Protein AF-0000000066824990 (afdb_homodimer)

Foldseek 3Di:
DPPPPPPPPPPPPPPPPCPPDDDDDPCVLVVVLQVLQQPQAQPVQWGWDSVCAPVPHNVRTFTDGHFQFDDRSRPRGRPLAFQEQADLQQCAQVVVCVVVVPLLDDDDDDVPPPDLPDPVRHNDDPLLVVLVCLLCVLQQAADQPQWDKAKFLFCLLVLVLLLQLLFDDLVAQAEEEEEAPLAQLSSQVVQVVVVDSRYHYDYHPVVCLPPPPPRHQYEYEAEALGPPARHGDDDRHDDPSYHYEYEDQQRGLQAAARPHYDYHQKYKYGVCNVNSCNVLRMIMMIHNDVSSVVSSQVSQCVVPSGHDPVSSVSSSSSSVVCCVPSNCVSSVSSNVLLVVLVVLQCVLQVLAPQKDWRDDAWDHHPSVRGTDGHRHQKTWMFGDDPVCQACQVVLVVLRYHFAASVSSVGGRRITIGGSSHYPVSSVSRSVSSNVVRVVVCVVPVVVD/DPPDPPPPPPPPPPPPPCPPDDDDDPCVVVVVLQVLQQPQAQPVQWGWDSVCAPVPHNVRTATDGHFQFDDRSRPRGHPLAFQEQADLQQCAQVVVCVVVVPLLDDDDDDVPPPDLPDPVRHNDDPLLVVLVCLLCVLQQAADQPQWDKAKFLFCLLVLVLLLQLLFDDLVAQAAEEEEAPLAQLSSQVVQVVVVDSRYHYDYHPVVCLPPPPPRHQYEYEAEALGPPARHGDDDRHDDDSYHYEYEDQQRGLQADARPHYDYHQKYKYGVCNVNSCNVLRMIMMIHNDVSSVVSSQVSQCVVPSGHDPVSSVSSSSSSVVCCVVSNCVSSVSSNVLLVVLVVLQCVLQVLAPQKDWRDDDWDHHPSVRGTDGHRHQKTWMFGDDPVCQACQVVVVVLRYHFAASVSSPGGRRITIGGSSHYPVSSVSRSVSSNVVRVVVCVVCVPVD

Radius of gyration: 30.93 Å; Cα contacts (8 Å, |Δi|>4): 1892; chains: 2; bounding box: 117×87×79 Å

Structure (mmCIF, N/CA/C/O backbone):
data_AF-0000000066824990-model_v1
#
loop_
_entity.id
_entity.type
_entity.pdbx_description
1 polymer 'Alliinase C-terminal domain-containing protein'
#
loop_
_atom_site.group_PDB
_atom_site.id
_atom_site.type_symbol
_atom_site.label_atom_id
_atom_site.label_alt_id
_atom_site.label_comp_id
_atom_site.label_asym_id
_atom_site.label_entity_id
_atom_site.label_seq_id
_atom_site.pdbx_PDB_ins_code
_atom_site.Cartn_x
_atom_site.Cartn_y
_atom_site.Cartn_z
_atom_site.occupancy
_atom_site.B_iso_or_equiv
_atom_site.auth_seq_id
_atom_site.auth_comp_id
_atom_site.auth_asym_id
_atom_site.auth_atom_id
_atom_site.pdbx_PDB_model_num
ATOM 1 N N . MET A 1 1 ? -73.25 -34.125 39.125 1 24.97 1 MET A N 1
ATOM 2 C CA . MET A 1 1 ? -72.25 -33.094 39.25 1 24.97 1 MET A CA 1
ATOM 3 C C . MET A 1 1 ? -71.5 -32.844 37.938 1 24.97 1 MET A C 1
ATOM 5 O O . MET A 1 1 ? -70.875 -33.719 37.438 1 24.97 1 MET A O 1
ATOM 9 N N . LYS A 1 2 ? -72.25 -32.094 37.062 1 29.06 2 LYS A N 1
ATOM 10 C CA . LYS A 1 2 ? -72 -31.672 35.688 1 29.06 2 LYS A CA 1
ATOM 11 C C . LYS A 1 2 ? -70.75 -30.859 35.562 1 29.06 2 LYS A C 1
ATOM 13 O O . LYS A 1 2 ? -70.625 -29.781 36.156 1 29.06 2 LYS A O 1
ATOM 18 N N . LEU A 1 3 ? -69.562 -31.5 35.469 1 26.94 3 LEU A N 1
ATOM 19 C CA . LEU A 1 3 ? -68.25 -30.938 35.344 1 26.94 3 LEU A CA 1
ATOM 20 C C . LEU A 1 3 ? -68.125 -30 34.125 1 26.94 3 LEU A C 1
ATOM 22 O O . LEU A 1 3 ? -68.375 -30.422 33 1 26.94 3 LEU A O 1
ATOM 26 N N . LYS A 1 4 ? -68.562 -28.719 34.344 1 28.92 4 LYS A N 1
ATOM 27 C CA . LYS A 1 4 ? -68.375 -27.609 33.406 1 28.92 4 LYS A CA 1
ATOM 28 C C . LYS A 1 4 ? -66.938 -27.484 32.938 1 28.92 4 LYS A C 1
ATOM 30 O O . LYS A 1 4 ? -66 -27.406 33.781 1 28.92 4 LYS A O 1
ATOM 35 N N . PHE A 1 5 ? -66.625 -28.094 31.75 1 30.67 5 PHE A N 1
ATOM 36 C CA . PHE A 1 5 ? -65.375 -27.984 31.031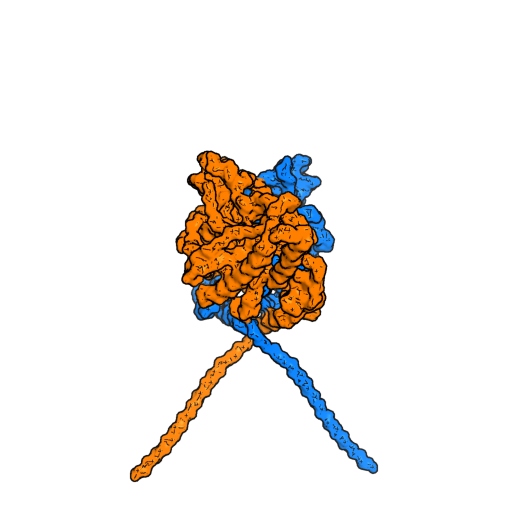 1 30.67 5 PHE A CA 1
ATOM 37 C C . PHE A 1 5 ? -65.062 -26.531 30.719 1 30.67 5 PHE A C 1
ATOM 39 O O . PHE A 1 5 ? -65.812 -25.844 30.031 1 30.67 5 PHE A O 1
ATOM 46 N N . ILE A 1 6 ? -64.562 -25.766 31.719 1 29.52 6 ILE A N 1
ATOM 47 C CA . ILE A 1 6 ? -64.125 -24.422 31.422 1 29.52 6 ILE A CA 1
ATOM 48 C C . ILE A 1 6 ? -62.969 -24.5 30.391 1 29.52 6 ILE A C 1
ATOM 50 O O . ILE A 1 6 ? -61.938 -25.125 30.625 1 29.52 6 ILE A O 1
ATOM 54 N N . ILE A 1 7 ? -63.344 -24.359 29.125 1 30.31 7 ILE A N 1
ATOM 55 C CA . ILE A 1 7 ? -62.406 -24.188 28.031 1 30.31 7 ILE A CA 1
ATOM 56 C C . ILE A 1 7 ? -61.594 -22.906 28.25 1 30.31 7 ILE A C 1
ATOM 58 O O . ILE A 1 7 ? -62.156 -21.812 28.281 1 30.31 7 ILE A O 1
ATOM 62 N N . VAL A 1 8 ? -60.594 -22.938 29.094 1 28.2 8 VAL A N 1
ATOM 63 C CA . VAL A 1 8 ? -59.656 -21.828 29.156 1 28.2 8 VAL A CA 1
ATOM 64 C C . VAL A 1 8 ? -58.938 -21.688 27.812 1 28.2 8 VAL A C 1
ATOM 66 O O . VAL A 1 8 ? -58.219 -22.578 27.391 1 28.2 8 VAL A O 1
ATOM 69 N N . LEU A 1 9 ? -59.562 -20.984 26.922 1 28.45 9 LEU A N 1
ATOM 70 C CA . LEU A 1 9 ? -58.844 -20.547 25.734 1 28.45 9 LEU A CA 1
ATOM 71 C C . LEU A 1 9 ? -57.625 -19.703 26.109 1 28.45 9 LEU A C 1
ATOM 73 O O . LEU A 1 9 ? -57.781 -18.625 26.688 1 28.45 9 LEU A O 1
ATOM 77 N N . CYS A 1 10 ? -56.5 -20.297 26.453 1 28.03 10 CYS A N 1
ATOM 78 C CA . CYS A 1 10 ? -55.219 -19.609 26.531 1 28.03 10 CYS A CA 1
ATOM 79 C C . CYS A 1 10 ? -54.906 -18.875 25.234 1 28.03 10 CYS A C 1
ATOM 81 O O . CYS A 1 10 ? -54.719 -19.5 24.188 1 28.03 10 CYS A O 1
ATOM 83 N N . ALA A 1 11 ? -55.5 -17.703 25.047 1 29.47 11 ALA A N 1
ATOM 84 C CA . ALA A 1 11 ? -55 -16.797 24.016 1 29.47 11 ALA A CA 1
ATOM 85 C C . ALA A 1 11 ? -53.469 -16.594 24.141 1 29.47 11 ALA A C 1
ATOM 87 O O . ALA A 1 11 ? -53 -16.016 25.125 1 29.47 11 ALA A O 1
ATOM 88 N N . SER A 1 12 ? -52.75 -17.594 23.812 1 30.83 12 SER A N 1
ATOM 89 C CA . SER A 1 12 ? -51.312 -17.328 23.594 1 30.83 12 SER A CA 1
ATOM 90 C C . SER A 1 12 ? -51.125 -16.094 22.734 1 30.83 12 SER A C 1
ATOM 92 O O . SER A 1 12 ? -51.5 -16.062 21.562 1 30.83 12 SER A O 1
ATOM 94 N N . ILE A 1 13 ? -51.25 -14.922 23.281 1 31.8 13 ILE A N 1
ATOM 95 C CA . ILE A 1 13 ? -50.688 -13.742 22.625 1 31.8 13 ILE A CA 1
ATOM 96 C C . ILE A 1 13 ? -49.25 -14.016 22.234 1 31.8 13 ILE A C 1
ATOM 98 O O . ILE A 1 13 ? -48.375 -14.125 23.094 1 31.8 13 ILE A O 1
ATOM 102 N N . SER A 1 14 ? -49.031 -14.867 21.266 1 31.33 14 SER A N 1
ATOM 103 C CA . SER A 1 14 ? -47.719 -14.797 20.625 1 31.33 14 SER A CA 1
ATOM 104 C C . SER A 1 14 ? -47.312 -13.359 20.328 1 31.33 14 SER A C 1
ATOM 106 O O . SER A 1 14 ? -47.906 -12.711 19.453 1 31.33 14 SER A O 1
ATOM 108 N N . THR A 1 15 ? -46.969 -12.625 21.328 1 32.25 15 THR A N 1
ATOM 109 C CA . THR A 1 15 ? -46.156 -11.438 21.031 1 32.25 15 THR A CA 1
ATOM 110 C C . THR A 1 15 ? -45.094 -11.75 20 1 32.25 15 THR A C 1
ATOM 112 O O . THR A 1 15 ? -44.094 -12.414 20.297 1 32.25 15 THR A O 1
ATOM 115 N N . PHE A 1 16 ? -45.5 -11.93 18.797 1 31.28 16 PHE A N 1
ATOM 116 C CA . PHE A 1 16 ? -44.5 -11.727 17.766 1 31.28 16 PHE A CA 1
ATOM 117 C C . PHE A 1 16 ? -43.656 -10.492 18.078 1 31.28 16 PHE A C 1
ATOM 119 O O . PHE A 1 16 ? -44.156 -9.367 18.016 1 31.28 16 PHE A O 1
ATOM 126 N N . VAL A 1 17 ? -42.844 -10.57 19.062 1 32.22 17 VAL A N 1
ATOM 127 C CA . VAL A 1 17 ? -41.781 -9.57 19.016 1 32.22 17 VAL A CA 1
ATOM 128 C C . VAL A 1 17 ? -41.344 -9.352 17.562 1 32.22 17 VAL A C 1
ATOM 130 O O . VAL A 1 17 ? -40.875 -10.281 16.922 1 32.22 17 VAL A O 1
ATOM 133 N N . CYS A 1 18 ? -42.125 -8.633 16.875 1 33.19 18 CYS A N 1
ATOM 134 C CA . CYS A 1 18 ? -41.562 -8.094 15.648 1 33.19 18 CYS A CA 1
ATOM 135 C C . CYS A 1 18 ? -40.094 -7.801 15.797 1 33.19 18 CYS A C 1
ATOM 137 O O . CYS A 1 18 ? -39.688 -6.906 16.547 1 33.19 18 CYS A O 1
ATOM 139 N N . MET A 1 19 ? -39.25 -8.703 16.031 1 38.53 19 MET A N 1
ATOM 140 C CA . MET A 1 19 ? -37.844 -8.367 15.742 1 38.53 19 MET A CA 1
ATOM 141 C C . MET A 1 19 ? -37.75 -7.305 14.656 1 38.53 19 MET A C 1
ATOM 143 O O . MET A 1 19 ? -38.188 -7.531 13.523 1 38.53 19 MET A O 1
ATOM 147 N N . GLY A 1 20 ? -38.125 -6.121 14.844 1 45.78 20 GLY A N 1
ATOM 148 C CA . GLY A 1 20 ? -38.094 -4.957 13.969 1 45.78 20 GLY A CA 1
ATOM 149 C C . GLY A 1 20 ? -37.031 -5.02 12.906 1 45.78 20 GLY A C 1
ATOM 150 O O . GLY A 1 20 ? -35.875 -5.34 13.203 1 45.78 20 GLY A O 1
ATOM 151 N N . GLU A 1 21 ? -37.312 -5.32 11.664 1 61.84 21 GLU A N 1
ATOM 152 C CA . GLU A 1 21 ? -36.5 -5.324 10.461 1 61.84 21 GLU A CA 1
ATOM 153 C C . GLU A 1 21 ? -35.5 -4.152 10.469 1 61.84 21 GLU A C 1
ATOM 155 O O . GLU A 1 21 ? -35.875 -3.018 10.758 1 61.84 21 GLU A O 1
ATOM 160 N N . TRP A 1 22 ? -34.25 -4.395 10.656 1 74.94 22 TRP A N 1
ATOM 161 C CA . TRP A 1 22 ? -33.219 -3.369 10.578 1 74.94 22 TRP A CA 1
ATOM 162 C C . TRP A 1 22 ? -33.438 -2.463 9.367 1 74.94 22 TRP A C 1
ATOM 164 O O . TRP A 1 22 ? -33.719 -2.943 8.273 1 74.94 22 TRP A O 1
ATOM 174 N N . GLU A 1 23 ? -33.594 -1.092 9.711 1 83.88 23 GLU A N 1
ATOM 175 C CA . GLU A 1 23 ? -33.688 -0.127 8.625 1 83.88 23 GLU A CA 1
ATOM 176 C C . GLU A 1 23 ? -32.406 0.647 8.438 1 83.88 23 GLU A C 1
ATOM 178 O O . GLU A 1 23 ? -31.891 1.265 9.375 1 83.88 23 GLU A O 1
ATOM 183 N N . PRO A 1 24 ? -31.922 0.507 7.262 1 90.31 24 PRO A N 1
ATOM 184 C CA . PRO A 1 24 ? -30.656 1.208 7.012 1 90.31 24 PRO A CA 1
ATOM 185 C C . PRO A 1 24 ? -30.797 2.727 7.094 1 90.31 24 PRO A C 1
ATOM 187 O O . PRO A 1 24 ? -31.859 3.268 6.762 1 90.31 24 PRO A O 1
ATOM 190 N N . THR A 1 25 ? -29.766 3.381 7.551 1 91.12 25 THR A N 1
ATOM 191 C CA . THR A 1 25 ? -29.781 4.832 7.691 1 91.12 25 THR A CA 1
ATOM 192 C C . THR A 1 25 ? -28.844 5.488 6.68 1 91.12 25 THR A C 1
ATOM 194 O O . THR A 1 25 ? -29.188 6.5 6.07 1 91.12 25 THR A O 1
ATOM 197 N N . TRP A 1 26 ? -27.688 4.984 6.469 1 96.38 26 TRP A N 1
ATOM 198 C CA . TRP A 1 26 ? -26.75 5.688 5.609 1 96.38 26 TRP A CA 1
ATOM 199 C C . TRP A 1 26 ? -26.078 4.723 4.633 1 96.38 26 TRP A C 1
ATOM 201 O O . TRP A 1 26 ? -25.266 5.137 3.801 1 96.38 26 TRP A O 1
ATOM 211 N N . SER A 1 27 ? -26.422 3.418 4.68 1 96.69 27 SER A N 1
ATOM 212 C CA . SER A 1 27 ? -25.672 2.41 3.932 1 96.69 27 SER A CA 1
ATOM 213 C C . SER A 1 27 ? -26.406 2.016 2.654 1 96.69 27 SER A C 1
ATOM 215 O O . SER A 1 27 ? -25.875 1.28 1.825 1 96.69 27 SER A O 1
ATOM 217 N N . THR A 1 28 ? -27.562 2.486 2.441 1 95.75 28 THR A N 1
ATOM 218 C CA . THR A 1 28 ? -28.438 1.997 1.387 1 95.75 28 THR A CA 1
ATOM 219 C C . THR A 1 28 ? -27.844 2.266 0.011 1 95.75 28 THR A C 1
ATOM 221 O O . THR A 1 28 ? -27.797 1.375 -0.841 1 95.75 28 THR A O 1
ATOM 224 N N . ARG A 1 29 ? -27.422 3.445 -0.22 1 94.62 29 ARG A N 1
ATOM 225 C CA . ARG A 1 29 ? -26.906 3.814 -1.534 1 94.62 29 ARG A CA 1
ATOM 226 C C . ARG A 1 29 ? -25.703 2.959 -1.909 1 94.62 29 ARG A C 1
ATOM 228 O O . ARG A 1 29 ? -25.578 2.508 -3.051 1 94.62 29 ARG A O 1
ATOM 235 N N . ALA A 1 30 ? -24.844 2.762 -0.997 1 96.38 30 ALA A N 1
ATOM 236 C CA . ALA A 1 30 ? -23.656 1.949 -1.246 1 96.38 30 ALA A CA 1
ATOM 237 C C . ALA A 1 30 ? -24.031 0.508 -1.574 1 96.38 30 ALA A C 1
ATOM 239 O O . ALA A 1 30 ? -23.453 -0.106 -2.471 1 96.38 30 ALA A O 1
ATOM 240 N N . ALA A 1 31 ? -24.969 0.007 -0.797 1 96.38 31 ALA A N 1
ATOM 241 C CA . ALA A 1 31 ? -25.453 -1.349 -1.044 1 96.38 31 ALA A CA 1
ATOM 242 C C . ALA A 1 31 ? -26.094 -1.459 -2.424 1 96.38 31 ALA A C 1
ATOM 244 O O . ALA A 1 31 ? -25.828 -2.412 -3.162 1 96.38 31 ALA A O 1
ATOM 245 N N . GLU A 1 32 ? -26.859 -0.482 -2.721 1 94.81 32 GLU A N 1
ATOM 246 C CA . GLU A 1 32 ? -27.531 -0.462 -4.02 1 94.81 32 GLU A CA 1
ATOM 247 C C . GLU A 1 32 ? -26.516 -0.408 -5.16 1 94.81 32 GLU A C 1
ATOM 249 O O . GLU A 1 32 ? -26.656 -1.124 -6.156 1 94.81 32 GLU A O 1
ATOM 254 N N . GLU A 1 33 ? -25.594 0.441 -5.043 1 92.94 33 GLU A N 1
ATOM 255 C CA . GLU A 1 33 ? -24.578 0.584 -6.07 1 92.94 33 GLU A CA 1
ATOM 256 C C . GLU A 1 33 ? -23.797 -0.714 -6.258 1 92.94 33 GLU A C 1
ATOM 258 O O . GLU A 1 33 ? -23.547 -1.143 -7.391 1 92.94 33 GLU A O 1
ATOM 263 N N . ALA A 1 34 ? -23.422 -1.345 -5.184 1 95.44 34 ALA A N 1
ATOM 264 C CA . ALA A 1 34 ? -22.641 -2.58 -5.238 1 95.44 34 ALA A CA 1
ATOM 265 C C . ALA A 1 34 ? -23.422 -3.695 -5.922 1 95.44 34 ALA A C 1
ATOM 267 O O . ALA A 1 34 ? -22.891 -4.414 -6.766 1 95.44 34 ALA A O 1
ATOM 268 N N . GLU A 1 35 ? -24.703 -3.773 -5.574 1 94.75 35 GLU A N 1
ATOM 269 C CA . GLU A 1 35 ? -25.516 -4.84 -6.145 1 94.75 35 GLU A CA 1
ATOM 270 C C . GLU A 1 35 ? -25.859 -4.555 -7.605 1 94.75 35 GLU A C 1
ATOM 272 O O . GLU A 1 35 ? -25.922 -5.477 -8.422 1 94.75 35 GLU A O 1
ATOM 277 N N . ALA A 1 36 ? -26.047 -3.262 -7.902 1 92.81 36 ALA A N 1
ATOM 278 C CA . ALA A 1 36 ? -26.328 -2.893 -9.289 1 92.81 36 ALA A CA 1
ATOM 279 C C . ALA A 1 36 ? -25.172 -3.246 -10.203 1 92.81 36 ALA A C 1
ATOM 281 O O . ALA A 1 36 ? -25.359 -3.797 -11.281 1 92.81 36 ALA A O 1
ATOM 282 N N . VAL A 1 37 ? -24.016 -2.969 -9.758 1 92.62 37 VAL A N 1
ATOM 283 C CA . VAL A 1 37 ? -22.828 -3.236 -10.562 1 92.62 37 VAL A CA 1
ATOM 284 C C . VAL A 1 37 ? -22.609 -4.742 -10.68 1 92.62 37 VAL A C 1
ATOM 286 O O . VAL A 1 37 ? -22.312 -5.25 -11.766 1 92.62 37 VAL A O 1
ATOM 289 N N . ALA A 1 38 ? -22.781 -5.441 -9.586 1 93 38 ALA A N 1
ATOM 290 C CA . ALA A 1 38 ? -22.594 -6.891 -9.562 1 93 38 ALA A CA 1
ATOM 291 C C . ALA A 1 38 ? -23.609 -7.594 -10.469 1 93 38 ALA A C 1
ATOM 293 O O . ALA A 1 38 ? -23.344 -8.688 -10.969 1 93 38 ALA A O 1
ATOM 294 N N . ALA A 1 39 ? -24.719 -6.93 -10.711 1 92.31 39 ALA A N 1
ATOM 295 C CA . ALA A 1 39 ? -25.828 -7.559 -11.445 1 92.31 39 ALA A CA 1
ATOM 296 C C . ALA A 1 39 ? -25.672 -7.34 -12.945 1 92.31 39 ALA A C 1
ATOM 298 O O . ALA A 1 39 ? -26.391 -7.945 -13.742 1 92.31 39 ALA A O 1
ATOM 299 N N . ILE A 1 40 ? -24.734 -6.496 -13.359 1 92 40 ILE A N 1
ATOM 300 C CA . ILE A 1 40 ? -24.531 -6.266 -14.781 1 92 40 ILE A CA 1
ATOM 301 C C . ILE A 1 40 ? -24.094 -7.566 -15.461 1 92 40 ILE A C 1
ATOM 303 O O . ILE A 1 40 ? -23.109 -8.18 -15.07 1 92 40 ILE A O 1
ATOM 307 N N . PRO A 1 41 ? -24.828 -7.961 -16.453 1 93.5 41 PRO A N 1
ATOM 308 C CA . PRO A 1 41 ? -24.5 -9.227 -17.109 1 93.5 41 PRO A CA 1
ATOM 309 C C . PRO A 1 41 ? -23.297 -9.117 -18.047 1 93.5 41 PRO A C 1
ATOM 311 O O . PRO A 1 41 ? -23.281 -8.258 -18.938 1 93.5 41 PRO A O 1
ATOM 314 N N . CYS A 1 42 ? -22.359 -9.883 -17.844 1 95.81 42 CYS A N 1
ATOM 315 C CA . CYS A 1 42 ? -21.172 -9.898 -18.688 1 95.81 42 CYS A CA 1
ATOM 316 C C . CYS A 1 42 ? -20.938 -11.289 -19.281 1 95.81 42 CYS A C 1
ATOM 318 O O . CYS A 1 42 ? -19.797 -11.734 -19.406 1 95.81 42 CYS A O 1
ATOM 320 N N . SER A 1 43 ? -21.922 -11.992 -19.531 1 96.31 43 SER A N 1
ATOM 321 C CA . SER A 1 43 ? -22 -13.266 -20.234 1 96.31 43 SER A CA 1
ATOM 322 C C . SER A 1 43 ? -21.188 -14.344 -19.531 1 96.31 43 SER A C 1
ATOM 324 O O . SER A 1 43 ? -20.859 -15.375 -20.125 1 96.31 43 SER A O 1
ATOM 326 N N . GLY A 1 44 ? -20.734 -14.062 -18.359 1 95.44 44 GLY A N 1
ATOM 327 C CA . GLY A 1 44 ? -19.875 -15.008 -17.672 1 95.44 44 GLY A CA 1
ATOM 328 C C . GLY A 1 44 ? -18.422 -14.922 -18.109 1 95.44 44 GLY A C 1
ATOM 329 O O . GLY A 1 44 ? -17.562 -15.602 -17.547 1 95.44 44 GLY A O 1
ATOM 330 N N . HIS A 1 45 ? -18.156 -14.039 -19.062 1 97.12 45 HIS A N 1
ATOM 331 C CA . HIS A 1 45 ? -16.812 -13.891 -19.609 1 97.12 45 HIS A CA 1
ATOM 332 C C . HIS A 1 45 ? -16.25 -12.5 -19.328 1 97.12 45 HIS A C 1
ATOM 334 O O . HIS A 1 45 ? -15.453 -11.977 -20.109 1 97.12 45 HIS A O 1
ATOM 340 N N . GLY A 1 46 ? -16.703 -11.945 -18.281 1 94.69 46 GLY A N 1
ATOM 341 C CA . GLY A 1 46 ? -16.281 -10.633 -17.812 1 94.69 46 GLY A CA 1
ATOM 342 C C . GLY A 1 46 ? -16.969 -10.219 -16.531 1 94.69 46 GLY A C 1
ATOM 343 O O . GLY A 1 46 ? -17.734 -10.992 -15.938 1 94.69 46 GLY A O 1
ATOM 344 N N . ARG A 1 47 ? -16.625 -9.031 -16.062 1 94.19 47 ARG A N 1
ATOM 345 C CA . ARG A 1 47 ? -17.219 -8.492 -14.836 1 94.19 47 ARG A CA 1
ATOM 346 C C . ARG A 1 47 ? -17.281 -6.969 -14.891 1 94.19 47 ARG A C 1
ATOM 348 O O . ARG A 1 47 ? -16.5 -6.332 -15.594 1 94.19 47 ARG A O 1
ATOM 355 N N . ALA A 1 48 ? -18.266 -6.504 -14.219 1 93.56 48 ALA A N 1
AT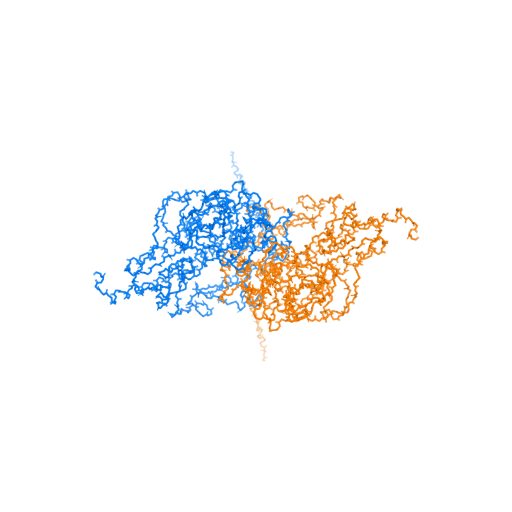OM 356 C CA . ALA A 1 48 ? -18.328 -5.066 -13.961 1 93.56 48 ALA A CA 1
ATOM 357 C C . ALA A 1 48 ? -17.875 -4.746 -12.539 1 93.56 48 ALA A C 1
ATOM 359 O O . ALA A 1 48 ? -18.094 -5.543 -11.617 1 93.56 48 ALA A O 1
ATOM 360 N N . TYR A 1 49 ? -17.234 -3.631 -12.391 1 94.5 49 TYR A N 1
ATOM 361 C CA . TYR A 1 49 ? -16.656 -3.236 -11.102 1 94.5 49 TYR A CA 1
ATOM 362 C C . TYR A 1 49 ? -17.125 -1.839 -10.711 1 94.5 49 TYR A C 1
ATOM 364 O O . TYR A 1 49 ? -17.5 -1.035 -11.57 1 94.5 49 TYR A O 1
ATOM 372 N N . LEU A 1 50 ? -17.062 -1.568 -9.414 1 92.38 50 LEU A N 1
ATOM 373 C CA . LEU A 1 50 ? -17.5 -0.292 -8.867 1 92.38 50 LEU A CA 1
ATOM 374 C C . LEU A 1 50 ? -16.656 0.856 -9.398 1 92.38 50 LEU A C 1
ATOM 376 O O . LEU A 1 50 ? -17.141 1.977 -9.562 1 92.38 50 LEU A O 1
ATOM 380 N N . ASP A 1 51 ? -15.383 0.599 -9.648 1 88.31 51 ASP A N 1
ATOM 381 C CA . ASP A 1 51 ? -14.484 1.676 -10.047 1 88.31 51 ASP A CA 1
ATOM 382 C C . ASP A 1 51 ? -14.484 1.852 -11.562 1 88.31 51 ASP A C 1
ATOM 384 O O . ASP A 1 51 ? -13.656 2.586 -12.109 1 88.31 51 ASP A O 1
ATOM 388 N N . GLY A 1 52 ? -15.055 0.957 -12.266 1 71 52 GLY A N 1
ATOM 389 C CA . GLY A 1 52 ? -15.297 1.173 -13.68 1 71 52 GLY A CA 1
ATOM 390 C C . GLY A 1 52 ? -16.422 2.16 -13.953 1 71 52 GLY A C 1
ATOM 391 O O . GLY A 1 52 ? -16.578 2.645 -15.078 1 71 52 GLY A O 1
ATOM 392 N N . LEU A 1 53 ? -17.484 2.129 -12.945 1 55.41 53 LEU A N 1
ATOM 393 C CA . LEU A 1 53 ? -18.703 2.92 -12.961 1 55.41 53 LEU A CA 1
ATOM 394 C C . LEU A 1 53 ? -18.391 4.406 -12.828 1 55.41 53 LEU A C 1
ATOM 396 O O . LEU A 1 53 ? -17.516 4.797 -12.062 1 55.41 53 LEU A O 1
ATOM 400 N N . ILE A 1 54 ? -18.5 5.184 -13.906 1 49.72 54 ILE A N 1
ATOM 401 C CA . ILE A 1 54 ? -18.625 6.578 -13.492 1 49.72 54 ILE A CA 1
ATOM 402 C C . ILE A 1 54 ? -19.562 6.68 -12.297 1 49.72 54 ILE A C 1
ATOM 404 O O . ILE A 1 54 ? -20.734 6.328 -12.391 1 49.72 54 ILE A O 1
ATOM 408 N N . LEU A 1 55 ? -19.094 6.656 -11.062 1 45.72 55 LEU A N 1
ATOM 409 C CA . LEU A 1 55 ? -19.859 6.672 -9.82 1 45.72 55 LEU A CA 1
ATOM 410 C C . LEU A 1 55 ? -21.219 7.324 -10.023 1 45.72 55 LEU A C 1
ATOM 412 O O . LEU A 1 55 ? -22.203 6.926 -9.398 1 45.72 55 LEU A O 1
ATOM 416 N N . LYS A 1 56 ? -21.359 8.336 -10.742 1 48.94 56 LYS A N 1
ATOM 417 C CA . LYS A 1 56 ? -22.609 9.07 -10.836 1 48.94 56 LYS A CA 1
ATOM 418 C C . LYS A 1 56 ? -23.406 8.664 -12.078 1 48.94 56 LYS A C 1
ATOM 420 O O . LYS A 1 56 ? -24.578 9.016 -12.219 1 48.94 56 LYS A O 1
ATOM 425 N N . ASP A 1 57 ? -22.734 8.016 -12.992 1 48.62 57 ASP A N 1
ATOM 426 C CA . ASP A 1 57 ? -23.562 7.574 -14.109 1 48.62 57 ASP A CA 1
ATOM 427 C C . ASP A 1 57 ? -23.484 6.059 -14.281 1 48.62 57 ASP A C 1
ATOM 429 O O . ASP A 1 57 ? -22.641 5.562 -15.023 1 48.62 57 ASP A O 1
ATOM 433 N N . MET A 1 58 ? -24.234 5.406 -13.445 1 46.81 58 MET A N 1
ATOM 434 C CA . MET A 1 58 ? -24.312 3.951 -13.406 1 46.81 58 MET A CA 1
ATOM 435 C C . MET A 1 58 ? -24.5 3.379 -14.812 1 46.81 58 MET A C 1
ATOM 437 O O . MET A 1 58 ? -24.312 2.18 -15.023 1 46.81 58 MET A O 1
ATOM 441 N N . ASN A 1 59 ? -25.094 4.105 -15.695 1 45.88 59 ASN A N 1
ATOM 442 C CA . ASN A 1 59 ? -25.406 3.615 -17.031 1 45.88 59 ASN A CA 1
ATOM 443 C C . ASN A 1 59 ? -24.141 3.391 -17.859 1 45.88 59 ASN A C 1
ATOM 445 O O . ASN A 1 59 ? -24.219 2.902 -18.984 1 45.88 59 ASN A O 1
ATOM 449 N N . LYS A 1 60 ? -23.047 3.742 -17.109 1 57.06 60 LYS A N 1
ATOM 450 C CA . LYS A 1 60 ? -21.844 3.645 -17.922 1 57.06 60 LYS A CA 1
ATOM 451 C C . LYS A 1 60 ? -20.938 2.51 -17.453 1 57.06 60 LYS A C 1
ATOM 453 O O . LYS A 1 60 ? -19.781 2.404 -17.875 1 57.06 60 LYS A O 1
ATOM 458 N N . SER A 1 61 ? -21.562 1.698 -16.422 1 62.44 61 SER A N 1
ATOM 459 C CA . SER A 1 61 ? -20.672 0.594 -16.078 1 62.44 61 SER A CA 1
ATOM 460 C C . SER A 1 61 ? -20.578 -0.41 -17.219 1 62.44 61 SER A C 1
ATOM 462 O O . SER A 1 61 ? -21.578 -0.799 -17.812 1 62.44 61 SER A O 1
ATOM 464 N N . ARG A 1 62 ? -19.328 -0.547 -17.562 1 81.62 62 ARG A N 1
ATOM 465 C CA . ARG A 1 62 ? -19.047 -1.433 -18.688 1 81.62 62 ARG A CA 1
ATOM 466 C C . ARG A 1 62 ? -18.328 -2.689 -18.219 1 81.62 62 ARG A C 1
ATOM 468 O O . ARG A 1 62 ? -17.609 -2.668 -17.203 1 81.62 62 ARG A O 1
ATOM 475 N N . CYS A 1 63 ? -18.703 -3.74 -18.797 1 91.81 63 CYS A N 1
ATOM 476 C CA . CYS A 1 63 ? -18.031 -5.016 -18.594 1 91.81 63 CYS A CA 1
ATOM 477 C C . CYS A 1 63 ? -16.547 -4.91 -18.953 1 91.81 63 CYS A C 1
ATOM 479 O O . CYS A 1 63 ? -16.203 -4.277 -19.953 1 91.81 63 CYS A O 1
ATOM 481 N N . GLU A 1 64 ? -15.75 -5.332 -18.031 1 93.56 64 GLU A N 1
ATOM 482 C CA . GLU A 1 64 ? -14.383 -5.688 -18.391 1 93.56 64 GLU A CA 1
ATOM 483 C C . GLU A 1 64 ? -14.273 -7.16 -18.781 1 93.56 64 GLU A C 1
ATOM 485 O O . GLU A 1 64 ? -14.492 -8.039 -17.953 1 93.56 64 GLU A O 1
ATOM 490 N N . CYS A 1 65 ? -13.961 -7.348 -20.016 1 94.75 65 CYS A N 1
ATOM 491 C CA . CYS A 1 65 ? -14.023 -8.695 -20.562 1 94.75 65 CYS A CA 1
ATOM 492 C C . CYS A 1 65 ? -12.773 -9.492 -20.203 1 94.75 65 CYS A C 1
ATOM 494 O O . CYS A 1 65 ? -11.688 -8.93 -20.109 1 94.75 65 CYS A O 1
ATOM 496 N N . ASN A 1 66 ? -12.938 -10.836 -20 1 95.31 66 ASN A N 1
ATOM 497 C CA . ASN A 1 66 ? -11.805 -11.742 -19.891 1 95.31 66 ASN A CA 1
ATOM 498 C C . ASN A 1 66 ? -11 -11.789 -21.188 1 95.31 66 ASN A C 1
ATOM 500 O O . ASN A 1 66 ? -11.461 -11.328 -22.219 1 95.31 66 ASN A O 1
ATOM 504 N N . SER A 1 67 ? -9.812 -12.352 -21.031 1 92.62 67 SER A N 1
ATOM 505 C CA . SER A 1 67 ? -8.969 -12.531 -22.219 1 92.62 67 SER A CA 1
ATOM 506 C C . SER A 1 67 ? -9.727 -13.227 -23.328 1 92.62 67 SER A C 1
ATOM 508 O O . SER A 1 67 ? -10.469 -14.188 -23.094 1 92.62 67 SER A O 1
ATOM 510 N N . CYS A 1 68 ? -9.617 -12.719 -24.594 1 96.56 68 CYS A N 1
ATOM 511 C CA . CYS A 1 68 ? -10.117 -13.32 -25.828 1 96.56 68 CYS A CA 1
ATOM 512 C C . CYS A 1 68 ? -11.625 -13.133 -25.953 1 96.56 68 CYS A C 1
ATOM 514 O O . CYS A 1 68 ? -12.273 -13.789 -26.781 1 96.56 68 CYS A O 1
ATOM 516 N N . TYR A 1 69 ? -12.242 -12.281 -25.109 1 96.62 69 TYR A N 1
ATOM 517 C CA . TYR A 1 69 ? -13.656 -11.938 -25.234 1 96.62 69 TYR A CA 1
ATOM 518 C C . TYR A 1 69 ? -13.828 -10.438 -25.422 1 96.62 69 TYR A C 1
ATOM 520 O O . TYR A 1 69 ? -13.016 -9.641 -24.938 1 96.62 69 TYR A O 1
ATOM 528 N N . ALA A 1 70 ? -14.82 -10.141 -26.156 1 95.19 70 ALA A N 1
ATOM 529 C CA . ALA A 1 70 ? -15.102 -8.742 -26.469 1 95.19 70 ALA A CA 1
ATOM 530 C C . ALA A 1 70 ? -16.609 -8.492 -26.531 1 95.19 70 ALA A C 1
ATOM 532 O O . ALA A 1 70 ? -17.406 -9.391 -26.266 1 95.19 70 ALA A O 1
ATOM 533 N N . GLY A 1 71 ? -16.953 -7.23 -26.812 1 93.12 71 GLY A N 1
ATOM 534 C CA . GLY A 1 71 ? -18.344 -6.82 -26.844 1 93.12 71 GLY A CA 1
ATOM 535 C C . GLY A 1 71 ? -18.797 -6.133 -25.562 1 93.12 71 GLY A C 1
ATOM 536 O O . GLY A 1 71 ? -18.109 -6.211 -24.531 1 93.12 71 GLY A O 1
ATOM 537 N N . SER A 1 72 ? -19.953 -5.562 -25.594 1 91.5 72 SER A N 1
ATOM 538 C CA . SER A 1 72 ? -20.453 -4.793 -24.453 1 91.5 72 SER A CA 1
ATOM 539 C C . SER A 1 72 ? -20.766 -5.699 -23.266 1 91.5 72 SER A C 1
ATOM 541 O O . SER A 1 72 ? -20.688 -5.277 -22.109 1 91.5 72 SER A O 1
ATOM 543 N N . ASP A 1 73 ? -21.062 -6.957 -23.594 1 94.69 73 ASP A N 1
ATOM 544 C CA . ASP A 1 73 ? -21.375 -7.895 -22.516 1 94.69 73 ASP A CA 1
ATOM 545 C C . ASP A 1 73 ? -20.359 -9.039 -22.484 1 94.69 73 ASP A C 1
ATOM 547 O O . ASP A 1 73 ? -20.594 -10.047 -21.812 1 94.69 73 ASP A O 1
ATOM 551 N N . CYS A 1 74 ? -19.344 -8.93 -23.234 1 96.38 74 CYS A N 1
ATOM 552 C CA . CYS A 1 74 ? -18.234 -9.875 -23.266 1 96.38 74 CYS A CA 1
ATOM 553 C C . CYS A 1 74 ? -18.656 -11.211 -23.859 1 96.38 74 CYS A C 1
ATOM 555 O O . CYS A 1 74 ? -18.156 -12.266 -23.453 1 96.38 74 CYS A O 1
ATOM 557 N N . SER A 1 75 ? -19.625 -11.188 -24.797 1 96.88 75 SER A N 1
ATOM 558 C CA . SER A 1 75 ? -20.156 -12.438 -25.328 1 96.88 75 SER A CA 1
ATOM 559 C C . SER A 1 75 ? -19.422 -12.836 -26.609 1 96.88 75 SER A C 1
ATOM 561 O O . SER A 1 75 ? -19.578 -13.961 -27.094 1 96.88 75 SER A O 1
ATOM 563 N N . GLN A 1 76 ? -18.625 -11.906 -27.141 1 97.19 76 GLN A N 1
ATOM 564 C CA . GLN A 1 76 ? -17.953 -12.172 -28.422 1 97.19 76 GLN A CA 1
ATOM 565 C C . GLN A 1 76 ? -16.594 -12.812 -28.188 1 97.19 76 GLN A C 1
ATOM 567 O O . GLN A 1 76 ? -15.672 -12.164 -27.688 1 97.19 76 GLN A O 1
ATOM 572 N N . PHE A 1 77 ? -16.5 -14.062 -28.641 1 97.31 77 PHE A N 1
ATOM 573 C CA . PHE A 1 77 ? -15.227 -14.758 -28.547 1 97.31 77 PHE A CA 1
ATOM 574 C C . PHE A 1 77 ? -14.32 -14.398 -29.719 1 97.31 77 PHE A C 1
ATOM 576 O O . PHE A 1 77 ? -14.75 -14.438 -30.875 1 97.31 77 PHE A O 1
ATOM 583 N N . LEU A 1 78 ? -13.133 -14.07 -29.453 1 96.31 78 LEU A N 1
ATOM 584 C CA . LEU A 1 78 ? -12.141 -13.75 -30.469 1 96.31 78 LEU A CA 1
ATOM 585 C C . LEU A 1 78 ? -11.305 -14.984 -30.812 1 96.31 78 LEU A C 1
ATOM 587 O O . LEU A 1 78 ? -10.344 -15.305 -30.109 1 96.31 78 LEU A O 1
ATOM 591 N N . SER A 1 79 ? -11.461 -15.57 -31.906 1 90.31 79 SER A N 1
ATOM 592 C CA . SER A 1 79 ? -10.906 -16.875 -32.281 1 90.31 79 SER A CA 1
ATOM 593 C C . SER A 1 79 ? -9.398 -16.781 -32.5 1 90.31 79 SER A C 1
ATOM 595 O O . SER A 1 79 ? -8.68 -17.766 -32.312 1 90.31 79 SER A O 1
ATOM 597 N N . ASP A 1 80 ? -8.875 -15.664 -32.906 1 91.69 80 ASP A N 1
ATOM 598 C CA . ASP A 1 80 ? -7.457 -15.516 -33.188 1 91.69 80 ASP A CA 1
ATOM 599 C C . ASP A 1 80 ? -6.688 -15.023 -31.969 1 91.69 80 ASP A C 1
ATOM 601 O O . ASP A 1 80 ? -5.504 -14.695 -32.062 1 91.69 80 ASP A O 1
ATOM 605 N N . CYS A 1 81 ? -7.289 -15.133 -30.922 1 95.94 81 CYS A N 1
ATOM 606 C CA . CYS A 1 81 ? -6.699 -14.664 -29.672 1 95.94 81 CYS A CA 1
ATOM 607 C C . CYS A 1 81 ? -5.754 -15.703 -29.094 1 95.94 81 CYS A C 1
ATOM 609 O O . CYS A 1 81 ? -6.105 -16.875 -28.984 1 95.94 81 CYS A O 1
ATOM 611 N N . PRO A 1 82 ? -4.551 -15.273 -28.75 1 97.5 82 PRO A N 1
ATOM 612 C CA . PRO A 1 82 ? -3.627 -16.234 -28.141 1 97.5 82 PRO A CA 1
ATOM 613 C C . PRO A 1 82 ? -4.012 -16.578 -26.703 1 97.5 82 PRO A C 1
ATOM 615 O O . PRO A 1 82 ? -4.645 -15.781 -26.016 1 97.5 82 PRO A O 1
ATOM 618 N N . ALA A 1 83 ? -3.66 -17.812 -26.344 1 97.81 83 ALA A N 1
ATOM 619 C CA . ALA A 1 83 ? -3.766 -18.188 -24.938 1 97.81 83 ALA A CA 1
ATOM 620 C C . ALA A 1 83 ? -2.705 -17.484 -24.094 1 97.81 83 ALA A C 1
ATOM 622 O O . ALA A 1 83 ? -1.506 -17.688 -24.312 1 97.81 83 ALA A O 1
ATOM 623 N N . ASN A 1 84 ? -3.139 -16.672 -23.172 1 96.56 84 ASN A N 1
ATOM 624 C CA . ASN A 1 84 ? -2.205 -16 -22.281 1 96.56 84 ASN A CA 1
ATOM 625 C C . ASN A 1 84 ? -1.986 -16.812 -21 1 96.56 84 ASN A C 1
ATOM 627 O O . ASN A 1 84 ? -2.758 -16.688 -20.047 1 96.56 84 ASN A O 1
ATOM 631 N N . ALA A 1 85 ? -0.948 -17.516 -20.922 1 98.19 85 ALA A N 1
ATOM 632 C CA . ALA A 1 85 ? -0.593 -18.312 -19.75 1 98.19 85 ALA A CA 1
ATOM 633 C C . ALA A 1 85 ? 0.675 -17.797 -19.094 1 98.19 85 ALA A C 1
ATOM 635 O O . ALA A 1 85 ? 1.423 -18.547 -18.469 1 98.19 85 ALA A O 1
ATOM 636 N N . ASP A 1 86 ? 0.919 -16.469 -19.203 1 97.12 86 ASP A N 1
ATOM 637 C CA . ASP A 1 86 ? 2.141 -15.859 -18.688 1 97.12 86 ASP A CA 1
ATOM 638 C C . ASP A 1 86 ? 1.978 -15.477 -17.219 1 97.12 86 ASP A C 1
ATOM 640 O O . ASP A 1 86 ? 2.799 -15.852 -16.375 1 97.12 86 ASP A O 1
ATOM 644 N N . GLY A 1 87 ? 0.967 -14.75 -16.875 1 93.75 87 GLY A N 1
ATOM 645 C CA . GLY A 1 87 ? 0.814 -14.086 -15.594 1 93.75 87 GLY A CA 1
ATOM 646 C C . GLY A 1 87 ? 0.385 -15.016 -14.477 1 93.75 87 GLY A C 1
ATOM 647 O O . GLY A 1 87 ? 0 -16.156 -14.734 1 93.75 87 GLY A O 1
ATOM 648 N N . GLY A 1 88 ? 0.521 -14.516 -13.227 1 95 88 GLY A N 1
ATOM 649 C CA . GLY A 1 88 ? 0.167 -15.273 -12.039 1 95 88 GLY A CA 1
ATOM 650 C C . GLY A 1 88 ? -1.083 -14.758 -11.352 1 95 88 GLY A C 1
ATOM 651 O O . GLY A 1 88 ? -1.2 -14.836 -10.125 1 95 88 GLY A O 1
ATOM 652 N N . ASP A 1 89 ? -2.023 -14.234 -12.172 1 95.69 89 ASP A N 1
ATOM 653 C CA . ASP A 1 89 ? -3.283 -13.766 -11.609 1 95.69 89 ASP A CA 1
ATOM 654 C C . ASP A 1 89 ? -4.188 -14.93 -11.227 1 95.69 89 ASP A C 1
ATOM 656 O O . ASP A 1 89 ? -4.68 -15.656 -12.094 1 95.69 89 ASP A O 1
ATOM 660 N N . PRO A 1 90 ? -4.457 -15.039 -9.969 1 97.25 90 PRO A N 1
ATOM 661 C CA . PRO A 1 90 ? -5.145 -16.25 -9.539 1 97.25 90 PRO A CA 1
ATOM 662 C C . PRO A 1 90 ? -6.664 -16.141 -9.625 1 97.25 90 PRO A C 1
ATOM 664 O O . PRO A 1 90 ? -7.367 -16.422 -8.656 1 97.25 90 PRO A O 1
ATOM 667 N N . TYR A 1 91 ? -7.18 -16.016 -10.82 1 97.25 91 TYR A N 1
ATOM 668 C CA . TYR A 1 91 ? -8.602 -15.82 -11.062 1 97.25 91 TYR A CA 1
ATOM 669 C C . TYR A 1 91 ? -9.375 -17.125 -10.914 1 97.25 91 TYR A C 1
ATOM 671 O O . TYR A 1 91 ? -10.602 -17.125 -10.875 1 97.25 91 TYR A O 1
ATOM 679 N N . PHE A 1 92 ? -8.625 -18.219 -10.766 1 98.31 92 PHE A N 1
ATOM 680 C CA . PHE A 1 92 ? -9.312 -19.5 -10.625 1 98.31 92 PHE A CA 1
ATOM 681 C C . PHE A 1 92 ? -10.141 -19.531 -9.344 1 98.31 92 PHE A C 1
ATOM 683 O O . PHE A 1 92 ? -11.023 -20.359 -9.188 1 98.31 92 PHE A O 1
ATOM 690 N N . MET A 1 93 ? -9.953 -18.578 -8.492 1 98.44 93 MET A N 1
ATOM 691 C CA . MET A 1 93 ? -10.641 -18.547 -7.203 1 98.44 93 MET A CA 1
ATOM 692 C C . MET A 1 93 ? -11.852 -17.625 -7.254 1 98.44 93 MET A C 1
ATOM 694 O O . MET A 1 93 ? -12.656 -17.594 -6.32 1 98.44 93 MET A O 1
ATOM 698 N N . GLU A 1 94 ? -12.055 -16.859 -8.297 1 98.06 94 GLU A N 1
ATOM 699 C CA . GLU A 1 94 ? -13.125 -15.875 -8.414 1 98.06 94 GLU A CA 1
ATOM 700 C C . GLU A 1 94 ? -14.492 -16.531 -8.219 1 98.06 94 GLU A C 1
ATOM 702 O O . GLU A 1 94 ? -15.344 -16 -7.5 1 98.06 94 GLU A O 1
ATOM 707 N N . PRO A 1 95 ? -14.734 -17.75 -8.789 1 98 95 PRO A N 1
ATOM 708 C CA . PRO A 1 95 ? -16.047 -18.375 -8.602 1 98 95 PRO A CA 1
ATOM 709 C C . PRO A 1 95 ? -16.375 -18.641 -7.133 1 98 95 PRO A C 1
ATOM 711 O O . PRO A 1 95 ? -17.516 -18.5 -6.711 1 98 95 PRO A O 1
ATOM 714 N N . PHE A 1 96 ? -15.383 -19.016 -6.352 1 98.56 96 PHE A N 1
ATOM 715 C CA . PHE A 1 96 ? -15.602 -19.234 -4.926 1 98.56 96 PHE A CA 1
ATOM 716 C C . PHE A 1 96 ? -16.125 -17.953 -4.262 1 98.56 96 PHE A C 1
ATOM 718 O O . PHE A 1 96 ? -17.094 -18 -3.504 1 98.56 96 PHE A O 1
ATOM 725 N N . TRP A 1 97 ? -15.531 -16.844 -4.547 1 98.62 97 TRP A N 1
ATOM 726 C CA . TRP A 1 97 ? -15.852 -15.578 -3.893 1 98.62 97 TRP A CA 1
ATOM 727 C C . TRP A 1 97 ? -17.172 -15.023 -4.402 1 98.62 97 TRP A C 1
ATOM 729 O O . TRP A 1 97 ? -17.891 -14.328 -3.672 1 98.62 97 TRP A O 1
ATOM 739 N N . MET A 1 98 ? -17.469 -15.375 -5.664 1 97.12 98 MET A N 1
ATOM 740 C CA . MET A 1 98 ? -18.797 -14.992 -6.176 1 97.12 98 MET A CA 1
ATOM 741 C C . MET A 1 98 ? -19.891 -15.719 -5.414 1 97.12 98 MET A C 1
ATOM 743 O O . MET A 1 98 ? -20.953 -15.133 -5.137 1 97.12 98 MET A O 1
ATOM 747 N N . GLN A 1 99 ? -19.609 -16.906 -5.051 1 97.5 99 GLN A N 1
ATOM 748 C CA . GLN A 1 99 ? -20.578 -17.688 -4.285 1 97.5 99 GLN A CA 1
ATOM 749 C C . GLN A 1 99 ? -20.625 -17.234 -2.83 1 97.5 99 GLN A C 1
ATOM 751 O O . GLN A 1 99 ? -21.562 -17.562 -2.104 1 97.5 99 GLN A O 1
ATOM 756 N N . HIS A 1 100 ? -19.672 -16.5 -2.416 1 98.25 100 HIS A N 1
ATOM 757 C CA . HIS A 1 100 ? -19.578 -16.031 -1.038 1 98.25 100 HIS A CA 1
ATOM 758 C C . HIS A 1 100 ? -19.625 -14.508 -0.971 1 98.25 100 HIS A C 1
ATOM 760 O O . HIS A 1 100 ? -18.938 -13.891 -0.153 1 98.25 100 HIS A O 1
ATOM 766 N N . ALA A 1 101 ? -20.359 -13.922 -1.859 1 98 101 ALA A N 1
ATOM 767 C CA . ALA A 1 101 ? -20.453 -12.461 -1.929 1 98 101 ALA A CA 1
ATOM 768 C C . ALA A 1 101 ? -20.938 -11.883 -0.604 1 98 101 ALA A C 1
ATOM 770 O O . ALA A 1 101 ? -20.344 -10.938 -0.078 1 98 101 ALA A O 1
ATOM 771 N N . ALA A 1 102 ? -21.906 -12.453 -0.004 1 97.81 102 ALA A N 1
ATOM 772 C CA . ALA A 1 102 ? -22.516 -11.906 1.211 1 97.81 102 ALA A CA 1
ATOM 773 C C . ALA A 1 102 ? -21.562 -12.016 2.395 1 97.81 102 ALA A C 1
ATOM 775 O O . ALA A 1 102 ? -21.344 -11.047 3.123 1 97.81 102 ALA A O 1
ATOM 776 N N . SER A 1 103 ? -20.969 -13.164 2.574 1 97.19 103 SER A N 1
ATOM 777 C CA . SER A 1 103 ? -20.141 -13.398 3.75 1 97.19 103 SER A CA 1
ATOM 778 C C . SER A 1 103 ? -18.828 -12.641 3.656 1 97.19 103 SER A C 1
ATOM 780 O O . SER A 1 103 ? -18.172 -12.391 4.672 1 97.19 103 SER A O 1
ATOM 782 N N . SER A 1 104 ? -18.453 -12.258 2.436 1 98.12 104 SER A N 1
ATOM 783 C CA . SER A 1 104 ? -17.172 -11.586 2.26 1 98.12 104 SER A CA 1
ATOM 784 C C . SER A 1 104 ? -17.359 -10.094 2.033 1 98.12 104 SER A C 1
ATOM 786 O O . SER A 1 104 ? -16.391 -9.375 1.737 1 98.12 104 SER A O 1
ATOM 788 N N . ALA A 1 105 ? -18.547 -9.562 2.18 1 98.06 105 ALA A N 1
ATOM 789 C CA . ALA A 1 105 ? -18.844 -8.156 1.89 1 98.06 105 ALA A CA 1
ATOM 790 C C . ALA A 1 105 ? -18.422 -7.262 3.053 1 98.06 105 ALA A C 1
ATOM 792 O O . ALA A 1 105 ? -18.562 -7.641 4.219 1 98.06 105 ALA A O 1
ATOM 793 N N . ILE A 1 106 ? -17.875 -6.094 2.74 1 97.38 106 ILE A N 1
ATOM 794 C CA . ILE A 1 106 ? -17.562 -5.051 3.707 1 97.38 106 ILE A CA 1
ATOM 795 C C . ILE A 1 106 ? -18.156 -3.721 3.244 1 97.38 106 ILE A C 1
ATOM 797 O O . ILE A 1 106 ? -18.203 -3.434 2.047 1 97.38 106 ILE A O 1
ATOM 801 N N . LEU A 1 107 ? -18.703 -3 4.152 1 97.75 107 LEU A N 1
ATOM 802 C CA . LEU A 1 107 ? -19.172 -1.643 3.893 1 97.75 107 LEU A CA 1
ATOM 803 C C . LEU A 1 107 ? -18.516 -0.651 4.852 1 97.75 107 LEU A C 1
ATOM 805 O O . LEU A 1 107 ? -18.562 -0.843 6.07 1 97.75 107 LEU A O 1
ATOM 809 N N . VAL A 1 108 ? -17.828 0.357 4.293 1 97.06 108 VAL A N 1
ATOM 810 C CA . VAL A 1 108 ? -17.219 1.398 5.109 1 97.06 108 VAL A CA 1
ATOM 811 C C . VAL A 1 108 ? -17.547 2.771 4.527 1 97.06 108 VAL A C 1
ATOM 813 O O . VAL A 1 108 ? -17.766 2.906 3.322 1 97.06 108 VAL A O 1
ATOM 816 N N . SER A 1 109 ? -17.594 3.789 5.391 1 97.31 109 SER A N 1
ATOM 817 C CA . SER A 1 109 ? -17.75 5.172 4.961 1 97.31 109 SER A CA 1
ATOM 818 C C . SER A 1 109 ? -16.469 5.969 5.164 1 97.31 109 SER A C 1
ATOM 820 O O . SER A 1 109 ? -15.453 5.422 5.609 1 97.31 109 SER A O 1
ATOM 822 N N . GLY A 1 110 ? -16.531 7.246 4.82 1 97.62 110 GLY A N 1
ATOM 823 C CA . GLY A 1 110 ? -15.352 8.086 4.738 1 97.62 110 GLY A CA 1
ATOM 824 C C . GLY A 1 110 ? -14.672 8.289 6.082 1 97.62 110 GLY A C 1
ATOM 825 O O . GLY A 1 110 ? -13.461 8.531 6.141 1 97.62 110 GLY A O 1
ATOM 826 N N . TRP A 1 111 ? -15.328 8.117 7.168 1 97.31 111 TRP A N 1
ATOM 827 C CA . TRP A 1 111 ? -14.75 8.406 8.477 1 97.31 111 TRP A CA 1
ATOM 828 C C . TRP A 1 111 ? -13.961 7.211 9 1 97.31 111 TRP A C 1
ATOM 830 O O . TRP A 1 111 ? -13.211 7.332 9.969 1 97.31 111 TRP A O 1
ATOM 840 N N . HIS A 1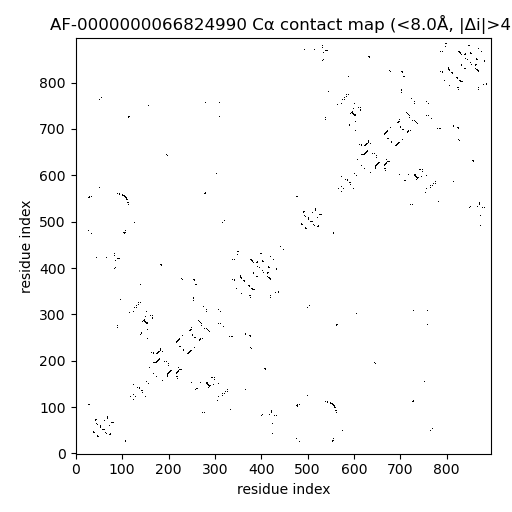 112 ? -14.109 6.09 8.375 1 96.56 112 HIS A N 1
ATOM 841 C CA . HIS A 1 112 ? -13.562 4.848 8.922 1 96.56 112 HIS A CA 1
ATOM 842 C C . HIS A 1 112 ? -12.047 4.805 8.781 1 96.56 112 HIS A C 1
ATOM 844 O O . HIS A 1 112 ? -11.516 4.957 7.68 1 96.56 112 HIS A O 1
ATOM 850 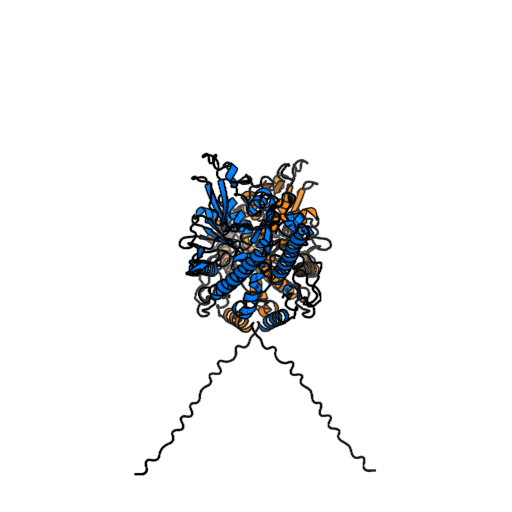N N . ARG A 1 113 ? -11.312 4.613 9.883 1 95.69 113 ARG A N 1
ATOM 851 C CA . ARG A 1 113 ? -9.875 4.355 9.969 1 95.69 113 ARG A CA 1
ATOM 852 C C . ARG A 1 113 ? -9.086 5.398 9.188 1 95.69 113 ARG A C 1
ATOM 854 O O . ARG A 1 113 ? -8.266 5.047 8.328 1 95.69 113 ARG A O 1
ATOM 861 N N . MET A 1 114 ? -9.156 6.637 9.578 1 97.44 114 MET A N 1
ATOM 862 C CA . MET A 1 114 ? -8.492 7.75 8.898 1 97.44 114 MET A CA 1
ATOM 863 C C . MET A 1 114 ? -7.047 7.887 9.359 1 97.44 114 MET A C 1
ATOM 865 O O . MET A 1 114 ? -6.207 8.406 8.617 1 97.44 114 MET A O 1
ATOM 869 N N . SER A 1 115 ? -6.621 7.324 10.461 1 96.38 115 SER A N 1
ATOM 870 C CA . SER A 1 115 ? -5.344 7.555 11.117 1 96.38 115 SER A CA 1
ATOM 871 C C . SER A 1 115 ? -4.23 6.734 10.477 1 96.38 115 SER A C 1
ATOM 873 O O . SER A 1 115 ? -4.492 5.688 9.875 1 96.38 115 SER A O 1
ATOM 875 N N . TYR A 1 116 ? -3 7.211 10.703 1 96 116 TYR A N 1
ATOM 876 C CA . TYR A 1 116 ? -1.81 6.457 10.32 1 96 116 TYR A CA 1
ATOM 877 C C . TYR A 1 116 ? -1.721 5.148 11.102 1 96 116 TYR A C 1
ATOM 879 O O . TYR A 1 116 ? -1.15 4.168 10.625 1 96 116 TYR A O 1
ATOM 887 N N . SER A 1 117 ? -2.217 5.176 12.344 1 94.06 117 SER A N 1
ATOM 888 C CA . SER A 1 117 ? -1.971 4.051 13.242 1 94.06 117 SER A CA 1
ATOM 889 C C . SER A 1 117 ? -3.256 3.596 13.922 1 94.06 117 SER A C 1
ATOM 891 O O . SER A 1 117 ? -4.254 4.32 13.93 1 94.06 117 SER A O 1
ATOM 893 N N . TYR A 1 118 ? -3.215 2.477 14.453 1 93 118 TYR A N 1
ATOM 894 C CA . TYR A 1 118 ? -4.242 1.986 15.367 1 93 118 TYR A CA 1
ATOM 895 C C . TYR A 1 118 ? -4.09 2.615 16.75 1 93 118 TYR A C 1
ATOM 897 O O . TYR A 1 118 ? -3.152 3.381 16.984 1 93 118 TYR A O 1
ATOM 905 N N . SER A 1 119 ? -4.996 2.307 17.641 1 88.31 119 SER A N 1
ATOM 906 C CA . SER A 1 119 ? -5.035 2.93 18.969 1 88.31 119 SER A CA 1
ATOM 907 C C . SER A 1 119 ? -3.814 2.551 19.797 1 88.31 119 SER A C 1
ATOM 909 O O . SER A 1 119 ? -3.42 3.287 20.703 1 88.31 119 SER A O 1
ATOM 911 N N . ASP A 1 120 ? -3.189 1.424 19.469 1 88.44 120 ASP A N 1
ATOM 912 C CA . ASP A 1 120 ? -2.016 0.985 20.219 1 88.44 120 ASP A CA 1
ATOM 913 C C . ASP A 1 120 ? -0.737 1.582 19.641 1 88.44 120 ASP A C 1
ATOM 915 O O . ASP A 1 120 ? 0.367 1.222 20.047 1 88.44 120 ASP A O 1
ATOM 919 N N . GLY A 1 121 ? -0.884 2.416 18.641 1 90.62 121 GLY A N 1
ATOM 920 C CA . GLY A 1 121 ? 0.256 3.105 18.062 1 90.62 121 GLY A CA 1
ATOM 921 C C . GLY A 1 121 ? 0.907 2.328 16.938 1 90.62 121 GLY A C 1
ATOM 922 O O . GLY A 1 121 ? 1.78 2.85 16.234 1 90.62 121 GLY A O 1
ATOM 923 N N . SER A 1 122 ? 0.393 1.124 16.734 1 93 122 SER A N 1
ATOM 924 C CA . SER A 1 122 ? 0.979 0.296 15.68 1 93 122 SER A CA 1
ATOM 925 C C . SER A 1 122 ? 0.276 0.516 14.344 1 93 122 SER A C 1
ATOM 927 O O . SER A 1 122 ? -0.785 1.141 14.289 1 93 122 SER A O 1
ATOM 929 N N . VAL A 1 123 ? 0.922 0.068 13.328 1 96 123 VAL A N 1
ATOM 930 C CA . VAL A 1 123 ? 0.333 0.116 11.992 1 96 123 VAL A CA 1
ATOM 931 C C . VAL A 1 123 ? -0.169 -1.271 11.602 1 96 123 VAL A C 1
ATOM 933 O O . VAL A 1 123 ? -0.508 -1.51 10.438 1 96 123 VAL A O 1
ATOM 936 N N . ILE A 1 124 ? -0.187 -2.193 12.539 1 96 124 ILE A N 1
ATOM 937 C CA . ILE A 1 124 ? -0.536 -3.594 12.328 1 96 124 ILE A CA 1
ATOM 938 C C . ILE A 1 124 ? -1.808 -3.932 13.102 1 96 124 ILE A C 1
ATOM 940 O O . ILE A 1 124 ? -1.87 -3.74 14.32 1 96 124 ILE A O 1
ATOM 944 N N . SER A 1 125 ? -2.838 -4.398 12.414 1 95.62 125 SER A N 1
ATOM 945 C CA . SER A 1 125 ? -4.051 -4.883 13.062 1 95.62 125 SER A CA 1
ATOM 946 C C . SER A 1 125 ? -3.779 -6.148 13.875 1 95.62 125 SER A C 1
ATOM 948 O O . SER A 1 125 ? -3.428 -7.188 13.312 1 95.62 125 SER A O 1
ATOM 950 N N . GLN A 1 126 ? -3.986 -6.078 15.117 1 93.12 126 GLN A N 1
ATOM 951 C CA . GLN A 1 126 ? -3.744 -7.234 15.969 1 93.12 126 GLN A CA 1
ATOM 952 C C . GLN A 1 126 ? -4.758 -8.344 15.695 1 93.12 126 GLN A C 1
ATOM 954 O O . GLN A 1 126 ? -4.426 -9.531 15.773 1 93.12 126 GLN A O 1
ATOM 959 N N . LEU A 1 127 ? -5.984 -7.922 15.383 1 94.44 127 LEU A N 1
ATOM 960 C CA . LEU A 1 127 ? -6.992 -8.922 15.031 1 94.44 127 LEU A CA 1
ATOM 961 C C . LEU A 1 127 ? -6.602 -9.656 13.75 1 94.44 127 LEU A C 1
ATOM 963 O O . LEU A 1 127 ? -6.816 -10.867 13.641 1 94.44 127 LEU A O 1
ATOM 967 N N . LEU A 1 128 ? -6.094 -8.938 12.828 1 97.19 128 LEU A N 1
ATOM 968 C CA . LEU A 1 128 ? -5.652 -9.586 11.594 1 97.19 128 LEU A CA 1
ATOM 969 C C . LEU A 1 128 ? -4.508 -10.555 11.867 1 97.19 128 LEU A C 1
ATOM 971 O O . LEU A 1 128 ? -4.438 -11.625 11.266 1 97.19 128 LEU A O 1
ATOM 975 N N . VAL A 1 129 ? -3.58 -10.188 12.758 1 97.25 129 VAL A N 1
ATOM 976 C CA . VAL A 1 129 ? -2.512 -11.102 13.164 1 97.25 129 VAL A CA 1
ATOM 977 C C . VAL A 1 129 ? -3.113 -12.391 13.711 1 97.25 129 VAL A C 1
ATOM 979 O O . VAL A 1 129 ? -2.65 -13.484 13.383 1 97.25 129 VAL A O 1
ATOM 982 N N . GLU A 1 130 ? -4.145 -12.281 14.5 1 96.38 130 GLU A N 1
ATOM 983 C CA . GLU A 1 130 ? -4.805 -13.453 15.062 1 96.38 130 GLU A CA 1
ATOM 984 C C . GLU A 1 130 ? -5.391 -14.344 13.969 1 96.38 130 GLU A C 1
ATOM 986 O O . GLU A 1 130 ? -5.293 -15.57 14.039 1 96.38 130 GLU A O 1
ATOM 991 N N . TYR A 1 131 ? -5.973 -13.719 12.992 1 97.5 131 TYR A N 1
ATOM 992 C CA . TYR A 1 131 ? -6.566 -14.492 11.906 1 97.5 131 TYR A CA 1
ATOM 993 C C . TYR A 1 131 ? -5.492 -15.141 11.039 1 97.5 131 TYR A C 1
ATOM 995 O O . TYR A 1 131 ? -5.684 -16.234 10.516 1 97.5 131 TYR A O 1
ATOM 1003 N N . ILE A 1 132 ? -4.352 -14.469 10.906 1 98.62 132 ILE A N 1
ATOM 1004 C CA . ILE A 1 132 ? -3.227 -15.055 10.188 1 98.62 132 ILE A CA 1
ATOM 1005 C C . ILE A 1 132 ? -2.717 -16.281 10.938 1 98.62 132 ILE A C 1
ATOM 1007 O O . ILE A 1 132 ? -2.498 -17.344 10.336 1 98.62 132 ILE A O 1
ATOM 1011 N N . LYS A 1 133 ? -2.576 -16.141 12.219 1 98.5 133 LYS A N 1
ATOM 1012 C CA . LYS A 1 133 ? -2.172 -17.297 13.023 1 98.5 133 LYS A CA 1
ATOM 1013 C C . LYS A 1 133 ? -3.197 -18.422 12.93 1 98.5 133 LYS A C 1
ATOM 1015 O O . LYS A 1 133 ? -2.834 -19.594 12.844 1 98.5 133 LYS A O 1
ATOM 1020 N N . LYS A 1 134 ? -4.438 -18.062 12.945 1 98.38 134 LYS A N 1
ATOM 1021 C CA . LYS A 1 134 ? -5.527 -19.031 12.883 1 98.38 134 LYS A CA 1
ATOM 1022 C C . LYS A 1 134 ? -5.48 -19.828 11.586 1 98.38 134 LYS A C 1
ATOM 1024 O O . LYS A 1 134 ? -5.598 -21.062 11.609 1 98.38 134 LYS A O 1
ATOM 1029 N N . VAL A 1 135 ? -5.324 -19.141 10.477 1 98.81 135 VAL A N 1
ATOM 1030 C CA . VAL A 1 135 ? -5.34 -19.844 9.195 1 98.81 135 VAL A CA 1
ATOM 1031 C C . VAL A 1 135 ? -4.141 -20.781 9.109 1 98.81 135 VAL A C 1
ATOM 1033 O O . VAL A 1 135 ? -4.254 -21.906 8.602 1 98.81 135 VAL A O 1
ATOM 1036 N N . HIS A 1 136 ? -2.996 -20.375 9.609 1 98.88 136 HIS A N 1
ATOM 1037 C CA . HIS A 1 136 ? -1.835 -21.25 9.617 1 98.88 136 HIS A CA 1
ATOM 1038 C C . HIS A 1 136 ? -2.055 -22.438 10.555 1 98.88 136 HIS A C 1
ATOM 1040 O O . HIS A 1 136 ? -1.605 -23.547 10.266 1 98.88 136 HIS A O 1
ATOM 1046 N N . GLY A 1 137 ? -2.709 -22.188 11.664 1 98.62 137 GLY A N 1
ATOM 1047 C CA . GLY A 1 137 ? -3.053 -23.266 12.57 1 98.62 137 GLY A CA 1
ATOM 1048 C C . GLY A 1 137 ? -3.979 -24.297 11.953 1 98.62 137 GLY A C 1
ATOM 1049 O O . GLY A 1 137 ? -3.766 -25.5 12.102 1 98.62 137 GLY A O 1
ATOM 1050 N N . ILE A 1 138 ? -4.961 -23.828 11.273 1 98.56 138 ILE A N 1
ATOM 1051 C CA . ILE A 1 138 ? -5.938 -24.688 10.609 1 98.56 138 ILE A CA 1
ATOM 1052 C C . ILE A 1 138 ? -5.25 -25.531 9.531 1 98.56 138 ILE A C 1
ATOM 1054 O O . ILE A 1 138 ? -5.445 -26.734 9.461 1 98.56 138 ILE A O 1
ATOM 1058 N N . VAL A 1 139 ? -4.438 -24.906 8.75 1 98.75 139 VAL A N 1
ATOM 1059 C CA . VAL A 1 139 ? -3.801 -25.547 7.605 1 98.75 139 VAL A CA 1
ATOM 1060 C C . VAL A 1 139 ? -2.666 -26.453 8.086 1 98.75 139 VAL A C 1
ATOM 1062 O O . VAL A 1 139 ? -2.416 -27.5 7.504 1 98.75 139 VAL A O 1
ATOM 1065 N N . GLY A 1 140 ? -1.958 -26 9.094 1 98.44 140 GLY A N 1
ATOM 1066 C CA . GLY A 1 140 ? -0.808 -26.719 9.609 1 98.44 140 GLY A CA 1
ATOM 1067 C C . GLY A 1 140 ? 0.442 -26.531 8.766 1 98.44 140 GLY A C 1
ATOM 1068 O O . GLY A 1 140 ? 1.273 -27.438 8.664 1 98.44 140 GLY A O 1
ATOM 1069 N N . ASN A 1 141 ? 0.576 -25.375 8.172 1 98.62 141 ASN A N 1
ATOM 1070 C CA . ASN A 1 141 ? 1.684 -25.234 7.23 1 98.62 141 ASN A CA 1
ATOM 1071 C C . ASN A 1 141 ? 2.82 -24.406 7.828 1 98.62 141 ASN A C 1
ATOM 1073 O O . ASN A 1 141 ? 3.93 -24.391 7.289 1 98.62 141 ASN A O 1
ATOM 1077 N N . ALA A 1 142 ? 2.609 -23.703 8.953 1 98.81 142 ALA A N 1
ATOM 1078 C CA . ALA A 1 142 ? 3.672 -22.891 9.539 1 98.81 142 ALA A CA 1
ATOM 1079 C C . ALA A 1 142 ? 3.506 -22.781 11.047 1 98.81 142 ALA A C 1
ATOM 1081 O O . ALA A 1 142 ? 2.385 -22.641 11.547 1 98.81 142 ALA A O 1
ATOM 1082 N N . ILE A 1 143 ? 4.578 -22.812 11.766 1 98.75 143 ILE A N 1
ATOM 1083 C CA . ILE A 1 143 ? 4.586 -22.531 13.195 1 98.75 143 ILE A CA 1
ATOM 1084 C C . ILE A 1 143 ? 4.613 -21.016 13.414 1 98.75 143 ILE A C 1
ATOM 1086 O O . ILE A 1 143 ? 5.543 -20.328 12.977 1 98.75 143 ILE A O 1
ATOM 1090 N N . THR A 1 144 ? 3.59 -20.531 14.102 1 98.62 144 THR A N 1
ATOM 1091 C CA . THR A 1 144 ? 3.51 -19.094 14.32 1 98.62 144 THR A CA 1
ATOM 1092 C C . THR A 1 144 ? 3.725 -18.766 15.797 1 98.62 144 THR A C 1
ATOM 1094 O O . THR A 1 144 ? 3.947 -17.594 16.156 1 98.62 144 THR A O 1
ATOM 1097 N N . GLU A 1 145 ? 3.668 -19.719 16.688 1 97.94 145 GLU A N 1
ATOM 1098 C CA . GLU A 1 145 ? 3.816 -19.5 18.125 1 97.94 145 GLU A CA 1
ATOM 1099 C C . GLU A 1 145 ? 5.191 -18.922 18.453 1 97.94 145 GLU A C 1
ATOM 1101 O O . GLU A 1 145 ? 6.211 -19.438 18 1 97.94 145 GLU A O 1
ATOM 1106 N N . GLY A 1 146 ? 5.16 -17.875 19.156 1 97.62 146 GLY A N 1
ATOM 1107 C CA . GLY A 1 146 ? 6.406 -17.266 19.594 1 97.62 146 GLY A CA 1
ATOM 1108 C C . GLY A 1 146 ? 7.105 -16.484 18.5 1 97.62 146 GLY A C 1
ATOM 1109 O O . GLY A 1 146 ? 8.273 -16.125 18.641 1 97.62 146 GLY A O 1
ATOM 1110 N N . LYS A 1 147 ? 6.449 -16.234 17.438 1 98.56 147 LYS A N 1
ATOM 1111 C CA . LYS A 1 147 ? 7.082 -15.555 16.312 1 98.56 147 LYS A CA 1
ATOM 1112 C C . LYS A 1 147 ? 6.484 -14.164 16.109 1 98.56 147 LYS A C 1
ATOM 1114 O O . LYS A 1 147 ? 5.398 -13.867 16.609 1 98.56 147 LYS A O 1
ATOM 1119 N N . TYR A 1 148 ? 7.215 -13.344 15.398 1 98.5 148 TYR A N 1
ATOM 1120 C CA . TYR A 1 148 ? 6.762 -12.008 15.031 1 98.5 148 TYR A CA 1
ATOM 1121 C C . TYR A 1 148 ? 6.164 -11.992 13.633 1 98.5 148 TYR A C 1
ATOM 1123 O O . TYR A 1 148 ? 6.594 -12.75 12.766 1 98.5 148 TYR A O 1
ATOM 1131 N N . ILE A 1 149 ? 5.133 -11.203 13.469 1 98.69 149 ILE A N 1
ATOM 1132 C CA . ILE A 1 149 ? 4.484 -11.094 12.172 1 98.69 149 ILE A CA 1
ATOM 1133 C C . ILE A 1 149 ? 4.543 -9.641 11.695 1 98.69 149 ILE A C 1
ATOM 1135 O O . ILE A 1 149 ? 4.234 -8.719 12.453 1 98.69 149 ILE A O 1
ATOM 1139 N N . VAL A 1 150 ? 4.957 -9.445 10.438 1 98.31 150 VAL A N 1
ATOM 1140 C CA . VAL A 1 150 ? 4.973 -8.133 9.805 1 98.31 150 VAL A CA 1
ATOM 1141 C C . VAL A 1 150 ? 4.172 -8.18 8.5 1 98.31 150 VAL A C 1
ATOM 1143 O O . VAL A 1 150 ? 4.09 -9.219 7.852 1 98.31 150 VAL A O 1
ATOM 1146 N N . PHE A 1 151 ? 3.514 -7.043 8.227 1 98.81 151 PHE A N 1
ATOM 1147 C CA . PHE A 1 151 ? 2.736 -6.926 6.996 1 98.81 151 PHE A CA 1
ATOM 1148 C C . PHE A 1 151 ? 3.523 -6.18 5.926 1 98.81 151 PHE A C 1
ATOM 1150 O O . PHE A 1 151 ? 4.352 -5.32 6.242 1 98.81 151 PHE A O 1
ATOM 1157 N N . GLY A 1 152 ? 3.273 -6.516 4.676 1 98.75 152 GLY A N 1
ATOM 1158 C CA . GLY A 1 152 ? 3.824 -5.793 3.539 1 98.75 152 GLY A CA 1
ATOM 1159 C C . GLY A 1 152 ? 2.832 -5.621 2.404 1 98.75 152 GLY A C 1
ATOM 1160 O O . GLY A 1 152 ? 1.827 -6.332 2.336 1 98.75 152 GLY A O 1
ATOM 1161 N N . SER A 1 153 ? 3.104 -4.609 1.559 1 98.38 153 SER A N 1
ATOM 1162 C CA . SER A 1 153 ? 2.363 -4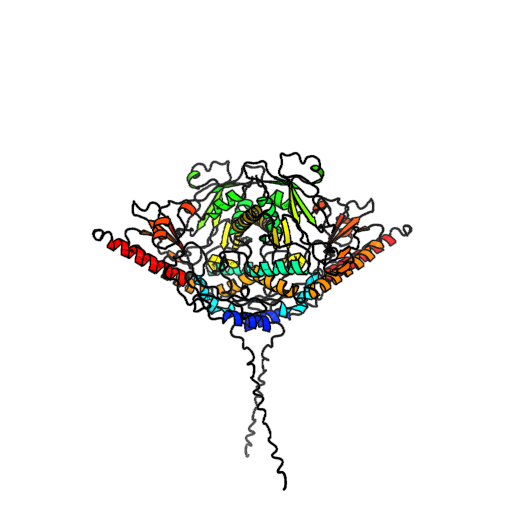.5 0.306 1 98.38 153 SER A CA 1
ATOM 1163 C C . SER A 1 153 ? 2.703 -5.648 -0.639 1 98.38 153 SER A C 1
ATOM 1165 O O . SER A 1 153 ? 3.498 -5.48 -1.566 1 98.38 153 SER A O 1
ATOM 1167 N N . GLY A 1 154 ? 2.006 -6.668 -0.393 1 97.88 154 GLY A N 1
ATOM 1168 C CA . GLY A 1 154 ? 2.402 -7.914 -1.029 1 97.88 154 GLY A CA 1
ATOM 1169 C C . GLY A 1 154 ? 3.686 -8.492 -0.463 1 97.88 154 GLY A C 1
ATOM 1170 O O . GLY A 1 154 ? 4.336 -7.867 0.379 1 97.88 154 GLY A O 1
ATOM 1171 N N . SER A 1 155 ? 3.965 -9.734 -0.905 1 98 155 SER A N 1
ATOM 1172 C CA . SER A 1 155 ? 5.254 -10.305 -0.511 1 98 155 SER A CA 1
ATOM 1173 C C . SER A 1 155 ? 6.402 -9.609 -1.235 1 98 155 SER A C 1
ATOM 1175 O O . SER A 1 155 ? 7.559 -9.703 -0.81 1 98 155 SER A O 1
ATOM 1177 N N . THR A 1 156 ? 6.059 -8.875 -2.305 1 98.12 156 THR A N 1
ATOM 1178 C CA . THR A 1 156 ? 7.066 -8.148 -3.066 1 98.12 156 THR A CA 1
ATOM 1179 C C . THR A 1 156 ? 7.828 -7.176 -2.164 1 98.12 156 THR A C 1
ATOM 1181 O O . THR A 1 156 ? 9.062 -7.156 -2.17 1 98.12 156 THR A O 1
ATOM 1184 N N . GLN A 1 157 ? 7.113 -6.414 -1.408 1 98.62 157 GLN A N 1
ATOM 1185 C CA . GLN A 1 157 ? 7.766 -5.469 -0.507 1 98.62 157 GLN A CA 1
ATOM 1186 C C . GLN A 1 157 ? 8.562 -6.195 0.574 1 98.62 157 GLN A C 1
ATOM 1188 O O . GLN A 1 157 ? 9.617 -5.727 0.992 1 98.62 157 GLN A O 1
ATOM 1193 N N . LEU A 1 158 ? 8.062 -7.285 1.023 1 98.88 158 LEU A N 1
ATOM 1194 C CA . LEU A 1 158 ? 8.68 -8.031 2.117 1 98.88 158 LEU A CA 1
ATOM 1195 C C . LEU A 1 158 ? 9.984 -8.688 1.67 1 98.88 158 LEU A C 1
ATOM 1197 O O . LEU A 1 158 ? 10.906 -8.844 2.469 1 98.88 158 LEU A O 1
ATOM 1201 N N . LEU A 1 159 ? 10.07 -9.062 0.397 1 98.81 159 LEU A N 1
ATOM 1202 C CA . LEU A 1 159 ? 11.32 -9.609 -0.13 1 98.81 159 LEU A CA 1
ATOM 1203 C C . LEU A 1 159 ? 12.469 -8.625 0.063 1 98.81 159 LEU A C 1
ATOM 1205 O O . LEU A 1 159 ? 13.523 -8.992 0.575 1 98.81 159 LEU A O 1
ATOM 1209 N N . ASN A 1 160 ? 12.211 -7.422 -0.278 1 97.75 160 ASN A N 1
ATOM 1210 C CA . ASN A 1 160 ? 13.25 -6.406 -0.141 1 97.75 160 ASN A CA 1
ATOM 1211 C C . ASN A 1 160 ? 13.492 -6.051 1.321 1 97.75 160 ASN A C 1
ATOM 1213 O O . ASN A 1 160 ? 14.633 -5.816 1.724 1 97.75 160 ASN A O 1
ATOM 1217 N N . ALA A 1 161 ? 12.414 -5.957 2.086 1 98.69 161 ALA A N 1
ATOM 1218 C CA . ALA A 1 161 ? 12.562 -5.695 3.516 1 98.69 161 ALA A CA 1
ATOM 1219 C C . ALA A 1 161 ? 13.461 -6.742 4.176 1 98.69 161 ALA A C 1
ATOM 1221 O O . ALA A 1 161 ? 14.289 -6.41 5.023 1 98.69 161 ALA A O 1
ATOM 1222 N N . ALA A 1 162 ? 13.242 -7.973 3.799 1 98.88 162 ALA A N 1
ATOM 1223 C CA . ALA A 1 162 ? 14.023 -9.07 4.359 1 98.88 162 ALA A CA 1
ATOM 1224 C C . ALA A 1 162 ? 15.5 -8.938 4 1 98.88 162 ALA A C 1
ATOM 1226 O O . ALA A 1 162 ? 16.375 -9.125 4.852 1 98.88 162 ALA A O 1
ATOM 1227 N N . VAL A 1 163 ? 15.797 -8.609 2.756 1 98.62 163 VAL A N 1
ATOM 1228 C CA . VAL A 1 163 ? 17.172 -8.453 2.324 1 98.62 163 VAL A CA 1
ATOM 1229 C C . VAL A 1 163 ? 17.844 -7.328 3.119 1 98.62 163 VAL A C 1
ATOM 1231 O O . VAL A 1 163 ? 18.953 -7.492 3.623 1 98.62 163 VAL A O 1
ATOM 1234 N N . TYR A 1 164 ? 17.203 -6.203 3.264 1 97.75 164 TYR A N 1
ATOM 1235 C CA . TYR A 1 164 ? 17.734 -5.102 4.051 1 97.75 164 TYR A CA 1
ATOM 1236 C C . TYR A 1 164 ? 17.969 -5.52 5.496 1 97.75 164 TYR A C 1
ATOM 1238 O O . TYR A 1 164 ? 19 -5.207 6.086 1 97.75 164 TYR A O 1
ATOM 1246 N N . ALA A 1 165 ? 16.984 -6.223 6.039 1 98.25 165 ALA A N 1
ATOM 1247 C CA . ALA A 1 165 ? 17.047 -6.594 7.449 1 98.25 165 ALA A CA 1
ATOM 1248 C C . ALA A 1 165 ? 18.172 -7.586 7.715 1 98.25 165 ALA A C 1
ATOM 1250 O O . ALA A 1 165 ? 18.781 -7.578 8.789 1 98.25 165 ALA A O 1
ATOM 1251 N N . LEU A 1 166 ? 18.453 -8.438 6.77 1 98 166 LEU A N 1
ATOM 1252 C CA . LEU A 1 166 ? 19.438 -9.5 6.957 1 98 166 LEU A CA 1
ATOM 1253 C C . LEU A 1 166 ? 20.828 -9.039 6.531 1 98 166 LEU A C 1
ATOM 1255 O O . LEU A 1 166 ? 21.812 -9.742 6.75 1 98 166 LEU A O 1
ATOM 1259 N N . SER A 1 167 ? 20.906 -7.914 5.844 1 96.5 167 SER A N 1
ATOM 1260 C CA . SER A 1 167 ? 22.188 -7.375 5.422 1 96.5 167 SER A CA 1
ATOM 1261 C C . SER A 1 167 ? 23 -6.859 6.609 1 96.5 167 SER A C 1
ATOM 1263 O O . SER A 1 167 ? 22.422 -6.449 7.621 1 96.5 167 SER A O 1
ATOM 1265 N N . PRO A 1 168 ? 24.297 -6.859 6.473 1 91.31 168 PRO A N 1
ATOM 1266 C CA . PRO A 1 168 ? 25.141 -6.379 7.566 1 91.31 168 PRO A CA 1
ATOM 1267 C C . PRO A 1 168 ? 25.109 -4.859 7.711 1 91.31 168 PRO A C 1
ATOM 1269 O O . PRO A 1 168 ? 24.547 -4.168 6.863 1 91.31 168 PRO A O 1
ATOM 1272 N N . ASP A 1 169 ? 25.734 -4.496 8.82 1 84.94 169 ASP A N 1
ATOM 1273 C CA . ASP A 1 169 ? 25.906 -3.062 9.031 1 84.94 169 ASP A CA 1
ATOM 1274 C C . ASP A 1 169 ? 26.688 -2.428 7.895 1 84.94 169 ASP A C 1
ATOM 1276 O O . ASP A 1 169 ? 27.594 -3.051 7.336 1 84.94 169 ASP A O 1
ATOM 1280 N N . PRO A 1 170 ? 26.406 -1.281 7.586 1 80.75 170 PRO A N 1
ATOM 1281 C CA . PRO A 1 170 ? 27.031 -0.598 6.445 1 80.75 170 PRO A CA 1
ATOM 1282 C C . PRO A 1 170 ? 28.547 -0.582 6.516 1 80.75 170 PRO A C 1
ATOM 1284 O O . PRO A 1 170 ? 29.219 -0.443 5.492 1 80.75 170 PRO A O 1
ATOM 1287 N N . SER A 1 171 ? 29.125 -0.77 7.578 1 77.25 171 SER A N 1
ATOM 1288 C CA . SER A 1 171 ? 30.578 -0.75 7.715 1 77.25 171 SER A CA 1
ATOM 1289 C C . SER A 1 171 ? 31.188 -2.086 7.305 1 77.25 171 SER A C 1
ATOM 1291 O O . SER A 1 171 ? 32.406 -2.191 7.133 1 77.25 171 SER A O 1
ATOM 1293 N N . MET A 1 172 ? 30.406 -2.959 6.945 1 83.44 172 MET A N 1
ATOM 1294 C CA . MET A 1 172 ? 30.875 -4.297 6.598 1 83.44 172 MET A CA 1
ATOM 1295 C C . MET A 1 172 ? 30.703 -4.566 5.105 1 83.44 172 MET A C 1
ATOM 1297 O O . MET A 1 172 ? 30.031 -3.812 4.41 1 83.44 172 MET A O 1
ATOM 1301 N N . SER A 1 173 ? 31.328 -5.68 4.684 1 90.19 173 SER A N 1
ATOM 1302 C CA . SER A 1 173 ? 31.172 -6.098 3.295 1 90.19 173 SER A CA 1
ATOM 1303 C C . SER A 1 173 ? 29.703 -6.398 2.98 1 90.19 173 SER A C 1
ATOM 1305 O O . SER A 1 173 ? 28.984 -6.973 3.803 1 90.19 173 SER A O 1
ATOM 1307 N N . PRO A 1 174 ? 29.281 -6 1.79 1 94.56 174 PRO A N 1
ATOM 1308 C CA . PRO A 1 174 ? 27.875 -6.211 1.432 1 94.56 174 PRO A CA 1
ATOM 1309 C C . PRO A 1 174 ? 27.484 -7.688 1.43 1 94.56 174 PRO A C 1
ATOM 1311 O O . PRO A 1 174 ? 28.297 -8.547 1.098 1 94.56 174 PRO A O 1
ATOM 1314 N N . ALA A 1 175 ? 26.297 -7.926 1.79 1 96.31 175 ALA A N 1
ATOM 1315 C CA . ALA A 1 175 ? 25.766 -9.289 1.707 1 96.31 175 ALA A CA 1
ATOM 1316 C C . ALA A 1 175 ? 25.656 -9.742 0.256 1 96.31 175 ALA A C 1
ATOM 1318 O O . ALA A 1 175 ? 25.375 -8.945 -0.634 1 96.31 175 ALA A O 1
ATOM 1319 N N . LYS A 1 176 ? 25.906 -10.984 0.077 1 96.19 176 LYS A N 1
ATOM 1320 C CA . LYS A 1 176 ? 25.719 -11.609 -1.228 1 96.19 176 LYS A CA 1
ATOM 1321 C C . LYS A 1 176 ? 24.359 -12.297 -1.309 1 96.19 176 LYS A C 1
ATOM 1323 O O . LYS A 1 176 ? 24.109 -13.289 -0.618 1 96.19 176 LYS A O 1
ATOM 1328 N N . VAL A 1 177 ? 23.5 -11.805 -2.15 1 97.88 177 VAL A N 1
ATOM 1329 C CA . VAL A 1 177 ? 22.156 -12.367 -2.344 1 97.88 177 VAL A CA 1
ATOM 1330 C C . VAL A 1 177 ? 22.188 -13.398 -3.469 1 97.88 177 VAL A C 1
ATOM 1332 O O . VAL A 1 177 ? 22.656 -13.109 -4.574 1 97.88 177 VAL A O 1
ATOM 1335 N N . VAL A 1 178 ? 21.688 -14.594 -3.189 1 97.56 178 VAL A N 1
ATOM 1336 C CA . VAL A 1 178 ? 21.781 -15.688 -4.148 1 97.56 178 VAL A CA 1
ATOM 1337 C C . VAL A 1 178 ? 20.469 -16.469 -4.168 1 97.56 178 VAL A C 1
ATOM 1339 O O . VAL A 1 178 ? 19.688 -16.406 -3.217 1 97.56 178 VAL A O 1
ATOM 1342 N N . ALA A 1 179 ? 20.234 -17.188 -5.246 1 97.88 179 ALA A N 1
ATOM 1343 C CA . ALA A 1 179 ? 19.109 -18.094 -5.406 1 97.88 179 ALA A CA 1
ATOM 1344 C C . ALA A 1 179 ? 19.438 -19.219 -6.383 1 97.88 179 ALA A C 1
ATOM 1346 O O . ALA A 1 179 ? 20.219 -19.031 -7.328 1 97.88 179 ALA A O 1
ATOM 1347 N N . THR A 1 180 ? 18.875 -20.359 -6.203 1 97.06 180 THR A N 1
ATOM 1348 C CA . THR A 1 180 ? 19.125 -21.5 -7.066 1 97.06 180 THR A CA 1
ATOM 1349 C C . THR A 1 180 ? 18.141 -21.516 -8.234 1 97.06 180 THR A C 1
ATOM 1351 O O . THR A 1 180 ? 16.922 -21.562 -8.031 1 97.06 180 THR A O 1
ATOM 1354 N N . ALA A 1 181 ? 18.578 -21.594 -9.422 1 96.69 181 ALA A N 1
ATOM 1355 C CA . ALA A 1 181 ? 17.734 -21.641 -10.609 1 96.69 181 ALA A CA 1
ATOM 1356 C C . ALA A 1 181 ? 17.031 -22.984 -10.734 1 96.69 181 ALA A C 1
ATOM 1358 O O . ALA A 1 181 ? 17.594 -24.031 -10.391 1 96.69 181 ALA A O 1
ATOM 1359 N N . PRO A 1 182 ? 15.789 -23.094 -11.328 1 97.69 182 PRO A N 1
ATOM 1360 C CA . PRO A 1 182 ? 14.992 -21.922 -11.703 1 97.69 182 PRO A CA 1
ATOM 1361 C C . PRO A 1 182 ? 14.367 -21.234 -10.492 1 97.69 182 PRO A C 1
ATOM 1363 O O . PRO A 1 182 ? 13.938 -21.891 -9.547 1 97.69 182 PRO A O 1
ATOM 1366 N N . TYR A 1 183 ? 14.375 -19.875 -10.453 1 97.5 183 TYR A N 1
ATOM 1367 C CA . TYR A 1 183 ? 13.844 -19.125 -9.328 1 97.5 183 TYR A CA 1
ATOM 1368 C C . TYR A 1 183 ? 13 -17.953 -9.805 1 97.5 183 TYR A C 1
ATOM 1370 O O . TYR A 1 183 ? 13.062 -17.578 -10.977 1 97.5 183 TYR A O 1
ATOM 1378 N N . TYR A 1 184 ? 12.219 -17.453 -8.961 1 97.56 184 TYR A N 1
ATOM 1379 C CA . TYR A 1 184 ? 11.406 -16.266 -9.203 1 97.56 184 TYR A CA 1
ATOM 1380 C C . TYR A 1 184 ? 12.273 -15.07 -9.539 1 97.56 184 TYR A C 1
ATOM 1382 O O . TYR A 1 184 ? 13.164 -14.703 -8.766 1 97.56 184 TYR A O 1
ATOM 1390 N N . PRO A 1 185 ? 12.023 -14.359 -10.625 1 97.38 185 PRO A N 1
ATOM 1391 C CA . PRO A 1 185 ? 12.961 -13.367 -11.156 1 97.38 185 PRO A CA 1
ATOM 1392 C C . PRO A 1 185 ? 13.062 -12.117 -10.281 1 97.38 185 PRO A C 1
ATOM 1394 O O . PRO A 1 185 ? 14.07 -11.406 -10.328 1 97.38 185 PRO A O 1
ATOM 1397 N N . LEU A 1 186 ? 12.125 -11.867 -9.477 1 97.69 186 LEU A N 1
ATOM 1398 C CA . LEU A 1 186 ? 12.062 -10.633 -8.711 1 97.69 186 LEU A CA 1
ATOM 1399 C C . LEU A 1 186 ? 13.219 -10.539 -7.723 1 97.69 186 LEU A C 1
ATOM 1401 O O . LEU A 1 186 ? 13.648 -9.438 -7.367 1 97.69 186 LEU A O 1
ATOM 1405 N N . TYR A 1 187 ? 13.773 -11.656 -7.258 1 98.19 187 TYR A N 1
ATOM 1406 C CA . TYR A 1 187 ? 14.906 -11.648 -6.344 1 98.19 187 TYR A CA 1
ATOM 1407 C C . TYR A 1 187 ? 16.078 -10.891 -6.949 1 98.19 187 TYR A C 1
ATOM 1409 O O . TYR A 1 187 ? 16.672 -10.016 -6.301 1 98.19 187 TYR A O 1
ATOM 1417 N N . ARG A 1 188 ? 16.344 -11.25 -8.164 1 97.75 188 ARG A N 1
ATOM 1418 C CA . ARG A 1 188 ? 17.422 -10.625 -8.906 1 97.75 188 ARG A CA 1
ATOM 1419 C C . ARG A 1 188 ? 17.078 -9.188 -9.281 1 97.75 188 ARG A C 1
ATOM 1421 O O . ARG A 1 188 ? 17.859 -8.266 -9.062 1 97.75 188 ARG A O 1
ATOM 1428 N N . GLU A 1 189 ? 15.898 -9.008 -9.805 1 97.81 189 GLU A N 1
ATOM 1429 C CA . GLU A 1 189 ? 15.492 -7.707 -10.336 1 97.81 189 GLU A CA 1
ATOM 1430 C C . GLU A 1 189 ? 15.492 -6.641 -9.242 1 97.81 189 GLU A C 1
ATOM 1432 O O . GLU A 1 189 ? 16 -5.535 -9.445 1 97.81 189 GLU A O 1
ATOM 1437 N N . GLN A 1 190 ? 14.953 -6.961 -8.086 1 97.56 190 GLN A N 1
ATOM 1438 C CA . GLN A 1 190 ? 14.906 -6.02 -6.973 1 97.56 190 GLN A CA 1
ATOM 1439 C C . GLN A 1 190 ? 16.312 -5.691 -6.477 1 97.56 190 GLN A C 1
ATOM 1441 O O . GLN A 1 190 ? 16.656 -4.52 -6.273 1 97.56 190 GLN A O 1
ATOM 1446 N N . THR A 1 191 ? 17.078 -6.754 -6.238 1 97.44 191 THR A N 1
ATOM 1447 C CA . THR A 1 191 ? 18.406 -6.578 -5.668 1 97.44 191 THR A CA 1
ATOM 1448 C C . THR A 1 191 ? 19.281 -5.699 -6.57 1 97.44 191 THR A C 1
ATOM 1450 O O . THR A 1 191 ? 20 -4.828 -6.086 1 97.44 191 THR A O 1
ATOM 1453 N N . GLN A 1 192 ? 19.156 -5.926 -7.867 1 96.31 192 GLN A N 1
ATOM 1454 C CA . GLN A 1 192 ? 19.953 -5.152 -8.828 1 96.31 192 GLN A CA 1
ATOM 1455 C C . GLN A 1 192 ? 19.422 -3.725 -8.938 1 96.31 192 GLN A C 1
ATOM 1457 O O . GLN A 1 192 ? 20.203 -2.775 -9 1 96.31 192 GLN A O 1
ATOM 1462 N N . PHE A 1 193 ? 18.203 -3.566 -8.922 1 96.38 193 PHE A N 1
ATOM 1463 C CA . PHE A 1 193 ? 17.578 -2.26 -9.109 1 96.38 193 PHE A CA 1
ATOM 1464 C C . PHE A 1 193 ? 17.922 -1.329 -7.953 1 96.38 193 PHE A C 1
ATOM 1466 O O . PHE A 1 193 ? 18.266 -0.165 -8.164 1 96.38 193 PHE A O 1
ATOM 1473 N N . PHE A 1 194 ? 17.781 -1.767 -6.723 1 93.94 194 PHE A N 1
ATOM 1474 C CA . PHE A 1 194 ? 17.984 -0.904 -5.566 1 93.94 194 PHE A CA 1
ATOM 1475 C C . PHE A 1 194 ? 19.453 -0.568 -5.383 1 93.94 194 PHE A C 1
ATOM 1477 O O . PHE A 1 194 ? 19.797 0.43 -4.75 1 93.94 194 PHE A O 1
ATOM 1484 N N . ASN A 1 195 ? 20.359 -1.458 -5.945 1 94.19 195 ASN A N 1
ATOM 1485 C CA . ASN A 1 195 ? 21.766 -1.141 -6.047 1 94.19 195 ASN A CA 1
ATOM 1486 C C . ASN A 1 195 ? 22.312 -0.534 -4.754 1 94.19 195 ASN A C 1
ATOM 1488 O O . ASN A 1 195 ? 22.906 0.544 -4.77 1 94.19 195 ASN A O 1
ATOM 1492 N N . SER A 1 196 ? 22.047 -1.179 -3.625 1 94.88 196 SER A N 1
ATOM 1493 C CA . SER A 1 196 ? 22.438 -0.748 -2.289 1 94.88 196 SER A CA 1
ATOM 1494 C C . SER A 1 196 ? 23.922 -1.009 -2.037 1 94.88 196 SER A C 1
ATOM 1496 O O . SER A 1 196 ? 24.516 -1.892 -2.66 1 94.88 196 SER A O 1
ATOM 1498 N N . ARG A 1 197 ? 24.5 -0.265 -1.136 1 95.25 197 ARG A N 1
ATOM 1499 C CA . ARG A 1 197 ? 25.875 -0.515 -0.688 1 95.25 197 ARG A CA 1
ATOM 1500 C C . ARG A 1 197 ? 25.922 -1.71 0.259 1 95.25 197 ARG A C 1
ATOM 1502 O O . ARG A 1 197 ? 27 -2.266 0.503 1 95.25 197 ARG A O 1
ATOM 1509 N N . ASP A 1 198 ? 24.75 -2.166 0.719 1 95.62 198 ASP A N 1
ATOM 1510 C CA . ASP A 1 198 ? 24.688 -3.156 1.79 1 95.62 198 ASP A CA 1
ATOM 1511 C C . ASP A 1 198 ? 24.562 -4.57 1.228 1 95.62 198 ASP A C 1
ATOM 1513 O O . ASP A 1 198 ? 24.766 -5.551 1.944 1 95.62 198 ASP A O 1
ATOM 1517 N N . PHE A 1 199 ? 24.219 -4.734 -0.016 1 97.12 199 PHE A N 1
ATOM 1518 C CA . PHE A 1 199 ? 24.047 -6.051 -0.619 1 97.12 199 PHE A CA 1
ATOM 1519 C C . PHE A 1 199 ? 24.234 -5.984 -2.129 1 97.12 199 PHE A C 1
ATOM 1521 O O . PHE A 1 199 ? 24.156 -4.906 -2.723 1 97.12 199 PHE A O 1
ATOM 1528 N N . SER A 1 200 ? 24.453 -7.117 -2.764 1 96.19 200 SER A N 1
ATOM 1529 C CA . SER A 1 200 ? 24.547 -7.285 -4.211 1 96.19 200 SER A CA 1
ATOM 1530 C C . SER A 1 200 ? 24.062 -8.656 -4.645 1 96.19 200 SER A C 1
ATOM 1532 O O . SER A 1 200 ? 24.188 -9.633 -3.898 1 96.19 200 SER A O 1
ATOM 1534 N N . TYR A 1 201 ? 23.516 -8.695 -5.781 1 97.25 201 TYR A N 1
ATOM 1535 C CA . TYR A 1 201 ? 23.109 -9.984 -6.328 1 97.25 201 TYR A CA 1
ATOM 1536 C C . TYR A 1 201 ? 24.312 -10.734 -6.891 1 97.25 201 TYR A C 1
ATOM 1538 O O . TYR A 1 201 ? 25.062 -10.203 -7.719 1 97.25 201 TYR A O 1
ATOM 1546 N N . GLU A 1 202 ? 24.453 -11.969 -6.461 1 95.44 202 GLU A N 1
ATOM 1547 C CA . GLU A 1 202 ? 25.672 -12.695 -6.844 1 95.44 202 GLU A CA 1
ATOM 1548 C C . GLU A 1 202 ? 25.328 -13.984 -7.59 1 95.44 202 GLU A C 1
ATOM 1550 O O . GLU A 1 202 ? 26.156 -14.891 -7.688 1 95.44 202 GLU A O 1
ATOM 1555 N N . GLY A 1 203 ? 24.125 -14.109 -8.047 1 93.5 203 GLY A N 1
ATOM 1556 C CA . GLY A 1 203 ? 23.781 -15.148 -9.008 1 93.5 203 GLY A CA 1
ATOM 1557 C C . GLY A 1 203 ? 23.344 -16.438 -8.352 1 93.5 203 GLY A C 1
ATOM 1558 O O . GLY A 1 203 ? 22.656 -16.422 -7.328 1 93.5 203 GLY A O 1
ATOM 1559 N N . ASP A 1 204 ? 23.719 -17.531 -8.969 1 93.62 204 ASP A N 1
ATOM 1560 C CA . ASP A 1 204 ? 23.266 -18.859 -8.57 1 93.62 204 ASP A CA 1
ATOM 1561 C C . ASP A 1 204 ? 24 -19.328 -7.316 1 93.62 204 ASP A C 1
ATOM 1563 O O . ASP A 1 204 ? 25.219 -19.172 -7.203 1 93.62 204 ASP A O 1
ATOM 1567 N N . THR A 1 205 ? 23.203 -19.891 -6.461 1 94.06 205 THR A N 1
ATOM 1568 C CA . THR A 1 205 ? 23.719 -20.359 -5.18 1 94.06 205 THR A CA 1
ATOM 1569 C C . THR A 1 205 ? 24.828 -21.391 -5.391 1 94.06 205 THR A C 1
ATOM 1571 O O . THR A 1 205 ? 25.766 -21.469 -4.598 1 94.06 205 THR A O 1
ATOM 1574 N N . SER A 1 206 ? 24.703 -22.188 -6.418 1 87.62 206 SER A N 1
ATOM 1575 C CA . SER A 1 206 ? 25.625 -23.297 -6.668 1 87.62 206 SER A CA 1
ATOM 1576 C C . SER A 1 206 ? 27.047 -22.781 -6.867 1 87.62 206 SER A C 1
ATOM 1578 O O . SER A 1 206 ? 28.016 -23.5 -6.629 1 87.62 206 SER A O 1
ATOM 1580 N N . LEU A 1 207 ? 27.172 -21.562 -7.266 1 86.81 207 LEU A N 1
ATOM 1581 C CA . LEU A 1 207 ? 28.484 -20.953 -7.488 1 86.81 207 LEU A CA 1
ATOM 1582 C C . LEU A 1 207 ? 29.203 -20.719 -6.168 1 86.81 207 LEU A C 1
ATOM 1584 O O . LEU A 1 207 ? 30.422 -20.5 -6.148 1 86.81 207 LEU A O 1
ATOM 1588 N N . TRP A 1 208 ? 28.438 -20.891 -5.082 1 87.12 208 TRP A N 1
ATOM 1589 C CA . TRP A 1 208 ? 29 -20.5 -3.793 1 87.12 208 TRP A CA 1
ATOM 1590 C C . TRP A 1 208 ? 28.984 -21.672 -2.814 1 87.12 208 TRP A C 1
ATOM 1592 O O . TRP A 1 208 ? 29.328 -21.516 -1.641 1 87.12 208 TRP A O 1
ATOM 1602 N N . LYS A 1 209 ? 28.562 -22.766 -3.207 1 79.44 209 LYS A N 1
ATOM 1603 C CA . LYS A 1 209 ? 28.391 -23.922 -2.33 1 79.44 209 LYS A CA 1
ATOM 1604 C C . LYS A 1 209 ? 29.688 -24.266 -1.607 1 79.44 209 LYS A C 1
ATOM 1606 O O . LYS A 1 209 ? 29.672 -24.625 -0.428 1 79.44 209 LYS A O 1
ATOM 1611 N N . ASN A 1 210 ? 30.781 -24.172 -2.295 1 71.38 210 ASN A N 1
ATOM 1612 C CA . ASN A 1 210 ? 32.062 -24.562 -1.711 1 71.38 210 ASN A CA 1
ATOM 1613 C C . ASN A 1 210 ? 32.812 -23.359 -1.168 1 71.38 210 ASN A C 1
ATOM 1615 O O . ASN A 1 210 ? 33.969 -23.5 -0.712 1 71.38 210 ASN A O 1
ATOM 1619 N N . ASN A 1 211 ? 32.312 -22.188 -1.299 1 64.31 211 ASN A N 1
ATOM 1620 C CA . ASN A 1 211 ? 33 -20.969 -0.923 1 64.31 211 ASN A CA 1
ATOM 1621 C C . ASN A 1 211 ? 32.344 -20.266 0.259 1 64.31 211 ASN A C 1
ATOM 1623 O O . ASN A 1 211 ? 32.344 -19.031 0.339 1 64.31 211 ASN A O 1
ATOM 1627 N N . THR A 1 212 ? 31.562 -21.031 0.922 1 61.41 212 THR A N 1
ATOM 1628 C CA . THR A 1 212 ? 30.938 -20.344 2.043 1 61.41 212 THR A CA 1
ATOM 1629 C C . THR A 1 212 ? 31.969 -20 3.109 1 61.41 212 THR A C 1
ATOM 1631 O O . THR A 1 212 ? 31.906 -20.5 4.234 1 61.41 212 THR A O 1
ATOM 1634 N N . ASN A 1 213 ? 33.188 -19.703 2.51 1 59.09 213 ASN A N 1
ATOM 1635 C CA . ASN A 1 213 ? 34.188 -19.234 3.447 1 59.09 213 ASN A CA 1
ATOM 1636 C C . ASN A 1 213 ? 33.688 -18.031 4.25 1 59.09 213 ASN A C 1
ATOM 1638 O O . ASN A 1 213 ? 32.844 -17.281 3.781 1 59.09 213 ASN A O 1
ATOM 1642 N N . SER A 1 214 ? 34.156 -17.875 5.578 1 62.38 214 SER A N 1
ATOM 1643 C CA . SER A 1 214 ? 33.75 -17.188 6.797 1 62.38 214 SER A CA 1
ATOM 1644 C C . SER A 1 214 ? 33.75 -15.672 6.602 1 62.38 214 SER A C 1
ATOM 1646 O O . SER A 1 214 ? 33.344 -14.922 7.492 1 62.38 214 SER A O 1
ATOM 1648 N N . SER A 1 215 ? 33.875 -15.203 5.289 1 73 215 SER A N 1
ATOM 1649 C CA . SER A 1 215 ? 34.062 -13.766 5.395 1 73 215 SER A CA 1
ATOM 1650 C C . SER A 1 215 ? 32.875 -13.016 4.766 1 73 215 SER A C 1
ATOM 1652 O O . SER A 1 215 ? 32.75 -11.805 4.938 1 73 215 SER A O 1
ATOM 1654 N N . PHE A 1 216 ? 31.938 -13.812 4.152 1 84 216 PHE A N 1
ATOM 1655 C CA . PHE A 1 216 ? 30.859 -13.078 3.502 1 84 216 PHE A CA 1
ATOM 1656 C C . PHE A 1 216 ? 29.516 -13.445 4.109 1 84 216 PHE A C 1
ATOM 1658 O O . PHE A 1 216 ? 29.281 -14.602 4.453 1 84 216 PHE A O 1
ATOM 1665 N N . ARG A 1 217 ? 28.75 -12.469 4.301 1 92 217 ARG A N 1
ATOM 1666 C CA . ARG A 1 217 ? 27.344 -12.711 4.629 1 92 217 ARG A CA 1
ATOM 1667 C C . ARG A 1 217 ? 26.547 -13.102 3.389 1 92 217 ARG A C 1
ATOM 1669 O O . ARG A 1 217 ? 26.578 -12.383 2.381 1 92 217 ARG A O 1
ATOM 1676 N N . PHE A 1 218 ? 25.906 -14.297 3.428 1 95 218 PHE A N 1
ATOM 1677 C CA . PHE A 1 218 ? 25.047 -14.719 2.334 1 95 218 PHE A CA 1
ATOM 1678 C C . PHE A 1 218 ? 23.578 -14.594 2.73 1 95 218 PHE A C 1
ATOM 1680 O O . PHE A 1 218 ? 23.203 -14.906 3.865 1 95 218 PHE A O 1
ATOM 1687 N N . ILE A 1 219 ? 22.781 -14.141 1.853 1 97.5 219 ILE A N 1
ATOM 1688 C CA . ILE A 1 219 ? 21.328 -14.195 1.937 1 97.5 219 ILE A CA 1
ATOM 1689 C C . ILE A 1 219 ? 20.781 -15.062 0.809 1 97.5 219 ILE A C 1
ATOM 1691 O O . ILE A 1 219 ? 20.844 -14.688 -0.363 1 97.5 219 ILE A O 1
ATOM 1695 N N . GLU A 1 220 ? 20.281 -16.203 1.106 1 97.69 220 GLU A N 1
ATOM 1696 C CA . GLU A 1 220 ? 19.781 -17.172 0.131 1 97.69 220 GLU A CA 1
ATOM 1697 C C . GLU A 1 220 ? 18.25 -17.141 0.059 1 97.69 220 GLU A C 1
ATOM 1699 O O . GLU A 1 220 ? 17.578 -17.391 1.059 1 97.69 220 GLU A O 1
ATOM 1704 N N . PHE A 1 221 ? 17.703 -16.859 -1.146 1 98.62 221 PHE A N 1
ATOM 1705 C CA . PHE A 1 221 ? 16.266 -17.031 -1.376 1 98.62 221 PHE A CA 1
ATOM 1706 C C . PHE A 1 221 ? 15.93 -18.484 -1.682 1 98.62 221 PHE A C 1
ATOM 1708 O O . PHE A 1 221 ? 16.578 -19.109 -2.521 1 98.62 221 PHE A O 1
ATOM 1715 N N . VAL A 1 222 ? 14.93 -18.969 -1.033 1 98.31 222 VAL A N 1
ATOM 1716 C CA . VAL A 1 222 ? 14.414 -20.312 -1.282 1 98.31 222 VAL A CA 1
ATOM 1717 C C . VAL A 1 222 ? 12.891 -20.266 -1.423 1 98.31 222 VAL A C 1
ATOM 1719 O O . VAL A 1 222 ? 12.18 -19.984 -0.454 1 98.31 222 VAL A O 1
ATOM 1722 N N . THR A 1 223 ? 12.43 -20.453 -2.582 1 97.81 223 THR A N 1
ATOM 1723 C CA . THR A 1 223 ? 10.984 -20.578 -2.785 1 97.81 223 THR A CA 1
ATOM 1724 C C . THR A 1 223 ? 10.547 -22.031 -2.676 1 97.81 223 THR A C 1
ATOM 1726 O O . THR A 1 223 ? 11.078 -22.906 -3.373 1 97.81 223 THR A O 1
ATOM 1729 N N . SER A 1 224 ? 9.594 -22.266 -1.812 1 97.62 224 SER A N 1
ATOM 1730 C CA . SER A 1 224 ? 9.156 -23.625 -1.515 1 97.62 224 SER A CA 1
ATOM 1731 C C . SER A 1 224 ? 7.684 -23.656 -1.119 1 97.62 224 SER A C 1
ATOM 1733 O O . SER A 1 224 ? 7.324 -23.281 0 1 97.62 224 SER A O 1
ATOM 1735 N N . PRO A 1 225 ? 6.812 -24.25 -2.023 1 97.56 225 PRO A N 1
ATOM 1736 C CA . PRO A 1 225 ? 7.031 -24.812 -3.359 1 97.56 225 PRO A CA 1
ATOM 1737 C C . PRO A 1 225 ? 7.562 -23.781 -4.352 1 97.56 225 PRO A C 1
ATOM 1739 O O . PRO A 1 225 ? 7.145 -22.625 -4.324 1 97.56 225 PRO A O 1
ATOM 1742 N N . ASN A 1 226 ? 8.391 -24.203 -5.207 1 98.06 226 ASN A N 1
ATOM 1743 C CA . ASN A 1 226 ? 9.141 -23.312 -6.074 1 98.06 226 ASN A CA 1
ATOM 1744 C C . ASN A 1 226 ? 8.281 -22.797 -7.23 1 98.06 226 ASN A C 1
ATOM 1746 O O . ASN A 1 226 ? 7.398 -23.516 -7.711 1 98.06 226 ASN A O 1
ATOM 1750 N N . ASN A 1 227 ? 8.359 -21.609 -7.574 1 98 227 ASN A N 1
ATOM 1751 C CA . ASN A 1 227 ? 7.988 -21.016 -8.852 1 98 227 ASN A CA 1
ATOM 1752 C C . ASN A 1 227 ? 9.172 -20.953 -9.812 1 98 227 ASN A C 1
ATOM 1754 O O . ASN A 1 227 ? 10.094 -20.156 -9.617 1 98 227 ASN A O 1
ATOM 1758 N N . PRO A 1 228 ? 9.25 -21.859 -10.727 1 98 228 PRO A N 1
ATOM 1759 C CA . PRO A 1 228 ? 8.07 -22.281 -11.484 1 98 228 PRO A CA 1
ATOM 1760 C C . PRO A 1 228 ? 7.777 -23.781 -11.32 1 98 228 PRO A C 1
ATOM 1762 O O . PRO A 1 228 ? 6.699 -24.25 -11.695 1 98 228 PRO A O 1
ATOM 1765 N N . ASP A 1 229 ? 8.633 -24.547 -10.75 1 98.12 229 ASP A N 1
ATOM 1766 C CA . ASP A 1 229 ? 8.586 -25.984 -11.008 1 98.12 229 ASP A CA 1
ATOM 1767 C C . ASP A 1 229 ? 7.863 -26.719 -9.883 1 98.12 229 ASP A C 1
ATOM 1769 O O . ASP A 1 229 ? 7.711 -27.953 -9.938 1 98.12 229 ASP A O 1
ATOM 1773 N N . GLY A 1 230 ? 7.438 -26.031 -8.852 1 97.62 230 GLY A N 1
ATOM 1774 C CA . GLY A 1 230 ? 6.562 -26.594 -7.832 1 97.62 230 GLY A CA 1
ATOM 1775 C C . GLY A 1 230 ? 7.293 -27.469 -6.828 1 97.62 230 GLY A C 1
ATOM 1776 O O . GLY A 1 230 ? 6.672 -28.047 -5.934 1 97.62 230 GLY A O 1
ATOM 1777 N N . LYS A 1 231 ? 8.602 -27.484 -6.855 1 96.44 231 LYS A N 1
ATOM 1778 C CA . LYS A 1 231 ? 9.375 -28.359 -5.988 1 96.44 231 LYS A CA 1
ATOM 1779 C C . LYS A 1 231 ? 9.523 -27.766 -4.59 1 96.44 231 LYS A C 1
ATOM 1781 O O . LYS A 1 231 ? 9.539 -26.547 -4.43 1 96.44 231 LYS A O 1
ATOM 1786 N N . LEU A 1 232 ? 9.594 -28.641 -3.586 1 96.06 232 LEU A N 1
ATOM 1787 C CA . LEU A 1 232 ? 9.812 -28.234 -2.205 1 96.06 232 LEU A CA 1
ATOM 1788 C C . LEU A 1 232 ? 11.305 -28.062 -1.922 1 96.06 232 LEU A C 1
ATOM 1790 O O . LEU A 1 232 ? 11.898 -28.859 -1.197 1 96.06 232 LEU A O 1
ATOM 1794 N N . ASN A 1 233 ? 11.836 -26.953 -2.379 1 96.06 233 ASN A N 1
ATOM 1795 C CA . ASN A 1 233 ? 13.266 -26.688 -2.283 1 96.06 233 ASN A CA 1
ATOM 1796 C C . ASN A 1 233 ? 13.688 -26.406 -0.844 1 96.06 233 ASN A C 1
ATOM 1798 O O . ASN A 1 233 ? 12.867 -26 -0.018 1 96.06 233 ASN A O 1
ATOM 1802 N N . LYS A 1 234 ? 14.938 -26.703 -0.551 1 95.38 234 LYS A N 1
ATOM 1803 C CA . LYS A 1 234 ? 15.602 -26.344 0.703 1 95.38 234 LYS A CA 1
ATOM 1804 C C . LYS A 1 234 ? 16.844 -25.5 0.451 1 95.38 234 LYS A C 1
ATOM 1806 O O . LYS A 1 234 ? 17.406 -25.516 -0.646 1 95.38 234 LYS A O 1
ATOM 1811 N N . GLY A 1 235 ? 17.203 -24.75 1.472 1 95.06 235 GLY A N 1
ATOM 1812 C CA . GLY A 1 235 ? 18.469 -24.031 1.365 1 95.06 235 GLY A CA 1
ATOM 1813 C C . GLY A 1 235 ? 19.656 -24.953 1.144 1 95.06 235 GLY A C 1
ATOM 1814 O O . GLY A 1 235 ? 19.703 -26.062 1.677 1 95.06 235 GLY A O 1
ATOM 1815 N N . ILE A 1 236 ? 20.609 -24.391 0.396 1 93.06 236 ILE A N 1
ATOM 1816 C CA . ILE A 1 236 ? 21.75 -25.266 0.064 1 93.06 236 ILE A CA 1
ATOM 1817 C C . ILE A 1 236 ? 23 -24.781 0.787 1 93.06 236 ILE A C 1
ATOM 1819 O O . ILE A 1 236 ? 23.906 -25.562 1.059 1 93.06 236 ILE A O 1
ATOM 1823 N N . LEU A 1 237 ? 23.016 -23.484 1.023 1 93.12 237 LEU A N 1
ATOM 1824 C CA . LEU A 1 237 ? 24.188 -22.938 1.711 1 93.12 237 LEU A CA 1
ATOM 1825 C C . LEU A 1 237 ? 24.109 -23.203 3.211 1 93.12 237 LEU A C 1
ATOM 1827 O O . LEU A 1 237 ? 23.016 -23.281 3.773 1 93.12 237 LEU A O 1
ATOM 1831 N N . LYS A 1 238 ? 25.281 -23.391 3.764 1 88.81 238 LYS A N 1
ATOM 1832 C CA . LYS A 1 238 ? 25.375 -23.656 5.195 1 88.81 238 LYS A CA 1
ATOM 1833 C C . LYS A 1 238 ? 26.391 -22.734 5.871 1 88.81 238 LYS A C 1
ATOM 1835 O O . LYS A 1 238 ? 27.234 -22.141 5.203 1 88.81 238 LYS A O 1
ATOM 1840 N N . GLY A 1 239 ? 26.156 -22.562 7.219 1 88.06 239 GLY A N 1
ATOM 1841 C CA . GLY A 1 239 ? 27.094 -21.766 7.988 1 88.06 239 GLY A CA 1
ATOM 1842 C C . GLY A 1 239 ? 26.422 -20.656 8.773 1 88.06 239 GLY A C 1
ATOM 1843 O O . GLY A 1 239 ? 25.25 -20.312 8.523 1 88.06 239 GLY A O 1
ATOM 1844 N N . SER A 1 240 ? 27.172 -20.094 9.68 1 85.19 240 SER A N 1
ATOM 1845 C CA . SER A 1 240 ? 26.641 -19.094 10.586 1 85.19 240 SER A CA 1
ATOM 1846 C C . SER A 1 240 ? 26.375 -17.766 9.867 1 85.19 240 SER A C 1
ATOM 1848 O O . SER A 1 240 ? 25.547 -16.969 10.305 1 85.19 240 SER A O 1
ATOM 1850 N N . ASP A 1 241 ? 27 -17.531 8.758 1 89.38 241 ASP A N 1
ATOM 1851 C CA . ASP A 1 241 ? 26.859 -16.266 8.047 1 89.38 241 ASP A CA 1
ATOM 1852 C C . ASP A 1 241 ? 25.891 -16.391 6.887 1 89.38 241 ASP A C 1
ATOM 1854 O O . ASP A 1 241 ? 25.828 -15.523 6.016 1 89.38 241 ASP A O 1
ATOM 1858 N N . VAL A 1 242 ? 25.188 -17.5 6.914 1 94.12 242 VAL A N 1
ATOM 1859 C CA . VAL A 1 242 ? 24.156 -17.703 5.902 1 94.12 242 VAL A CA 1
ATOM 1860 C C . VAL A 1 242 ? 22.781 -17.453 6.504 1 94.12 242 VAL A C 1
ATOM 1862 O O . VAL A 1 242 ? 22.438 -18.016 7.543 1 94.12 242 VAL A O 1
ATOM 1865 N N . LYS A 1 243 ? 22.109 -16.5 5.914 1 96.31 243 LYS A N 1
ATOM 1866 C CA . LYS A 1 243 ? 20.703 -16.25 6.227 1 96.31 243 LYS A CA 1
ATOM 1867 C C . LYS A 1 243 ? 19.797 -16.672 5.082 1 96.31 243 LYS A C 1
ATOM 1869 O O . LYS A 1 243 ? 20.141 -16.5 3.908 1 96.31 243 LYS A O 1
ATOM 1874 N N . THR A 1 244 ? 18.703 -17.312 5.426 1 97.88 244 THR A N 1
ATOM 1875 C CA . THR A 1 244 ? 17.812 -17.812 4.391 1 97.88 244 THR A CA 1
ATOM 1876 C C . THR A 1 244 ? 16.438 -17.141 4.477 1 97.88 244 THR A C 1
ATOM 1878 O O . THR A 1 244 ? 15.875 -17.016 5.562 1 97.88 244 THR A O 1
ATOM 1881 N N . ILE A 1 245 ? 15.945 -16.672 3.381 1 98.75 245 ILE A N 1
ATOM 1882 C CA . ILE A 1 245 ? 14.57 -16.203 3.223 1 98.75 245 ILE A CA 1
ATOM 1883 C C . ILE A 1 245 ? 13.742 -17.281 2.525 1 98.75 245 ILE A C 1
ATOM 1885 O O . ILE A 1 245 ? 13.977 -17.594 1.354 1 98.75 245 ILE A O 1
ATOM 1889 N N . TYR A 1 246 ? 12.82 -17.812 3.176 1 98.88 246 TYR A N 1
ATOM 1890 C CA . TYR A 1 246 ? 11.914 -18.766 2.551 1 98.88 246 TYR A CA 1
ATOM 1891 C C . TYR A 1 246 ? 10.672 -18.062 2.004 1 98.88 246 TYR A C 1
ATOM 1893 O O . TYR A 1 246 ? 9.883 -17.516 2.766 1 98.88 246 TYR A O 1
ATOM 1901 N N . ASP A 1 247 ? 10.547 -18.078 0.716 1 98.75 247 ASP A N 1
ATOM 1902 C CA . ASP A 1 247 ? 9.336 -17.625 0.033 1 98.75 247 ASP A CA 1
ATOM 1903 C C . ASP A 1 247 ? 8.312 -18.766 -0.066 1 98.75 247 ASP A C 1
ATOM 1905 O O . ASP A 1 247 ? 8.469 -19.688 -0.868 1 98.75 247 ASP A O 1
ATOM 1909 N N . ARG A 1 248 ? 7.25 -18.594 0.672 1 98.69 248 ARG A N 1
ATOM 1910 C CA . ARG A 1 248 ? 6.273 -19.672 0.793 1 98.69 248 ARG A CA 1
ATOM 1911 C C . ARG A 1 248 ? 4.91 -19.234 0.267 1 98.69 248 ARG A C 1
ATOM 1913 O O . ARG A 1 248 ? 3.873 -19.625 0.814 1 98.69 248 ARG A O 1
ATOM 1920 N N . ALA A 1 249 ? 4.945 -18.469 -0.791 1 98.56 249 ALA A N 1
ATOM 1921 C CA . ALA A 1 249 ? 3.727 -17.953 -1.419 1 98.56 249 ALA A CA 1
ATOM 1922 C C . ALA A 1 249 ? 2.793 -19.109 -1.802 1 98.56 249 ALA A C 1
ATOM 1924 O O . ALA A 1 249 ? 1.57 -18.969 -1.759 1 98.56 249 ALA A O 1
ATOM 1925 N N . TYR A 1 250 ? 3.354 -20.297 -2.074 1 98.62 250 TYR A N 1
ATOM 1926 C CA . TYR A 1 250 ? 2.549 -21.375 -2.637 1 98.62 250 TYR A CA 1
ATOM 1927 C C . TYR A 1 250 ? 2.381 -22.516 -1.634 1 98.62 250 TYR A C 1
ATOM 1929 O O . TYR A 1 250 ? 1.87 -23.578 -1.977 1 98.62 250 TYR A O 1
ATOM 1937 N N . TYR A 1 251 ? 2.791 -22.328 -0.427 1 98.75 251 TYR A N 1
ATOM 1938 C CA . TYR A 1 251 ? 2.736 -23.391 0.56 1 98.75 251 TYR A CA 1
ATOM 1939 C C . TYR A 1 251 ? 1.36 -23.469 1.208 1 98.75 251 TYR A C 1
ATOM 1941 O O . TYR A 1 251 ? 1.229 -23.312 2.424 1 98.75 251 TYR A O 1
ATOM 1949 N N . TRP A 1 252 ? 0.399 -23.828 0.38 1 98.81 252 TRP A N 1
ATOM 1950 C CA . TRP A 1 252 ? -1.01 -24 0.721 1 98.81 252 TRP A CA 1
ATOM 1951 C C . TRP A 1 252 ? -1.555 -25.312 0.161 1 98.81 252 TRP A C 1
ATOM 1953 O O . TRP A 1 252 ? -1.078 -25.797 -0.865 1 98.81 252 TRP A O 1
ATOM 1963 N N . PRO A 1 253 ? -2.615 -25.859 0.726 1 98.06 253 PRO A N 1
ATOM 1964 C CA . PRO A 1 253 ? -3.104 -27.188 0.348 1 98.06 253 PRO A CA 1
ATOM 1965 C C . PRO A 1 253 ? -3.518 -27.266 -1.119 1 98.06 253 PRO A C 1
ATOM 1967 O O . PRO A 1 253 ? -3.488 -28.344 -1.715 1 98.06 253 PRO A O 1
ATOM 1970 N N . HIS A 1 254 ? -3.867 -26.188 -1.721 1 97.5 254 HIS A N 1
ATOM 1971 C CA . HIS A 1 254 ? -4.363 -26.266 -3.09 1 97.5 254 HIS A CA 1
ATOM 1972 C C . HIS A 1 254 ? -3.215 -26.266 -4.094 1 97.5 254 HIS A C 1
ATOM 1974 O O . HIS A 1 254 ? -3.416 -26.562 -5.273 1 97.5 254 HIS A O 1
ATOM 1980 N N . PHE A 1 255 ? -1.98 -26 -3.66 1 98.5 255 PHE A N 1
ATOM 1981 C CA . PHE A 1 255 ? -0.859 -26 -4.59 1 98.5 255 PHE A CA 1
ATOM 1982 C C . PHE A 1 255 ? 0.075 -27.172 -4.324 1 98.5 255 PHE A C 1
ATOM 1984 O O . PHE A 1 255 ? 0.75 -27.656 -5.234 1 98.5 255 PHE A O 1
ATOM 1991 N N . THR A 1 256 ? 0.148 -27.562 -3.066 1 98.31 256 THR A N 1
ATOM 1992 C CA . THR A 1 256 ? 1.066 -28.625 -2.668 1 98.31 256 THR A CA 1
ATOM 1993 C C . THR A 1 256 ? 0.567 -29.328 -1.408 1 98.31 256 THR A C 1
ATOM 1995 O O . THR A 1 256 ? -0.274 -28.797 -0.684 1 98.31 256 THR A O 1
ATOM 1998 N N . ALA A 1 257 ? 1.018 -30.594 -1.236 1 97.69 257 ALA A N 1
ATOM 1999 C CA . ALA A 1 257 ? 0.789 -31.266 0.043 1 97.69 257 ALA A CA 1
ATOM 2000 C C . ALA A 1 257 ? 1.535 -30.562 1.171 1 97.69 257 ALA A C 1
ATOM 2002 O O . ALA A 1 257 ? 2.65 -30.062 0.975 1 97.69 257 ALA A O 1
ATOM 2003 N N . ILE A 1 258 ? 0.852 -30.484 2.322 1 97.88 258 ILE A N 1
ATOM 2004 C CA . ILE A 1 258 ? 1.482 -29.953 3.523 1 97.88 258 ILE A CA 1
ATOM 2005 C C . ILE A 1 258 ? 1.975 -31.094 4.406 1 97.88 258 ILE A C 1
ATOM 2007 O O . ILE A 1 258 ? 1.241 -31.578 5.27 1 97.88 258 ILE A O 1
ATOM 2011 N N . PRO A 1 259 ? 3.236 -31.422 4.246 1 94.56 259 PRO A N 1
ATOM 2012 C CA . PRO A 1 259 ? 3.705 -32.562 5.031 1 94.56 259 PRO A CA 1
ATOM 2013 C C . PRO A 1 259 ? 3.883 -32.25 6.512 1 94.56 259 PRO A C 1
ATOM 2015 O O . PRO A 1 259 ? 3.658 -33.094 7.371 1 94.56 259 PRO A O 1
ATOM 2018 N N . SER A 1 260 ? 4.355 -31.062 6.809 1 95.19 260 SER A N 1
ATOM 2019 C CA . SER A 1 260 ? 4.598 -30.578 8.164 1 95.19 260 SER A CA 1
ATOM 2020 C C . SER A 1 260 ? 4.621 -29.062 8.219 1 95.19 260 SER A C 1
ATOM 2022 O O . SER A 1 260 ? 4.809 -28.406 7.191 1 95.19 260 SER A O 1
ATOM 2024 N N . PRO A 1 261 ? 4.387 -28.531 9.391 1 97.69 261 PRO A N 1
ATOM 2025 C CA . PRO A 1 261 ? 4.496 -27.078 9.516 1 97.69 261 PRO A CA 1
ATOM 2026 C C . PRO A 1 261 ? 5.934 -26.578 9.375 1 97.69 261 PRO A C 1
ATOM 2028 O O . PRO A 1 261 ? 6.848 -27.125 9.992 1 97.69 261 PRO A O 1
ATOM 2031 N N . ALA A 1 262 ? 6.105 -25.609 8.523 1 98.12 262 ALA A N 1
ATOM 2032 C CA . ALA A 1 262 ? 7.414 -24.984 8.367 1 98.12 262 ALA A CA 1
ATOM 2033 C C . ALA A 1 262 ? 7.801 -24.203 9.625 1 98.12 262 ALA A C 1
ATOM 2035 O O . ALA A 1 262 ? 6.949 -23.578 10.266 1 98.12 262 ALA A O 1
ATOM 2036 N N . ASP A 1 263 ? 9.086 -24.188 9.969 1 98.19 263 ASP A N 1
ATOM 2037 C CA . ASP A 1 263 ? 9.602 -23.484 11.141 1 98.19 263 ASP A CA 1
ATOM 2038 C C . ASP A 1 263 ? 10.875 -22.703 10.797 1 98.19 263 ASP A C 1
ATOM 2040 O O . ASP A 1 263 ? 11.812 -22.672 11.586 1 98.19 263 ASP A O 1
ATOM 2044 N N . ASP A 1 264 ? 10.93 -22.125 9.641 1 97.56 264 ASP A N 1
ATOM 2045 C CA . ASP A 1 264 ? 12.109 -21.406 9.18 1 97.56 264 ASP A CA 1
ATOM 2046 C C . ASP A 1 264 ? 12.281 -20.094 9.945 1 97.56 264 ASP A C 1
ATOM 2048 O O . ASP A 1 264 ? 11.336 -19.609 10.578 1 97.56 264 ASP A O 1
ATOM 2052 N N . ASP A 1 265 ? 13.484 -19.531 9.906 1 97.88 265 ASP A N 1
ATOM 2053 C CA . ASP A 1 265 ? 13.797 -18.312 10.641 1 97.88 265 ASP A CA 1
ATOM 2054 C C . ASP A 1 265 ? 13.016 -17.125 10.086 1 97.88 265 ASP A C 1
ATOM 2056 O O . ASP A 1 265 ? 12.648 -16.203 10.836 1 97.88 265 ASP A O 1
ATOM 2060 N N . LEU A 1 266 ? 12.828 -17.125 8.805 1 98.75 266 LEU A N 1
ATOM 2061 C CA . LEU A 1 266 ? 12.109 -16.062 8.102 1 98.75 266 LEU A CA 1
ATOM 2062 C C . LEU A 1 266 ? 11.336 -16.625 6.91 1 98.75 266 LEU A C 1
ATOM 2064 O O . LEU A 1 266 ? 11.938 -17.172 5.98 1 98.75 266 LEU A O 1
ATOM 2068 N N . MET A 1 267 ? 10 -16.453 6.941 1 98.75 267 MET A N 1
ATOM 2069 C CA . MET A 1 267 ? 9.141 -16.953 5.875 1 98.75 267 MET A CA 1
ATOM 2070 C C . MET A 1 267 ? 8.18 -15.875 5.398 1 98.75 267 MET A C 1
ATOM 2072 O O . MET A 1 267 ? 7.668 -15.102 6.203 1 98.75 267 MET A O 1
ATOM 2076 N N . LEU A 1 268 ? 7.953 -15.867 4.152 1 98.88 268 LEU A N 1
ATOM 2077 C CA . LEU A 1 268 ? 7.059 -14.891 3.547 1 98.88 268 LEU A CA 1
ATOM 2078 C C . LEU A 1 268 ? 5.844 -15.562 2.924 1 98.88 268 LEU A C 1
ATOM 2080 O O . LEU A 1 268 ? 5.965 -16.641 2.326 1 98.88 268 LEU A O 1
ATOM 2084 N N . PHE A 1 269 ? 4.695 -14.953 3.088 1 98.88 269 PHE A N 1
ATOM 2085 C CA . PHE A 1 269 ? 3.441 -15.414 2.506 1 98.88 269 PHE A CA 1
ATOM 2086 C C . PHE A 1 269 ? 2.723 -14.266 1.797 1 98.88 269 PHE A C 1
ATOM 2088 O O . PHE A 1 269 ? 3.068 -13.102 1.983 1 98.88 269 PHE A O 1
ATOM 2095 N N . SER A 1 270 ? 1.769 -14.578 0.967 1 98.44 270 SER A N 1
ATOM 2096 C CA . SER A 1 270 ? 1 -13.602 0.204 1 98.44 270 SER A CA 1
ATOM 2097 C C . SER A 1 270 ? -0.475 -13.984 0.143 1 98.44 270 SER A C 1
ATOM 2099 O O . SER A 1 270 ? -0.811 -15.156 -0.026 1 98.44 270 SER A O 1
ATOM 2101 N N . ILE A 1 271 ? -1.374 -13.023 0.243 1 98.69 271 ILE A N 1
ATOM 2102 C CA . ILE A 1 271 ? -2.811 -13.258 0.159 1 98.69 271 ILE A CA 1
ATOM 2103 C C . ILE A 1 271 ? -3.193 -13.617 -1.275 1 98.69 271 ILE A C 1
ATOM 2105 O O . ILE A 1 271 ? -4.203 -14.281 -1.507 1 98.69 271 ILE A O 1
ATOM 2109 N N . SER A 1 272 ? -2.334 -13.234 -2.246 1 98.44 272 SER A N 1
ATOM 2110 C CA . SER A 1 272 ? -2.6 -13.461 -3.662 1 98.44 272 SER A CA 1
ATOM 2111 C C . SER A 1 272 ? -2.773 -14.945 -3.959 1 98.44 272 SER A C 1
ATOM 2113 O O . SER A 1 272 ? -3.586 -15.328 -4.805 1 98.44 272 SER A O 1
ATOM 2115 N N . LYS A 1 273 ? -1.933 -15.719 -3.26 1 98.62 273 LYS A N 1
ATOM 2116 C CA . LYS A 1 273 ? -1.935 -17.141 -3.598 1 98.62 273 LYS A CA 1
ATOM 2117 C C . LYS A 1 273 ? -2.75 -17.938 -2.59 1 98.62 273 LYS A C 1
ATOM 2119 O O . LYS A 1 273 ? -3.09 -19.094 -2.84 1 98.62 273 LYS A O 1
ATOM 2124 N N . LEU A 1 274 ? -3.107 -17.312 -1.498 1 98.81 274 LEU A N 1
ATOM 2125 C CA . LEU A 1 274 ? -3.975 -17.969 -0.523 1 98.81 274 LEU A CA 1
ATOM 2126 C C . LEU A 1 274 ? -5.441 -17.828 -0.919 1 98.81 274 LEU A C 1
ATOM 2128 O O . LEU A 1 274 ? -6.172 -18.812 -0.987 1 98.81 274 LEU A O 1
ATOM 2132 N N . THR A 1 275 ? -5.863 -16.547 -1.225 1 98.81 275 THR A N 1
ATOM 2133 C CA . THR A 1 275 ? -7.285 -16.297 -1.441 1 98.81 275 THR A CA 1
ATOM 2134 C C . THR A 1 275 ? -7.531 -15.734 -2.838 1 98.81 275 THR A C 1
ATOM 2136 O O . THR A 1 275 ? -8.672 -15.445 -3.201 1 98.81 275 THR A O 1
ATOM 2139 N N . GLY A 1 276 ? -6.516 -15.492 -3.574 1 98.69 276 GLY A N 1
ATOM 2140 C CA . GLY A 1 276 ? -6.672 -15.031 -4.945 1 98.69 276 GLY A CA 1
ATOM 2141 C C . GLY A 1 276 ? -6.652 -13.523 -5.078 1 98.69 276 GLY A C 1
ATOM 2142 O O . GLY A 1 276 ? -6.797 -12.992 -6.18 1 98.69 276 GLY A O 1
ATOM 2143 N N . HIS A 1 277 ? -6.41 -12.828 -4.02 1 98.69 277 HIS A N 1
ATOM 2144 C CA . HIS A 1 277 ? -6.551 -11.375 -4.031 1 98.69 277 HIS A CA 1
ATOM 2145 C C . HIS A 1 277 ? -5.207 -10.695 -4.262 1 98.69 277 HIS A C 1
ATOM 2147 O O . HIS A 1 277 ? -4.711 -9.984 -3.387 1 98.69 277 HIS A O 1
ATOM 2153 N N . ALA A 1 278 ? -4.73 -10.805 -5.504 1 98.38 278 ALA A N 1
ATOM 2154 C CA . ALA A 1 278 ? -3.477 -10.188 -5.93 1 98.38 278 ALA A CA 1
ATOM 2155 C C . ALA A 1 278 ? -3.584 -8.664 -5.922 1 98.38 278 ALA A C 1
ATOM 2157 O O . ALA A 1 278 ? -2.625 -7.973 -5.57 1 98.38 278 ALA A O 1
ATOM 2158 N N . GLY A 1 279 ? -4.746 -8.125 -6.168 1 97.75 279 GLY A N 1
ATOM 2159 C CA . GLY A 1 279 ? -4.949 -6.691 -6.293 1 97.75 279 GLY A CA 1
ATOM 2160 C C . GLY A 1 279 ? -4.926 -5.965 -4.961 1 97.75 279 GLY A C 1
ATOM 2161 O O . GLY A 1 279 ? -4.754 -4.746 -4.918 1 97.75 279 GLY A O 1
ATOM 2162 N N . SER A 1 280 ? -5.105 -6.684 -3.887 1 98.44 280 SER A N 1
ATOM 2163 C CA . SER A 1 280 ? -5.125 -6.051 -2.572 1 98.44 280 SER A CA 1
ATOM 2164 C C . SER A 1 280 ? -3.719 -5.699 -2.105 1 98.44 280 SER A C 1
ATOM 2166 O O . SER A 1 280 ? -3.543 -4.82 -1.257 1 98.44 280 SER A O 1
ATOM 2168 N N . ARG A 1 281 ? -2.693 -6.363 -2.709 1 98.38 281 ARG A N 1
ATOM 2169 C CA . ARG A 1 281 ? -1.294 -6.109 -2.389 1 98.38 281 ARG A CA 1
ATOM 2170 C C . ARG A 1 281 ? -1.032 -6.281 -0.896 1 98.38 281 ARG A C 1
ATOM 2172 O O . ARG A 1 281 ? -0.655 -5.328 -0.212 1 98.38 281 ARG A O 1
ATOM 2179 N N . PHE A 1 282 ? -1.182 -7.547 -0.423 1 98.88 282 PHE A N 1
ATOM 2180 C CA . PHE A 1 282 ? -0.953 -7.832 0.989 1 98.88 282 PHE A CA 1
ATOM 2181 C C . PHE A 1 282 ? -0.18 -9.133 1.162 1 98.88 282 PHE A C 1
ATOM 2183 O O . PHE A 1 282 ? -0.495 -10.141 0.523 1 98.88 282 PHE A O 1
ATOM 2190 N N . GLY A 1 283 ? 0.823 -9.086 1.978 1 98.88 283 GLY A N 1
ATOM 2191 C CA . GLY A 1 283 ? 1.599 -10.227 2.428 1 98.88 283 GLY A CA 1
ATOM 2192 C C . GLY A 1 283 ? 2.061 -10.109 3.867 1 98.88 283 GLY A C 1
ATOM 2193 O O . GLY A 1 283 ? 1.864 -9.07 4.504 1 98.88 283 GLY A O 1
ATOM 2194 N N . TRP A 1 284 ? 2.578 -11.18 4.391 1 98.94 284 TRP A N 1
ATOM 2195 C CA . TRP A 1 284 ? 3.098 -11.133 5.754 1 98.94 284 TRP A CA 1
ATOM 2196 C C . TRP A 1 284 ? 4.332 -12.016 5.898 1 98.94 284 TRP A C 1
ATOM 2198 O O . TRP A 1 284 ? 4.551 -12.922 5.09 1 98.94 284 TRP A O 1
ATOM 2208 N N . ALA A 1 285 ? 5.156 -11.695 6.824 1 98.94 285 ALA A N 1
ATOM 2209 C CA . ALA A 1 285 ? 6.324 -12.484 7.199 1 98.94 285 ALA A CA 1
ATOM 2210 C C . ALA A 1 285 ? 6.176 -13.062 8.602 1 98.94 285 ALA A C 1
ATOM 2212 O O . ALA A 1 285 ? 5.562 -12.438 9.477 1 98.94 285 ALA A O 1
ATOM 2213 N N . ILE A 1 286 ? 6.605 -14.188 8.789 1 98.94 286 ILE A N 1
ATOM 2214 C CA . ILE A 1 286 ? 6.766 -14.82 10.094 1 98.94 286 ILE A CA 1
ATOM 2215 C C . ILE A 1 286 ? 8.25 -14.906 10.445 1 98.94 286 ILE A C 1
ATOM 2217 O O . ILE A 1 286 ? 9.039 -15.492 9.703 1 98.94 286 ILE A O 1
ATOM 2221 N N . ILE A 1 287 ? 8.602 -14.336 11.57 1 98.94 287 ILE A N 1
ATOM 2222 C CA . ILE A 1 287 ? 10.008 -14.086 11.875 1 98.94 287 ILE A CA 1
ATOM 2223 C C . ILE A 1 287 ? 10.328 -14.594 13.281 1 98.94 287 ILE A C 1
ATOM 2225 O O . ILE A 1 287 ? 9.609 -14.297 14.234 1 98.94 287 ILE A O 1
ATOM 2229 N N . LYS A 1 288 ? 11.438 -15.289 13.453 1 98.56 288 LYS A N 1
ATOM 2230 C CA . LYS A 1 288 ? 11.859 -15.797 14.758 1 98.56 288 LYS A CA 1
ATOM 2231 C C . LYS A 1 288 ? 12.648 -14.742 15.531 1 98.56 288 LYS A C 1
ATOM 2233 O O . LYS A 1 288 ? 12.406 -14.523 16.719 1 98.56 288 LYS A O 1
ATOM 2238 N N . ASP A 1 289 ? 13.57 -14.133 14.836 1 98.31 289 ASP A N 1
ATOM 2239 C CA . ASP A 1 289 ? 14.531 -13.234 15.469 1 98.31 289 ASP A CA 1
ATOM 2240 C C . ASP A 1 289 ? 13.953 -11.836 15.641 1 98.31 289 ASP A C 1
ATOM 2242 O O . ASP A 1 289 ? 13.555 -11.195 14.656 1 98.31 289 ASP A O 1
ATOM 2246 N N . GLU A 1 290 ? 13.969 -11.336 16.812 1 98.38 290 GLU A N 1
ATOM 2247 C CA . GLU A 1 290 ? 13.375 -10.039 17.125 1 98.38 290 GLU A CA 1
ATOM 2248 C C . GLU A 1 290 ? 14.125 -8.914 16.406 1 98.38 290 GLU A C 1
ATOM 2250 O O . GLU A 1 290 ? 13.516 -7.941 15.961 1 98.38 290 GLU A O 1
ATOM 2255 N N . ALA A 1 291 ? 15.43 -9.023 16.375 1 97.94 291 ALA A N 1
ATOM 2256 C CA . ALA A 1 291 ? 16.219 -7.977 15.727 1 97.94 291 ALA A CA 1
ATOM 2257 C C . ALA A 1 291 ? 15.859 -7.867 14.242 1 97.94 291 ALA A C 1
ATOM 2259 O O . ALA A 1 291 ? 15.797 -6.762 13.695 1 97.94 291 ALA A O 1
ATOM 2260 N N . VAL A 1 292 ? 15.68 -9.016 13.594 1 98.5 292 VAL A N 1
ATOM 2261 C CA . VAL A 1 292 ? 15.273 -9.031 12.195 1 98.5 292 VAL A CA 1
ATOM 2262 C C . VAL A 1 292 ? 13.891 -8.406 12.047 1 98.5 292 VAL A C 1
ATOM 2264 O O . VAL A 1 292 ? 13.664 -7.594 11.141 1 98.5 292 VAL A O 1
ATOM 2267 N N . TYR A 1 293 ? 13.023 -8.758 13.016 1 98.62 293 TYR A N 1
ATOM 2268 C CA . TYR A 1 293 ? 11.68 -8.188 13.047 1 98.62 293 TYR A CA 1
ATOM 2269 C C . TYR A 1 293 ? 11.742 -6.668 13.133 1 98.62 293 TYR A C 1
ATOM 2271 O O . TYR A 1 293 ? 11.086 -5.969 12.359 1 98.62 293 TYR A O 1
ATOM 2279 N N . GLN A 1 294 ? 12.5 -6.16 13.969 1 98.25 294 GLN A N 1
ATOM 2280 C CA . GLN A 1 294 ? 12.594 -4.719 14.188 1 98.25 294 GLN A CA 1
ATOM 2281 C C . GLN A 1 294 ? 13.164 -4.016 12.953 1 98.25 294 GLN A C 1
ATOM 2283 O O . GLN A 1 294 ? 12.688 -2.945 12.57 1 98.25 294 GLN A O 1
ATOM 2288 N N . LYS A 1 295 ? 14.148 -4.586 12.344 1 98.06 295 LYS A N 1
ATOM 2289 C CA . LYS A 1 295 ? 14.742 -3.994 11.148 1 98.06 295 LYS A CA 1
ATOM 2290 C C . LYS A 1 295 ? 13.75 -3.98 9.984 1 98.06 295 LYS A C 1
ATOM 2292 O O . LYS A 1 295 ? 13.711 -3.023 9.211 1 98.06 295 LYS A O 1
ATOM 2297 N N . MET A 1 296 ? 13.016 -5.07 9.852 1 98.56 296 MET A N 1
ATOM 2298 C CA . MET A 1 296 ? 11.992 -5.086 8.812 1 98.56 296 MET A CA 1
ATOM 2299 C C . MET A 1 296 ? 10.93 -4.016 9.078 1 98.56 296 MET A C 1
ATOM 2301 O O . MET A 1 296 ? 10.461 -3.363 8.148 1 98.56 296 MET A O 1
ATOM 2305 N N . MET A 1 297 ? 10.594 -3.832 10.336 1 98.25 297 MET A N 1
ATOM 2306 C CA . MET A 1 297 ? 9.625 -2.803 10.703 1 98.25 297 MET A CA 1
ATOM 2307 C C . MET A 1 297 ? 10.141 -1.416 10.328 1 98.25 297 MET A C 1
ATOM 2309 O O . MET A 1 297 ? 9.367 -0.565 9.875 1 98.25 297 MET A O 1
ATOM 2313 N N . ILE A 1 298 ? 11.406 -1.172 10.508 1 97.75 298 ILE A N 1
ATOM 2314 C CA . ILE A 1 298 ? 12.008 0.106 10.141 1 97.75 298 ILE A CA 1
ATOM 2315 C C . ILE A 1 298 ? 11.914 0.302 8.633 1 97.75 298 ILE A C 1
ATOM 2317 O O . ILE A 1 298 ? 11.531 1.376 8.156 1 97.75 298 ILE A O 1
ATOM 2321 N N . TYR A 1 299 ? 12.234 -0.731 7.832 1 97.88 299 TYR A N 1
ATOM 2322 C CA . TYR A 1 299 ? 12.117 -0.668 6.379 1 97.88 299 TYR A CA 1
ATOM 2323 C C . TYR A 1 299 ? 10.695 -0.307 5.965 1 97.88 299 TYR A C 1
ATOM 2325 O O . TYR A 1 299 ? 10.492 0.565 5.117 1 97.88 299 TYR A O 1
ATOM 2333 N N . LEU A 1 300 ? 9.758 -1.004 6.57 1 97.94 300 LEU A N 1
ATOM 2334 C CA . LEU A 1 300 ? 8.367 -0.829 6.184 1 97.94 300 LEU A CA 1
ATOM 2335 C C . LEU A 1 300 ? 7.867 0.564 6.555 1 97.94 300 LEU A C 1
ATOM 2337 O O . LEU A 1 300 ? 7.086 1.167 5.816 1 97.94 300 LEU A O 1
ATOM 2341 N N . ARG A 1 301 ? 8.266 1.03 7.613 1 97 301 ARG A N 1
ATOM 2342 C CA . ARG A 1 301 ? 7.914 2.385 8.031 1 97 301 ARG A CA 1
ATOM 2343 C C . ARG A 1 301 ? 8.5 3.42 7.074 1 97 301 ARG A C 1
ATOM 2345 O O . ARG A 1 301 ? 7.785 4.301 6.594 1 97 301 ARG A O 1
ATOM 2352 N N . LEU A 1 302 ? 9.742 3.305 6.738 1 97.5 302 LEU A N 1
ATOM 2353 C CA . LEU A 1 302 ? 10.445 4.324 5.961 1 97.5 302 LEU A CA 1
ATOM 2354 C C . LEU A 1 302 ? 10.086 4.223 4.484 1 97.5 302 LEU A C 1
ATOM 2356 O O . LEU A 1 302 ? 10.141 5.219 3.758 1 97.5 302 LEU A O 1
ATOM 2360 N N . SER A 1 303 ? 9.664 3.016 4.078 1 97.38 303 SER A N 1
ATOM 2361 C CA . SER A 1 303 ? 9.375 2.842 2.658 1 97.38 303 SER A CA 1
ATOM 2362 C C . SER A 1 303 ? 7.949 3.279 2.33 1 97.38 303 SER A C 1
ATOM 2364 O O . SER A 1 303 ? 7.68 3.768 1.229 1 97.38 303 SER A O 1
ATOM 2366 N N . ALA A 1 304 ? 7.043 3.082 3.328 1 96.38 304 ALA A N 1
ATOM 2367 C CA . ALA A 1 304 ? 5.66 3.357 2.951 1 96.38 304 ALA A CA 1
ATOM 2368 C C . ALA A 1 304 ? 4.805 3.66 4.18 1 96.38 304 ALA A C 1
ATOM 2370 O O . ALA A 1 304 ? 3.611 3.941 4.059 1 96.38 304 ALA A O 1
ATOM 2371 N N . MET A 1 305 ? 5.359 3.637 5.328 1 96 305 MET A N 1
ATOM 2372 C CA . MET A 1 305 ? 4.656 3.869 6.586 1 96 305 MET A CA 1
ATOM 2373 C C . MET A 1 305 ? 3.609 2.789 6.832 1 96 305 MET A C 1
ATOM 2375 O O . MET A 1 305 ? 2.488 3.09 7.246 1 96 305 MET A O 1
ATOM 2379 N N . GLY A 1 306 ? 3.914 1.602 6.402 1 96 306 GLY A N 1
ATOM 2380 C CA . GLY A 1 306 ? 3.043 0.463 6.648 1 96 306 GLY A CA 1
ATOM 2381 C C . GLY A 1 306 ? 2.02 0.245 5.555 1 96 306 GLY A C 1
ATOM 2382 O O . GLY A 1 306 ? 1.951 1.021 4.598 1 96 306 GLY A O 1
ATOM 2383 N N . VAL A 1 307 ? 1.211 -0.858 5.773 1 98 307 VAL A N 1
ATOM 2384 C CA . VAL A 1 307 ? 0.171 -1.22 4.816 1 98 307 VAL A CA 1
ATOM 2385 C C . VAL A 1 307 ? -1.117 -0.466 5.145 1 98 307 VAL A C 1
ATOM 2387 O O . VAL A 1 307 ? -1.422 -0.224 6.312 1 98 307 VAL A O 1
ATOM 2390 N N . SER A 1 308 ? -1.863 -0.133 4.137 1 98.12 308 SER A N 1
ATOM 2391 C CA . SER A 1 308 ? -3.131 0.576 4.266 1 98.12 308 SER A CA 1
ATOM 2392 C C . SER A 1 308 ? -4.062 -0.13 5.25 1 98.12 308 SER A C 1
ATOM 2394 O O . SER A 1 308 ? -4.152 -1.359 5.246 1 98.12 308 SER A O 1
ATOM 2396 N N . ARG A 1 309 ? -4.789 0.65 6.062 1 97.06 309 ARG A N 1
ATOM 2397 C CA . ARG A 1 309 ? -5.781 0.099 6.98 1 97.06 309 ARG A CA 1
ATOM 2398 C C . ARG A 1 309 ? -6.98 -0.459 6.223 1 97.06 309 ARG A C 1
ATOM 2400 O O . ARG A 1 309 ? -7.59 -1.44 6.652 1 97.06 309 ARG A O 1
ATOM 2407 N N . ASP A 1 310 ? -7.254 0.119 5.039 1 97.31 310 ASP A N 1
ATOM 2408 C CA . ASP A 1 310 ? -8.32 -0.385 4.18 1 97.31 310 ASP A CA 1
ATOM 2409 C C . ASP A 1 310 ? -8.039 -1.82 3.738 1 97.31 310 ASP A C 1
ATOM 2411 O O . ASP A 1 310 ? -8.93 -2.674 3.787 1 97.31 310 ASP A O 1
ATOM 2415 N N . VAL A 1 311 ? -6.855 -2.016 3.361 1 98.44 311 VAL A N 1
ATOM 2416 C CA . VAL A 1 311 ? -6.445 -3.33 2.873 1 98.44 311 VAL A CA 1
ATOM 2417 C C . VAL A 1 311 ? -6.473 -4.34 4.02 1 98.44 311 VAL A C 1
ATOM 2419 O O . VAL A 1 311 ? -6.906 -5.48 3.84 1 98.44 311 VAL A O 1
ATOM 2422 N N . GLN A 1 312 ? -5.996 -3.918 5.156 1 98.31 312 GLN A N 1
ATOM 2423 C CA . GLN A 1 312 ? -5.969 -4.824 6.301 1 98.31 312 GLN A CA 1
ATOM 2424 C C . GLN A 1 312 ? -7.375 -5.262 6.691 1 98.31 312 GLN A C 1
ATOM 2426 O O . GLN A 1 312 ? -7.594 -6.414 7.07 1 98.31 312 GLN A O 1
ATOM 2431 N N . LEU A 1 313 ? -8.359 -4.363 6.59 1 97.56 313 LEU A N 1
ATOM 2432 C CA . LEU A 1 313 ? -9.75 -4.73 6.848 1 97.56 313 LEU A CA 1
ATOM 2433 C C . LEU A 1 313 ? -10.25 -5.727 5.809 1 97.56 313 LEU A C 1
ATOM 2435 O O . LEU A 1 313 ? -10.93 -6.703 6.152 1 97.56 313 LEU A O 1
ATOM 2439 N N . ARG A 1 314 ? -9.922 -5.453 4.562 1 97.75 314 ARG A N 1
ATOM 2440 C CA . ARG A 1 314 ? -10.312 -6.367 3.494 1 97.75 314 ARG A CA 1
ATOM 2441 C C . ARG A 1 314 ? -9.758 -7.766 3.738 1 97.75 314 ARG A C 1
ATOM 2443 O O . ARG A 1 314 ? -10.484 -8.758 3.635 1 97.75 314 ARG A O 1
ATOM 2450 N N . VAL A 1 315 ? -8.539 -7.84 4.07 1 98.56 315 VAL A N 1
ATOM 2451 C CA . VAL A 1 315 ? -7.867 -9.125 4.266 1 98.56 315 VAL A CA 1
ATOM 2452 C C . VAL A 1 315 ? -8.445 -9.828 5.492 1 98.56 315 VAL A C 1
ATOM 2454 O O . VAL A 1 315 ? -8.625 -11.047 5.488 1 98.56 315 VAL A O 1
ATOM 2457 N N . LEU A 1 316 ? -8.742 -9.023 6.516 1 97.75 316 LEU A N 1
ATOM 2458 C CA . LEU A 1 316 ? -9.391 -9.594 7.691 1 97.75 316 LEU A CA 1
ATOM 2459 C C . LEU A 1 316 ? -10.68 -10.312 7.312 1 97.75 316 LEU A C 1
ATOM 2461 O O . LEU A 1 316 ? -10.922 -11.445 7.746 1 97.75 316 LEU A O 1
ATOM 2465 N N . LYS A 1 317 ? -11.477 -9.688 6.508 1 97.44 317 LYS A N 1
ATOM 2466 C CA . LYS A 1 317 ? -12.742 -10.266 6.086 1 97.44 317 LYS A CA 1
ATOM 2467 C C . LYS A 1 317 ? -12.523 -11.508 5.227 1 97.44 317 LYS A C 1
ATOM 2469 O O . LYS A 1 317 ? -13.242 -12.5 5.371 1 97.44 317 LYS A O 1
ATOM 2474 N N . LEU A 1 318 ? -11.578 -11.453 4.363 1 98.5 318 LEU A N 1
ATOM 2475 C CA . LEU A 1 318 ? -11.273 -12.594 3.504 1 98.5 318 LEU A CA 1
ATOM 2476 C C . LEU A 1 318 ? -10.828 -13.789 4.336 1 98.5 318 LEU A C 1
ATOM 2478 O O . LEU A 1 318 ? -11.25 -14.922 4.078 1 98.5 318 LEU A O 1
ATOM 2482 N N . LEU A 1 319 ? -10 -13.531 5.328 1 98.5 319 LEU A N 1
ATOM 2483 C CA . LEU A 1 319 ? -9.516 -14.625 6.172 1 98.5 319 LEU A CA 1
ATOM 2484 C C . LEU A 1 319 ? -10.633 -15.164 7.055 1 98.5 319 LEU A C 1
ATOM 2486 O O . LEU A 1 319 ? -10.664 -16.359 7.363 1 98.5 319 LEU A O 1
ATOM 2490 N N . ASP A 1 320 ? -11.508 -14.266 7.41 1 96.81 320 ASP A N 1
ATOM 2491 C CA . ASP A 1 320 ? -12.672 -14.727 8.148 1 96.81 320 ASP A CA 1
ATOM 2492 C C . ASP A 1 320 ? -13.445 -15.781 7.359 1 96.81 320 ASP A C 1
ATOM 2494 O O . ASP A 1 320 ? -13.82 -16.828 7.906 1 96.81 320 ASP A O 1
ATOM 2498 N N . VAL A 1 321 ? -13.648 -15.508 6.125 1 98.06 321 VAL A N 1
ATOM 2499 C CA . VAL A 1 321 ? -14.344 -16.453 5.258 1 98.06 321 VAL A CA 1
ATOM 2500 C C . VAL A 1 321 ? -13.484 -17.703 5.062 1 98.06 321 VAL A C 1
ATOM 2502 O O . VAL A 1 321 ? -13.984 -18.828 5.133 1 98.06 321 VAL A O 1
ATOM 2505 N N . ALA A 1 322 ? -12.219 -17.5 4.855 1 98.44 322 ALA A N 1
ATOM 2506 C CA . ALA A 1 322 ? -11.305 -18.594 4.555 1 98.44 322 ALA A CA 1
ATOM 2507 C C . ALA A 1 322 ? -11.188 -19.562 5.734 1 98.44 322 ALA A C 1
ATOM 2509 O O . ALA A 1 322 ? -10.914 -20.75 5.555 1 98.44 322 ALA A O 1
ATOM 2510 N N . THR A 1 323 ? -11.422 -19.078 6.945 1 98 323 THR A N 1
ATOM 2511 C CA . THR A 1 323 ? -11.219 -19.906 8.133 1 98 323 THR A CA 1
ATOM 2512 C C . THR A 1 323 ? -12.547 -20.5 8.609 1 98 323 THR A C 1
ATOM 2514 O O . THR A 1 323 ? -12.578 -21.281 9.555 1 98 323 THR A O 1
ATOM 2517 N N . GLU A 1 324 ? -13.578 -20.109 7.953 1 96.94 324 GLU A N 1
ATOM 2518 C CA . GLU A 1 324 ? -14.875 -20.703 8.297 1 96.94 324 GLU A CA 1
ATOM 2519 C C . GLU A 1 324 ? -14.867 -22.203 8.086 1 96.94 324 GLU A C 1
ATOM 2521 O O . GLU A 1 324 ? -14.336 -22.703 7.086 1 96.94 324 GLU A O 1
ATOM 2526 N N . GLY A 1 325 ? -15.43 -22.938 9.039 1 97.69 325 GLY A N 1
ATOM 2527 C CA . GLY A 1 325 ? -15.469 -24.391 8.93 1 97.69 325 GLY A CA 1
ATOM 2528 C C . GLY A 1 325 ? -14.094 -25.031 8.836 1 97.69 325 GLY A C 1
ATOM 2529 O O . GLY A 1 325 ? -13.906 -26 8.109 1 97.69 325 GLY A O 1
ATOM 2530 N N . ASP A 1 326 ? -13.141 -24.391 9.438 1 98 326 ASP A N 1
ATOM 2531 C CA . ASP A 1 326 ? -11.758 -24.859 9.445 1 98 326 ASP A CA 1
ATOM 2532 C C . ASP A 1 326 ? -11.18 -24.891 8.039 1 98 326 ASP A C 1
ATOM 2534 O O . ASP A 1 326 ? -10.398 -25.781 7.699 1 98 326 ASP A O 1
ATOM 2538 N N . GLY A 1 327 ? -11.664 -23.969 7.262 1 98.12 327 GLY A N 1
ATOM 2539 C CA . GLY A 1 327 ? -11.094 -23.766 5.941 1 98.12 327 GLY A CA 1
ATOM 2540 C C . GLY A 1 327 ? -11.445 -24.875 4.957 1 98.12 327 GLY A C 1
ATOM 2541 O O . GLY A 1 327 ? -10.945 -24.891 3.834 1 98.12 327 GLY A O 1
ATOM 2542 N N . LYS A 1 328 ? -12.32 -25.766 5.266 1 98.06 328 LYS A N 1
ATOM 2543 C CA . LYS A 1 328 ? -12.617 -26.938 4.449 1 98.06 328 LYS A CA 1
ATOM 2544 C C . LYS A 1 328 ? -13.195 -26.531 3.094 1 98.06 328 LYS A C 1
ATOM 2546 O O . LYS A 1 328 ? -12.789 -27.062 2.057 1 98.06 328 LYS A O 1
ATOM 2551 N N . GLU A 1 329 ? -14.055 -25.609 3.107 1 98.12 329 GLU A N 1
ATOM 2552 C CA . GLU A 1 329 ? -14.758 -25.25 1.878 1 98.12 329 GLU A CA 1
ATOM 2553 C C . GLU A 1 329 ? -13.805 -24.641 0.855 1 98.12 329 GLU A C 1
ATOM 2555 O O . GLU A 1 329 ? -13.781 -25.047 -0.304 1 98.12 329 GLU A O 1
ATOM 2560 N N . ILE A 1 330 ? -13.016 -23.672 1.306 1 98.69 330 ILE A N 1
ATOM 2561 C CA . ILE A 1 330 ? -12.172 -22.969 0.338 1 98.69 330 ILE A CA 1
ATOM 2562 C C . ILE A 1 330 ? -11.062 -23.906 -0.15 1 98.69 330 ILE A C 1
ATOM 2564 O O . ILE A 1 330 ? -10.766 -23.953 -1.346 1 98.69 330 ILE A O 1
ATOM 2568 N N . PHE A 1 331 ? -10.453 -24.703 0.684 1 98.75 331 PHE A N 1
ATOM 2569 C CA . PHE A 1 331 ? -9.32 -25.531 0.272 1 98.75 331 PHE A CA 1
ATOM 2570 C C . PHE A 1 331 ? -9.781 -26.734 -0.537 1 98.75 331 PHE A C 1
ATOM 2572 O O . PHE A 1 331 ? -9.062 -27.203 -1.419 1 98.75 331 PHE A O 1
ATOM 2579 N N . GLN A 1 332 ? -11 -27.188 -0.267 1 98.25 332 GLN A N 1
ATOM 2580 C CA . GLN A 1 332 ? -11.555 -28.219 -1.125 1 98.25 332 GLN A CA 1
ATOM 2581 C C . GLN A 1 332 ? -11.836 -27.688 -2.525 1 98.25 332 GLN A C 1
ATOM 2583 O O . GLN A 1 332 ? -11.516 -28.344 -3.521 1 98.25 332 GLN A O 1
ATOM 2588 N N . PHE A 1 333 ? -12.453 -26.578 -2.598 1 98.62 333 PHE A N 1
ATOM 2589 C CA . PHE A 1 333 ? -12.758 -25.953 -3.883 1 98.62 333 PHE A CA 1
ATOM 2590 C C . PHE A 1 333 ? -11.477 -25.734 -4.684 1 98.62 333 PHE A C 1
ATOM 2592 O O . PHE A 1 333 ? -11.398 -26.109 -5.855 1 98.62 333 PHE A O 1
ATOM 2599 N N . THR A 1 334 ? -10.492 -25.094 -4.031 1 98.69 334 THR A N 1
ATOM 2600 C CA . THR A 1 334 ? -9.273 -24.688 -4.723 1 98.69 334 THR A CA 1
ATOM 2601 C C . THR A 1 334 ? -8.438 -25.906 -5.109 1 98.69 334 THR A C 1
ATOM 2603 O O . THR A 1 334 ? -7.914 -25.984 -6.223 1 98.69 334 THR A O 1
ATOM 2606 N N . TYR A 1 335 ? -8.352 -26.875 -4.234 1 98.69 335 TYR A N 1
ATOM 2607 C CA . TYR A 1 335 ? -7.609 -28.078 -4.555 1 98.69 335 TYR A CA 1
ATOM 2608 C C . TYR A 1 335 ? -8.266 -28.844 -5.703 1 98.69 335 TYR A C 1
ATOM 2610 O O . TYR A 1 335 ? -7.582 -29.281 -6.629 1 98.69 335 TYR A O 1
ATOM 2618 N N . SER A 1 336 ? -9.531 -28.984 -5.621 1 98.62 336 SER A N 1
ATOM 2619 C CA . SER A 1 336 ? -10.242 -29.703 -6.672 1 98.62 336 SER A CA 1
ATOM 2620 C C . SER A 1 336 ? -10.039 -29.047 -8.031 1 98.62 336 SER A C 1
ATOM 2622 O O . SER A 1 336 ? -9.828 -29.719 -9.039 1 98.62 336 SER A O 1
ATOM 2624 N N . THR A 1 337 ? -10.102 -27.75 -8.023 1 98.81 337 THR A N 1
ATOM 2625 C CA . THR A 1 337 ? -9.922 -27 -9.258 1 98.81 337 THR A CA 1
ATOM 2626 C C . THR A 1 337 ? -8.516 -27.188 -9.812 1 98.81 337 THR A C 1
ATOM 2628 O O . THR A 1 337 ? -8.344 -27.516 -10.992 1 98.81 337 THR A O 1
ATOM 2631 N N . MET A 1 338 ? -7.543 -27.078 -8.992 1 98.75 338 MET A N 1
ATOM 2632 C CA . MET A 1 338 ? -6.152 -27.156 -9.43 1 98.75 338 MET A CA 1
ATOM 2633 C C . MET A 1 338 ? -5.781 -28.578 -9.828 1 98.75 338 MET A C 1
ATOM 2635 O O . MET A 1 338 ? -5.027 -28.781 -10.781 1 98.75 338 MET A O 1
ATOM 2639 N N . ARG A 1 339 ? -6.289 -29.484 -9.094 1 98.56 339 ARG A N 1
ATOM 2640 C CA . ARG A 1 339 ? -6.051 -30.891 -9.422 1 98.56 339 ARG A CA 1
ATOM 2641 C C . ARG A 1 339 ? -6.621 -31.234 -10.797 1 98.56 339 ARG A C 1
ATOM 2643 O O . ARG A 1 339 ? -5.953 -31.859 -11.617 1 98.56 339 ARG A O 1
ATOM 2650 N N . ASP A 1 340 ? -7.816 -30.828 -10.992 1 98.69 340 ASP A N 1
ATOM 2651 C CA . ASP A 1 340 ? -8.461 -31.078 -12.281 1 98.69 340 ASP A CA 1
ATOM 2652 C C . ASP A 1 340 ? -7.66 -30.453 -13.422 1 98.69 340 ASP A C 1
ATOM 2654 O O . ASP A 1 340 ? -7.434 -31.094 -14.453 1 98.69 340 ASP A O 1
ATOM 2658 N N . ARG A 1 341 ? -7.246 -29.266 -13.258 1 98.81 341 ARG A N 1
ATOM 2659 C CA . ARG A 1 341 ? -6.473 -28.578 -14.289 1 98.81 341 ARG A CA 1
ATOM 2660 C C . ARG A 1 341 ? -5.16 -29.297 -14.562 1 98.81 341 ARG A C 1
ATOM 2662 O O . ARG A 1 341 ? -4.762 -29.453 -15.719 1 98.81 341 ARG A O 1
ATOM 2669 N N . TRP A 1 342 ? -4.512 -29.75 -13.531 1 98.81 342 TRP A N 1
ATOM 2670 C CA . TRP A 1 342 ? -3.242 -30.453 -13.688 1 98.81 342 TRP A CA 1
ATOM 2671 C C . TRP A 1 342 ? -3.439 -31.766 -14.422 1 98.81 342 TRP A C 1
ATOM 2673 O O . TRP A 1 342 ? -2.68 -32.094 -15.344 1 98.81 342 TRP A O 1
ATOM 2683 N N . ILE A 1 343 ? -4.457 -32.5 -14.07 1 98.31 343 ILE A N 1
ATOM 2684 C CA . ILE A 1 343 ? -4.754 -33.781 -14.695 1 98.31 343 ILE A CA 1
ATOM 2685 C C . ILE A 1 343 ? -5.035 -33.562 -16.172 1 98.31 343 ILE A C 1
ATOM 2687 O O . ILE A 1 343 ? -4.488 -34.281 -17.016 1 98.31 343 ILE A O 1
ATOM 2691 N N . ARG A 1 344 ? -5.824 -32.594 -16.484 1 98.62 344 ARG A N 1
ATOM 2692 C CA . ARG A 1 344 ? -6.184 -32.312 -17.875 1 98.62 344 ARG A CA 1
ATOM 2693 C C . ARG A 1 344 ? -4.961 -31.906 -18.688 1 98.62 344 ARG A C 1
ATOM 2695 O O . ARG A 1 344 ? -4.785 -32.375 -19.812 1 98.62 344 ARG A O 1
ATOM 2702 N N . LEU A 1 345 ? -4.156 -31.094 -18.125 1 98.69 345 LEU A N 1
ATOM 2703 C CA . LEU A 1 345 ? -2.947 -30.656 -18.812 1 98.69 345 LEU A CA 1
ATOM 2704 C C . LEU A 1 345 ? -2.018 -31.844 -19.078 1 98.69 345 LEU A C 1
ATOM 2706 O O . LEU A 1 345 ? -1.469 -31.984 -20.172 1 98.69 345 LEU A O 1
ATOM 2710 N N . LYS A 1 346 ? -1.832 -32.656 -18.125 1 98 346 LYS A N 1
ATOM 2711 C CA . LYS A 1 346 ? -0.97 -33.844 -18.234 1 98 346 LYS A CA 1
ATOM 2712 C C . LYS A 1 346 ? -1.455 -34.781 -19.344 1 98 346 LYS A C 1
ATOM 2714 O O . LYS A 1 346 ? -0.65 -35.312 -20.109 1 98 346 LYS A O 1
ATOM 2719 N N . GLN A 1 347 ? -2.701 -34.938 -19.359 1 98 347 GLN A N 1
ATOM 2720 C CA . GLN A 1 347 ? -3.283 -35.812 -20.375 1 98 347 GLN A CA 1
ATOM 2721 C C . GLN A 1 347 ? -2.965 -35.312 -21.781 1 98 347 GLN A C 1
ATOM 2723 O O . GLN A 1 347 ? -2.709 -36.125 -22.688 1 98 347 GLN A O 1
ATOM 2728 N N . ILE A 1 348 ? -2.998 -34.031 -21.906 1 98.06 348 ILE A N 1
ATOM 2729 C CA . ILE A 1 348 ? -2.701 -33.438 -23.219 1 98.06 348 ILE A CA 1
ATOM 2730 C C . ILE A 1 348 ? -1.216 -33.625 -23.531 1 98.06 348 ILE A C 1
ATOM 2732 O O . ILE A 1 348 ? -0.855 -34.094 -24.609 1 98.06 348 ILE A O 1
ATOM 2736 N N . ILE A 1 349 ? -0.354 -33.312 -22.641 1 97.62 349 ILE A N 1
ATOM 2737 C CA . ILE A 1 349 ? 1.086 -33.25 -22.875 1 97.62 349 ILE A CA 1
ATOM 2738 C C . ILE A 1 349 ? 1.637 -34.656 -23.016 1 97.62 349 ILE A C 1
ATOM 2740 O O . ILE A 1 349 ? 2.568 -34.906 -23.797 1 97.62 349 ILE A O 1
ATOM 2744 N N . TYR A 1 350 ? 1.056 -35.594 -22.359 1 94.75 350 TYR A N 1
ATOM 2745 C CA . TYR A 1 350 ? 1.543 -36.969 -22.391 1 94.75 350 TYR A CA 1
ATOM 2746 C C . TYR A 1 350 ? 1.312 -37.594 -23.75 1 94.75 350 TYR A C 1
ATOM 2748 O O . TYR A 1 350 ? 1.904 -38.625 -24.078 1 94.75 350 TYR A O 1
ATOM 2756 N N . LYS A 1 351 ? 0.508 -37.031 -24.516 1 94.69 351 LYS A N 1
ATOM 2757 C CA . LYS A 1 351 ? 0.278 -37.531 -25.875 1 94.69 351 LYS A CA 1
ATOM 2758 C C . LYS A 1 351 ? 1.361 -37.031 -26.828 1 94.69 351 LYS A C 1
ATOM 2760 O O . LYS A 1 351 ? 1.408 -37.438 -27.984 1 94.69 351 LYS A O 1
ATOM 2765 N N . SER A 1 352 ? 2.203 -36.219 -26.25 1 94 352 SER A N 1
ATOM 2766 C CA . SER A 1 352 ? 3.248 -35.625 -27.078 1 94 352 SER A CA 1
ATOM 2767 C C . SER A 1 352 ? 4.621 -36.188 -26.719 1 94 352 SER A C 1
ATOM 2769 O O . SER A 1 352 ? 4.898 -36.469 -25.547 1 94 352 SER A O 1
ATOM 2771 N N . LYS A 1 353 ? 5.484 -36.375 -27.719 1 92.31 353 LYS A N 1
ATOM 2772 C CA . LYS A 1 353 ? 6.895 -36.688 -27.469 1 92.31 353 LYS A CA 1
ATOM 2773 C C . LYS A 1 353 ? 7.746 -35.438 -27.531 1 92.31 353 LYS A C 1
ATOM 2775 O O . LYS A 1 353 ? 8.938 -35.469 -27.219 1 92.31 353 LYS A O 1
ATOM 2780 N N . ARG A 1 354 ? 7.117 -34.375 -27.859 1 95.19 354 ARG A N 1
ATOM 2781 C CA . ARG A 1 354 ? 7.797 -33.125 -28.078 1 95.19 354 ARG A CA 1
ATOM 2782 C C . ARG A 1 354 ? 7.879 -32.312 -26.797 1 95.19 354 ARG A C 1
ATOM 2784 O O . ARG A 1 354 ? 8.781 -31.484 -26.625 1 95.19 354 ARG A O 1
ATOM 2791 N N . PHE A 1 355 ? 6.973 -32.562 -25.922 1 97.38 355 PHE A N 1
ATOM 2792 C CA . PHE A 1 355 ? 6.859 -31.766 -24.703 1 97.38 355 PHE A CA 1
ATOM 2793 C C . PHE A 1 355 ? 6.852 -32.656 -23.484 1 97.38 355 PHE A C 1
ATOM 2795 O O . PHE A 1 355 ? 6.355 -33.781 -23.531 1 97.38 355 PHE A O 1
ATOM 2802 N N . SER A 1 356 ? 7.422 -32.188 -22.422 1 97.81 356 SER A N 1
ATOM 2803 C CA . SER A 1 356 ? 7.375 -32.844 -21.141 1 97.81 356 SER A CA 1
ATOM 2804 C C . SER A 1 356 ? 7.098 -31.859 -20 1 97.81 356 SER A C 1
ATOM 2806 O O . SER A 1 356 ? 7.188 -30.641 -20.203 1 97.81 356 SER A O 1
ATOM 2808 N N . LEU A 1 357 ? 6.672 -32.406 -18.922 1 98.31 357 LEU A N 1
ATOM 2809 C CA . LEU A 1 357 ? 6.371 -31.609 -17.734 1 98.31 357 LEU A CA 1
ATOM 2810 C C . LEU A 1 357 ? 7.266 -32 -16.562 1 98.31 357 LEU A C 1
ATOM 2812 O O . LEU A 1 357 ? 7.867 -33.094 -16.578 1 98.31 357 LEU A O 1
ATOM 2816 N N . GLN A 1 358 ? 7.352 -31.094 -15.555 1 97.75 358 GLN A N 1
ATOM 2817 C CA . GLN A 1 358 ? 8.047 -31.422 -14.32 1 97.75 358 GLN A CA 1
ATOM 2818 C C . GLN A 1 358 ? 7.434 -32.656 -13.656 1 97.75 358 GLN A C 1
ATOM 2820 O O . GLN A 1 358 ? 6.223 -32.875 -13.734 1 97.75 358 GLN A O 1
ATOM 2825 N N . LYS A 1 359 ? 8.289 -33.375 -13.008 1 95.5 359 LYS A N 1
ATOM 2826 C CA . LYS A 1 359 ? 7.832 -34.562 -12.281 1 95.5 359 LYS A CA 1
ATOM 2827 C C . LYS A 1 359 ? 7.473 -34.219 -10.844 1 95.5 359 LYS A C 1
ATOM 2829 O O . LYS A 1 359 ? 8.312 -33.75 -10.086 1 95.5 359 LYS A O 1
ATOM 2834 N N . LEU A 1 360 ? 6.227 -34.438 -10.477 1 96.44 360 LEU A N 1
ATOM 2835 C CA . LEU A 1 360 ? 5.715 -34.281 -9.125 1 96.44 360 LEU A CA 1
ATOM 2836 C C . LEU A 1 360 ? 5.004 -35.531 -8.641 1 96.44 360 LEU A C 1
ATOM 2838 O O . LEU A 1 360 ? 4.289 -36.188 -9.414 1 96.44 360 LEU A O 1
ATOM 2842 N N . SER A 1 361 ? 5.242 -35.875 -7.438 1 95.06 361 SER A N 1
ATOM 2843 C CA . SER A 1 361 ? 4.656 -37.094 -6.895 1 95.06 361 SER A CA 1
ATOM 2844 C C . SER A 1 361 ? 3.611 -36.781 -5.832 1 95.06 361 SER A C 1
ATOM 2846 O O . SER A 1 361 ? 3.701 -35.781 -5.145 1 95.06 361 SER A O 1
ATOM 2848 N N . PRO A 1 362 ? 2.588 -37.688 -5.762 1 96.44 362 PRO A N 1
ATOM 2849 C CA . PRO A 1 362 ? 1.647 -37.531 -4.648 1 96.44 362 PRO A CA 1
ATOM 2850 C C . PRO A 1 362 ? 2.332 -37.594 -3.285 1 96.44 362 PRO A C 1
ATOM 2852 O O . PRO A 1 362 ? 3.34 -38.281 -3.121 1 96.44 362 PRO A O 1
ATOM 2855 N N . GLN A 1 363 ? 1.831 -36.844 -2.383 1 96.5 363 GLN A N 1
ATOM 2856 C CA . GLN A 1 363 ? 2.379 -36.781 -1.032 1 96.5 363 GLN A CA 1
ATOM 2857 C C . GLN A 1 363 ? 1.271 -36.625 0.004 1 96.5 363 GLN A C 1
ATOM 2859 O O . GLN A 1 363 ? 0.198 -36.094 -0.302 1 96.5 363 GLN A O 1
ATOM 2864 N N . TYR A 1 364 ? 1.562 -37.094 1.167 1 97.25 364 TYR A N 1
ATOM 2865 C CA . TYR A 1 364 ? 0.61 -36.938 2.262 1 97.25 364 TYR A CA 1
ATOM 2866 C C . TYR A 1 364 ? 0.452 -35.469 2.652 1 97.25 364 TYR A C 1
ATOM 2868 O O . TYR A 1 364 ? 1.437 -34.75 2.719 1 97.25 364 TYR A O 1
ATOM 2876 N N . CYS A 1 365 ? -0.793 -35.125 2.797 1 97.81 365 CYS A N 1
ATOM 2877 C CA . CYS A 1 365 ? -1.138 -33.75 3.223 1 97.81 365 CYS A CA 1
ATOM 2878 C C . CYS A 1 365 ? -1.822 -33.781 4.586 1 97.81 365 CYS A C 1
ATOM 2880 O O . CYS A 1 365 ? -2.914 -34.344 4.73 1 97.81 365 CYS A O 1
ATOM 2882 N N . THR A 1 366 ? -1.245 -33.125 5.516 1 97.25 366 THR A N 1
ATOM 2883 C CA . THR A 1 366 ? -1.758 -33.125 6.879 1 97.25 366 THR A CA 1
ATOM 2884 C C . THR A 1 366 ? -3.111 -32.438 6.953 1 97.25 366 THR A C 1
ATOM 2886 O O . THR A 1 366 ? -3.965 -32.812 7.762 1 97.25 366 THR A O 1
ATOM 2889 N N . PHE A 1 367 ? -3.355 -31.484 6.129 1 98.12 367 PHE A N 1
ATOM 2890 C CA . PHE A 1 367 ? -4.633 -30.781 6.141 1 98.12 367 PHE A CA 1
ATOM 2891 C C . PHE A 1 367 ? -5.762 -31.703 5.691 1 98.12 367 PHE A C 1
ATOM 2893 O O . PHE A 1 367 ? -6.805 -31.781 6.344 1 98.12 367 PHE A O 1
ATOM 2900 N N . PHE A 1 368 ? -5.453 -32.375 4.613 1 97.75 368 PHE A N 1
ATOM 2901 C CA . PHE A 1 368 ? -6.484 -33.219 4.043 1 97.75 368 PHE A CA 1
ATOM 2902 C C . PHE A 1 368 ? -6.48 -34.594 4.711 1 97.75 368 PHE A C 1
ATOM 2904 O O . PHE A 1 368 ? -7.406 -35.406 4.52 1 97.75 368 PHE A O 1
ATOM 2911 N N . LYS A 1 369 ? -5.449 -34.969 5.434 1 97.38 369 LYS A N 1
ATOM 2912 C CA . LYS A 1 369 ? -5.289 -36.25 6.145 1 97.38 369 LYS A CA 1
ATOM 2913 C C . LYS A 1 369 ? -5.34 -37.438 5.184 1 97.38 369 LYS A C 1
ATOM 2915 O O . LYS A 1 369 ? -6.012 -38.438 5.457 1 97.38 369 LYS A O 1
ATOM 2920 N N . ARG A 1 370 ? -4.695 -37.219 4.035 1 97.38 370 ARG A N 1
ATOM 2921 C CA . ARG A 1 370 ? -4.562 -38.25 3.006 1 97.38 370 ARG A CA 1
ATOM 2922 C C . ARG A 1 370 ? -3.463 -37.906 2.014 1 97.38 370 ARG A C 1
ATOM 2924 O O . ARG A 1 370 ? -2.99 -36.75 1.984 1 97.38 370 ARG A O 1
ATOM 2931 N N . VAL A 1 371 ? -3.098 -38.875 1.291 1 97.31 371 VAL A N 1
ATOM 2932 C CA . VAL A 1 371 ? -2.225 -38.625 0.15 1 97.31 371 VAL A CA 1
ATOM 2933 C C . VAL A 1 371 ? -2.998 -37.906 -0.941 1 97.31 371 VAL A C 1
ATOM 2935 O O . VAL A 1 371 ? -4.121 -38.281 -1.278 1 97.31 371 VAL A O 1
ATOM 2938 N N . ARG A 1 372 ? -2.504 -36.906 -1.378 1 95.5 372 ARG A N 1
ATOM 2939 C CA . ARG A 1 372 ? -3.184 -36.156 -2.428 1 95.5 372 ARG A CA 1
ATOM 2940 C C . ARG A 1 372 ? -2.312 -36.031 -3.676 1 95.5 372 ARG A C 1
ATOM 2942 O O . ARG A 1 372 ? -1.086 -36.125 -3.59 1 95.5 372 ARG A O 1
ATOM 2949 N N . ASP A 1 373 ? -2.902 -35.75 -4.801 1 96.38 373 ASP A N 1
ATOM 2950 C CA . ASP A 1 373 ? -2.246 -35.625 -6.098 1 96.38 373 ASP A CA 1
ATOM 2951 C C . ASP A 1 373 ? -1.593 -34.25 -6.223 1 96.38 373 ASP A C 1
ATOM 2953 O O . ASP A 1 373 ? -1.981 -33.281 -5.531 1 96.38 373 ASP A O 1
ATOM 2957 N N . PRO A 1 374 ? -0.583 -34.188 -7.121 1 97.12 374 PRO A N 1
ATOM 2958 C CA . PRO A 1 374 ? 0.007 -32.875 -7.398 1 97.12 374 PRO A CA 1
ATOM 2959 C C . PRO A 1 374 ? -0.99 -31.891 -8.023 1 97.12 374 PRO A C 1
ATOM 2961 O O . PRO A 1 374 ? -1.834 -32.281 -8.828 1 97.12 374 PRO A O 1
ATOM 2964 N N . SER A 1 375 ? -0.942 -30.656 -7.656 1 98.56 375 SER A N 1
ATOM 2965 C CA . SER A 1 375 ? -1.77 -29.578 -8.172 1 98.56 375 SER A CA 1
ATOM 2966 C C . SER A 1 375 ? -0.997 -28.266 -8.211 1 98.56 375 SER A C 1
ATOM 2968 O O . SER A 1 375 ? -1.429 -27.266 -7.629 1 98.56 375 SER A O 1
ATOM 2970 N N . PRO A 1 376 ? 0.145 -28.25 -8.961 1 98.5 376 PRO A N 1
ATOM 2971 C CA . PRO A 1 376 ? 1.005 -27.078 -8.953 1 98.5 376 PRO A CA 1
ATOM 2972 C C . PRO A 1 376 ? 0.332 -25.844 -9.578 1 98.5 376 PRO A C 1
ATOM 2974 O O . PRO A 1 376 ? -0.547 -26 -10.43 1 98.5 376 PRO A O 1
ATOM 2977 N N . ALA A 1 377 ? 0.737 -24.703 -9.172 1 98.75 377 ALA A N 1
ATOM 2978 C CA . ALA A 1 377 ? 0.216 -23.438 -9.711 1 98.75 377 ALA A CA 1
ATOM 2979 C C . ALA A 1 377 ? 0.64 -23.25 -11.164 1 98.75 377 ALA A C 1
ATOM 2981 O O . ALA A 1 377 ? -0.055 -22.594 -11.938 1 98.75 377 ALA A O 1
ATOM 2982 N N . TYR A 1 378 ? 1.819 -23.906 -11.516 1 98.88 378 TYR A N 1
ATOM 2983 C CA . TYR A 1 378 ? 2.396 -23.688 -12.836 1 98.88 378 TYR A CA 1
ATOM 2984 C C . TYR A 1 378 ? 2.893 -25 -13.438 1 98.88 378 TYR A C 1
ATOM 2986 O O . TYR A 1 378 ? 3.33 -25.891 -12.711 1 98.88 378 TYR A O 1
ATOM 2994 N N . ALA A 1 379 ? 2.783 -25.078 -14.742 1 98.81 379 ALA A N 1
ATOM 2995 C CA . ALA A 1 379 ? 3.477 -26.125 -15.5 1 98.81 379 ALA A CA 1
ATOM 2996 C C . ALA A 1 379 ? 4.852 -25.641 -15.961 1 98.81 379 ALA A C 1
ATOM 2998 O O . ALA A 1 379 ? 4.984 -24.547 -16.5 1 98.81 379 ALA A O 1
ATOM 2999 N N . TRP A 1 380 ? 5.801 -26.438 -15.648 1 98.81 380 TRP A N 1
ATOM 3000 C CA . TRP A 1 380 ? 7.16 -26.203 -16.141 1 98.81 380 TRP A CA 1
ATOM 3001 C C . TRP A 1 380 ? 7.453 -27.078 -17.359 1 98.81 380 TRP A C 1
ATOM 3003 O O . TRP A 1 380 ? 8.039 -28.156 -17.234 1 98.81 380 TRP A O 1
ATOM 3013 N N . LEU A 1 381 ? 7.094 -26.516 -18.516 1 98.75 381 LEU A N 1
ATOM 3014 C CA . LEU A 1 381 ? 7.086 -27.266 -19.766 1 98.75 381 LEU A CA 1
ATOM 3015 C C . LEU A 1 381 ? 8.453 -27.203 -20.438 1 98.75 381 LEU A C 1
ATOM 3017 O O . LEU A 1 381 ? 9.062 -26.141 -20.531 1 98.75 381 LEU A O 1
ATOM 3021 N N . LYS A 1 382 ? 8.938 -28.328 -20.891 1 98.38 382 LYS A N 1
ATOM 3022 C CA . LYS A 1 382 ? 10.195 -28.422 -21.625 1 98.38 382 LYS A CA 1
ATOM 3023 C C . LYS A 1 382 ? 9.969 -28.891 -23.062 1 98.38 382 LYS A C 1
ATOM 3025 O O . LYS A 1 382 ? 9.18 -29.812 -23.297 1 98.38 382 LYS A O 1
ATOM 3030 N N . CYS A 1 383 ? 10.562 -28.219 -23.969 1 97.56 383 CYS A N 1
ATOM 3031 C CA . CYS A 1 383 ? 10.625 -28.703 -25.344 1 97.56 383 CYS A CA 1
ATOM 3032 C C . CYS A 1 383 ? 11.758 -29.719 -25.516 1 97.56 383 CYS A C 1
ATOM 3034 O O . CYS A 1 383 ? 12.93 -29.359 -25.359 1 97.56 383 CYS A O 1
ATOM 3036 N N . GLU A 1 384 ? 11.422 -30.891 -25.969 1 95.69 384 GLU A N 1
ATOM 3037 C CA . GLU A 1 384 ? 12.375 -31.984 -25.984 1 95.69 384 GLU A CA 1
ATOM 3038 C C . GLU A 1 384 ? 13.008 -32.125 -27.375 1 95.69 384 GLU A C 1
ATOM 3040 O O . GLU A 1 384 ? 14.086 -32.719 -27.516 1 95.69 384 GLU A O 1
ATOM 3045 N N . ARG A 1 385 ? 12.336 -31.609 -28.344 1 92.94 385 ARG A N 1
ATOM 3046 C CA . ARG A 1 385 ? 12.875 -31.719 -29.703 1 92.94 385 ARG A CA 1
ATOM 3047 C C . ARG A 1 385 ? 14.141 -30.875 -29.844 1 92.94 385 ARG A C 1
ATOM 3049 O O . ARG A 1 385 ? 14.172 -29.719 -29.438 1 92.94 385 ARG A O 1
ATOM 3056 N N . GLN A 1 386 ? 15.141 -31.422 -30.484 1 90.38 386 GLN A N 1
ATOM 3057 C CA . GLN A 1 386 ? 16.453 -30.781 -30.625 1 90.38 386 GLN A CA 1
ATOM 3058 C C . GLN A 1 386 ? 16.344 -29.453 -31.359 1 90.38 386 GLN A C 1
ATOM 3060 O O . GLN A 1 386 ? 17.078 -28.516 -31.078 1 90.38 386 GLN A O 1
ATOM 3065 N N . GLN A 1 387 ? 15.383 -29.391 -32.219 1 88.38 387 GLN A N 1
ATOM 3066 C CA . GLN A 1 387 ? 15.211 -28.188 -33.031 1 88.38 387 GLN A CA 1
ATOM 3067 C C . GLN A 1 387 ? 14.531 -27.078 -32.25 1 88.38 387 GLN A C 1
ATOM 3069 O O . GLN A 1 387 ? 14.594 -25.906 -32.625 1 88.38 387 GLN A O 1
ATOM 3074 N N . ASP A 1 388 ? 13.883 -27.453 -31.156 1 91.94 388 ASP A N 1
ATOM 3075 C CA . ASP A 1 388 ? 13.148 -26.484 -30.359 1 91.94 388 ASP A CA 1
ATOM 3076 C C . ASP A 1 388 ? 14.039 -25.891 -29.266 1 91.94 388 ASP A C 1
ATOM 3078 O O . ASP A 1 388 ? 13.789 -26.078 -28.078 1 91.94 388 ASP A O 1
ATOM 3082 N N . MET A 1 389 ? 14.945 -25.047 -29.672 1 92.31 389 MET A N 1
ATOM 3083 C CA . MET A 1 389 ? 15.922 -24.469 -28.75 1 92.31 389 MET A CA 1
ATOM 3084 C C . MET A 1 389 ? 15.305 -23.344 -27.938 1 92.31 389 MET A C 1
ATOM 3086 O O . MET A 1 389 ? 15.766 -23.047 -26.828 1 92.31 389 MET A O 1
ATOM 3090 N N . ASN A 1 390 ? 14.289 -22.766 -28.5 1 97.25 390 ASN A N 1
ATOM 3091 C CA . ASN A 1 390 ? 13.516 -21.734 -27.844 1 97.25 390 ASN A CA 1
ATOM 3092 C C . ASN A 1 390 ? 12.047 -22.109 -27.719 1 97.25 390 ASN A C 1
ATOM 3094 O O . ASN A 1 390 ? 11.25 -21.828 -28.609 1 97.25 390 ASN A O 1
ATOM 3098 N N . CYS A 1 391 ? 11.742 -22.688 -26.578 1 98 391 CYS A N 1
ATOM 3099 C CA . CYS A 1 391 ? 10.414 -23.25 -26.375 1 98 391 CYS A CA 1
ATOM 3100 C C . CYS A 1 391 ? 9.352 -22.156 -26.375 1 98 391 CYS A C 1
ATOM 3102 O O . CYS A 1 391 ? 8.227 -22.375 -26.828 1 98 391 CYS A O 1
ATOM 3104 N N . TYR A 1 392 ? 9.68 -20.953 -25.859 1 98.25 392 TYR A N 1
ATOM 3105 C CA . TYR A 1 392 ? 8.758 -19.828 -25.859 1 98.25 392 TYR A CA 1
ATOM 3106 C C . TYR A 1 392 ? 8.305 -19.484 -27.281 1 98.25 392 TYR A C 1
ATOM 3108 O O . TYR A 1 392 ? 7.109 -19.312 -27.531 1 98.25 392 TYR A O 1
ATOM 3116 N N . GLU A 1 393 ? 9.227 -19.438 -28.219 1 97.69 393 GLU A N 1
ATOM 3117 C CA . GLU A 1 393 ? 8.906 -19.109 -29.594 1 97.69 393 GLU A CA 1
ATOM 3118 C C . GLU A 1 393 ? 8.07 -20.203 -30.25 1 97.69 393 GLU A C 1
ATOM 3120 O O . GLU A 1 393 ? 7.195 -19.938 -31.062 1 97.69 393 GLU A O 1
ATOM 3125 N N . THR A 1 394 ? 8.422 -21.391 -29.859 1 96.25 394 THR A N 1
ATOM 3126 C CA . THR A 1 394 ? 7.668 -22.531 -30.359 1 96.25 394 THR A CA 1
ATOM 3127 C C . THR A 1 394 ? 6.199 -22.422 -29.969 1 96.25 394 THR A C 1
ATOM 3129 O O . THR A 1 394 ? 5.309 -22.594 -30.797 1 96.25 394 THR A O 1
ATOM 3132 N N . LEU A 1 395 ? 5.953 -22.172 -28.734 1 98.06 395 LEU A N 1
ATOM 3133 C CA . LEU A 1 395 ? 4.586 -22.062 -28.234 1 98.06 395 LEU A CA 1
ATOM 3134 C C . LEU A 1 395 ? 3.904 -20.812 -28.797 1 98.06 395 LEU A C 1
ATOM 3136 O O . LEU A 1 395 ? 2.721 -20.859 -29.141 1 98.06 395 LEU A O 1
ATOM 3140 N N . LYS A 1 396 ? 4.66 -19.75 -28.844 1 97.94 396 LYS A N 1
ATOM 3141 C CA . LYS A 1 396 ? 4.113 -18.516 -29.391 1 97.94 396 LYS A CA 1
ATOM 3142 C C . LYS A 1 396 ? 3.613 -18.703 -30.812 1 97.94 396 LYS A C 1
ATOM 3144 O O . LYS A 1 396 ? 2.566 -18.188 -31.188 1 97.94 396 LYS A O 1
ATOM 3149 N N . ALA A 1 397 ? 4.348 -19.406 -31.594 1 96.31 397 ALA A N 1
ATOM 3150 C CA . ALA A 1 397 ? 3.957 -19.703 -32.969 1 96.31 397 ALA A CA 1
ATOM 3151 C C . ALA A 1 397 ? 2.639 -20.469 -33 1 96.31 397 ALA A C 1
ATOM 3153 O O . ALA A 1 397 ? 1.895 -20.391 -34 1 96.31 397 ALA A O 1
ATOM 3154 N N . ALA A 1 398 ? 2.377 -21.188 -31.984 1 96.31 398 ALA A N 1
ATOM 3155 C CA . ALA A 1 398 ? 1.138 -21.953 -31.891 1 96.31 398 ALA A CA 1
ATOM 3156 C C . ALA A 1 398 ? 0.045 -21.141 -31.188 1 96.31 398 ALA A C 1
ATOM 3158 O O . ALA A 1 398 ? -1.024 -21.672 -30.875 1 96.31 398 ALA A O 1
ATOM 3159 N N . GLY A 1 399 ? 0.323 -19.875 -30.828 1 97.81 399 GLY A N 1
ATOM 3160 C CA . GLY A 1 399 ? -0.667 -19.016 -30.219 1 97.81 399 GLY A CA 1
ATOM 3161 C C . GLY A 1 399 ? -0.72 -19.156 -28.703 1 97.81 399 GLY A C 1
ATOM 3162 O O . GLY A 1 399 ? -1.763 -18.922 -28.094 1 97.81 399 GLY A O 1
ATOM 3163 N N . ILE A 1 400 ? 0.29 -19.578 -28.109 1 98.5 400 ILE A N 1
ATOM 3164 C CA . ILE A 1 400 ? 0.355 -19.734 -26.656 1 98.5 400 ILE A CA 1
ATOM 3165 C C . ILE A 1 400 ? 1.455 -18.844 -26.094 1 98.5 400 ILE A C 1
ATOM 3167 O O . ILE A 1 400 ? 2.617 -18.938 -26.5 1 98.5 400 ILE A O 1
ATOM 3171 N N . ILE A 1 401 ? 1.071 -17.969 -25.172 1 98.44 401 ILE A N 1
ATOM 3172 C CA . ILE A 1 401 ? 2.027 -17.078 -24.531 1 98.44 401 ILE A CA 1
ATOM 3173 C C . ILE A 1 401 ? 2.32 -17.562 -23.125 1 98.44 401 ILE A C 1
ATOM 3175 O O . ILE A 1 401 ? 1.442 -17.531 -22.25 1 98.44 401 ILE A O 1
ATOM 3179 N N . GLY A 1 402 ? 3.436 -18.125 -22.891 1 98.56 402 GLY A N 1
ATOM 3180 C CA . GLY A 1 402 ? 3.93 -18.469 -21.578 1 98.56 402 GLY A CA 1
ATOM 3181 C C . GLY A 1 402 ? 5.039 -17.547 -21.094 1 98.56 402 GLY A C 1
ATOM 3182 O O . GLY A 1 402 ? 5.16 -16.422 -21.562 1 98.56 402 GLY A O 1
ATOM 3183 N N . ARG A 1 403 ? 5.734 -17.969 -20.047 1 98.44 403 ARG A N 1
ATOM 3184 C CA . ARG A 1 403 ? 6.887 -17.219 -19.562 1 98.44 403 ARG A CA 1
ATOM 3185 C C . ARG A 1 403 ? 8.188 -17.969 -19.828 1 98.44 403 ARG A C 1
ATOM 3187 O O . ARG A 1 403 ? 8.352 -19.094 -19.375 1 98.44 403 ARG A O 1
ATOM 3194 N N . LYS A 1 404 ? 9.102 -17.297 -20.469 1 98.25 404 LYS A N 1
ATOM 3195 C CA . LYS A 1 404 ? 10.328 -17.938 -20.938 1 98.25 404 LYS A CA 1
ATOM 3196 C C . LYS A 1 404 ? 11.164 -18.438 -19.766 1 98.25 404 LYS A C 1
ATOM 3198 O O . LYS A 1 404 ? 11.258 -17.781 -18.719 1 98.25 404 LYS A O 1
ATOM 3203 N N . GLY A 1 405 ? 11.828 -19.531 -20.016 1 98.19 405 GLY A N 1
ATOM 3204 C CA . GLY A 1 405 ? 12.688 -20.125 -19 1 98.19 405 GLY A CA 1
ATOM 3205 C C . GLY A 1 405 ? 13.797 -19.203 -18.547 1 98.19 405 GLY A C 1
ATOM 3206 O O . GLY A 1 405 ? 14.172 -19.188 -17.375 1 98.19 405 GLY A O 1
ATOM 3207 N N . SER A 1 406 ? 14.289 -18.344 -19.422 1 97.5 406 SER A N 1
ATOM 3208 C CA . SER A 1 406 ? 15.398 -17.453 -19.125 1 97.5 406 SER A CA 1
ATOM 3209 C C . SER A 1 406 ? 15.016 -16.422 -18.062 1 97.5 406 SER A C 1
ATOM 3211 O O . SER A 1 406 ? 15.867 -15.953 -17.312 1 97.5 406 SER A O 1
ATOM 3213 N N . ASN A 1 407 ? 13.711 -16.125 -17.953 1 97.56 407 ASN A N 1
ATOM 3214 C CA . ASN A 1 407 ? 13.258 -15.227 -16.891 1 97.56 407 ASN A CA 1
ATOM 3215 C C . ASN A 1 407 ? 13.539 -15.812 -15.508 1 97.56 407 ASN A C 1
ATOM 3217 O O . ASN A 1 407 ? 13.734 -15.07 -14.539 1 97.56 407 ASN A O 1
ATOM 3221 N N . PHE A 1 408 ? 13.602 -17.094 -15.422 1 98.12 408 PHE A N 1
ATOM 3222 C CA . PHE A 1 408 ? 13.82 -17.812 -14.172 1 98.12 408 PHE A CA 1
ATOM 3223 C C . PHE A 1 408 ? 15.258 -18.297 -14.055 1 98.12 408 PHE A C 1
ATOM 3225 O O . PHE A 1 408 ? 15.555 -19.188 -13.273 1 98.12 408 PHE A O 1
ATOM 3232 N N . SER A 1 409 ? 16.094 -17.781 -14.969 1 96.94 409 SER A N 1
ATOM 3233 C CA . SER A 1 409 ? 17.5 -18.156 -15.031 1 96.94 409 SER A CA 1
ATOM 3234 C C . SER A 1 409 ? 17.656 -19.641 -15.398 1 96.94 409 SER A C 1
ATOM 3236 O O . SER A 1 409 ? 18.562 -20.297 -14.898 1 96.94 409 SER A O 1
ATOM 3238 N N . ALA A 1 410 ? 16.766 -20.172 -16.172 1 97.12 410 ALA A N 1
ATOM 3239 C CA . ALA A 1 410 ? 16.812 -21.547 -16.656 1 97.12 410 ALA A CA 1
ATOM 3240 C C . ALA A 1 410 ? 17.016 -21.594 -18.172 1 97.12 410 ALA A C 1
ATOM 3242 O O . ALA A 1 410 ? 17.125 -20.547 -18.812 1 97.12 410 ALA A O 1
ATOM 3243 N N . ASP A 1 411 ? 17.172 -22.766 -18.625 1 96.75 411 ASP A N 1
ATOM 3244 C CA . ASP A 1 411 ? 17.391 -23 -20.047 1 96.75 411 ASP A CA 1
ATOM 3245 C C . ASP A 1 411 ? 16.203 -22.531 -20.875 1 96.75 411 ASP A C 1
ATOM 3247 O O . ASP A 1 411 ? 15.047 -22.625 -20.438 1 96.75 411 ASP A O 1
ATOM 3251 N N . GLU A 1 412 ? 16.438 -22.078 -22.078 1 97.62 412 GLU A N 1
ATOM 3252 C CA . GLU A 1 412 ? 15.422 -21.531 -22.969 1 97.62 412 GLU A CA 1
ATOM 3253 C C . GLU A 1 412 ? 14.469 -22.625 -23.453 1 97.62 412 GLU A C 1
ATOM 3255 O O . GLU A 1 412 ? 13.398 -22.328 -23.984 1 97.62 412 GLU A O 1
ATOM 3260 N N . ARG A 1 413 ? 14.828 -23.797 -23.203 1 98 413 ARG A N 1
ATOM 3261 C CA . ARG A 1 413 ? 13.969 -24.906 -23.609 1 98 413 ARG A CA 1
ATOM 3262 C C . ARG A 1 413 ? 12.781 -25.031 -22.672 1 98 413 ARG A C 1
ATOM 3264 O O . ARG A 1 413 ? 11.859 -25.812 -22.922 1 98 413 ARG A O 1
ATOM 3271 N N . TYR A 1 414 ? 12.781 -24.25 -21.641 1 98.5 414 TYR A N 1
ATOM 3272 C CA . TYR A 1 414 ? 11.695 -24.297 -20.672 1 98.5 414 TYR A CA 1
ATOM 3273 C C . TYR A 1 414 ? 10.766 -23.109 -20.828 1 98.5 414 TYR A C 1
ATOM 3275 O O . TYR A 1 414 ? 11.195 -22.016 -21.219 1 98.5 414 TYR A O 1
ATOM 3283 N N . VAL A 1 415 ? 9.477 -23.328 -20.531 1 98.75 415 VAL A N 1
ATOM 3284 C CA . VAL A 1 415 ? 8.461 -22.281 -20.469 1 98.75 415 VAL A CA 1
ATOM 3285 C C . VAL A 1 415 ? 7.512 -22.547 -19.297 1 98.75 415 VAL A C 1
ATOM 3287 O O . VAL A 1 415 ? 7.125 -23.703 -19.062 1 98.75 415 VAL A O 1
ATOM 3290 N N . ARG A 1 416 ? 7.246 -21.562 -18.516 1 98.88 416 ARG A N 1
ATOM 3291 C CA . ARG A 1 416 ? 6.223 -21.688 -17.484 1 98.88 416 ARG A CA 1
ATOM 3292 C C . ARG A 1 416 ? 4.836 -21.391 -18.062 1 98.88 416 ARG A C 1
ATOM 3294 O O . ARG A 1 416 ? 4.637 -20.375 -18.719 1 98.88 416 ARG A O 1
ATOM 3301 N N . LEU A 1 417 ? 3.883 -22.219 -17.828 1 98.88 417 LEU A N 1
ATOM 3302 C CA . LEU A 1 417 ? 2.479 -21.984 -18.156 1 98.88 417 LEU A CA 1
ATOM 3303 C C . LEU A 1 417 ? 1.639 -21.875 -16.891 1 98.88 417 LEU A C 1
ATOM 3305 O O . LEU A 1 417 ? 1.653 -22.766 -16.031 1 98.88 417 LEU A O 1
ATOM 3309 N N . SER A 1 418 ? 0.921 -20.828 -16.797 1 98.75 418 SER A N 1
ATOM 3310 C CA . SER A 1 418 ? 0.11 -20.562 -15.609 1 98.75 418 SER A CA 1
ATOM 3311 C C . SER A 1 418 ? -1.158 -21.406 -15.602 1 98.75 418 SER A C 1
ATOM 3313 O O . SER A 1 418 ? -1.86 -21.484 -16.609 1 98.75 418 SER A O 1
ATOM 3315 N N . LEU A 1 419 ? -1.436 -22 -14.469 1 98.75 419 LEU A N 1
ATOM 3316 C CA . LEU A 1 419 ? -2.654 -22.797 -14.328 1 98.75 419 LEU A CA 1
ATOM 3317 C C . LEU A 1 419 ? -3.648 -22.094 -13.398 1 98.75 419 LEU A C 1
ATOM 3319 O O . LEU A 1 419 ? -4.75 -22.609 -13.172 1 98.75 419 LEU A O 1
ATOM 3323 N N . ILE A 1 420 ? -3.293 -20.891 -12.93 1 98.62 420 ILE A N 1
ATOM 3324 C CA . ILE A 1 420 ? -4.09 -20.312 -11.852 1 98.62 420 ILE A CA 1
ATOM 3325 C C . ILE A 1 420 ? -4.906 -19.141 -12.383 1 98.62 420 ILE A C 1
ATOM 3327 O O . ILE A 1 420 ? -5.523 -18.406 -11.617 1 98.62 420 ILE A O 1
ATOM 3331 N N . LYS A 1 421 ? -4.922 -18.938 -13.695 1 98.06 421 LYS A N 1
ATOM 3332 C CA . LYS A 1 421 ? -5.738 -17.859 -14.281 1 98.06 421 LYS A CA 1
ATOM 3333 C C . LYS A 1 421 ? -7.203 -18.281 -14.352 1 98.06 421 LYS A C 1
ATOM 3335 O O . LYS A 1 421 ? -7.621 -19.234 -13.703 1 98.06 421 LYS A O 1
ATOM 3340 N N . SER A 1 422 ? -8.07 -17.562 -15.094 1 97.12 422 SER A N 1
ATOM 3341 C CA . SER A 1 422 ? -9.5 -17.812 -15.156 1 97.12 422 SER A CA 1
ATOM 3342 C C . SER A 1 422 ? -9.805 -19.125 -15.875 1 97.12 422 SER A C 1
ATOM 3344 O O . SER A 1 422 ? -8.93 -19.688 -16.547 1 97.12 422 SER A O 1
ATOM 3346 N N . GLN A 1 423 ? -11.016 -19.578 -15.648 1 97.31 423 GLN A N 1
ATOM 3347 C CA . GLN A 1 423 ? -11.445 -20.766 -16.375 1 97.31 423 GLN A CA 1
ATOM 3348 C C . GLN A 1 423 ? -11.367 -20.547 -17.891 1 97.31 423 GLN A C 1
ATOM 3350 O O . GLN A 1 423 ? -10.984 -21.453 -18.641 1 97.31 423 GLN A O 1
ATOM 3355 N N . ASP A 1 424 ? -11.719 -19.344 -18.328 1 97.5 424 ASP A N 1
ATOM 3356 C CA . ASP A 1 424 ? -11.609 -18.984 -19.734 1 97.5 424 ASP A CA 1
ATOM 3357 C C . ASP A 1 424 ? -10.172 -19.156 -20.234 1 97.5 424 ASP A C 1
ATOM 3359 O O . ASP A 1 424 ? -9.938 -19.766 -21.281 1 97.5 424 ASP A O 1
ATOM 3363 N N . ASP A 1 425 ? -9.273 -18.625 -19.484 1 97.69 425 ASP A N 1
ATOM 3364 C CA . ASP A 1 425 ? -7.871 -18.719 -19.875 1 97.69 425 ASP A CA 1
ATOM 3365 C C . ASP A 1 425 ? -7.41 -20.172 -19.953 1 97.69 425 ASP A C 1
ATOM 3367 O O . ASP A 1 425 ? -6.688 -20.547 -20.875 1 97.69 425 ASP A O 1
ATOM 3371 N N . PHE A 1 426 ? -7.855 -20.969 -19.031 1 98.38 426 PHE A N 1
ATOM 3372 C CA . PHE A 1 426 ? -7.422 -22.359 -19 1 98.38 426 PHE A CA 1
ATOM 3373 C C . PHE A 1 426 ? -7.984 -23.141 -20.188 1 98.38 426 PHE A C 1
ATOM 3375 O O . PHE A 1 426 ? -7.281 -23.953 -20.797 1 98.38 426 PHE A O 1
ATOM 3382 N N . GLU A 1 427 ? -9.211 -22.875 -20.484 1 97.88 427 GLU A N 1
ATOM 3383 C CA . GLU A 1 427 ? -9.82 -23.562 -21.609 1 97.88 427 GLU A CA 1
ATOM 3384 C C . GLU A 1 427 ? -9.133 -23.188 -22.922 1 97.88 427 GLU A C 1
ATOM 3386 O O . GLU A 1 427 ? -8.883 -24.062 -23.766 1 97.88 427 GLU A O 1
ATOM 3391 N N . ILE A 1 428 ? -8.844 -21.969 -23.078 1 97.94 428 ILE A N 1
ATOM 3392 C CA . ILE A 1 428 ? -8.18 -21.516 -24.297 1 97.94 428 ILE A CA 1
ATOM 3393 C C . ILE A 1 428 ? -6.789 -22.141 -24.391 1 97.94 428 ILE A C 1
ATOM 3395 O O . ILE A 1 428 ? -6.371 -22.594 -25.453 1 97.94 428 ILE A O 1
ATOM 3399 N N . LEU A 1 429 ? -6.113 -22.203 -23.281 1 98.56 429 LEU A N 1
ATOM 3400 C CA . LEU A 1 429 ? -4.789 -22.812 -23.219 1 98.56 429 LEU A CA 1
ATOM 3401 C C . LEU A 1 429 ? -4.84 -24.281 -23.625 1 98.56 429 LEU A C 1
ATOM 3403 O O . LEU A 1 429 ? -4.066 -24.719 -24.484 1 98.56 429 LEU A O 1
ATOM 3407 N N . THR A 1 430 ? -5.762 -25.047 -23.094 1 98.25 430 THR A N 1
ATOM 3408 C CA . THR A 1 430 ? -5.824 -26.484 -23.344 1 98.25 430 THR A CA 1
ATOM 3409 C C . THR A 1 430 ? -6.25 -26.766 -24.781 1 98.25 430 THR A C 1
ATOM 3411 O O . THR A 1 430 ? -5.781 -27.734 -25.391 1 98.25 430 THR A O 1
ATOM 3414 N N . ASN A 1 431 ? -7.105 -25.922 -25.281 1 97.25 431 ASN A N 1
ATOM 3415 C CA . ASN A 1 431 ? -7.496 -26.078 -26.688 1 97.25 431 ASN A CA 1
ATOM 3416 C C . ASN A 1 431 ? -6.312 -25.875 -27.625 1 97.25 431 ASN A C 1
ATOM 3418 O O . ASN A 1 431 ? -6.121 -26.656 -28.562 1 97.25 431 ASN A O 1
ATOM 3422 N N . LYS A 1 432 ? -5.562 -24.875 -27.391 1 97.69 432 LYS A N 1
ATOM 3423 C CA . LYS A 1 432 ? -4.398 -24.594 -28.219 1 97.69 432 LYS A CA 1
ATOM 3424 C C . LYS A 1 432 ? -3.35 -25.703 -28.078 1 97.69 432 LYS A C 1
ATOM 3426 O O . LYS A 1 432 ? -2.711 -26.078 -29.062 1 97.69 432 LYS A O 1
ATOM 3431 N N . LEU A 1 433 ? -3.17 -26.203 -26.922 1 97.94 433 LEU A N 1
ATOM 3432 C CA . LEU A 1 433 ? -2.205 -27.266 -26.688 1 97.94 433 LEU A CA 1
ATOM 3433 C C . LEU A 1 433 ? -2.635 -28.547 -27.391 1 97.94 433 LEU A C 1
ATOM 3435 O O . LEU A 1 433 ? -1.803 -29.266 -27.953 1 97.94 433 LEU A O 1
ATOM 3439 N N . ARG A 1 434 ? -3.895 -28.859 -27.328 1 97.31 434 ARG A N 1
ATOM 3440 C CA . ARG A 1 434 ? -4.406 -30.031 -28.016 1 97.31 434 ARG A CA 1
ATOM 3441 C C . ARG A 1 434 ? -4.129 -29.953 -29.516 1 97.31 434 ARG A C 1
ATOM 3443 O O . ARG A 1 434 ? -3.711 -30.938 -30.141 1 97.31 434 ARG A O 1
ATOM 3450 N N . SER A 1 435 ? -4.398 -28.781 -30.016 1 95.88 435 SER A N 1
ATOM 3451 C CA . SER A 1 435 ? -4.148 -28.562 -31.438 1 95.88 435 SER A CA 1
ATOM 3452 C C . SER A 1 435 ? -2.668 -28.719 -31.766 1 95.88 435 SER A C 1
ATOM 3454 O O . SER A 1 435 ? -2.311 -29.297 -32.781 1 95.88 435 SER A O 1
ATOM 3456 N N . LEU A 1 436 ? -1.864 -28.188 -30.938 1 95.62 436 LEU A N 1
ATOM 3457 C CA . LEU A 1 436 ? -0.42 -28.25 -31.141 1 95.62 436 LEU A CA 1
ATOM 3458 C C . LEU A 1 436 ? 0.075 -29.688 -31.094 1 95.62 436 LEU A C 1
ATOM 3460 O O . LEU A 1 436 ? 0.887 -30.094 -31.922 1 95.62 436 LEU A O 1
ATOM 3464 N N . VAL A 1 437 ? -0.391 -30.438 -30.188 1 95.06 437 VAL A N 1
ATOM 3465 C CA . VAL A 1 437 ? 0.016 -31.828 -30.016 1 95.06 437 VAL A CA 1
ATOM 3466 C C . VAL A 1 437 ? -0.519 -32.656 -31.172 1 95.06 437 VAL A C 1
ATOM 3468 O O . VAL A 1 437 ? 0.164 -33.562 -31.641 1 95.06 437 VAL A O 1
ATOM 3471 N N . ALA A 1 438 ? -1.666 -32.344 -31.609 1 92.62 438 ALA A N 1
ATOM 3472 C CA . ALA A 1 438 ? -2.258 -33.062 -32.719 1 92.62 438 ALA A CA 1
ATOM 3473 C C . ALA A 1 438 ? -1.445 -32.875 -34 1 92.62 438 ALA A C 1
ATOM 3475 O O . ALA A 1 438 ? -1.319 -33.781 -34.812 1 92.62 438 ALA A O 1
ATOM 3476 N N . LYS A 1 439 ? -0.972 -31.734 -34.188 1 89 439 LYS A N 1
ATOM 3477 C CA . LYS A 1 439 ? -0.189 -31.422 -35.406 1 89 439 LYS A CA 1
ATOM 3478 C C . LYS A 1 439 ? 1.142 -32.156 -35.406 1 89 439 LYS A C 1
ATOM 3480 O O . LYS A 1 439 ? 1.729 -32.406 -36.438 1 89 439 LYS A O 1
ATOM 3485 N N . GLU A 1 440 ? 1.672 -32.406 -34.312 1 82.5 440 GLU A N 1
ATOM 3486 C CA . GLU A 1 440 ? 2.887 -33.188 -34.219 1 82.5 440 GLU A CA 1
ATOM 3487 C C . GLU A 1 440 ? 2.705 -34.562 -34.844 1 82.5 440 GLU A C 1
ATOM 3489 O O . GLU A 1 440 ? 3.625 -35.094 -35.5 1 82.5 440 GLU A O 1
ATOM 3494 N N . TRP A 1 441 ? 1.615 -35.094 -34.719 1 72.88 441 TRP A N 1
ATOM 3495 C CA . TRP A 1 441 ? 1.325 -36.438 -35.25 1 72.88 441 TRP A CA 1
ATOM 3496 C C . TRP A 1 441 ? 1.079 -36.406 -36.75 1 72.88 441 TRP A C 1
ATOM 3498 O O . TRP A 1 441 ? 1.402 -37.344 -37.438 1 72.88 441 TRP A O 1
ATOM 3508 N N . GLU A 1 442 ? 0.628 -35.312 -37.156 1 69.31 442 GLU A N 1
ATOM 3509 C CA . GLU A 1 442 ? 0.4 -35.188 -38.594 1 69.31 442 GLU A CA 1
ATOM 3510 C C . GLU A 1 442 ? 1.714 -35 -39.344 1 69.31 442 GLU A C 1
ATOM 3512 O O . GLU A 1 442 ? 1.863 -35.5 -40.469 1 69.31 442 GLU A O 1
ATOM 3517 N N . SER A 1 443 ? 2.604 -34.344 -38.812 1 63.56 443 SER A N 1
ATOM 3518 C CA . SER A 1 443 ? 3.861 -34.031 -39.5 1 63.56 443 SER A CA 1
ATOM 3519 C C . SER A 1 443 ? 4.832 -35.219 -39.375 1 63.56 443 SER A C 1
ATOM 3521 O O . SER A 1 443 ? 5.734 -35.344 -40.219 1 63.56 443 SER A O 1
ATOM 3523 N N . ASN A 1 444 ? 4.887 -36 -38.344 1 56.47 444 ASN A N 1
ATOM 3524 C CA . ASN A 1 444 ? 5.738 -37.188 -38.25 1 56.47 444 ASN A CA 1
ATOM 3525 C C . ASN A 1 444 ? 4.941 -38.438 -37.844 1 56.47 444 ASN A C 1
ATOM 3527 O O . ASN A 1 444 ? 4.973 -38.844 -36.688 1 56.47 444 ASN A O 1
ATOM 3531 N N . PRO A 1 445 ? 4.207 -39.031 -38.812 1 48.62 445 PRO A N 1
ATOM 3532 C CA . PRO A 1 445 ? 3.365 -40.188 -38.5 1 48.62 445 PRO A CA 1
ATOM 3533 C C . PRO A 1 445 ? 4.164 -41.344 -37.938 1 48.62 445 PRO A C 1
ATOM 3535 O O . PRO A 1 445 ? 3.6 -42.219 -37.25 1 48.62 445 PRO A O 1
ATOM 3538 N N . ALA A 1 446 ? 5.387 -41.469 -38.219 1 52.03 446 ALA A N 1
ATOM 3539 C CA . ALA A 1 446 ? 6.152 -42.656 -37.875 1 52.03 446 ALA A CA 1
ATOM 3540 C C . ALA A 1 446 ? 6.441 -42.688 -36.375 1 52.03 446 ALA A C 1
ATOM 3542 O O . ALA A 1 446 ? 6.938 -43.688 -35.844 1 52.03 446 ALA A O 1
ATOM 3543 N N . SER A 1 447 ? 6.348 -41.656 -35.75 1 41.06 447 SER A N 1
ATOM 3544 C CA . SER A 1 447 ? 6.781 -41.594 -34.344 1 41.06 447 SER A CA 1
ATOM 3545 C C . SER A 1 447 ? 5.734 -42.219 -33.438 1 41.06 447 SER A C 1
ATOM 3547 O O . SER A 1 447 ? 5.859 -42.156 -32.188 1 41.06 447 SER A O 1
ATOM 3549 N N . ILE A 1 448 ? 4.645 -42.844 -33.906 1 38.28 448 ILE A N 1
ATOM 3550 C CA . ILE A 1 448 ? 3.867 -43.75 -33.062 1 38.28 448 ILE A CA 1
ATOM 3551 C C . ILE A 1 448 ? 4.281 -45.188 -33.375 1 38.28 448 ILE A C 1
ATOM 3553 O O . ILE A 1 448 ? 4.418 -45.562 -34.562 1 38.28 448 ILE A O 1
ATOM 3557 N N . MET B 1 1 ? -83.75 19.672 -26.438 1 24.08 1 MET B N 1
ATOM 3558 C CA . MET B 1 1 ? -82.438 19.094 -26.797 1 24.08 1 MET B CA 1
ATOM 3559 C C . MET B 1 1 ? -81.562 19.016 -25.578 1 24.08 1 MET B C 1
ATOM 3561 O O . MET B 1 1 ? -81.062 20.031 -25.109 1 24.08 1 MET B O 1
ATOM 3565 N N . LYS B 1 2 ? -82 18.203 -24.594 1 29.17 2 LYS B N 1
ATOM 3566 C CA . LYS B 1 2 ? -81.5 17.891 -23.266 1 29.17 2 LYS B CA 1
ATOM 3567 C C . LYS B 1 2 ? -80.062 17.344 -23.344 1 29.17 2 LYS B C 1
ATOM 3569 O O . LYS B 1 2 ? -79.812 16.281 -23.938 1 29.17 2 LYS B O 1
ATOM 3574 N N . LEU B 1 3 ? -79.062 18.203 -23.438 1 26.7 3 LEU B N 1
ATOM 3575 C CA . LEU B 1 3 ? -77.625 17.891 -23.484 1 26.7 3 LEU B CA 1
ATOM 3576 C C . LEU B 1 3 ? -77.188 17.047 -22.281 1 26.7 3 LEU B C 1
ATOM 3578 O O . LEU B 1 3 ? -77.375 17.469 -21.141 1 26.7 3 LEU B O 1
ATOM 3582 N N . LYS B 1 4 ? -77.312 15.719 -22.453 1 29.48 4 LYS B N 1
ATOM 3583 C CA . LYS B 1 4 ? -76.75 14.711 -21.531 1 29.48 4 LYS B CA 1
ATOM 3584 C C . LYS B 1 4 ? -75.25 14.922 -21.281 1 29.48 4 LYS B C 1
ATOM 3586 O O . LYS B 1 4 ? -74.5 15 -22.219 1 29.48 4 LYS B O 1
ATOM 3591 N N . PHE B 1 5 ? -74.938 15.656 -20.125 1 30.78 5 PHE B N 1
ATOM 3592 C CA . PHE B 1 5 ? -73.562 15.82 -19.609 1 30.78 5 PHE B CA 1
ATOM 3593 C C . PHE B 1 5 ? -72.938 14.461 -19.312 1 30.78 5 PHE B C 1
ATOM 3595 O O . PHE B 1 5 ? -73.438 13.688 -18.531 1 30.78 5 PHE B O 1
ATOM 3602 N N . ILE B 1 6 ? -72.438 13.789 -20.359 1 29.86 6 ILE B N 1
ATOM 3603 C CA . ILE B 1 6 ? -71.625 12.602 -20.094 1 29.86 6 ILE B CA 1
ATOM 3604 C C . ILE B 1 6 ? -70.438 12.969 -19.25 1 29.86 6 ILE B C 1
ATOM 3606 O O . ILE B 1 6 ? -69.562 13.781 -19.656 1 29.86 6 ILE B O 1
ATOM 3610 N N . ILE B 1 7 ? -70.562 12.867 -17.938 1 30.81 7 ILE B N 1
ATOM 3611 C CA . ILE B 1 7 ? -69.438 12.961 -17.031 1 30.81 7 ILE B CA 1
ATOM 3612 C C . ILE B 1 7 ? -68.438 11.82 -17.312 1 30.81 7 ILE B C 1
ATOM 3614 O O . ILE B 1 7 ? -68.812 10.641 -17.188 1 30.81 7 ILE B O 1
ATOM 3618 N N . VAL B 1 8 ? -67.562 12 -18.281 1 28.61 8 VAL B N 1
ATOM 3619 C CA . VAL B 1 8 ? -66.438 11.102 -18.438 1 28.61 8 VAL B CA 1
ATOM 3620 C C . VAL B 1 8 ? -65.5 11.164 -17.203 1 28.61 8 VAL B C 1
ATOM 3622 O O . VAL B 1 8 ? -64.938 12.211 -16.906 1 28.61 8 VAL B O 1
ATOM 3625 N N . LEU B 1 9 ? -65.875 10.414 -16.219 1 28.95 9 LEU B N 1
ATOM 3626 C CA . LEU B 1 9 ? -64.875 10.195 -15.156 1 28.95 9 LEU B CA 1
ATOM 3627 C C . LEU B 1 9 ? -63.625 9.555 -15.695 1 28.95 9 LEU B C 1
ATOM 3629 O O . LEU B 1 9 ? -63.656 8.438 -16.219 1 28.95 9 LEU B O 1
ATOM 3633 N N . CYS B 1 10 ? -62.688 10.312 -16.172 1 28.52 10 CYS B N 1
ATOM 3634 C CA . CYS B 1 10 ? -61.312 9.852 -16.422 1 28.52 10 CYS B CA 1
ATOM 3635 C C . CYS B 1 10 ? -60.719 9.258 -15.164 1 28.52 10 CYS B C 1
ATOM 3637 O O . CYS B 1 10 ? -60.469 9.977 -14.188 1 28.52 10 CYS B O 1
ATOM 3639 N N . ALA B 1 11 ? -61 8.047 -14.852 1 29.31 11 ALA B N 1
ATOM 3640 C CA . ALA B 1 11 ? -60.188 7.293 -13.898 1 29.31 11 ALA B CA 1
ATOM 3641 C C . ALA B 1 11 ? -58.719 7.344 -14.258 1 29.31 11 ALA B C 1
ATOM 3643 O O . ALA B 1 11 ? -58.312 6.809 -15.289 1 29.31 11 ALA B O 1
ATOM 3644 N N . SER B 1 12 ? -58.125 8.453 -14.023 1 30.8 12 SER B N 1
ATOM 3645 C CA . SER B 1 12 ? -56.656 8.414 -14.031 1 30.8 12 SER B CA 1
ATOM 3646 C C . SER B 1 12 ? -56.125 7.242 -13.211 1 30.8 12 SER B C 1
ATOM 3648 O O . SER B 1 12 ? -56.344 7.184 -12 1 30.8 12 SER B O 1
ATOM 3650 N N . ILE B 1 13 ? -56.156 6.078 -13.727 1 31.62 13 ILE B N 1
ATOM 3651 C CA . ILE B 1 13 ? -55.281 5.023 -13.188 1 31.62 13 ILE B CA 1
ATOM 3652 C C . ILE B 1 13 ? -53.875 5.543 -13.016 1 31.62 13 ILE B C 1
ATOM 3654 O O . ILE B 1 13 ? -53.156 5.766 -14.008 1 31.62 13 ILE B O 1
ATOM 3658 N N . SER B 1 14 ? -53.656 6.457 -12.117 1 31.33 14 SER B N 1
ATOM 3659 C CA . SER B 1 14 ? -52.281 6.605 -11.695 1 31.33 14 SER B CA 1
ATOM 3660 C C . SER B 1 14 ? -51.625 5.25 -11.438 1 31.33 14 SER B C 1
ATOM 3662 O O . SER B 1 14 ? -51.969 4.559 -10.484 1 31.33 14 SER B O 1
ATOM 3664 N N . THR B 1 15 ? -51.312 4.551 -12.469 1 31.75 15 THR B N 1
ATOM 3665 C CA . THR B 1 15 ? -50.312 3.508 -12.289 1 31.75 15 THR B CA 1
ATOM 3666 C C . THR B 1 15 ? -49.156 4.008 -11.422 1 31.75 15 THR B C 1
ATOM 3668 O O . THR B 1 15 ? -48.344 4.824 -11.859 1 31.75 15 THR B O 1
ATOM 3671 N N . PHE B 1 16 ? -49.406 4.168 -10.172 1 31.23 16 PHE B N 1
ATOM 3672 C CA . PHE B 1 16 ? -48.25 4.137 -9.32 1 31.23 16 PHE B CA 1
ATOM 3673 C C . PHE B 1 16 ? -47.281 3.031 -9.758 1 31.23 16 PHE B C 1
ATOM 3675 O O . PHE B 1 16 ? -47.594 1.846 -9.617 1 31.23 16 PHE B O 1
ATOM 3682 N N . VAL B 1 17 ? -46.688 3.207 -10.859 1 32.28 17 VAL B N 1
ATOM 3683 C CA . VAL B 1 17 ? -45.469 2.383 -10.977 1 32.28 17 VAL B CA 1
ATOM 3684 C C . VAL B 1 17 ? -44.781 2.279 -9.617 1 32.28 17 VAL B C 1
ATOM 3686 O O . VAL B 1 17 ? -44.344 3.287 -9.062 1 32.28 17 VAL B O 1
ATOM 3689 N N . CYS B 1 18 ? -45.312 1.493 -8.805 1 33.59 18 CYS B N 1
ATOM 3690 C CA . CYS B 1 18 ? -44.5 1.081 -7.668 1 33.59 18 CYS B CA 1
ATOM 3691 C C . CYS B 1 18 ? -43.031 0.99 -8.055 1 33.59 18 CYS B C 1
ATOM 3693 O O . CYS B 1 18 ? -42.656 0.13 -8.852 1 33.59 18 CYS B O 1
ATOM 3695 N N . MET B 1 19 ? -42.406 1.984 -8.438 1 38.94 19 MET B N 1
ATOM 3696 C CA . MET B 1 19 ? -40.938 1.872 -8.398 1 38.94 19 MET B CA 1
ATOM 3697 C C . MET B 1 19 ? -40.5 0.875 -7.328 1 38.94 19 MET B C 1
ATOM 3699 O O . MET B 1 19 ? -40.719 1.093 -6.137 1 38.94 19 MET B O 1
ATOM 3703 N N . GLY B 1 20 ? -40.719 -0.349 -7.418 1 45.81 20 GLY B N 1
ATOM 3704 C CA . GLY B 1 20 ? -40.375 -1.462 -6.547 1 45.81 20 GLY B CA 1
ATOM 3705 C C . GLY B 1 20 ? -39.125 -1.215 -5.719 1 45.81 20 GLY B C 1
ATOM 3706 O O . GLY B 1 20 ? -38.125 -0.748 -6.242 1 45.81 20 GLY B O 1
ATOM 3707 N N . GLU B 1 21 ? -39.219 -0.928 -4.434 1 62.16 21 GLU B N 1
ATOM 3708 C CA . GLU B 1 21 ? -38.188 -0.772 -3.42 1 62.16 21 GLU B CA 1
ATOM 3709 C C . GLU B 1 21 ? -37.062 -1.786 -3.621 1 62.16 21 GLU B C 1
ATOM 3711 O O . GLU B 1 21 ? -37.312 -2.971 -3.84 1 62.16 21 GLU B O 1
ATOM 3716 N N . TRP B 1 22 ? -35.906 -1.363 -4.039 1 75.25 22 TRP B N 1
ATOM 3717 C CA . TRP B 1 22 ? -34.75 -2.229 -4.164 1 75.25 22 TRP B CA 1
ATOM 3718 C C . TRP B 1 22 ? -34.594 -3.129 -2.943 1 75.25 22 TRP B C 1
ATOM 3720 O O . TRP B 1 22 ? -34.75 -2.674 -1.806 1 75.25 22 TRP B O 1
ATOM 3730 N N . GLU B 1 23 ? -34.594 -4.516 -3.262 1 84.06 23 GLU B N 1
ATOM 3731 C CA . GLU B 1 23 ? -34.375 -5.465 -2.176 1 84.06 23 GLU B CA 1
ATOM 3732 C C . GLU B 1 23 ? -32.938 -6.043 -2.256 1 84.06 23 GLU B C 1
ATOM 3734 O O . GLU B 1 23 ? -32.562 -6.605 -3.283 1 84.06 23 GLU B O 1
ATOM 3739 N N . PRO B 1 24 ? -32.281 -5.816 -1.194 1 90.75 24 PRO B N 1
ATOM 3740 C CA . PRO B 1 24 ? -30.906 -6.328 -1.205 1 90.75 24 PRO B CA 1
ATOM 3741 C C . PRO B 1 24 ? -30.859 -7.855 -1.263 1 90.75 24 PRO B C 1
ATOM 3743 O O . PRO B 1 24 ? -31.734 -8.531 -0.723 1 90.75 24 PRO B O 1
ATOM 3746 N N . THR B 1 25 ? -29.844 -8.359 -1.933 1 91.38 25 THR B N 1
ATOM 3747 C CA . THR B 1 25 ? -29.703 -9.805 -2.076 1 91.38 25 THR B CA 1
ATOM 3748 C C . THR B 1 25 ? -28.484 -10.305 -1.285 1 91.38 25 THR B C 1
ATOM 3750 O O . THR B 1 25 ? -28.547 -11.359 -0.646 1 91.38 25 THR B O 1
ATOM 3753 N N . TRP B 1 26 ? -27.406 -9.633 -1.282 1 96.5 26 TRP B N 1
ATOM 3754 C CA . TRP B 1 26 ? -26.219 -10.172 -0.637 1 96.5 26 TRP B CA 1
ATOM 3755 C C . TRP B 1 26 ? -25.516 -9.109 0.2 1 96.5 26 TRP B C 1
ATOM 3757 O O . TRP B 1 26 ? -24.5 -9.383 0.85 1 96.5 26 TRP B O 1
ATOM 3767 N N . SER B 1 27 ? -26.047 -7.863 0.231 1 96.75 27 SER B N 1
ATOM 3768 C CA . SER B 1 27 ? -25.328 -6.75 0.834 1 96.75 27 SER B CA 1
ATOM 3769 C C . SER B 1 27 ? -25.844 -6.449 2.236 1 96.75 27 SER B C 1
ATOM 3771 O O . SER B 1 27 ? -25.266 -5.637 2.959 1 96.75 27 SER B O 1
ATOM 3773 N N . THR B 1 28 ? -26.859 -7.066 2.664 1 95.81 28 THR B N 1
ATOM 3774 C CA . THR B 1 28 ? -27.578 -6.695 3.877 1 95.81 28 THR B CA 1
ATOM 3775 C C . THR B 1 28 ? -26.688 -6.859 5.105 1 95.81 28 THR B C 1
ATOM 3777 O O . THR B 1 28 ? -26.609 -5.961 5.949 1 95.81 28 THR B O 1
ATOM 3780 N N . ARG B 1 29 ? -26.062 -7.961 5.223 1 94.62 29 ARG B N 1
ATOM 3781 C CA . ARG B 1 29 ? -25.266 -8.242 6.406 1 94.62 29 ARG B CA 1
ATOM 3782 C C . ARG B 1 29 ? -24.141 -7.219 6.555 1 94.62 29 ARG B C 1
ATOM 3784 O O . ARG B 1 29 ? -23.875 -6.742 7.66 1 94.62 29 ARG B O 1
ATOM 3791 N N . ALA B 1 30 ? -23.5 -6.918 5.496 1 96.31 30 ALA B N 1
ATOM 3792 C CA . ALA B 1 30 ? -22.422 -5.941 5.523 1 96.31 30 ALA B CA 1
ATOM 3793 C C . ALA B 1 30 ? -22.922 -4.566 5.949 1 96.31 30 ALA B C 1
ATOM 3795 O O . ALA B 1 30 ? -22.266 -3.869 6.727 1 96.31 30 ALA B O 1
ATOM 3796 N N . ALA B 1 31 ? -24.062 -4.203 5.383 1 96.38 31 ALA B N 1
ATOM 3797 C CA . ALA B 1 31 ? -24.672 -2.928 5.742 1 96.38 31 ALA B CA 1
ATOM 3798 C C . ALA B 1 31 ? -25.031 -2.895 7.223 1 96.38 31 ALA B C 1
ATOM 3800 O O . ALA B 1 31 ? -24.781 -1.905 7.914 1 96.38 31 ALA B O 1
ATOM 3801 N N . GLU B 1 32 ? -25.578 -3.971 7.641 1 94.69 32 GLU B N 1
ATOM 3802 C CA . GLU B 1 32 ? -25.984 -4.074 9.047 1 94.69 32 GLU B CA 1
ATOM 3803 C C . GLU B 1 32 ? -24.766 -3.971 9.969 1 94.69 32 GLU B C 1
ATOM 3805 O O . GLU B 1 32 ? -24.812 -3.273 10.984 1 94.69 32 GLU B O 1
ATOM 3810 N N . GLU B 1 33 ? -23.781 -4.688 9.656 1 93 33 GLU B N 1
ATOM 3811 C CA . GLU B 1 33 ? -22.562 -4.672 10.461 1 93 33 GLU B CA 1
ATOM 3812 C C . GLU B 1 33 ? -21.953 -3.271 10.516 1 93 33 GLU B C 1
ATOM 3814 O O . GLU B 1 33 ? -21.562 -2.801 11.586 1 93 33 GLU B O 1
ATOM 3819 N N . ALA B 1 34 ? -21.891 -2.604 9.398 1 95.5 34 ALA B N 1
ATOM 3820 C CA . ALA B 1 34 ? -21.312 -1.27 9.312 1 95.5 34 ALA B CA 1
ATOM 3821 C C . ALA B 1 34 ? -22.094 -0.271 10.164 1 95.5 34 ALA B C 1
ATOM 3823 O O . ALA B 1 34 ? -21.5 0.524 10.898 1 95.5 34 ALA B O 1
ATOM 3824 N N . GLU B 1 35 ? -23.406 -0.371 10.07 1 94.81 35 GLU B N 1
ATOM 3825 C CA . GLU B 1 35 ? -24.234 0.577 10.805 1 94.81 35 GLU B CA 1
ATOM 3826 C C . GLU B 1 35 ? -24.25 0.265 12.297 1 94.81 35 GLU B C 1
ATOM 3828 O O . GLU B 1 35 ? -24.297 1.176 13.125 1 94.81 35 GLU B O 1
ATOM 3833 N N . ALA B 1 36 ? -24.188 -1.04 12.602 1 92.88 36 ALA B N 1
ATOM 3834 C CA . ALA B 1 36 ? -24.141 -1.429 14.008 1 92.88 36 ALA B CA 1
ATOM 3835 C C . ALA B 1 36 ? -22.875 -0.897 14.68 1 92.88 36 ALA B C 1
ATOM 3837 O O . ALA B 1 36 ? -22.938 -0.37 15.797 1 92.88 36 ALA B O 1
ATOM 3838 N N . VAL B 1 37 ? -21.812 -1.017 14.031 1 92.88 37 VAL B N 1
ATOM 3839 C CA . VAL B 1 37 ? -20.547 -0.566 14.594 1 92.88 37 VAL B CA 1
ATOM 3840 C C . VAL B 1 37 ? -20.531 0.958 14.688 1 92.88 37 VAL B C 1
ATOM 3842 O O . VAL B 1 37 ? -20.109 1.519 15.703 1 92.88 37 VAL B O 1
ATOM 3845 N N . ALA B 1 38 ? -21.016 1.609 13.656 1 93 38 ALA B N 1
ATOM 3846 C CA . ALA B 1 38 ? -21.047 3.068 13.625 1 93 38 ALA B CA 1
ATOM 3847 C C . ALA B 1 38 ? -21.953 3.629 14.711 1 93 38 ALA B C 1
ATOM 3849 O O . ALA B 1 38 ? -21.75 4.754 15.18 1 93 38 ALA B O 1
ATOM 3850 N N . ALA B 1 39 ? -22.891 2.811 15.164 1 92.38 39 ALA B N 1
ATOM 3851 C CA . ALA B 1 39 ? -23.906 3.281 16.109 1 92.38 39 ALA B CA 1
ATOM 3852 C C . ALA B 1 39 ? -23.438 3.105 17.547 1 92.38 39 ALA B C 1
ATOM 3854 O O . ALA B 1 39 ? -24.062 3.611 18.484 1 92.38 39 ALA B O 1
ATOM 3855 N N . ILE B 1 40 ? -22.328 2.412 17.75 1 92.31 40 ILE B N 1
ATOM 3856 C CA . ILE B 1 40 ? -21.797 2.232 19.109 1 92.31 40 ILE B CA 1
ATOM 3857 C C . ILE B 1 40 ? -21.438 3.59 19.703 1 92.31 40 ILE B C 1
ATOM 3859 O O . ILE B 1 40 ? -20.641 4.332 19.141 1 92.31 40 ILE B O 1
ATOM 3863 N N . PRO B 1 41 ? -22 3.898 20.828 1 93.62 41 PRO B N 1
ATOM 3864 C CA . PRO B 1 41 ? -21.734 5.207 21.422 1 93.62 41 PRO B CA 1
ATOM 3865 C C . PRO B 1 41 ? -20.375 5.281 22.109 1 93.62 41 PRO B C 1
ATOM 3867 O O . PRO B 1 41 ? -20.062 4.449 22.953 1 93.62 41 PRO B O 1
ATOM 3870 N N . CYS B 1 42 ? -19.609 6.18 21.75 1 95.94 42 CYS B N 1
ATOM 3871 C CA . CYS B 1 42 ? -18.297 6.379 22.344 1 95.94 42 CYS B CA 1
ATOM 3872 C C . CYS B 1 42 ? -18.156 7.793 22.891 1 95.94 42 CYS B C 1
ATOM 3874 O O . CYS B 1 42 ? -17.078 8.398 22.797 1 95.94 42 CYS B O 1
ATOM 3876 N N . SER B 1 43 ? -19.156 8.359 23.328 1 96.38 43 SER B N 1
ATOM 3877 C CA . SER B 1 43 ? -19.281 9.609 24.078 1 96.38 43 SER B CA 1
ATOM 3878 C C . SER B 1 43 ? -18.781 10.789 23.25 1 96.38 43 SER B C 1
ATOM 3880 O O . SER B 1 43 ? -18.5 11.859 23.781 1 96.38 43 SER B O 1
ATOM 3882 N N . GLY B 1 44 ? -18.531 10.555 22 1 95.38 44 GLY B N 1
ATOM 3883 C CA . GLY B 1 44 ? -17.969 11.609 21.172 1 95.38 44 GLY B CA 1
ATOM 3884 C C . GLY B 1 44 ? -16.469 11.734 21.312 1 95.38 44 GLY B C 1
ATOM 3885 O O . GLY B 1 44 ? -15.828 12.531 20.609 1 95.38 44 GLY B O 1
ATOM 3886 N N . HIS B 1 45 ? -15.883 10.914 22.188 1 97.12 45 HIS B N 1
ATOM 3887 C CA . HIS B 1 45 ? -14.453 10.969 22.453 1 97.12 45 HIS B CA 1
ATOM 3888 C C . HIS B 1 45 ? -13.766 9.664 22.047 1 97.12 45 HIS B C 1
ATOM 3890 O O . HIS B 1 45 ? -12.773 9.273 22.656 1 97.12 45 HIS B O 1
ATOM 3896 N N . GLY B 1 46 ? -14.336 9.031 21.109 1 94.81 46 GLY B N 1
ATOM 3897 C CA . GLY B 1 46 ? -13.836 7.793 20.547 1 94.81 46 GLY B CA 1
ATOM 3898 C C . GLY B 1 46 ? -14.695 7.27 19.406 1 94.81 46 GLY B C 1
ATOM 3899 O O . GLY B 1 46 ? -15.648 7.926 18.984 1 94.81 46 GLY B O 1
ATOM 3900 N N . ARG B 1 47 ? -14.281 6.137 18.875 1 94.31 47 ARG B N 1
ATOM 3901 C CA . ARG B 1 47 ? -15.016 5.508 17.781 1 94.31 47 ARG B CA 1
ATOM 3902 C C . ARG B 1 47 ? -14.859 3.99 17.812 1 94.31 47 ARG B C 1
ATOM 3904 O O . ARG B 1 47 ? -13.867 3.477 18.344 1 94.31 47 ARG B O 1
ATOM 3911 N N . ALA B 1 48 ? -15.883 3.379 17.344 1 93.69 48 ALA B N 1
ATOM 3912 C CA . ALA B 1 48 ? -15.773 1.946 17.062 1 93.69 48 ALA B CA 1
ATOM 3913 C C . ALA B 1 48 ? -15.57 1.681 15.578 1 93.69 48 ALA B C 1
ATOM 3915 O O . ALA B 1 48 ? -16.078 2.424 14.734 1 93.69 48 ALA B O 1
ATOM 3916 N N . TYR B 1 49 ? -14.812 0.672 15.281 1 94.62 49 TYR B N 1
ATOM 3917 C CA . TYR B 1 49 ? -14.461 0.351 13.906 1 94.62 49 TYR B CA 1
ATOM 3918 C C . TYR B 1 49 ? -14.789 -1.102 13.586 1 94.62 49 TYR B C 1
ATOM 3920 O O . TYR B 1 49 ? -14.859 -1.943 14.484 1 94.62 49 TYR B O 1
ATOM 3928 N N . LEU B 1 50 ? -14.945 -1.367 12.297 1 92.5 50 LEU B N 1
ATOM 3929 C CA . LEU B 1 50 ? -15.305 -2.699 11.828 1 92.5 50 LEU B CA 1
ATOM 3930 C C . LEU B 1 50 ? -14.211 -3.709 12.156 1 92.5 50 LEU B C 1
ATOM 3932 O O . LEU B 1 50 ? -14.5 -4.883 12.391 1 92.5 50 LEU B O 1
ATOM 3936 N N . ASP B 1 51 ? -12.969 -3.301 12.156 1 88.44 51 ASP B N 1
ATOM 3937 C CA . ASP B 1 51 ? -11.859 -4.234 12.344 1 88.44 51 ASP B CA 1
ATOM 3938 C C . ASP B 1 51 ? -11.539 -4.41 13.828 1 88.44 51 ASP B C 1
ATOM 3940 O O . ASP B 1 51 ? -10.539 -5.039 14.188 1 88.44 51 ASP B O 1
ATOM 3944 N N . GLY B 1 52 ? -12.109 -3.646 14.656 1 72.25 52 GLY B N 1
ATOM 3945 C CA . GLY B 1 52 ? -12.039 -3.875 16.094 1 72.25 52 GLY B CA 1
ATOM 3946 C C . GLY B 1 52 ? -13.008 -4.934 16.578 1 72.25 52 GLY B C 1
ATOM 3947 O O . GLY B 1 52 ? -12.93 -5.379 17.719 1 72.25 52 GLY B O 1
ATOM 3948 N N . LEU B 1 53 ? -14.062 -5.105 15.766 1 58.47 53 LEU B N 1
ATOM 3949 C CA . LEU B 1 53 ? -15.117 -6.078 16.016 1 58.47 53 LEU B CA 1
ATOM 3950 C C . LEU B 1 53 ? -14.617 -7.5 15.773 1 58.47 53 LEU B C 1
ATOM 3952 O O . LEU B 1 53 ? -13.797 -7.727 14.883 1 58.47 53 LEU B O 1
ATOM 3956 N N . ILE B 1 54 ? -14.539 -8.25 16.875 1 50.09 54 ILE B N 1
ATOM 3957 C CA . ILE B 1 54 ? -14.461 -9.648 16.453 1 50.09 54 ILE B CA 1
ATOM 3958 C C . ILE B 1 54 ? -15.586 -9.961 15.477 1 50.09 54 ILE B C 1
ATOM 3960 O O . ILE B 1 54 ? -16.766 -9.867 15.828 1 50.09 54 ILE B O 1
ATOM 3964 N N . LEU B 1 55 ? -15.422 -9.906 14.18 1 46.97 55 LEU B N 1
ATOM 3965 C CA . LEU B 1 55 ? -16.359 -10.023 13.07 1 46.97 55 LEU B CA 1
ATOM 3966 C C . LEU B 1 55 ? -17.578 -10.859 13.477 1 46.97 55 LEU B C 1
ATOM 3968 O O . LEU B 1 55 ? -18.688 -10.602 13.023 1 46.97 55 LEU B O 1
ATOM 3972 N N . LYS B 1 56 ? -17.438 -11.898 14.227 1 48.97 56 LYS B N 1
ATOM 3973 C CA . LYS B 1 56 ? -18.562 -12.781 14.523 1 48.97 56 LYS B CA 1
ATOM 3974 C C . LYS B 1 56 ? -19.125 -12.508 15.914 1 48.97 56 LYS B C 1
ATOM 3976 O O . LYS B 1 56 ? -20.156 -13.07 16.297 1 48.97 56 LYS B O 1
ATOM 3981 N N . ASP B 1 57 ? -18.453 -11.68 16.641 1 50.12 57 ASP B N 1
ATOM 3982 C CA . ASP B 1 57 ? -19.047 -11.352 17.938 1 50.12 57 ASP B CA 1
ATOM 3983 C C . ASP B 1 57 ? -19.125 -9.844 18.125 1 50.12 57 ASP B C 1
ATOM 3985 O O . ASP B 1 57 ? -18.188 -9.227 18.625 1 50.12 57 ASP B O 1
ATOM 3989 N N . MET B 1 58 ? -20.172 -9.297 17.609 1 48 58 MET B N 1
ATOM 3990 C CA . MET B 1 58 ? -20.453 -7.859 17.656 1 48 58 MET B CA 1
ATOM 3991 C C . MET B 1 58 ? -20.391 -7.344 19.094 1 48 58 MET B C 1
ATOM 3993 O O . MET B 1 58 ? -20.297 -6.137 19.312 1 48 58 MET B O 1
ATOM 3997 N N . ASN B 1 59 ? -20.672 -8.156 20.062 1 47.16 59 ASN B N 1
ATOM 3998 C CA . ASN B 1 59 ? -20.734 -7.734 21.469 1 47.16 59 ASN B CA 1
ATOM 3999 C C . ASN B 1 59 ? -19.359 -7.324 22 1 47.16 59 ASN B C 1
ATOM 4001 O O . ASN B 1 59 ? -19.25 -6.828 23.109 1 47.16 59 ASN B O 1
ATOM 4005 N N . LYS B 1 60 ? -18.422 -7.504 21.031 1 58.66 60 LYS B N 1
ATOM 4006 C CA . LYS B 1 60 ? -17.094 -7.234 21.562 1 58.66 60 LYS B CA 1
ATOM 4007 C C . LYS B 1 60 ? -16.484 -5.98 20.922 1 58.66 60 LYS B C 1
ATOM 4009 O O . LYS B 1 60 ? -15.305 -5.703 21.078 1 58.66 60 LYS B O 1
ATOM 4014 N N . SER B 1 61 ? -17.469 -5.273 20.156 1 63.06 61 SER B N 1
ATOM 4015 C CA . SER B 1 61 ? -16.891 -4.043 19.641 1 63.06 61 SER B CA 1
ATOM 4016 C C . SER B 1 61 ? -16.656 -3.02 20.734 1 63.06 61 SER B C 1
ATOM 4018 O O . SER B 1 61 ? -17.516 -2.818 21.594 1 63.06 61 SER B O 1
ATOM 4020 N N . ARG B 1 62 ? -15.414 -2.646 20.734 1 81.88 62 ARG B N 1
ATOM 4021 C CA . ARG B 1 62 ? -14.992 -1.72 21.781 1 81.88 62 ARG B CA 1
ATOM 4022 C C . ARG B 1 62 ? -14.586 -0.374 21.188 1 81.88 62 ARG B C 1
ATOM 4024 O O . ARG B 1 62 ? -14.141 -0.304 20.031 1 81.88 62 ARG B O 1
ATOM 4031 N N . CYS B 1 63 ? -15.008 0.613 21.859 1 91.88 63 CYS B N 1
ATOM 4032 C CA . CYS B 1 63 ? -14.57 1.969 21.547 1 91.88 63 CYS B CA 1
ATOM 4033 C C . CYS B 1 63 ? -13.055 2.086 21.594 1 91.88 63 CYS B C 1
ATOM 4035 O O . CYS B 1 63 ? -12.422 1.528 22.5 1 91.88 63 CYS B O 1
ATOM 4037 N N . GLU B 1 64 ? -12.508 2.619 20.578 1 93.69 64 GLU B N 1
ATOM 4038 C CA . GLU B 1 64 ? -11.156 3.17 20.656 1 93.69 64 GLU B CA 1
ATOM 4039 C C . GLU B 1 64 ? -11.188 4.648 21.047 1 93.69 64 GLU B C 1
ATOM 4041 O O . GLU B 1 64 ? -11.688 5.48 20.281 1 93.69 64 GLU B O 1
ATOM 4046 N N . CYS B 1 65 ? -10.68 4.902 22.188 1 94.88 65 CYS B N 1
ATOM 4047 C CA . CYS B 1 65 ? -10.828 6.234 22.75 1 94.88 65 CYS B CA 1
ATOM 4048 C C . CYS B 1 65 ? -9.797 7.195 22.172 1 94.88 65 CYS B C 1
ATOM 4050 O O . CYS B 1 65 ? -8.68 6.789 21.844 1 94.88 65 CYS B O 1
ATOM 4052 N N . ASN B 1 66 ? -10.18 8.484 22.031 1 95.31 66 ASN B N 1
ATOM 4053 C CA . ASN B 1 66 ? -9.227 9.547 21.719 1 95.31 66 ASN B CA 1
ATOM 4054 C C . ASN B 1 66 ? -8.195 9.719 22.812 1 95.31 66 ASN B C 1
ATOM 4056 O O . ASN B 1 66 ? -8.367 9.211 23.922 1 95.31 66 ASN B O 1
ATOM 4060 N N . SER B 1 67 ? -7.152 10.453 22.453 1 92.69 67 SER B N 1
ATOM 4061 C CA . SER B 1 67 ? -6.129 10.766 23.453 1 92.69 67 SER B CA 1
ATOM 4062 C C . SER B 1 67 ? -6.746 11.359 24.703 1 92.69 67 SER B C 1
ATOM 4064 O O . SER B 1 67 ? -7.645 12.203 24.625 1 92.69 67 SER B O 1
ATOM 4066 N N . CYS B 1 68 ? -6.32 10.891 25.922 1 96.56 68 CYS B N 1
ATOM 4067 C CA . CYS B 1 68 ? -6.648 11.422 27.234 1 96.56 68 CYS B CA 1
ATOM 4068 C C . CYS B 1 68 ? -8.062 11.031 27.641 1 96.56 68 CYS B C 1
ATOM 4070 O O . CYS B 1 68 ? -8.617 11.594 28.594 1 96.56 68 CYS B O 1
ATOM 4072 N N . TYR B 1 69 ? -8.703 10.102 26.938 1 96.62 69 TYR B N 1
ATOM 4073 C CA . TYR B 1 69 ? -10 9.555 27.328 1 96.62 69 TYR B CA 1
ATOM 4074 C C . TYR B 1 69 ? -9.922 8.047 27.516 1 96.62 69 TYR B C 1
ATOM 4076 O O . TYR B 1 69 ? -9.125 7.371 26.875 1 96.62 69 TYR B O 1
ATOM 4084 N N . ALA B 1 70 ? -10.703 7.621 28.422 1 95.25 70 ALA B N 1
ATOM 4085 C CA . ALA B 1 70 ? -10.719 6.199 28.766 1 95.25 70 ALA B CA 1
ATOM 4086 C C . ALA B 1 70 ? -12.133 5.734 29.125 1 95.25 70 ALA B C 1
ATOM 4088 O O . ALA B 1 70 ? -13.086 6.508 29.031 1 95.25 70 ALA B O 1
ATOM 4089 N N . GLY B 1 71 ? -12.219 4.449 29.453 1 93.25 71 GLY B N 1
ATOM 4090 C CA . GLY B 1 71 ? -13.508 3.844 29.734 1 93.25 71 GLY B CA 1
ATOM 4091 C C . GLY B 1 71 ? -14.094 3.086 28.562 1 93.25 71 GLY B C 1
ATOM 4092 O O . GLY B 1 71 ? -13.641 3.244 27.422 1 93.25 71 GLY B O 1
ATOM 4093 N N . SER B 1 72 ? -15.141 2.352 28.797 1 91.75 72 SER B N 1
ATOM 4094 C CA . SER B 1 72 ? -15.742 1.505 27.766 1 91.75 72 SER B CA 1
ATOM 4095 C C . SER B 1 72 ? -16.422 2.342 26.688 1 91.75 72 SER B C 1
ATOM 4097 O O . SER B 1 72 ? -16.516 1.92 25.531 1 91.75 72 SER B O 1
ATOM 4099 N N . ASP B 1 73 ? -16.812 3.559 27.094 1 94.81 73 ASP B N 1
ATOM 4100 C CA . ASP B 1 73 ? -17.453 4.43 26.109 1 94.81 73 ASP B CA 1
ATOM 4101 C C . ASP B 1 73 ? -16.641 5.703 25.891 1 94.81 73 ASP B C 1
ATOM 4103 O O . ASP B 1 73 ? -17.141 6.668 25.297 1 94.81 73 ASP B O 1
ATOM 4107 N N . CYS B 1 74 ? -15.484 5.738 26.438 1 96.44 74 CYS B N 1
ATOM 4108 C CA . CYS B 1 74 ? -14.539 6.832 26.25 1 96.44 74 CYS B CA 1
ATOM 4109 C C . CYS B 1 74 ? -15.031 8.094 26.938 1 96.44 74 CYS B C 1
ATOM 4111 O O . CYS B 1 74 ? -14.766 9.203 26.484 1 96.44 74 CYS B O 1
ATOM 4113 N N . SER B 1 75 ? -15.766 7.957 28.047 1 96.94 75 SER B N 1
ATOM 4114 C CA . SER B 1 75 ? -16.344 9.125 28.703 1 96.94 75 SER B CA 1
ATOM 4115 C C . SER B 1 75 ? -15.453 9.641 29.828 1 96.94 75 SER B C 1
ATOM 4117 O O . SER B 1 75 ? -15.672 10.734 30.344 1 96.94 75 SER B O 1
ATOM 4119 N N . GLN B 1 76 ? -14.445 8.836 30.172 1 97.19 76 GLN B N 1
ATOM 4120 C CA . GLN B 1 76 ? -13.578 9.211 31.281 1 97.19 76 GLN B CA 1
ATOM 4121 C C . GLN B 1 76 ? -12.391 10.039 30.812 1 97.19 76 GLN B C 1
ATOM 4123 O O . GLN B 1 76 ? -11.508 9.523 30.125 1 97.19 76 GLN B O 1
ATOM 4128 N N . PHE B 1 77 ? -12.383 11.289 31.266 1 97.25 77 PHE B N 1
ATOM 4129 C CA . PHE B 1 77 ? -11.266 12.164 30.922 1 97.25 77 PHE B CA 1
ATOM 4130 C C . PHE B 1 77 ? -10.109 11.945 31.891 1 97.25 77 PHE B C 1
ATOM 4132 O O . PHE B 1 77 ? -10.305 11.93 33.125 1 97.25 77 PHE B O 1
ATOM 4139 N N . LEU B 1 78 ? -8.969 11.797 31.391 1 96.38 78 LEU B N 1
ATOM 4140 C CA . LEU B 1 78 ? -7.758 11.633 32.188 1 96.38 78 LEU B CA 1
ATOM 4141 C C . LEU B 1 78 ? -7.055 12.969 32.375 1 96.38 78 LEU B C 1
ATOM 4143 O O . LEU B 1 78 ? -6.305 13.422 31.516 1 96.38 78 LEU B O 1
ATOM 4147 N N . SER B 1 79 ? -7.078 13.539 33.5 1 90.44 79 SER B N 1
ATOM 4148 C CA . SER B 1 79 ? -6.652 14.906 33.781 1 90.44 79 SER B CA 1
ATOM 4149 C C . SER B 1 79 ? -5.137 15.039 33.719 1 90.44 79 SER B C 1
ATOM 4151 O O . SER B 1 79 ? -4.613 16.109 33.406 1 90.44 79 SER B O 1
ATOM 4153 N N . ASP B 1 80 ? -4.395 14 33.969 1 91.94 80 ASP B N 1
ATOM 4154 C CA . ASP B 1 80 ? -2.938 14.062 33.969 1 91.94 80 ASP B CA 1
ATOM 4155 C C . ASP B 1 80 ? -2.365 13.68 32.625 1 91.94 80 ASP B C 1
ATOM 4157 O O . ASP B 1 80 ? -1.152 13.523 32.469 1 91.94 80 ASP B O 1
ATOM 4161 N N . CYS B 1 81 ? -3.168 13.68 31.703 1 95.94 81 CYS B N 1
ATOM 4162 C CA . CYS B 1 81 ? -2.779 13.289 30.344 1 95.94 81 CYS B CA 1
ATOM 4163 C C . CYS B 1 81 ? -2.123 14.453 29.609 1 95.94 81 CYS B C 1
ATOM 4165 O O . CYS B 1 81 ? -2.654 15.562 29.609 1 95.94 81 CYS B O 1
ATOM 4167 N N . PRO B 1 82 ? -0.965 14.195 29.047 1 97.56 82 PRO B N 1
ATOM 4168 C CA . PRO B 1 82 ? -0.323 15.266 28.281 1 97.56 82 PRO B CA 1
ATOM 4169 C C . PRO B 1 82 ? -1.022 15.547 26.953 1 97.56 82 PRO B C 1
ATOM 4171 O O . PRO B 1 82 ? -1.66 14.656 26.391 1 97.56 82 PRO B O 1
ATOM 4174 N N . ALA B 1 83 ? -0.917 16.812 26.547 1 97.81 83 ALA B N 1
ATOM 4175 C CA . ALA B 1 83 ? -1.348 17.156 25.203 1 97.81 83 ALA B CA 1
ATOM 4176 C C . ALA B 1 83 ? -0.382 16.594 24.156 1 97.81 83 ALA B C 1
ATOM 4178 O O . ALA B 1 83 ? 0.793 16.969 24.125 1 97.81 83 ALA B O 1
ATOM 4179 N N . ASN B 1 84 ? -0.871 15.711 23.328 1 96.5 84 ASN B N 1
ATOM 4180 C CA . ASN B 1 84 ? -0.049 15.172 22.25 1 96.5 84 ASN B CA 1
ATOM 4181 C C . ASN B 1 84 ? -0.201 15.984 20.969 1 96.5 84 ASN B C 1
ATOM 4183 O O . ASN B 1 84 ? -1.119 15.742 20.188 1 96.5 84 ASN B O 1
ATOM 4187 N N . ALA B 1 85 ? 0.695 16.828 20.703 1 98.12 85 ALA B N 1
ATOM 4188 C CA . ALA B 1 85 ? 0.697 17.656 19.5 1 98.12 85 ALA B CA 1
ATOM 4189 C C . ALA B 1 85 ? 1.87 17.297 18.594 1 98.12 85 ALA B C 1
ATOM 4191 O O . ALA B 1 85 ? 2.361 18.156 17.844 1 98.12 85 ALA B O 1
ATOM 4192 N N . ASP B 1 86 ? 2.332 16.047 18.656 1 97 86 ASP B N 1
ATOM 4193 C CA . ASP B 1 86 ? 3.498 15.609 17.891 1 97 86 ASP B CA 1
ATOM 4194 C C . ASP B 1 86 ? 3.104 15.172 16.469 1 97 86 ASP B C 1
ATOM 4196 O O . ASP B 1 86 ? 3.691 15.633 15.492 1 97 86 ASP B O 1
ATOM 4200 N N . GLY B 1 87 ? 2.158 14.32 16.312 1 93.56 87 GLY B N 1
ATOM 4201 C CA . GLY B 1 87 ? 1.846 13.609 15.078 1 93.56 87 GLY B CA 1
ATOM 4202 C C . GLY B 1 87 ? 1.082 14.461 14.086 1 93.56 87 GLY B C 1
ATOM 4203 O O . GLY B 1 87 ? 0.607 15.547 14.422 1 93.56 87 GLY B O 1
ATOM 4204 N N . GLY B 1 88 ? 1.059 13.969 12.82 1 95 88 GLY B N 1
ATOM 4205 C CA . GLY B 1 88 ? 0.377 14.648 11.734 1 95 88 GLY B CA 1
ATOM 4206 C C . GLY B 1 88 ? -0.899 13.953 11.297 1 95 88 GLY B C 1
ATOM 4207 O O . GLY B 1 88 ? -1.264 13.992 10.125 1 95 88 GLY B O 1
ATOM 4208 N N . ASP B 1 89 ? -1.577 13.312 12.289 1 95.56 89 ASP B N 1
ATOM 4209 C CA . ASP B 1 89 ? -2.842 12.656 11.977 1 95.56 89 ASP B CA 1
ATOM 4210 C C . ASP B 1 89 ? -3.961 13.672 11.781 1 95.56 89 ASP B C 1
ATOM 4212 O O . ASP B 1 89 ? -4.379 14.336 12.734 1 95.56 89 ASP B O 1
ATOM 4216 N N . PRO B 1 90 ? -4.488 13.719 10.602 1 97.19 90 PRO B N 1
ATOM 4217 C CA . PRO B 1 90 ? -5.414 14.82 10.328 1 97.19 90 PRO B CA 1
ATOM 4218 C C . PRO B 1 90 ? -6.855 14.484 10.711 1 97.19 90 PRO B C 1
ATOM 4220 O O . PRO B 1 90 ? -7.766 14.648 9.891 1 97.19 90 PRO B O 1
ATOM 4223 N N . TYR B 1 91 ? -7.109 14.32 11.969 1 97.19 91 TYR B N 1
ATOM 4224 C CA . TYR B 1 91 ? -8.414 13.93 12.484 1 97.19 91 TYR B CA 1
ATOM 4225 C C . TYR B 1 91 ? -9.375 15.117 12.508 1 97.19 91 TYR B C 1
ATOM 4227 O O . TYR B 1 91 ? -10.578 14.945 12.703 1 97.19 91 TYR B O 1
ATOM 4235 N N . PHE B 1 92 ? -8.828 16.297 12.234 1 98.38 92 PHE B N 1
ATOM 4236 C CA . PHE B 1 92 ? -9.703 17.469 12.242 1 98.38 92 PHE B CA 1
ATOM 4237 C C . PHE B 1 92 ? -10.758 17.359 11.148 1 98.38 92 PHE B C 1
ATOM 4239 O O . PHE B 1 92 ? -11.766 18.062 11.18 1 98.38 92 PHE B O 1
ATOM 4246 N N . MET B 1 93 ? -10.617 16.422 10.258 1 98.44 93 MET B N 1
ATOM 4247 C CA . MET B 1 93 ? -11.531 16.281 9.133 1 98.44 93 MET B CA 1
ATOM 4248 C C . MET B 1 93 ? -12.57 15.203 9.406 1 98.44 93 MET B C 1
ATOM 4250 O O . MET B 1 93 ? -13.523 15.039 8.641 1 98.44 93 MET B O 1
ATOM 4254 N N . GLU B 1 94 ? -12.453 14.438 10.469 1 98 94 GLU B N 1
ATOM 4255 C CA . GLU B 1 94 ? -13.336 13.32 10.773 1 98 94 GLU B CA 1
ATOM 4256 C C . GLU B 1 94 ? -14.789 13.766 10.859 1 98 94 GLU B C 1
ATOM 4258 O O . GLU B 1 94 ? -15.68 13.109 10.32 1 98 94 GLU B O 1
ATOM 4263 N N . PRO B 1 95 ? -15.086 14.953 11.484 1 97.94 95 PRO B N 1
ATOM 4264 C CA . PRO B 1 95 ? -16.484 15.383 11.555 1 97.94 95 PRO B CA 1
ATOM 4265 C C . PRO B 1 95 ? -17.109 15.578 10.18 1 97.94 95 PRO B C 1
ATOM 4267 O O . PRO B 1 95 ? -18.297 15.266 9.992 1 97.94 95 PRO B O 1
ATOM 4270 N N . PHE B 1 96 ? -16.359 16.078 9.227 1 98.5 96 PHE B N 1
ATOM 4271 C CA . PHE B 1 96 ? -16.891 16.234 7.875 1 98.5 96 PHE B CA 1
ATOM 4272 C C . PHE B 1 96 ? -17.328 14.898 7.309 1 98.5 96 PHE B C 1
ATOM 4274 O O . PHE B 1 96 ? -18.422 14.781 6.754 1 98.5 96 PHE B O 1
ATOM 4281 N N . TRP B 1 97 ? -16.547 13.883 7.457 1 98.62 97 TRP B N 1
ATOM 4282 C CA . TRP B 1 97 ? -16.812 12.578 6.859 1 98.62 97 TRP B CA 1
ATOM 4283 C C . TRP B 1 97 ? -17.922 11.844 7.609 1 98.62 97 TRP B C 1
ATOM 4285 O O . TRP B 1 97 ? -18.641 11.039 7.023 1 98.62 97 TRP B O 1
ATOM 4295 N N . MET B 1 98 ? -18.016 12.156 8.914 1 97.06 98 MET B N 1
ATOM 4296 C CA . MET B 1 98 ? -19.141 11.602 9.664 1 97.06 98 MET B CA 1
ATOM 4297 C C . MET B 1 98 ? -20.453 12.148 9.141 1 97.06 98 MET B C 1
ATOM 4299 O O . MET B 1 98 ? -21.453 11.414 9.062 1 97.06 98 MET B O 1
ATOM 4303 N N . GLN B 1 99 ? -20.422 13.375 8.742 1 97.44 99 GLN B N 1
ATOM 4304 C CA . GLN B 1 99 ? -21.609 13.992 8.195 1 97.44 99 GLN B CA 1
ATOM 4305 C C . GLN B 1 99 ? -21.875 13.516 6.77 1 97.44 99 GLN B C 1
ATOM 4307 O O . GLN B 1 99 ? -22.984 13.688 6.246 1 97.44 99 GLN B O 1
ATOM 4312 N N . HIS B 1 100 ? -20.938 12.914 6.168 1 98.25 100 HIS B N 1
ATOM 4313 C CA . HIS B 1 100 ? -21.047 12.445 4.793 1 98.25 100 HIS B CA 1
ATOM 4314 C C . HIS B 1 100 ? -20.891 10.93 4.719 1 98.25 100 HIS B C 1
ATOM 4316 O O . HIS B 1 100 ? -20.297 10.406 3.777 1 98.25 100 HIS B O 1
ATOM 4322 N N . ALA B 1 101 ? -21.344 10.258 5.723 1 98 101 ALA B N 1
ATOM 4323 C CA . ALA B 1 101 ? -21.219 8.805 5.789 1 98 101 ALA B CA 1
ATOM 4324 C C . ALA B 1 101 ? -21.875 8.141 4.574 1 98 101 ALA B C 1
ATOM 4326 O O . ALA B 1 101 ? -21.266 7.285 3.93 1 98 101 ALA B O 1
ATOM 4327 N N . ALA B 1 102 ? -23 8.555 4.188 1 97.81 102 ALA B N 1
ATOM 4328 C CA . ALA B 1 102 ? -23.75 7.922 3.104 1 97.81 102 ALA B CA 1
ATOM 4329 C C . ALA B 1 102 ? -23.062 8.148 1.759 1 97.81 102 ALA B C 1
ATOM 4331 O O . ALA B 1 102 ? -22.875 7.207 0.987 1 97.81 102 ALA B O 1
ATOM 4332 N N . SER B 1 103 ? -22.703 9.359 1.482 1 97.25 103 SER B N 1
ATOM 4333 C CA . SER B 1 103 ? -22.156 9.695 0.171 1 97.25 103 SER B CA 1
ATOM 4334 C C . SER B 1 103 ? -20.75 9.125 -0.004 1 97.25 103 SER B C 1
ATOM 4336 O O . SER B 1 103 ? -20.281 8.961 -1.131 1 97.25 103 SER B O 1
ATOM 4338 N N . SER B 1 104 ? -20.094 8.812 1.115 1 98.19 104 SER B N 1
ATOM 4339 C CA . SER B 1 104 ? -18.719 8.336 1.025 1 98.19 104 SER B CA 1
ATOM 4340 C C . SER B 1 104 ? -18.641 6.832 1.266 1 98.19 104 SER B C 1
ATOM 4342 O O . SER B 1 104 ? -17.562 6.266 1.356 1 98.19 104 SER B O 1
ATOM 4344 N N . ALA B 1 105 ? -19.75 6.137 1.347 1 98.06 105 ALA B N 1
ATOM 4345 C CA . ALA B 1 105 ? -19.781 4.711 1.669 1 98.06 105 ALA B CA 1
ATOM 4346 C C . ALA B 1 105 ? -19.469 3.865 0.437 1 98.06 105 ALA B C 1
ATOM 4348 O O . ALA B 1 105 ? -19.891 4.207 -0.676 1 98.06 105 ALA B O 1
ATOM 4349 N N . ILE B 1 106 ? -18.734 2.787 0.619 1 97.44 106 ILE B N 1
ATOM 4350 C CA . ILE B 1 106 ? -18.453 1.784 -0.405 1 97.44 106 ILE B CA 1
ATOM 4351 C C . ILE B 1 106 ? -18.75 0.391 0.143 1 97.44 106 ILE B C 1
ATOM 4353 O O . ILE B 1 106 ? -18.516 0.113 1.318 1 97.44 106 ILE B O 1
ATOM 4357 N N . LEU B 1 107 ? -19.375 -0.406 -0.648 1 97.75 107 LEU B N 1
ATOM 4358 C CA . LEU B 1 107 ? -19.578 -1.812 -0.323 1 97.75 107 LEU B CA 1
ATOM 4359 C C . LEU B 1 107 ? -18.984 -2.713 -1.405 1 97.75 107 LEU B C 1
ATOM 4361 O O . LEU B 1 107 ? -19.281 -2.543 -2.59 1 97.75 107 LEU B O 1
ATOM 4365 N N . VAL B 1 108 ? -18.078 -3.611 -1.012 1 97.12 108 VAL B N 1
ATOM 4366 C CA . VAL B 1 108 ? -17.484 -4.566 -1.945 1 97.12 108 VAL B CA 1
ATOM 4367 C C . VAL B 1 108 ? -17.5 -5.965 -1.335 1 97.12 108 VAL B C 1
ATOM 4369 O O . VAL B 1 108 ? -17.453 -6.117 -0.112 1 97.12 108 VAL B O 1
ATOM 4372 N N . SER B 1 109 ? -17.578 -6.98 -2.182 1 97.38 109 SER B N 1
ATOM 4373 C CA . SER B 1 109 ? -17.453 -8.367 -1.749 1 97.38 109 SER B CA 1
ATOM 4374 C C . SER B 1 109 ? -16.141 -8.977 -2.211 1 97.38 109 SER B C 1
ATOM 4376 O O . SER B 1 109 ? -15.32 -8.297 -2.834 1 97.38 109 SER B O 1
ATOM 4378 N N . GLY B 1 110 ? -15.945 -10.25 -1.877 1 97.69 110 GLY B N 1
ATOM 4379 C CA . GLY B 1 110 ? -14.664 -10.914 -2.041 1 97.69 110 GLY B CA 1
ATOM 4380 C C . GLY B 1 110 ? -14.234 -11.031 -3.492 1 97.69 110 GLY B C 1
ATOM 4381 O O . GLY B 1 110 ? -13.047 -11.102 -3.791 1 97.69 110 GLY B O 1
ATOM 4382 N N . TRP B 1 111 ? -15.102 -10.961 -4.434 1 97.38 111 TRP B N 1
ATOM 4383 C CA . TRP B 1 111 ? -14.766 -11.18 -5.836 1 97.38 111 TRP B CA 1
ATOM 4384 C C . TRP B 1 111 ? -14.266 -9.891 -6.48 1 97.38 111 TRP B C 1
ATOM 4386 O O . TRP B 1 111 ? -13.703 -9.914 -7.578 1 97.38 111 TRP B O 1
ATOM 4396 N N . HIS B 1 112 ? -14.438 -8.789 -5.82 1 96.44 112 HIS B N 1
ATOM 4397 C CA . HIS B 1 112 ? -14.195 -7.492 -6.441 1 96.44 112 HIS B CA 1
ATOM 4398 C C . HIS B 1 112 ? -12.703 -7.23 -6.602 1 96.44 112 HIS B C 1
ATOM 4400 O O . HIS B 1 112 ? -11.953 -7.289 -5.625 1 96.44 112 HIS B O 1
ATOM 4406 N N . ARG B 1 113 ? -12.234 -6.957 -7.816 1 95.62 113 ARG B N 1
ATOM 4407 C CA . ARG B 1 113 ? -10.891 -6.504 -8.18 1 95.62 113 ARG B CA 1
ATOM 4408 C C . ARG B 1 113 ? -9.828 -7.414 -7.574 1 95.62 113 ARG B C 1
ATOM 4410 O O . ARG B 1 113 ? -8.914 -6.941 -6.891 1 95.62 113 ARG B O 1
ATOM 4417 N N . MET B 1 114 ? -9.781 -8.648 -7.969 1 97.5 114 MET B N 1
ATOM 4418 C CA . MET B 1 114 ? -8.859 -9.656 -7.445 1 97.5 114 MET B CA 1
ATOM 4419 C C . MET B 1 114 ? -7.516 -9.594 -8.172 1 97.5 114 MET B C 1
ATOM 4421 O O . MET B 1 114 ? -6.488 -9.984 -7.621 1 97.5 114 MET B O 1
ATOM 4425 N N . SER B 1 115 ? -7.402 -8.992 -9.328 1 96.44 115 SER B N 1
ATOM 4426 C CA . SER B 1 115 ? -6.254 -9.055 -10.234 1 96.44 115 SER B CA 1
ATOM 4427 C C . SER B 1 115 ? -5.164 -8.07 -9.805 1 96.44 115 SER B C 1
ATOM 4429 O O . SER B 1 115 ? -5.449 -7.062 -9.156 1 96.44 115 SER B O 1
ATOM 4431 N N . TYR B 1 116 ? -3.947 -8.375 -10.273 1 96.06 116 TYR B N 1
ATOM 4432 C CA . TYR B 1 116 ? -2.824 -7.461 -10.125 1 96.06 116 TYR B CA 1
ATOM 4433 C C . TYR B 1 116 ? -3.072 -6.164 -10.891 1 96.06 116 TYR B C 1
ATOM 4435 O O . TYR B 1 116 ? -2.562 -5.105 -10.516 1 96.06 116 TYR B O 1
ATOM 4443 N N . SER B 1 117 ? -3.795 -6.277 -12.008 1 94.06 117 SER B N 1
ATOM 4444 C CA . SER B 1 117 ? -3.889 -5.145 -12.922 1 94.06 117 SER B CA 1
ATOM 4445 C C . SER B 1 117 ? -5.336 -4.879 -13.328 1 94.06 117 SER B C 1
ATOM 4447 O O . SER B 1 117 ? -6.203 -5.738 -13.156 1 94.06 117 SER B O 1
ATOM 4449 N N . TYR B 1 118 ? -5.559 -3.77 -13.844 1 92.88 118 TYR B N 1
ATOM 4450 C CA . TYR B 1 118 ? -6.805 -3.439 -14.531 1 92.88 118 TYR B CA 1
ATOM 4451 C C . TYR B 1 118 ? -6.84 -4.055 -15.922 1 92.88 118 TYR B C 1
ATOM 4453 O O . TYR B 1 118 ? -5.867 -4.68 -16.359 1 92.88 118 TYR B O 1
ATOM 4461 N N . SER B 1 119 ? -7.934 -3.887 -16.609 1 88.44 119 SER B N 1
ATOM 4462 C CA . SER B 1 119 ? -8.148 -4.523 -17.906 1 88.44 119 SER B CA 1
ATOM 4463 C C . SER B 1 119 ? -7.18 -3.984 -18.953 1 88.44 119 SER B C 1
ATOM 4465 O O . SER B 1 119 ? -6.879 -4.664 -19.938 1 88.44 119 SER B O 1
ATOM 4467 N N . ASP B 1 120 ? -6.668 -2.768 -18.734 1 88.38 120 ASP B N 1
ATOM 4468 C CA . ASP B 1 120 ? -5.738 -2.178 -19.703 1 88.38 120 ASP B CA 1
ATOM 4469 C C . ASP B 1 120 ? -4.301 -2.586 -19.391 1 88.38 120 ASP B C 1
ATOM 4471 O O . ASP B 1 120 ? -3.361 -2.074 -20 1 88.38 120 ASP B O 1
ATOM 4475 N N . GLY B 1 121 ? -4.133 -3.426 -18.406 1 90.5 121 GLY B N 1
ATOM 4476 C CA . GLY B 1 121 ? -2.816 -3.945 -18.078 1 90.5 121 GLY B CA 1
ATOM 4477 C C . GLY B 1 121 ? -2.066 -3.076 -17.078 1 90.5 121 GLY B C 1
ATOM 4478 O O . GLY B 1 121 ? -1.011 -3.467 -16.578 1 90.5 121 GLY B O 1
ATOM 4479 N N . SER B 1 122 ? -2.686 -1.95 -16.766 1 92.94 122 SER B N 1
ATOM 4480 C CA . SER B 1 122 ? -2.02 -1.041 -15.836 1 92.94 122 SER B CA 1
ATOM 4481 C C . SER B 1 122 ? -2.412 -1.337 -14.391 1 92.94 122 SER B C 1
ATOM 4483 O O . SER B 1 122 ? -3.344 -2.104 -14.141 1 92.94 122 SER B O 1
ATOM 4485 N N . VAL B 1 123 ? -1.646 -0.784 -13.508 1 95.94 123 VAL B N 1
ATOM 4486 C CA . VAL B 1 123 ? -1.952 -0.895 -12.086 1 95.94 123 VAL B CA 1
ATOM 4487 C C . VAL B 1 123 ? -2.559 0.413 -11.586 1 95.94 123 VAL B C 1
ATOM 4489 O O . VAL B 1 123 ? -2.688 0.62 -10.375 1 95.94 123 VAL B O 1
ATOM 4492 N N . ILE B 1 124 ? -2.891 1.304 -12.492 1 95.88 124 ILE B N 1
ATOM 4493 C CA . ILE B 1 124 ? -3.387 2.643 -12.195 1 95.88 124 ILE B CA 1
ATOM 4494 C C . ILE B 1 124 ? -4.82 2.785 -12.703 1 95.88 124 ILE B C 1
ATOM 4496 O O . ILE B 1 124 ? -5.094 2.561 -13.883 1 95.88 124 ILE B O 1
ATOM 4500 N N . SER B 1 125 ? -5.754 3.123 -11.82 1 95.5 125 SER B N 1
ATOM 4501 C CA . SER B 1 125 ? -7.129 3.422 -12.219 1 95.5 125 SER B CA 1
ATOM 4502 C C . SER B 1 125 ? -7.199 4.699 -13.047 1 95.5 125 SER B C 1
ATOM 4504 O O . SER B 1 125 ? -6.906 5.785 -12.547 1 95.5 125 SER B O 1
ATOM 4506 N N . GLN B 1 126 ? -7.617 4.582 -14.227 1 92.94 126 GLN B N 1
ATOM 4507 C CA . GLN B 1 126 ? -7.711 5.75 -15.102 1 92.94 126 GLN B CA 1
ATOM 4508 C C . GLN B 1 126 ? -8.797 6.707 -14.617 1 92.94 126 GLN B C 1
ATOM 4510 O O . GLN B 1 126 ? -8.656 7.926 -14.742 1 92.94 126 GLN B O 1
ATOM 4515 N N . LEU B 1 127 ? -9.867 6.125 -14.07 1 94.25 127 LEU B N 1
ATOM 4516 C CA . LEU B 1 127 ? -10.922 6.973 -13.516 1 94.25 127 LEU B CA 1
ATOM 4517 C C . LEU B 1 127 ? -10.398 7.777 -12.328 1 94.25 127 LEU B C 1
ATOM 4519 O O . LEU B 1 127 ? -10.758 8.945 -12.164 1 94.25 127 LEU B O 1
ATOM 4523 N N . LEU B 1 128 ? -9.625 7.141 -11.523 1 97.06 128 LEU B N 1
ATOM 4524 C CA . LEU B 1 128 ? -9.047 7.859 -10.398 1 97.06 128 LEU B CA 1
ATOM 4525 C C . LEU B 1 128 ? -8.133 8.977 -10.875 1 97.06 128 LEU B C 1
ATOM 4527 O O . LEU B 1 128 ? -8.094 10.055 -10.281 1 97.06 128 LEU B O 1
ATOM 4531 N N . VAL B 1 129 ? -7.355 8.742 -11.938 1 97.06 129 VAL B N 1
ATOM 4532 C CA . VAL B 1 129 ? -6.523 9.789 -12.523 1 97.06 129 VAL B CA 1
ATOM 4533 C C . VAL B 1 129 ? -7.395 10.977 -12.93 1 97.06 129 VAL B C 1
ATOM 4535 O O . VAL B 1 129 ? -7.035 12.125 -12.68 1 97.06 129 VAL B O 1
ATOM 4538 N N . GLU B 1 130 ? -8.531 10.711 -13.5 1 96.12 130 GLU B N 1
ATOM 4539 C CA . GLU B 1 130 ? -9.445 11.766 -13.914 1 96.12 130 GLU B CA 1
ATOM 4540 C C . GLU B 1 130 ? -9.93 12.578 -12.711 1 96.12 130 GLU B C 1
ATOM 4542 O O . GLU B 1 130 ? -10.016 13.805 -12.781 1 96.12 130 GLU B O 1
ATOM 4547 N N . TYR B 1 131 ? -10.219 11.898 -11.648 1 97.38 131 TYR B N 1
ATOM 4548 C CA . TYR B 1 131 ? -10.695 12.594 -10.453 1 97.38 131 TYR B CA 1
ATOM 4549 C C . TYR B 1 131 ? -9.57 13.398 -9.812 1 97.38 131 TYR B C 1
ATOM 4551 O O . TYR B 1 131 ? -9.812 14.469 -9.25 1 97.38 131 TYR B O 1
ATOM 4559 N N . ILE B 1 132 ? -8.352 12.898 -9.906 1 98.62 132 ILE B N 1
ATOM 4560 C CA . ILE B 1 132 ? -7.199 13.648 -9.414 1 98.62 132 ILE B CA 1
ATOM 4561 C C . ILE B 1 132 ? -7.02 14.922 -10.234 1 98.62 132 ILE B C 1
ATOM 4563 O O . ILE B 1 132 ? -6.836 16.016 -9.672 1 98.62 132 ILE B O 1
ATOM 4567 N N . LYS B 1 133 ? -7.117 14.789 -11.523 1 98.44 133 LYS B N 1
ATOM 4568 C CA . LYS B 1 133 ? -7.043 15.977 -12.375 1 98.44 133 LYS B CA 1
ATOM 4569 C C . LYS B 1 133 ? -8.18 16.938 -12.062 1 98.44 133 LYS B C 1
ATOM 4571 O O . LYS B 1 133 ? -7.973 18.156 -12.031 1 98.44 133 LYS B O 1
ATOM 4576 N N . LYS B 1 134 ? -9.336 16.406 -11.844 1 98.38 134 LYS B N 1
ATOM 4577 C CA . LYS B 1 134 ? -10.516 17.219 -11.562 1 98.38 134 LYS B CA 1
ATOM 4578 C C . LYS B 1 134 ? -10.336 18.031 -10.289 1 98.38 134 LYS B C 1
ATOM 4580 O O . LYS B 1 134 ? -10.625 19.234 -10.266 1 98.38 134 LYS B O 1
ATOM 4585 N N . VAL B 1 135 ? -9.867 17.375 -9.242 1 98.81 135 VAL B N 1
ATOM 4586 C CA . VAL B 1 135 ? -9.734 18.094 -7.973 1 98.81 135 VAL B CA 1
ATOM 4587 C C . VAL B 1 135 ? -8.688 19.203 -8.102 1 98.81 135 VAL B C 1
ATOM 4589 O O . VAL B 1 135 ? -8.859 20.297 -7.559 1 98.81 135 VAL B O 1
ATOM 4592 N N . HIS B 1 136 ? -7.617 18.938 -8.805 1 98.88 136 HIS B N 1
ATOM 4593 C CA . HIS B 1 136 ? -6.617 19.984 -9.031 1 98.88 136 HIS B CA 1
ATOM 4594 C C . HIS B 1 136 ? -7.176 21.109 -9.891 1 98.88 136 HIS B C 1
ATOM 4596 O O . HIS B 1 136 ? -6.844 22.281 -9.68 1 98.88 136 HIS B O 1
ATOM 4602 N N . GLY B 1 137 ? -7.988 20.75 -10.859 1 98.62 137 GLY B N 1
ATOM 4603 C CA . GLY B 1 137 ? -8.648 21.766 -11.664 1 98.62 137 GLY B CA 1
ATOM 4604 C C . GLY B 1 137 ? -9.578 22.656 -10.859 1 98.62 137 GLY B C 1
ATOM 4605 O O . GLY B 1 137 ? -9.57 23.875 -11.031 1 98.62 137 GLY B O 1
ATOM 4606 N N . ILE B 1 138 ? -10.336 22.062 -10.016 1 98.56 138 ILE B N 1
ATOM 4607 C CA . ILE B 1 138 ? -11.281 22.797 -9.164 1 98.56 138 ILE B CA 1
ATOM 4608 C C . ILE B 1 138 ? -10.516 23.734 -8.234 1 98.56 138 ILE B C 1
ATOM 4610 O O . ILE B 1 138 ? -10.867 24.906 -8.109 1 98.56 138 ILE B O 1
ATOM 4614 N N . VAL B 1 139 ? -9.5 23.234 -7.625 1 98.75 139 VAL B N 1
ATOM 4615 C CA . VAL B 1 139 ? -8.75 23.984 -6.617 1 98.75 139 VAL B CA 1
ATOM 4616 C C . VAL B 1 139 ? -7.867 25.031 -7.297 1 98.75 139 VAL B C 1
ATOM 4618 O O . VAL B 1 139 ? -7.66 26.125 -6.758 1 98.75 139 VAL B O 1
ATOM 4621 N N . GLY B 1 140 ? -7.312 24.672 -8.422 1 98.44 140 GLY B N 1
ATOM 4622 C CA . GLY B 1 140 ? -6.395 25.547 -9.141 1 98.44 140 GLY B CA 1
ATOM 4623 C C . GLY B 1 140 ? -4.992 25.547 -8.562 1 98.44 140 GLY B C 1
ATOM 4624 O O . GLY B 1 140 ? -4.293 26.562 -8.609 1 98.44 140 GLY B O 1
ATOM 4625 N N . ASN B 1 141 ? -4.578 24.422 -8.023 1 98.62 141 ASN B N 1
ATOM 4626 C CA . ASN B 1 141 ? -3.303 24.453 -7.32 1 98.62 141 ASN B CA 1
ATOM 4627 C C . ASN B 1 141 ? -2.199 23.781 -8.133 1 98.62 141 ASN B C 1
ATOM 4629 O O . ASN B 1 141 ? -1.016 23.938 -7.824 1 98.62 141 ASN B O 1
ATOM 4633 N N . ALA B 1 142 ? -2.529 23.031 -9.203 1 98.81 142 ALA B N 1
ATOM 4634 C CA . ALA B 1 142 ? -1.496 22.375 -9.992 1 98.81 142 ALA B CA 1
ATOM 4635 C C . ALA B 1 142 ? -1.934 22.219 -11.445 1 98.81 142 ALA B C 1
ATOM 4637 O O . ALA B 1 142 ? -3.096 21.922 -11.727 1 98.81 142 ALA B O 1
ATOM 4638 N N . ILE B 1 143 ? -1.027 22.406 -12.352 1 98.75 143 ILE B N 1
ATOM 4639 C CA . ILE B 1 143 ? -1.255 22.109 -13.766 1 98.75 143 ILE B CA 1
ATOM 4640 C C . ILE B 1 143 ? -1.056 20.609 -14.008 1 98.75 143 ILE B C 1
ATOM 4642 O O . ILE B 1 143 ? 0.029 20.078 -13.766 1 98.75 143 ILE B O 1
ATOM 4646 N N . THR B 1 144 ? -2.109 19.969 -14.492 1 98.62 144 THR B N 1
ATOM 4647 C CA . THR B 1 144 ? -2.023 18.531 -14.711 1 98.62 144 THR B CA 1
ATOM 4648 C C . THR B 1 144 ? -2.055 18.219 -16.203 1 98.62 144 THR B C 1
ATOM 4650 O O . THR B 1 144 ? -1.742 17.094 -16.609 1 98.62 144 THR B O 1
ATOM 4653 N N . GLU B 1 145 ? -2.418 19.141 -17.047 1 97.94 145 GLU B N 1
ATOM 4654 C CA . GLU B 1 145 ? -2.523 18.938 -18.484 1 97.94 145 GLU B CA 1
ATOM 4655 C C . GLU B 1 145 ? -1.174 18.547 -19.094 1 97.94 145 GLU B C 1
ATOM 4657 O O . GLU B 1 145 ? -0.167 19.219 -18.844 1 97.94 145 GLU B O 1
ATOM 4662 N N . GLY B 1 146 ? -1.193 17.5 -19.797 1 97.62 146 GLY B N 1
ATOM 4663 C CA . GLY B 1 146 ? 0.017 17.062 -20.484 1 97.62 146 GLY B CA 1
ATOM 4664 C C . GLY B 1 146 ? 1.021 16.406 -19.547 1 97.62 146 GLY B C 1
ATOM 4665 O O . GLY B 1 146 ? 2.182 16.219 -19.906 1 97.62 146 GLY B O 1
ATOM 4666 N N . LYS B 1 147 ? 0.617 16.078 -18.391 1 98.56 147 LYS B N 1
ATOM 4667 C CA . LYS B 1 147 ? 1.546 15.508 -17.422 1 98.56 147 LYS B CA 1
ATOM 4668 C C . LYS B 1 147 ? 1.199 14.055 -17.109 1 98.56 147 LYS B C 1
ATOM 4670 O O . LYS B 1 147 ? 0.093 13.594 -17.406 1 98.56 147 LYS B O 1
ATOM 4675 N N . TYR B 1 148 ? 2.168 13.352 -16.562 1 98.5 148 TYR B N 1
ATOM 4676 C CA . TYR B 1 148 ? 1.988 11.969 -16.141 1 98.5 148 TYR B CA 1
ATOM 4677 C C . TYR B 1 148 ? 1.68 11.891 -14.656 1 98.5 148 TYR B C 1
ATOM 4679 O O . TYR B 1 148 ? 2.158 12.711 -13.867 1 98.5 148 TYR B O 1
ATOM 4687 N N . ILE B 1 149 ? 0.813 10.961 -14.312 1 98.69 149 ILE B N 1
ATOM 4688 C CA . ILE B 1 149 ? 0.447 10.773 -12.914 1 98.69 149 ILE B CA 1
ATOM 4689 C C . ILE B 1 149 ? 0.811 9.352 -12.469 1 98.69 149 ILE B C 1
ATOM 4691 O O . ILE B 1 149 ? 0.501 8.383 -13.164 1 98.69 149 ILE B O 1
ATOM 4695 N N . VAL B 1 150 ? 1.486 9.25 -11.32 1 98.31 150 VAL B N 1
ATOM 4696 C CA . VAL B 1 150 ? 1.83 7.965 -10.719 1 98.31 150 VAL B CA 1
ATOM 4697 C C . VAL B 1 150 ? 1.297 7.906 -9.289 1 98.31 150 VAL B C 1
ATOM 4699 O O . VAL B 1 150 ? 1.206 8.93 -8.609 1 98.31 150 VAL B O 1
ATOM 4702 N N . PHE B 1 151 ? 0.858 6.691 -8.906 1 98.81 151 PHE B N 1
ATOM 4703 C CA . PHE B 1 151 ? 0.355 6.484 -7.555 1 98.81 151 PHE B CA 1
ATOM 4704 C C . PHE B 1 151 ? 1.43 5.871 -6.668 1 98.81 151 PHE B C 1
ATOM 4706 O O . PHE B 1 151 ? 2.295 5.137 -7.148 1 98.81 151 PHE B O 1
ATOM 4713 N N . GLY B 1 152 ? 1.382 6.184 -5.391 1 98.75 152 GLY B N 1
ATOM 4714 C CA . GLY B 1 152 ? 2.236 5.562 -4.391 1 98.75 152 GLY B CA 1
ATOM 4715 C C . GLY B 1 152 ? 1.515 5.266 -3.09 1 98.75 152 GLY B C 1
ATOM 4716 O O . GLY B 1 152 ? 0.453 5.832 -2.82 1 98.75 152 GLY B O 1
ATOM 4717 N N . SER B 1 153 ? 2.084 4.316 -2.33 1 98.38 153 SER B N 1
ATOM 4718 C CA . SER B 1 153 ? 1.624 4.121 -0.958 1 98.38 153 SER B CA 1
ATOM 4719 C C . SER B 1 153 ? 1.979 5.316 -0.08 1 98.38 153 SER B C 1
ATOM 4721 O O . SER B 1 153 ? 2.961 5.273 0.665 1 98.38 153 SER B O 1
ATOM 4723 N N . GLY B 1 154 ? 1.104 6.23 -0.162 1 97.94 154 GLY B N 1
ATOM 4724 C CA . GLY B 1 154 ? 1.442 7.527 0.406 1 97.94 154 GLY B CA 1
ATOM 4725 C C . GLY B 1 154 ? 2.494 8.273 -0.393 1 97.94 154 GLY B C 1
ATOM 4726 O O . GLY B 1 154 ? 3.047 7.734 -1.356 1 97.94 154 GLY B O 1
ATOM 4727 N N . SER B 1 155 ? 2.668 9.555 -0.008 1 98 155 SER B N 1
ATOM 4728 C CA . SER B 1 155 ? 3.762 10.289 -0.637 1 98 155 SER B CA 1
ATOM 4729 C C . SER B 1 155 ? 5.117 9.781 -0.159 1 98 155 SER B C 1
ATOM 4731 O O . SER B 1 155 ? 6.141 10.023 -0.803 1 98 155 SER B O 1
ATOM 4733 N N . THR B 1 156 ? 5.094 9.023 0.959 1 98.12 156 THR B N 1
ATOM 4734 C CA . THR B 1 156 ? 6.32 8.453 1.502 1 98.12 156 THR B CA 1
ATOM 4735 C C . THR B 1 156 ? 7.02 7.586 0.458 1 98.12 156 THR B C 1
ATOM 4737 O O . THR B 1 156 ? 8.219 7.734 0.225 1 98.12 156 THR B O 1
ATOM 4740 N N . GLN B 1 157 ? 6.289 6.719 -0.158 1 98.62 157 GLN B N 1
ATOM 4741 C CA . GLN B 1 157 ? 6.883 5.863 -1.18 1 98.62 157 GLN B CA 1
ATOM 4742 C C . GLN B 1 157 ? 7.344 6.676 -2.385 1 98.62 157 GLN B C 1
ATOM 4744 O O . GLN B 1 157 ? 8.359 6.355 -3.004 1 98.62 157 GLN B O 1
ATOM 4749 N N . LEU B 1 158 ? 6.625 7.676 -2.717 1 98.88 158 LEU B N 1
ATOM 4750 C CA . LEU B 1 158 ? 6.898 8.484 -3.898 1 98.88 158 LEU B CA 1
ATOM 4751 C C . LEU B 1 158 ? 8.156 9.32 -3.705 1 98.88 158 LEU B C 1
ATOM 4753 O O . LEU B 1 158 ? 8.875 9.602 -4.668 1 98.88 158 LEU B O 1
ATOM 4757 N N . LEU B 1 159 ? 8.438 9.727 -2.469 1 98.81 159 LEU B N 1
ATOM 4758 C CA . LEU B 1 159 ? 9.672 10.445 -2.188 1 98.81 159 LEU B CA 1
ATOM 4759 C C . LEU B 1 159 ? 10.891 9.633 -2.615 1 98.81 159 LEU B C 1
ATOM 4761 O O . LEU B 1 159 ? 11.766 10.141 -3.318 1 98.81 159 LEU B O 1
ATOM 4765 N N . ASN B 1 160 ? 10.875 8.414 -2.242 1 97.75 160 ASN B N 1
ATOM 4766 C CA . ASN B 1 160 ? 12 7.555 -2.592 1 97.75 160 ASN B CA 1
ATOM 4767 C C . ASN B 1 160 ? 12.008 7.215 -4.078 1 97.75 160 ASN B C 1
ATOM 4769 O O . ASN B 1 160 ? 13.07 7.141 -4.699 1 97.75 160 ASN B O 1
ATOM 4773 N N . ALA B 1 161 ? 10.828 6.965 -4.621 1 98.62 161 ALA B N 1
ATOM 4774 C CA . ALA B 1 161 ? 10.727 6.711 -6.055 1 98.62 161 ALA B CA 1
ATOM 4775 C C . ALA B 1 161 ? 11.32 7.863 -6.859 1 98.62 161 ALA B C 1
ATOM 4777 O O . ALA B 1 161 ? 12.008 7.641 -7.859 1 98.62 161 ALA B O 1
ATOM 4778 N N . ALA B 1 162 ? 11.008 9.055 -6.43 1 98.88 162 ALA B N 1
ATOM 4779 C CA . ALA B 1 162 ? 11.5 10.242 -7.113 1 98.88 162 ALA B CA 1
ATOM 4780 C C . ALA B 1 162 ? 13.023 10.32 -7.055 1 98.88 162 ALA B C 1
ATOM 4782 O O . ALA B 1 162 ? 13.68 10.625 -8.055 1 98.88 162 ALA B O 1
ATOM 4783 N N . VAL B 1 163 ? 13.594 10.055 -5.898 1 98.62 163 VAL B N 1
ATOM 4784 C CA . VAL B 1 163 ? 15.047 10.094 -5.746 1 98.62 163 VAL B CA 1
ATOM 4785 C C . VAL B 1 163 ? 15.695 9.07 -6.668 1 98.62 163 VAL B C 1
ATOM 4787 O O . VAL B 1 163 ? 16.656 9.375 -7.379 1 98.62 163 VAL B O 1
ATOM 4790 N N . TYR B 1 164 ? 15.195 7.863 -6.711 1 97.69 164 TYR B N 1
ATOM 4791 C CA . TYR B 1 164 ? 15.719 6.832 -7.602 1 97.69 164 TYR B CA 1
ATOM 4792 C C . TYR B 1 164 ? 15.602 7.262 -9.062 1 97.69 164 TYR B C 1
ATOM 4794 O O . TYR B 1 164 ? 16.547 7.086 -9.844 1 97.69 164 TYR B O 1
ATOM 4802 N N . ALA B 1 165 ? 14.461 7.816 -9.383 1 98.25 165 ALA B N 1
ATOM 4803 C CA . ALA B 1 165 ? 14.188 8.172 -10.773 1 98.25 165 ALA B CA 1
ATOM 4804 C C . ALA B 1 165 ? 15.094 9.305 -11.242 1 98.25 165 ALA B C 1
ATOM 4806 O O . ALA B 1 165 ? 15.469 9.367 -12.414 1 98.25 165 ALA B O 1
ATOM 4807 N N . LEU B 1 166 ? 15.43 10.195 -10.359 1 98 166 LEU B N 1
ATOM 4808 C CA . LEU B 1 166 ? 16.203 11.383 -10.719 1 98 166 LEU B CA 1
ATOM 4809 C C . LEU B 1 166 ? 17.688 11.125 -10.578 1 98 166 LEU B C 1
ATOM 4811 O O . LEU B 1 166 ? 18.516 11.953 -10.992 1 98 166 LEU B O 1
ATOM 4815 N N . SER B 1 167 ? 18.062 10.031 -9.945 1 96.44 167 SER B N 1
ATOM 4816 C CA . SER B 1 167 ? 19.469 9.688 -9.781 1 96.44 167 SER B CA 1
ATOM 4817 C C . SER B 1 167 ? 20.078 9.266 -11.109 1 96.44 167 SER B C 1
ATOM 4819 O O . SER B 1 167 ? 19.391 8.75 -11.992 1 96.44 167 SER B O 1
ATOM 4821 N N . PRO B 1 168 ? 21.375 9.461 -11.234 1 91.19 168 PRO B N 1
ATOM 4822 C CA . PRO B 1 168 ? 22.047 9.086 -12.477 1 91.19 168 PRO B CA 1
ATOM 4823 C C . PRO B 1 168 ? 22.219 7.578 -12.625 1 91.19 168 PRO B C 1
ATOM 4825 O O . PRO B 1 168 ? 21.938 6.828 -11.688 1 91.19 168 PRO B O 1
ATOM 4828 N N . ASP B 1 169 ? 22.656 7.277 -13.844 1 84.56 169 ASP B N 1
ATOM 4829 C CA . ASP B 1 169 ? 22.984 5.879 -14.102 1 84.56 169 ASP B CA 1
ATOM 4830 C C . ASP B 1 169 ? 24.062 5.387 -13.148 1 84.56 169 ASP B C 1
ATOM 4832 O O . ASP B 1 169 ? 24.953 6.148 -12.766 1 84.56 169 ASP B O 1
ATOM 4836 N N . PRO B 1 170 ? 24.031 4.207 -12.812 1 80.19 170 PRO B N 1
ATOM 4837 C CA . PRO B 1 170 ? 24.953 3.639 -11.82 1 80.19 170 PRO B CA 1
ATOM 4838 C C . PRO B 1 170 ? 26.422 3.846 -12.188 1 80.19 170 PRO B C 1
ATOM 4840 O O . PRO B 1 170 ? 27.297 3.822 -11.312 1 80.19 170 PRO B O 1
ATOM 4843 N N . SER B 1 171 ? 26.734 4.105 -13.32 1 76.44 171 SER B N 1
ATOM 4844 C CA . SER B 1 171 ? 28.125 4.297 -13.734 1 76.44 171 SER B CA 1
ATOM 4845 C C . SER B 1 171 ? 28.594 5.715 -13.43 1 76.44 171 SER B C 1
ATOM 4847 O O . SER B 1 171 ? 29.797 5.996 -13.492 1 76.44 171 SER B O 1
ATOM 4849 N N . MET B 1 172 ? 27.797 6.465 -12.914 1 83.19 172 MET B N 1
ATOM 4850 C CA . MET B 1 172 ? 28.125 7.863 -12.648 1 83.19 172 MET B CA 1
ATOM 4851 C C . MET B 1 172 ? 28.203 8.125 -11.148 1 83.19 172 MET B C 1
ATOM 4853 O O . MET B 1 172 ? 27.797 7.289 -10.344 1 83.19 172 MET B O 1
ATOM 4857 N N . SER B 1 173 ? 28.734 9.328 -10.836 1 90 173 SER B N 1
ATOM 4858 C CA . SER B 1 173 ? 28.781 9.742 -9.438 1 90 173 SER B CA 1
ATOM 4859 C C . SER B 1 173 ? 27.375 9.828 -8.836 1 90 173 SER B C 1
ATOM 4861 O O . SER B 1 173 ? 26.438 10.289 -9.5 1 90 173 SER B O 1
ATOM 4863 N N . PRO B 1 174 ? 27.25 9.383 -7.594 1 94.5 174 PRO B N 1
ATOM 4864 C CA . PRO B 1 174 ? 25.922 9.398 -6.969 1 94.5 174 PRO B CA 1
ATOM 4865 C C . PRO B 1 174 ? 25.328 10.805 -6.867 1 94.5 174 PRO B C 1
ATOM 4867 O O . PRO B 1 174 ? 26.078 11.773 -6.688 1 94.5 174 PRO B O 1
ATOM 4870 N N . ALA B 1 175 ? 24.078 10.875 -6.992 1 96.25 175 ALA B N 1
ATOM 4871 C CA . ALA B 1 175 ? 23.391 12.148 -6.793 1 96.25 175 ALA B CA 1
ATOM 4872 C C . ALA B 1 175 ? 23.5 12.602 -5.34 1 96.25 175 ALA B C 1
ATOM 4874 O O . ALA B 1 175 ? 23.5 11.781 -4.422 1 96.25 175 ALA B O 1
ATOM 4875 N N . LYS B 1 176 ? 23.609 13.859 -5.191 1 96.19 176 LYS B N 1
ATOM 4876 C CA . LYS B 1 176 ? 23.578 14.469 -3.863 1 96.19 176 LYS B CA 1
ATOM 4877 C C . LYS B 1 176 ? 22.172 14.961 -3.51 1 96.19 176 LYS B C 1
ATOM 4879 O O . LYS B 1 176 ? 21.672 15.898 -4.125 1 96.19 176 LYS B O 1
ATOM 4884 N N . VAL B 1 177 ? 21.578 14.367 -2.531 1 97.88 177 VAL B N 1
ATOM 4885 C CA . VAL B 1 177 ? 20.25 14.734 -2.076 1 97.88 177 VAL B CA 1
ATOM 4886 C C . VAL B 1 177 ? 20.344 15.773 -0.963 1 97.88 177 VAL B C 1
ATOM 4888 O O . VAL B 1 177 ? 21.047 15.562 0.031 1 97.88 177 VAL B O 1
ATOM 4891 N N . VAL B 1 178 ? 19.641 16.891 -1.119 1 97.56 178 VAL B N 1
ATOM 4892 C CA . VAL B 1 178 ? 19.766 18 -0.18 1 97.56 178 VAL B CA 1
ATOM 4893 C C . VAL B 1 178 ? 18.375 18.594 0.105 1 97.56 178 VAL B C 1
ATOM 4895 O O . VAL B 1 178 ? 17.453 18.406 -0.68 1 97.56 178 VAL B O 1
ATOM 4898 N N . ALA B 1 179 ? 18.266 19.281 1.216 1 97.88 179 ALA B N 1
ATOM 4899 C CA . ALA B 1 179 ? 17.062 20.016 1.602 1 97.88 179 ALA B CA 1
ATOM 4900 C C . ALA B 1 179 ? 17.422 21.203 2.508 1 97.88 179 ALA B C 1
ATOM 4902 O O . ALA B 1 179 ? 18.375 21.125 3.287 1 97.88 179 ALA B O 1
ATOM 4903 N N . THR B 1 180 ? 16.672 22.234 2.453 1 97.06 180 THR B N 1
ATOM 4904 C CA . THR B 1 180 ? 16.922 23.422 3.27 1 97.06 180 THR B CA 1
ATOM 4905 C C . THR B 1 180 ? 16.188 23.312 4.605 1 97.06 180 THR B C 1
ATOM 4907 O O . THR B 1 180 ? 14.969 23.188 4.641 1 97.06 180 THR B O 1
ATOM 4910 N N . ALA B 1 181 ? 16.844 23.469 5.691 1 96.69 181 ALA B N 1
ATOM 4911 C CA . ALA B 1 181 ? 16.234 23.406 7.02 1 96.69 181 ALA B CA 1
ATOM 4912 C C . ALA B 1 181 ? 15.383 24.641 7.293 1 96.69 181 ALA B C 1
ATOM 4914 O O . ALA B 1 181 ? 15.719 25.75 6.859 1 96.69 181 ALA B O 1
ATOM 4915 N N . PRO B 1 182 ? 14.289 24.578 8.117 1 97.75 182 PRO B N 1
ATOM 4916 C CA . PRO B 1 182 ? 13.75 23.312 8.617 1 97.75 182 PRO B CA 1
ATOM 4917 C C . PRO B 1 182 ? 13.008 22.516 7.539 1 97.75 182 PRO B C 1
ATOM 4919 O O . PRO B 1 182 ? 12.32 23.109 6.699 1 97.75 182 PRO B O 1
ATOM 4922 N N . TYR B 1 183 ? 13.195 21.188 7.496 1 97.5 183 TYR B N 1
ATOM 4923 C CA . TYR B 1 183 ? 12.562 20.359 6.48 1 97.5 183 TYR B CA 1
ATOM 4924 C C . TYR B 1 183 ? 12.008 19.078 7.094 1 97.5 183 TYR B C 1
ATOM 4926 O O . TYR B 1 183 ? 12.352 18.719 8.227 1 97.5 183 TYR B O 1
ATOM 4934 N N . TYR B 1 184 ? 11.148 18.469 6.406 1 97.62 184 TYR B N 1
ATOM 4935 C CA . TYR B 1 184 ? 10.578 17.188 6.789 1 97.62 184 TYR B CA 1
ATOM 4936 C C . TYR B 1 184 ? 11.664 16.125 6.93 1 97.62 184 TYR B C 1
ATOM 4938 O O . TYR B 1 184 ? 12.43 15.883 5.996 1 97.62 184 TYR B O 1
ATOM 4946 N N . PRO B 1 185 ? 11.719 15.398 8.039 1 97.38 185 PRO B N 1
ATOM 4947 C CA . PRO B 1 185 ? 12.867 14.555 8.367 1 97.38 185 PRO B CA 1
ATOM 4948 C C . PRO B 1 185 ? 12.977 13.32 7.469 1 97.38 185 PRO B C 1
ATOM 4950 O O . PRO B 1 185 ? 14.062 12.758 7.312 1 97.38 185 PRO B O 1
ATOM 4953 N N . LEU B 1 186 ? 11.953 12.93 6.855 1 97.69 186 LEU B N 1
ATOM 4954 C CA . LEU B 1 186 ? 11.922 11.688 6.098 1 97.69 186 LEU B CA 1
ATOM 4955 C C . LEU B 1 186 ? 12.867 11.742 4.906 1 97.69 186 LEU B C 1
ATOM 4957 O O . LEU B 1 186 ? 13.367 10.711 4.457 1 97.69 186 LEU B O 1
ATOM 4961 N N . TYR B 1 187 ? 13.148 12.922 4.363 1 98.25 187 TYR B N 1
ATOM 4962 C CA . TYR B 1 187 ? 14.07 13.055 3.242 1 98.25 187 TYR B CA 1
ATOM 4963 C C . TYR B 1 187 ? 15.438 12.484 3.596 1 98.25 187 TYR B C 1
ATOM 4965 O O . TYR B 1 187 ? 16 11.688 2.838 1 98.25 187 TYR B O 1
ATOM 4973 N N . ARG B 1 188 ? 15.875 12.898 4.746 1 97.75 188 ARG B N 1
ATOM 4974 C CA . ARG B 1 188 ? 17.172 12.438 5.246 1 97.75 188 ARG B CA 1
ATOM 4975 C C . ARG B 1 188 ? 17.094 10.977 5.668 1 97.75 188 ARG B C 1
ATOM 4977 O O . ARG B 1 188 ? 17.953 10.172 5.289 1 97.75 188 ARG B O 1
ATOM 4984 N N . GLU B 1 189 ? 16.078 10.633 6.402 1 97.81 189 GLU B N 1
ATOM 4985 C CA . GLU B 1 189 ? 15.969 9.297 6.98 1 97.81 189 GLU B CA 1
ATOM 4986 C C . GLU B 1 189 ? 15.906 8.227 5.895 1 97.81 189 GLU B C 1
ATOM 4988 O O . GLU B 1 189 ? 16.594 7.211 5.98 1 97.81 189 GLU B O 1
ATOM 4993 N N . GLN B 1 190 ? 15.117 8.453 4.867 1 97.56 190 GLN B N 1
ATOM 4994 C CA . GLN B 1 190 ? 15 7.496 3.77 1 97.56 190 GLN B CA 1
ATOM 4995 C C . GLN B 1 190 ? 16.312 7.367 3.008 1 97.56 190 GLN B C 1
ATOM 4997 O O . GLN B 1 190 ? 16.766 6.254 2.734 1 97.56 190 GLN B O 1
ATOM 5002 N N . THR B 1 191 ? 16.875 8.531 2.65 1 97.5 191 THR B N 1
ATOM 5003 C CA . THR B 1 191 ? 18.078 8.531 1.827 1 97.5 191 THR B CA 1
ATOM 5004 C C . THR B 1 191 ? 19.219 7.801 2.533 1 97.5 191 THR B C 1
ATOM 5006 O O . THR B 1 191 ? 19.953 7.039 1.907 1 97.5 191 THR B O 1
ATOM 5009 N N . GLN B 1 192 ? 19.312 8.031 3.832 1 96.31 192 GLN B N 1
ATOM 5010 C CA . GLN B 1 192 ? 20.375 7.387 4.609 1 96.31 192 GLN B CA 1
ATOM 5011 C C . GLN B 1 192 ? 20.094 5.898 4.805 1 96.31 192 GLN B C 1
ATOM 5013 O O . GLN B 1 192 ? 21 5.07 4.699 1 96.31 192 GLN B O 1
ATOM 5018 N N . PHE B 1 193 ? 18.906 5.562 5.02 1 96.44 193 PHE B N 1
ATOM 5019 C CA . PHE B 1 193 ? 18.531 4.184 5.301 1 96.44 193 PHE B CA 1
ATOM 5020 C C . PHE B 1 193 ? 18.781 3.293 4.09 1 96.44 193 PHE B C 1
ATOM 5022 O O . PHE B 1 193 ? 19.328 2.193 4.223 1 96.44 193 PHE B O 1
ATOM 5029 N N . PHE B 1 194 ? 18.344 3.689 2.916 1 93.94 194 PHE B N 1
ATOM 5030 C CA . PHE B 1 194 ? 18.438 2.844 1.732 1 93.94 194 PHE B CA 1
ATOM 5031 C C . PHE B 1 194 ? 19.891 2.717 1.269 1 93.94 194 PHE B C 1
ATOM 5033 O O . PHE B 1 194 ? 20.234 1.771 0.559 1 93.94 194 PHE B O 1
ATOM 5040 N N . ASN B 1 195 ? 20.75 3.717 1.669 1 94.06 195 ASN B N 1
ATOM 5041 C CA . ASN B 1 195 ? 22.188 3.607 1.486 1 94.06 195 ASN B CA 1
ATOM 5042 C C . ASN B 1 195 ? 22.547 3.072 0.101 1 94.06 195 ASN B C 1
ATOM 5044 O O . ASN B 1 195 ? 23.266 2.088 -0.023 1 94.06 195 ASN B O 1
ATOM 5048 N N . SER B 1 196 ? 21.984 3.68 -0.939 1 94.88 196 SER B N 1
ATOM 5049 C CA . SER B 1 196 ? 22.156 3.299 -2.336 1 94.88 196 SER B CA 1
ATOM 5050 C C . SER B 1 196 ? 23.516 3.748 -2.867 1 94.88 196 SER B C 1
ATOM 5052 O O . SER B 1 196 ? 24.109 4.703 -2.354 1 94.88 196 SER B O 1
ATOM 5054 N N . ARG B 1 197 ? 24 3.074 -3.879 1 95.19 197 ARG B N 1
ATOM 5055 C CA . ARG B 1 197 ? 25.203 3.504 -4.586 1 95.19 197 ARG B CA 1
ATOM 5056 C C . ARG B 1 197 ? 24.906 4.68 -5.508 1 95.19 197 ARG B C 1
ATOM 5058 O O . ARG B 1 197 ? 25.812 5.371 -5.957 1 95.19 197 ARG B O 1
ATOM 5065 N N . ASP B 1 198 ? 23.594 4.957 -5.719 1 95.56 198 ASP B N 1
ATOM 5066 C CA . ASP B 1 198 ? 23.188 5.914 -6.746 1 95.56 198 ASP B CA 1
ATOM 5067 C C . ASP B 1 198 ? 22.969 7.301 -6.148 1 95.56 198 ASP B C 1
ATOM 5069 O O . ASP B 1 198 ? 22.891 8.289 -6.879 1 95.56 198 ASP B O 1
ATOM 5073 N N . PHE B 1 199 ? 22.859 7.434 -4.859 1 97.06 199 PHE B N 1
ATOM 5074 C CA . PHE B 1 199 ? 22.625 8.727 -4.219 1 97.06 199 PHE B CA 1
ATOM 5075 C C . PHE B 1 199 ? 23.109 8.703 -2.771 1 97.06 199 PHE B C 1
ATOM 5077 O O . PHE B 1 199 ? 23.297 7.633 -2.188 1 97.06 199 PHE B O 1
ATOM 5084 N N . SER B 1 200 ? 23.297 9.867 -2.178 1 96.19 200 SER B N 1
ATOM 5085 C CA . SER B 1 200 ? 23.641 10.062 -0.775 1 96.19 200 SER B CA 1
ATOM 5086 C C . SER B 1 200 ? 23.062 11.367 -0.234 1 96.19 200 SER B C 1
ATOM 5088 O O . SER B 1 200 ? 22.891 12.336 -0.977 1 96.19 200 SER B O 1
ATOM 5090 N N . TYR B 1 201 ? 22.75 11.336 0.979 1 97.25 201 TYR B N 1
ATOM 5091 C CA . TYR B 1 201 ? 22.281 12.562 1.613 1 97.25 201 TYR B CA 1
ATOM 5092 C C . TYR B 1 201 ? 23.453 13.484 1.942 1 97.25 201 TYR B C 1
ATOM 5094 O O . TYR B 1 201 ? 24.406 13.078 2.6 1 97.25 201 TYR B O 1
ATOM 5102 N N . GLU B 1 202 ? 23.328 14.727 1.518 1 95.44 202 GLU B N 1
ATOM 5103 C CA . GLU B 1 202 ? 24.469 15.617 1.664 1 95.44 202 GLU B CA 1
ATOM 5104 C C . GLU B 1 202 ? 24.094 16.859 2.48 1 95.44 202 GLU B C 1
ATOM 5106 O O . GLU B 1 202 ? 24.797 17.875 2.43 1 95.44 202 GLU B O 1
ATOM 5111 N N . GLY B 1 203 ? 23.016 16.812 3.17 1 93.56 203 GLY B N 1
ATOM 5112 C CA . GLY B 1 203 ? 22.719 17.797 4.191 1 93.56 203 GLY B CA 1
ATOM 5113 C C . GLY B 1 203 ? 21.984 19.016 3.652 1 93.56 203 GLY B C 1
ATOM 5114 O O . GLY B 1 203 ? 21.109 18.891 2.785 1 93.56 203 GLY B O 1
ATOM 5115 N N . ASP B 1 204 ? 22.328 20.156 4.191 1 93.69 204 ASP B N 1
ATOM 5116 C CA . ASP B 1 204 ? 21.609 21.406 3.91 1 93.69 204 ASP B CA 1
ATOM 5117 C C . ASP B 1 204 ? 22 21.953 2.545 1 93.69 204 ASP B C 1
ATOM 5119 O O . ASP B 1 204 ? 23.188 21.984 2.191 1 93.69 204 ASP B O 1
ATOM 5123 N N . THR B 1 205 ? 20.984 22.391 1.872 1 94.12 205 THR B N 1
ATOM 5124 C CA . THR B 1 205 ? 21.172 22.906 0.523 1 94.12 205 THR B CA 1
ATOM 5125 C C . THR B 1 205 ? 22.141 24.078 0.526 1 94.12 205 THR B C 1
ATOM 5127 O O . THR B 1 205 ? 22.891 24.281 -0.437 1 94.12 205 THR B O 1
ATOM 5130 N N . SER B 1 206 ? 22.125 24.875 1.573 1 87.44 206 SER B N 1
ATOM 5131 C CA . SER B 1 206 ? 22.922 26.094 1.653 1 87.44 206 SER B CA 1
ATOM 5132 C C . SER B 1 206 ? 24.406 25.797 1.561 1 87.44 206 SER B C 1
ATOM 5134 O O . SER B 1 206 ? 25.203 26.641 1.146 1 87.44 206 SER B O 1
ATOM 5136 N N . LEU B 1 207 ? 24.766 24.625 1.906 1 86.69 207 LEU B N 1
ATOM 5137 C CA . LEU B 1 207 ? 26.172 24.203 1.861 1 86.69 207 LEU B CA 1
ATOM 5138 C C . LEU B 1 207 ? 26.656 24.062 0.42 1 86.69 207 LEU B C 1
ATOM 5140 O O . LEU B 1 207 ? 27.859 24.016 0.164 1 86.69 207 LEU B O 1
ATOM 5144 N N . TRP B 1 208 ? 25.672 24.109 -0.483 1 87.12 208 TRP B N 1
ATOM 5145 C CA . TRP B 1 208 ? 26.016 23.797 -1.863 1 87.12 208 TRP B CA 1
ATOM 5146 C C . TRP B 1 208 ? 25.656 24.938 -2.799 1 87.12 208 TRP B C 1
ATOM 5148 O O . TRP B 1 208 ? 25.766 24.812 -4.02 1 87.12 208 TRP B O 1
ATOM 5158 N N . LYS B 1 209 ? 25.156 25.969 -2.307 1 79.69 209 LYS B N 1
ATOM 5159 C CA . LYS B 1 209 ? 24.656 27.078 -3.111 1 79.69 209 LYS B CA 1
ATOM 5160 C C . LYS B 1 209 ? 25.734 27.594 -4.066 1 79.69 209 LYS B C 1
ATOM 5162 O O . LYS B 1 209 ? 25.438 27.938 -5.215 1 79.69 209 LYS B O 1
ATOM 5167 N N . ASN B 1 210 ? 26.938 27.688 -3.602 1 71.62 210 ASN B N 1
ATOM 5168 C CA . ASN B 1 210 ? 28 28.25 -4.41 1 71.62 210 ASN B CA 1
ATOM 5169 C C . ASN B 1 210 ? 28.812 27.156 -5.117 1 71.62 210 ASN B C 1
ATOM 5171 O O . ASN B 1 210 ? 29.797 27.453 -5.797 1 71.62 210 ASN B O 1
ATOM 5175 N N . ASN B 1 211 ? 28.516 25.906 -4.891 1 64.19 211 ASN B N 1
ATOM 5176 C CA . ASN B 1 211 ? 29.297 24.812 -5.43 1 64.19 211 ASN B CA 1
ATOM 5177 C C . ASN B 1 211 ? 28.516 24.016 -6.469 1 64.19 211 ASN B C 1
ATOM 5179 O O . ASN B 1 211 ? 28.672 22.797 -6.566 1 64.19 211 ASN B O 1
ATOM 5183 N N . THR B 1 212 ? 27.547 24.641 -6.965 1 61.44 212 THR B N 1
ATOM 5184 C CA . THR B 1 212 ? 26.812 23.844 -7.957 1 61.44 212 THR B CA 1
ATOM 5185 C C . THR B 1 212 ? 27.672 23.625 -9.195 1 61.44 212 THR B C 1
ATOM 5187 O O . THR B 1 212 ? 27.375 24.141 -10.266 1 61.44 212 THR B O 1
ATOM 5190 N N . ASN B 1 213 ? 28.984 23.453 -8.828 1 59.12 213 ASN B N 1
ATOM 5191 C CA . ASN B 1 213 ? 29.859 23.094 -9.938 1 59.12 213 ASN B CA 1
ATOM 5192 C C . ASN B 1 213 ? 29.359 21.859 -10.664 1 59.12 213 ASN B C 1
ATOM 5194 O O . ASN B 1 213 ? 28.703 21 -10.07 1 59.12 213 ASN B O 1
ATOM 5198 N N . SER B 1 214 ? 29.547 21.766 -12.031 1 62.62 214 SER B N 1
ATOM 5199 C CA . SER B 1 214 ? 29 21.016 -13.156 1 62.62 214 SER B CA 1
ATOM 5200 C C . SER B 1 214 ? 29.25 19.516 -13 1 62.62 214 SER B C 1
ATOM 5202 O O . SER B 1 214 ? 28.766 18.719 -13.789 1 62.62 214 SER B O 1
ATOM 5204 N N . SER B 1 215 ? 29.734 19.109 -11.773 1 72.88 215 SER B N 1
ATOM 5205 C CA . SER B 1 215 ? 30.094 17.703 -11.922 1 72.88 215 SER B CA 1
ATOM 5206 C C . SER B 1 215 ? 29.172 16.797 -11.094 1 72.88 215 SER B C 1
ATOM 5208 O O . SER B 1 215 ? 29.172 15.586 -11.266 1 72.88 215 SER B O 1
ATOM 5210 N N . PHE B 1 216 ? 28.297 17.453 -10.297 1 83.81 216 PHE B N 1
ATOM 5211 C CA . PHE B 1 216 ? 27.469 16.594 -9.461 1 83.81 216 PHE B CA 1
ATOM 5212 C C . PHE B 1 216 ? 25.984 16.766 -9.805 1 83.81 216 PHE B C 1
ATOM 5214 O O . PHE B 1 216 ? 25.531 17.875 -10.078 1 83.81 216 PHE B O 1
ATOM 5221 N N . ARG B 1 217 ? 25.344 15.68 -9.867 1 91.88 217 ARG B N 1
ATOM 5222 C CA . ARG B 1 217 ? 23.875 15.727 -9.922 1 91.88 217 ARG B CA 1
ATOM 5223 C C . ARG B 1 217 ? 23.297 16.016 -8.547 1 91.88 217 ARG B C 1
ATOM 5225 O O . ARG B 1 217 ? 23.609 15.32 -7.574 1 91.88 217 ARG B O 1
ATOM 5232 N N . PHE B 1 218 ? 22.5 17.109 -8.438 1 94.94 218 PHE B N 1
ATOM 5233 C CA . PHE B 1 218 ? 21.797 17.406 -7.191 1 94.94 218 PHE B CA 1
ATOM 5234 C C . PHE B 1 218 ? 20.312 17.078 -7.301 1 94.94 218 PHE B C 1
ATOM 5236 O O . PHE B 1 218 ? 19.703 17.312 -8.336 1 94.94 218 PHE B O 1
ATOM 5243 N N . ILE B 1 219 ? 19.781 16.531 -6.289 1 97.44 219 ILE B N 1
ATOM 5244 C CA . ILE B 1 219 ? 18.344 16.375 -6.09 1 97.44 219 ILE B CA 1
ATOM 5245 C C . ILE B 1 219 ? 17.906 17.172 -4.863 1 97.44 219 ILE B C 1
ATOM 5247 O O . ILE B 1 219 ? 18.25 16.828 -3.732 1 97.44 219 ILE B O 1
ATOM 5251 N N . GLU B 1 220 ? 17.219 18.234 -5.043 1 97.69 220 GLU B N 1
ATOM 5252 C CA . GLU B 1 220 ? 16.781 19.125 -3.975 1 97.69 220 GLU B CA 1
ATOM 5253 C C . GLU B 1 220 ? 15.32 18.891 -3.609 1 97.69 220 GLU B C 1
ATOM 5255 O O . GLU B 1 220 ? 14.43 19.016 -4.457 1 97.69 220 GLU B O 1
ATOM 5260 N N . PHE B 1 221 ? 15.055 18.547 -2.324 1 98.62 221 PHE B N 1
ATOM 5261 C CA . PHE B 1 221 ? 13.688 18.5 -1.82 1 98.62 221 PHE B CA 1
ATOM 5262 C C . PHE B 1 221 ? 13.211 19.906 -1.435 1 98.62 221 PHE B C 1
ATOM 5264 O O . PHE B 1 221 ? 13.914 20.625 -0.729 1 98.62 221 PHE B O 1
ATOM 5271 N N . VAL B 1 222 ? 12.039 20.234 -1.864 1 98.31 222 VAL B N 1
ATOM 5272 C CA . VAL B 1 222 ? 11.398 21.5 -1.499 1 98.31 222 VAL B CA 1
ATOM 5273 C C . VAL B 1 222 ? 9.961 21.234 -1.065 1 98.31 222 VAL B C 1
ATOM 5275 O O . VAL B 1 222 ? 9.117 20.844 -1.88 1 98.31 222 VAL B O 1
ATOM 5278 N N . THR B 1 223 ? 9.711 21.375 0.167 1 97.81 223 THR B N 1
ATOM 5279 C CA . THR B 1 223 ? 8.328 21.297 0.645 1 97.81 223 THR B CA 1
ATOM 5280 C C . THR B 1 223 ? 7.676 22.672 0.64 1 97.81 223 THR B C 1
ATOM 5282 O O . THR B 1 223 ? 8.203 23.625 1.226 1 97.81 223 THR B O 1
ATOM 5285 N N . SER B 1 224 ? 6.539 22.75 -0.026 1 97.69 224 SER B N 1
ATOM 5286 C CA . SER B 1 224 ? 5.871 24.031 -0.216 1 97.69 224 SER B CA 1
ATOM 5287 C C . SER B 1 224 ? 4.359 23.859 -0.321 1 97.69 224 SER B C 1
ATOM 5289 O O . SER B 1 224 ? 3.852 23.422 -1.356 1 97.69 224 SER B O 1
ATOM 5291 N N . PRO B 1 225 ? 3.607 24.328 0.737 1 97.62 225 PRO B N 1
ATOM 5292 C CA . PRO B 1 225 ? 3.996 24.922 2.012 1 97.62 225 PRO B CA 1
ATOM 5293 C C . PRO B 1 225 ? 4.852 24 2.871 1 97.62 225 PRO B C 1
ATOM 5295 O O . PRO B 1 225 ? 4.609 22.781 2.906 1 97.62 225 PRO B O 1
ATOM 5298 N N . ASN B 1 226 ? 5.758 24.547 3.557 1 98.12 226 ASN B N 1
ATOM 5299 C CA . ASN B 1 226 ? 6.785 23.781 4.254 1 98.12 226 ASN B CA 1
ATOM 5300 C C . ASN B 1 226 ? 6.25 23.172 5.547 1 98.12 226 ASN B C 1
ATOM 5302 O O . ASN B 1 226 ? 5.383 23.766 6.199 1 98.12 226 ASN B O 1
ATOM 5306 N N . ASN B 1 227 ? 6.566 22.016 5.852 1 98.06 227 ASN B N 1
ATOM 5307 C CA . ASN B 1 227 ? 6.539 21.391 7.168 1 98.06 227 ASN B CA 1
ATOM 5308 C C . ASN B 1 227 ? 7.887 21.516 7.875 1 98.06 227 ASN B C 1
ATOM 5310 O O . ASN B 1 227 ? 8.859 20.859 7.492 1 98.06 227 ASN B O 1
ATOM 5314 N N . PRO B 1 228 ? 8 22.422 8.781 1 98 228 PRO B N 1
ATOM 5315 C CA . PRO B 1 228 ? 6.941 22.688 9.766 1 98 228 PRO B CA 1
ATOM 5316 C C . PRO B 1 228 ? 6.41 24.125 9.68 1 98 228 PRO B C 1
ATOM 5318 O O . PRO B 1 228 ? 5.371 24.438 10.266 1 98 228 PRO B O 1
ATOM 5321 N N . ASP B 1 229 ? 7.016 25 8.961 1 98.12 229 ASP B N 1
ATOM 5322 C CA . ASP B 1 229 ? 6.82 26.422 9.25 1 98.12 229 ASP B CA 1
ATOM 5323 C C . ASP B 1 229 ? 5.797 27.031 8.297 1 98.12 229 ASP B C 1
ATOM 5325 O O . ASP B 1 229 ? 5.48 28.219 8.398 1 98.12 229 ASP B O 1
ATOM 5329 N N . GLY B 1 230 ? 5.281 26.266 7.352 1 97.62 230 GLY B N 1
ATOM 5330 C CA . GLY B 1 230 ? 4.156 26.688 6.527 1 97.62 230 GLY B CA 1
ATOM 5331 C C . GLY B 1 230 ? 4.551 27.641 5.418 1 97.62 230 GLY B C 1
ATOM 5332 O O . GLY B 1 230 ? 3.695 28.125 4.672 1 97.62 230 GLY B O 1
ATOM 5333 N N . LYS B 1 231 ? 5.82 27.844 5.199 1 96.5 231 LYS B N 1
ATOM 5334 C CA . LYS B 1 231 ? 6.281 28.812 4.211 1 96.5 231 LYS B CA 1
ATOM 5335 C C . LYS B 1 231 ? 6.23 28.234 2.803 1 96.5 231 LYS B C 1
ATOM 5337 O O . LYS B 1 231 ? 6.387 27.016 2.621 1 96.5 231 LYS B O 1
ATOM 5342 N N . LEU B 1 232 ? 5.984 29.109 1.82 1 96.12 232 LEU B N 1
ATOM 5343 C CA . LEU B 1 232 ? 5.988 28.703 0.416 1 96.12 232 LEU B CA 1
ATOM 5344 C C . LEU B 1 232 ? 7.402 28.75 -0.154 1 96.12 232 LEU B C 1
ATOM 5346 O O . LEU B 1 232 ? 7.727 29.625 -0.964 1 96.12 232 LEU B O 1
ATOM 5350 N N . ASN B 1 233 ? 8.156 27.719 0.167 1 96.12 233 ASN B N 1
ATOM 5351 C CA . ASN B 1 233 ? 9.562 27.656 -0.207 1 96.12 233 ASN B CA 1
ATOM 5352 C C . ASN B 1 233 ? 9.734 27.422 -1.706 1 96.12 233 ASN B C 1
ATOM 5354 O O . ASN B 1 233 ? 8.836 26.906 -2.365 1 96.12 233 ASN B O 1
ATOM 5358 N N . LYS B 1 234 ? 10.859 27.875 -2.221 1 95.44 234 LYS B N 1
ATOM 5359 C CA . LYS B 1 234 ? 11.312 27.609 -3.584 1 95.44 234 LYS B CA 1
ATOM 5360 C C . LYS B 1 234 ? 12.688 26.953 -3.588 1 95.44 234 LYS B C 1
ATOM 5362 O O . LYS B 1 234 ? 13.445 27.078 -2.621 1 95.44 234 LYS B O 1
ATOM 5367 N N . GLY B 1 235 ? 12.961 26.234 -4.676 1 95.12 235 GLY B N 1
ATOM 5368 C CA . GLY B 1 235 ? 14.305 25.719 -4.82 1 95.12 235 GLY B CA 1
ATOM 5369 C C . GLY B 1 235 ? 15.375 26.797 -4.816 1 95.12 235 GLY B C 1
ATOM 5370 O O . GLY B 1 235 ? 15.148 27.891 -5.328 1 95.12 235 GLY B O 1
ATOM 5371 N N . ILE B 1 236 ? 16.516 26.391 -4.285 1 93.12 236 ILE B N 1
ATOM 5372 C CA . ILE B 1 236 ? 17.547 27.406 -4.16 1 93.12 236 ILE B CA 1
ATOM 5373 C C . ILE B 1 236 ? 18.688 27.094 -5.125 1 93.12 236 ILE B C 1
ATOM 5375 O O . ILE B 1 236 ? 19.406 28 -5.562 1 93.12 236 ILE B O 1
ATOM 5379 N N . LEU B 1 237 ? 18.859 25.812 -5.379 1 93.12 237 LEU B N 1
ATOM 5380 C CA . LEU B 1 237 ? 19.938 25.438 -6.289 1 93.12 237 LEU B CA 1
ATOM 5381 C C . LEU B 1 237 ? 19.516 25.672 -7.738 1 93.12 237 LEU B C 1
ATOM 5383 O O . LEU B 1 237 ? 18.344 25.578 -8.078 1 93.12 237 LEU B O 1
ATOM 5387 N N . LYS B 1 238 ? 20.531 26.016 -8.5 1 88.69 238 LYS B N 1
ATOM 5388 C CA . LYS B 1 238 ? 20.312 26.281 -9.922 1 88.69 238 LYS B CA 1
ATOM 5389 C C . LYS B 1 238 ? 21.297 25.5 -10.789 1 88.69 238 LYS B C 1
ATOM 5391 O O . LYS B 1 238 ? 22.328 25.031 -10.305 1 88.69 238 LYS B O 1
ATOM 5396 N N . GLY B 1 239 ? 20.828 25.281 -12.07 1 88 239 GLY B N 1
ATOM 5397 C CA . GLY B 1 239 ? 21.703 24.609 -13.016 1 88 239 GLY B CA 1
ATOM 5398 C C . GLY B 1 239 ? 21.047 23.406 -13.672 1 88 239 GLY B C 1
ATOM 5399 O O . GLY B 1 239 ? 20.016 22.906 -13.203 1 88 239 GLY B O 1
ATOM 5400 N N . SER B 1 240 ? 21.672 22.953 -14.711 1 85.06 240 SER B N 1
ATOM 5401 C CA . SER B 1 240 ? 21.125 21.875 -15.516 1 85.06 240 SER B CA 1
ATOM 5402 C C . SER B 1 240 ? 21.203 20.531 -14.781 1 85.06 240 SER B C 1
ATOM 5404 O O . SER B 1 240 ? 20.422 19.609 -15.062 1 85.06 240 SER B O 1
ATOM 5406 N N . ASP B 1 241 ? 22.047 20.406 -13.828 1 89.25 241 ASP B N 1
ATOM 5407 C CA . ASP B 1 241 ? 22.234 19.141 -13.125 1 89.25 241 ASP B CA 1
ATOM 5408 C C . ASP B 1 241 ? 21.5 19.141 -11.789 1 89.25 241 ASP B C 1
ATOM 5410 O O . ASP B 1 241 ? 21.734 18.281 -10.945 1 89.25 241 ASP B O 1
ATOM 5414 N N . VAL B 1 242 ? 20.656 20.125 -11.672 1 94.06 242 VAL B N 1
ATOM 5415 C CA . VAL B 1 242 ? 19.828 20.203 -10.477 1 94.06 242 VAL B CA 1
ATOM 5416 C C . VAL B 1 242 ? 18.406 19.734 -10.805 1 94.06 242 VAL B C 1
ATOM 5418 O O . VAL B 1 242 ? 17.797 20.234 -11.742 1 94.06 242 VAL B O 1
ATOM 5421 N N . LYS B 1 243 ? 18 18.719 -10.109 1 96.38 243 LYS B N 1
ATOM 5422 C CA . LYS B 1 243 ? 16.609 18.266 -10.141 1 96.38 243 LYS B CA 1
ATOM 5423 C C . LYS B 1 243 ? 15.891 18.578 -8.836 1 96.38 243 LYS B C 1
ATOM 5425 O O . LYS B 1 243 ? 16.484 18.469 -7.758 1 96.38 243 LYS B O 1
ATOM 5430 N N . THR B 1 244 ? 14.68 19.047 -8.953 1 97.88 244 THR B N 1
ATOM 5431 C CA . THR B 1 244 ? 13.945 19.438 -7.758 1 97.88 244 THR B CA 1
ATOM 5432 C C . THR B 1 244 ? 12.695 18.578 -7.586 1 97.88 244 THR B C 1
ATOM 5434 O O . THR B 1 244 ? 11.953 18.344 -8.547 1 97.88 244 THR B O 1
ATOM 5437 N N . ILE B 1 245 ? 12.5 18.047 -6.426 1 98.75 245 ILE B N 1
ATOM 5438 C CA . ILE B 1 245 ? 11.266 17.391 -6.012 1 98.75 245 ILE B CA 1
ATOM 5439 C C . ILE B 1 245 ? 10.438 18.344 -5.148 1 98.75 245 ILE B C 1
ATOM 5441 O O . ILE B 1 245 ? 10.852 18.703 -4.043 1 98.75 245 ILE B O 1
ATOM 5445 N N . TYR B 1 246 ? 9.336 18.734 -5.602 1 98.88 246 TYR B N 1
ATOM 5446 C CA . TYR B 1 246 ? 8.445 19.562 -4.801 1 98.88 246 TYR B CA 1
ATOM 5447 C C . TYR B 1 246 ? 7.445 18.703 -4.035 1 98.88 246 TYR B C 1
ATOM 5449 O O . TYR B 1 246 ? 6.605 18.031 -4.637 1 98.88 246 TYR B O 1
ATOM 5457 N N . ASP B 1 247 ? 7.57 18.703 -2.742 1 98.75 247 ASP B N 1
ATOM 5458 C CA . ASP B 1 247 ? 6.594 18.094 -1.844 1 98.75 247 ASP B CA 1
ATOM 5459 C C . ASP B 1 247 ? 5.457 19.078 -1.531 1 98.75 247 ASP B C 1
ATOM 5461 O O . ASP B 1 247 ? 5.637 20.016 -0.759 1 98.75 247 ASP B O 1
ATOM 5465 N N . ARG B 1 248 ? 4.305 18.766 -2.059 1 98.69 248 ARG B N 1
ATOM 5466 C CA . ARG B 1 248 ? 3.186 19.703 -1.973 1 98.69 248 ARG B CA 1
ATOM 5467 C C . ARG B 1 248 ? 2.023 19.078 -1.198 1 98.69 248 ARG B C 1
ATOM 5469 O O . ARG B 1 248 ? 0.858 19.312 -1.529 1 98.69 248 ARG B O 1
ATOM 5476 N N . ALA B 1 249 ? 2.371 18.328 -0.174 1 98.56 249 ALA B N 1
ATOM 5477 C CA . ALA B 1 249 ? 1.377 17.672 0.67 1 98.56 249 ALA B CA 1
ATOM 5478 C C . ALA B 1 249 ? 0.386 18.672 1.241 1 98.56 249 ALA B C 1
ATOM 5480 O O . ALA B 1 249 ? -0.791 18.359 1.433 1 98.56 249 ALA B O 1
ATOM 5481 N N . TYR B 1 250 ? 0.811 19.938 1.413 1 98.62 250 TYR B N 1
ATOM 5482 C CA . TYR B 1 250 ? -0.013 20.906 2.137 1 98.62 250 TYR B CA 1
ATOM 5483 C C . TYR B 1 250 ? -0.532 21.984 1.201 1 98.62 250 TYR B C 1
ATOM 5485 O O . TYR B 1 250 ? -1.113 22.984 1.65 1 98.62 250 TYR B O 1
ATOM 5493 N N . TYR B 1 251 ? -0.339 21.844 -0.064 1 98.75 251 TYR B N 1
ATOM 5494 C CA . TYR B 1 251 ? -0.733 22.875 -1.007 1 98.75 251 TYR B CA 1
ATOM 5495 C C . TYR B 1 251 ? -2.205 22.75 -1.376 1 98.75 251 TYR B C 1
ATOM 5497 O O . TYR B 1 251 ? -2.545 22.562 -2.547 1 98.75 251 TYR B O 1
ATOM 5505 N N . TRP B 1 252 ? -3.029 22.969 -0.374 1 98.81 252 TRP B N 1
ATOM 5506 C CA . TRP B 1 252 ? -4.484 22.938 -0.432 1 98.81 252 TRP B CA 1
ATOM 5507 C C . TRP B 1 252 ? -5.09 24.156 0.244 1 98.81 252 TRP B C 1
ATOM 5509 O O . TRP B 1 252 ? -4.496 24.719 1.168 1 98.81 252 TRP B O 1
ATOM 5519 N N . PRO B 1 253 ? -6.301 24.547 -0.105 1 98.06 253 PRO B N 1
ATOM 5520 C CA . PRO B 1 253 ? -6.883 25.812 0.378 1 98.06 253 PRO B CA 1
ATOM 5521 C C . PRO B 1 253 ? -7.016 25.844 1.899 1 98.06 253 PRO B C 1
ATOM 5523 O O . PRO B 1 253 ? -7.016 26.938 2.492 1 98.06 253 PRO B O 1
ATOM 5526 N N . HIS B 1 254 ? -7.094 24.75 2.549 1 97.5 254 HIS B N 1
ATOM 5527 C CA . HIS B 1 254 ? -7.324 24.781 3.988 1 97.5 254 HIS B CA 1
ATOM 5528 C C . HIS B 1 254 ? -6.016 24.938 4.754 1 97.5 254 HIS B C 1
ATOM 5530 O O . HIS B 1 254 ? -6.023 25.219 5.957 1 97.5 254 HIS B O 1
ATOM 5536 N N . PHE B 1 255 ? -4.867 24.844 4.094 1 98.5 255 PHE B N 1
ATOM 5537 C CA . PHE B 1 255 ? -3.594 25.016 4.789 1 98.5 255 PHE B CA 1
ATOM 5538 C C . PHE B 1 255 ? -2.904 26.297 4.363 1 98.5 255 PHE B C 1
ATOM 5540 O O . PHE B 1 255 ? -2.139 26.891 5.133 1 98.5 255 PHE B O 1
ATOM 5547 N N . THR B 1 256 ? -3.135 26.688 3.121 1 98.38 256 THR B N 1
ATOM 5548 C CA . THR B 1 256 ? -2.467 27.859 2.566 1 98.38 256 THR B CA 1
ATOM 5549 C C . THR B 1 256 ? -3.295 28.469 1.437 1 98.38 256 THR B C 1
ATOM 5551 O O . THR B 1 256 ? -4.168 27.812 0.874 1 98.38 256 THR B O 1
ATOM 5554 N N . ALA B 1 257 ? -3.07 29.781 1.204 1 97.75 257 ALA B N 1
ATOM 5555 C CA . ALA B 1 257 ? -3.633 30.391 0.002 1 97.75 257 ALA B CA 1
ATOM 5556 C C . ALA B 1 257 ? -3.023 29.797 -1.259 1 97.75 257 ALA B C 1
ATOM 5558 O O . ALA B 1 257 ? -1.833 29.469 -1.288 1 97.75 257 ALA B O 1
ATOM 5559 N N . ILE B 1 258 ? -3.9 29.609 -2.256 1 97.88 258 ILE B N 1
ATOM 5560 C CA . ILE B 1 258 ? -3.441 29.141 -3.562 1 97.88 258 ILE B CA 1
ATOM 5561 C C . ILE B 1 258 ? -3.291 30.344 -4.504 1 97.88 258 ILE B C 1
ATOM 5563 O O . ILE B 1 258 ? -4.234 30.703 -5.207 1 97.88 258 ILE B O 1
ATOM 5567 N N . PRO B 1 259 ? -2.086 30.844 -4.582 1 94.56 259 PRO B N 1
ATOM 5568 C CA . PRO B 1 259 ? -1.943 32.031 -5.426 1 94.56 259 PRO B CA 1
ATOM 5569 C C . PRO B 1 259 ? -2.008 31.703 -6.918 1 94.56 259 PRO B C 1
ATOM 5571 O O . PRO B 1 259 ? -2.512 32.5 -7.703 1 94.56 259 PRO B O 1
ATOM 5574 N N . SER B 1 260 ? -1.439 30.609 -7.316 1 95.38 260 SER B N 1
ATOM 5575 C CA . SER B 1 260 ? -1.396 30.156 -8.703 1 95.38 260 SER B CA 1
ATOM 5576 C C . SER B 1 260 ? -1.171 28.641 -8.781 1 95.38 260 SER B C 1
ATOM 5578 O O . SER B 1 260 ? -0.695 28.031 -7.82 1 95.38 260 SER B O 1
ATOM 5580 N N . PRO B 1 261 ? -1.549 28.062 -9.906 1 97.75 261 PRO B N 1
ATOM 5581 C CA . PRO B 1 261 ? -1.261 26.641 -10.07 1 97.75 261 PRO B CA 1
ATOM 5582 C C . PRO B 1 261 ? 0.233 26.359 -10.211 1 97.75 261 PRO B C 1
ATOM 5584 O O . PRO B 1 261 ? 0.923 27.031 -10.984 1 97.75 261 PRO B O 1
ATOM 5587 N N . ALA B 1 262 ? 0.686 25.422 -9.422 1 98.19 262 ALA B N 1
ATOM 5588 C CA . ALA B 1 262 ? 2.076 24.984 -9.531 1 98.19 262 ALA B CA 1
ATOM 5589 C C . ALA B 1 262 ? 2.318 24.25 -10.852 1 98.19 262 ALA B C 1
ATOM 5591 O O . ALA B 1 262 ? 1.454 23.516 -11.328 1 98.19 262 ALA B O 1
ATOM 5592 N N . ASP B 1 263 ? 3.504 24.422 -11.445 1 98.19 263 ASP B N 1
ATOM 5593 C CA . ASP B 1 263 ? 3.883 23.781 -12.703 1 98.19 263 ASP B CA 1
ATOM 5594 C C . ASP B 1 263 ? 5.293 23.203 -12.617 1 98.19 263 ASP B C 1
ATOM 5596 O O . ASP B 1 263 ? 6.062 23.297 -13.578 1 98.19 263 ASP B O 1
ATOM 5600 N N . ASP B 1 264 ? 5.652 22.656 -11.508 1 97.56 264 ASP B N 1
ATOM 5601 C CA . ASP B 1 264 ? 6.988 22.109 -11.297 1 97.56 264 ASP B CA 1
ATOM 5602 C C . ASP B 1 264 ? 7.188 20.828 -12.102 1 97.56 264 ASP B C 1
ATOM 5604 O O . ASP B 1 264 ? 6.219 20.203 -12.547 1 97.56 264 ASP B O 1
ATOM 5608 N N . ASP B 1 265 ? 8.445 20.438 -12.312 1 97.88 265 ASP B N 1
ATOM 5609 C CA . ASP B 1 265 ? 8.781 19.266 -13.109 1 97.88 265 ASP B CA 1
ATOM 5610 C C . ASP B 1 265 ? 8.297 17.984 -12.43 1 97.88 265 ASP B C 1
ATOM 5612 O O . ASP B 1 265 ? 7.93 17.016 -13.102 1 97.88 265 ASP B O 1
ATOM 5616 N N . LEU B 1 266 ? 8.352 17.969 -11.133 1 98.75 266 LEU B N 1
ATOM 5617 C CA . LEU B 1 266 ? 7.938 16.844 -10.32 1 98.75 266 LEU B CA 1
ATOM 5618 C C . LEU B 1 266 ? 7.34 17.312 -8.992 1 98.75 266 LEU B C 1
ATOM 5620 O O . LEU B 1 266 ? 8.023 17.938 -8.195 1 98.75 266 LEU B O 1
ATOM 5624 N N . MET B 1 267 ? 6.062 16.953 -8.773 1 98.75 267 MET B N 1
ATOM 5625 C CA . MET B 1 267 ? 5.359 17.344 -7.555 1 98.75 267 MET B CA 1
ATOM 5626 C C . MET B 1 267 ? 4.676 16.141 -6.914 1 98.75 267 MET B C 1
ATOM 5628 O O . MET B 1 267 ? 4.133 15.281 -7.617 1 98.75 267 MET B O 1
ATOM 5632 N N . LEU B 1 268 ? 4.695 16.109 -5.645 1 98.88 268 LEU B N 1
ATOM 5633 C CA . LEU B 1 268 ? 4.086 15.023 -4.891 1 98.88 268 LEU B CA 1
ATOM 5634 C C . LEU B 1 268 ? 2.932 15.531 -4.035 1 98.88 268 LEU B C 1
ATOM 5636 O O . LEU B 1 268 ? 3.014 16.625 -3.457 1 98.88 268 LEU B O 1
ATOM 5640 N N . PHE B 1 269 ? 1.867 14.766 -3.984 1 98.94 269 PHE B N 1
ATOM 5641 C CA . PHE B 1 269 ? 0.696 15.047 -3.164 1 98.94 269 PHE B CA 1
ATOM 5642 C C . PHE B 1 269 ? 0.296 13.828 -2.346 1 98.94 269 PHE B C 1
ATOM 5644 O O . PHE B 1 269 ? 0.756 12.719 -2.615 1 98.94 269 PHE B O 1
ATOM 5651 N N . SER B 1 270 ? -0.512 14.016 -1.341 1 98.44 270 SER B N 1
ATOM 5652 C CA . SER B 1 270 ? -0.969 12.945 -0.454 1 98.44 270 SER B CA 1
ATOM 5653 C C . SER B 1 270 ? -2.443 13.117 -0.103 1 98.44 270 SER B C 1
ATOM 5655 O O . SER B 1 270 ? -2.904 14.234 0.146 1 98.44 270 SER B O 1
ATOM 5657 N N . ILE B 1 271 ? -3.195 12.031 -0.041 1 98.75 271 ILE B N 1
ATOM 5658 C CA . ILE B 1 271 ? -4.605 12.062 0.323 1 98.75 271 ILE B CA 1
ATOM 5659 C C . ILE B 1 271 ? -4.75 12.375 1.81 1 98.75 271 ILE B C 1
ATOM 5661 O O . ILE B 1 271 ? -5.781 12.898 2.242 1 98.75 271 ILE B O 1
ATOM 5665 N N . SER B 1 272 ? -3.678 12.133 2.594 1 98.44 272 SER B N 1
ATOM 5666 C CA . SER B 1 272 ? -3.691 12.344 4.039 1 98.44 272 SER B CA 1
ATOM 5667 C C . SER B 1 272 ? -4.012 13.797 4.379 1 98.44 272 SER B C 1
ATOM 5669 O O . SER B 1 272 ? -4.691 14.07 5.371 1 98.44 272 SER B O 1
ATOM 5671 N N . LYS B 1 273 ? -3.439 14.664 3.537 1 98.62 273 LYS B N 1
ATOM 5672 C CA . LYS B 1 273 ? -3.574 16.078 3.885 1 98.62 273 LYS B CA 1
ATOM 5673 C C . LYS B 1 273 ? -4.68 16.734 3.068 1 98.62 273 LYS B C 1
ATOM 5675 O O . LYS B 1 273 ? -5.133 17.844 3.404 1 98.62 273 LYS B O 1
ATOM 5680 N N . LEU B 1 274 ? -5.141 16.062 2.057 1 98.81 274 LEU B N 1
ATOM 5681 C CA . LEU B 1 274 ? -6.266 16.562 1.28 1 98.81 274 LEU B CA 1
ATOM 5682 C C . LEU B 1 274 ? -7.59 16.219 1.95 1 98.81 274 LEU B C 1
ATOM 5684 O O . LEU B 1 274 ? -8.43 17.094 2.172 1 98.81 274 LEU B O 1
ATOM 5688 N N . THR B 1 275 ? -7.766 14.898 2.309 1 98.81 275 THR 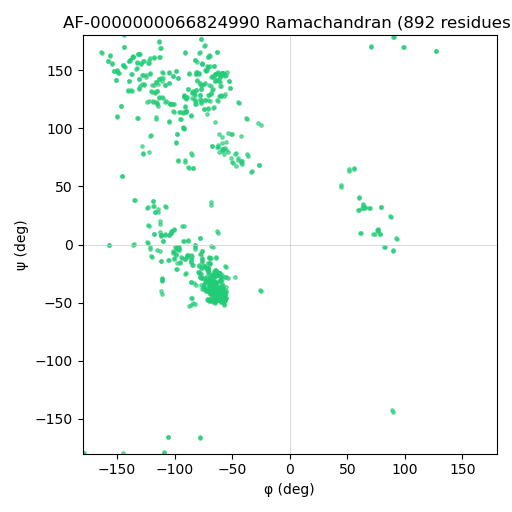B N 1
ATOM 5689 C CA . THR B 1 275 ? -9.07 14.461 2.795 1 98.81 275 THR B CA 1
ATOM 5690 C C . THR B 1 275 ? -8.953 13.883 4.203 1 98.81 275 THR B C 1
ATOM 5692 O O . THR B 1 275 ? -9.953 13.43 4.773 1 98.81 275 THR B O 1
ATOM 5695 N N . GLY B 1 276 ? -7.793 13.812 4.727 1 98.69 276 GLY B N 1
ATOM 5696 C CA . GLY B 1 276 ? -7.609 13.352 6.098 1 98.69 276 GLY B CA 1
ATOM 5697 C C . GLY B 1 276 ? -7.352 11.859 6.199 1 98.69 276 GLY B C 1
ATOM 5698 O O . GLY B 1 276 ? -7.207 11.328 7.301 1 98.69 276 GLY B O 1
ATOM 5699 N N . HIS B 1 277 ? -7.219 11.195 5.109 1 98.69 277 HIS B N 1
ATOM 5700 C CA . HIS B 1 277 ? -7.152 9.742 5.133 1 98.69 277 HIS B CA 1
ATOM 5701 C C . HIS B 1 277 ? -5.707 9.25 5.09 1 98.69 277 HIS B C 1
ATOM 5703 O O . HIS B 1 277 ? -5.293 8.609 4.121 1 98.69 277 HIS B O 1
ATOM 5709 N N . ALA B 1 278 ? -5.023 9.438 6.211 1 98.38 278 ALA B N 1
ATOM 5710 C CA . ALA B 1 278 ? -3.637 9.008 6.379 1 98.38 278 ALA B CA 1
ATOM 5711 C C . ALA B 1 278 ? -3.531 7.484 6.367 1 98.38 278 ALA B C 1
ATOM 5713 O O . ALA B 1 278 ? -2.572 6.93 5.828 1 98.38 278 ALA B O 1
ATOM 5714 N N . GLY B 1 279 ? -4.539 6.793 6.832 1 97.75 279 GLY B N 1
ATOM 5715 C CA . GLY B 1 279 ? -4.512 5.348 6.973 1 97.75 279 GLY B CA 1
ATOM 5716 C C . GLY B 1 279 ? -4.645 4.617 5.648 1 97.75 279 GLY B C 1
ATOM 5717 O O . GLY B 1 279 ? -4.309 3.434 5.551 1 97.75 279 GLY B O 1
ATOM 5718 N N . SER B 1 280 ? -5.129 5.293 4.645 1 98.44 280 SER B N 1
ATOM 5719 C CA . SER B 1 280 ? -5.312 4.652 3.35 1 98.44 280 SER B CA 1
ATOM 5720 C C . SER B 1 280 ? -3.988 4.496 2.613 1 98.44 280 SER B C 1
ATOM 5722 O O . SER B 1 280 ? -3.857 3.648 1.729 1 98.44 280 SER B O 1
ATOM 5724 N N . ARG B 1 281 ? -2.971 5.301 3.02 1 98.38 281 ARG B N 1
ATOM 5725 C CA . ARG B 1 281 ? -1.635 5.238 2.436 1 98.38 281 ARG B CA 1
ATOM 5726 C C . ARG B 1 281 ? -1.689 5.43 0.923 1 98.38 281 ARG B C 1
ATOM 5728 O O . ARG B 1 281 ? -1.314 4.531 0.166 1 98.38 281 ARG B O 1
ATOM 5735 N N . PHE B 1 282 ? -2.117 6.656 0.499 1 98.88 282 PHE B N 1
ATOM 5736 C CA . PHE B 1 282 ? -2.207 6.945 -0.927 1 98.88 282 PHE B CA 1
ATOM 5737 C C . PHE B 1 282 ? -1.67 8.336 -1.229 1 98.88 282 PHE B C 1
ATOM 5739 O O . PHE B 1 282 ? -1.99 9.297 -0.526 1 98.88 282 PHE B O 1
ATOM 5746 N N . GLY B 1 283 ? -0.844 8.422 -2.215 1 98.88 283 GLY B N 1
ATOM 5747 C CA . GLY B 1 283 ? -0.338 9.656 -2.791 1 98.88 283 GLY B CA 1
ATOM 5748 C C . GLY B 1 283 ? -0.153 9.586 -4.293 1 98.88 283 GLY B C 1
ATOM 5749 O O . GLY B 1 283 ? -0.317 8.516 -4.895 1 98.88 283 GLY B O 1
ATOM 5750 N N . TRP B 1 284 ? 0.099 10.703 -4.898 1 98.94 284 TRP B N 1
ATOM 5751 C CA . TRP B 1 284 ? 0.344 10.711 -6.336 1 98.94 284 TRP B CA 1
ATOM 5752 C C . TRP B 1 284 ? 1.388 11.758 -6.703 1 98.94 284 TRP B C 1
ATOM 5754 O O . TRP B 1 284 ? 1.629 12.703 -5.941 1 98.94 284 TRP B O 1
ATOM 5764 N N . ALA B 1 285 ? 2.053 11.547 -7.781 1 98.94 285 ALA B N 1
ATOM 5765 C CA . ALA B 1 285 ? 3.006 12.484 -8.367 1 98.94 285 ALA B CA 1
ATOM 5766 C C . ALA B 1 285 ? 2.504 13.016 -9.703 1 98.94 285 ALA B C 1
ATOM 5768 O O . ALA B 1 285 ? 1.83 12.297 -10.453 1 98.94 285 ALA B O 1
ATOM 5769 N N . ILE B 1 286 ? 2.732 14.188 -9.953 1 98.94 286 ILE B N 1
ATOM 5770 C CA . ILE B 1 286 ? 2.547 14.82 -11.258 1 98.94 286 ILE B CA 1
ATOM 5771 C C . ILE B 1 286 ? 3.906 15.109 -11.891 1 98.94 286 ILE B C 1
ATOM 5773 O O . ILE B 1 286 ? 4.734 15.805 -11.305 1 98.94 286 ILE B O 1
ATOM 5777 N N . ILE B 1 287 ? 4.113 14.578 -13.07 1 98.88 287 ILE B N 1
ATOM 5778 C CA . ILE B 1 287 ? 5.453 14.523 -13.641 1 98.88 287 ILE B CA 1
ATOM 5779 C C . ILE B 1 287 ? 5.426 15.055 -15.078 1 98.88 287 ILE B C 1
ATOM 5781 O O . ILE B 1 287 ? 4.582 14.641 -15.875 1 98.88 287 ILE B O 1
ATOM 5785 N N . LYS B 1 288 ? 6.359 15.906 -15.453 1 98.56 288 LYS B N 1
ATOM 5786 C CA . LYS B 1 288 ? 6.449 16.453 -16.797 1 98.56 288 LYS B CA 1
ATOM 5787 C C . LYS B 1 288 ? 7.215 15.508 -17.734 1 98.56 288 LYS B C 1
ATOM 5789 O O . LYS B 1 288 ? 6.785 15.242 -18.859 1 98.56 288 LYS B O 1
ATOM 5794 N N . ASP B 1 289 ? 8.328 15.039 -17.234 1 98.31 289 ASP B N 1
ATOM 5795 C CA . ASP B 1 289 ? 9.266 14.281 -18.062 1 98.31 289 ASP B CA 1
ATOM 5796 C C . ASP B 1 289 ? 8.867 12.805 -18.125 1 98.31 289 ASP B C 1
ATOM 5798 O O . ASP B 1 289 ? 8.766 12.133 -17.109 1 98.31 289 ASP B O 1
ATOM 5802 N N . GLU B 1 290 ? 8.734 12.305 -19.297 1 98.38 290 GLU B N 1
ATOM 5803 C CA . GLU B 1 290 ? 8.281 10.93 -19.5 1 98.38 290 GLU B CA 1
ATOM 5804 C C . GLU B 1 290 ? 9.305 9.93 -18.969 1 98.38 290 GLU B C 1
ATOM 5806 O O . GLU B 1 290 ? 8.93 8.891 -18.422 1 98.38 290 GLU B O 1
ATOM 5811 N N . ALA B 1 291 ? 10.555 10.219 -19.172 1 97.94 291 ALA B N 1
ATOM 5812 C CA . ALA B 1 291 ? 11.586 9.305 -18.703 1 97.94 291 ALA B CA 1
ATOM 5813 C C . ALA B 1 291 ? 11.547 9.172 -17.188 1 97.94 291 ALA B C 1
ATOM 5815 O O . ALA B 1 291 ? 11.75 8.078 -16.656 1 97.94 291 ALA B O 1
ATOM 5816 N N . VAL B 1 292 ? 11.344 10.289 -16.5 1 98.5 292 VAL B N 1
ATOM 5817 C CA . VAL B 1 292 ? 11.219 10.266 -15.039 1 98.5 292 VAL B CA 1
ATOM 5818 C C . VAL B 1 292 ? 9.992 9.453 -14.633 1 98.5 292 VAL B C 1
ATOM 5820 O O . VAL B 1 292 ? 10.062 8.625 -13.719 1 98.5 292 VAL B O 1
ATOM 5823 N N . TYR B 1 293 ? 8.914 9.664 -15.414 1 98.62 293 TYR B N 1
ATOM 5824 C CA . TYR B 1 293 ? 7.684 8.914 -15.195 1 98.62 293 TYR B CA 1
ATOM 5825 C C . TYR B 1 293 ? 7.934 7.414 -15.32 1 98.62 293 TYR B C 1
ATOM 5827 O O . TYR B 1 293 ? 7.547 6.641 -14.438 1 98.62 293 TYR B O 1
ATOM 5835 N N . GLN B 1 294 ? 8.578 7.004 -16.297 1 98.25 294 GLN B N 1
ATOM 5836 C CA . GLN B 1 294 ? 8.836 5.59 -16.547 1 98.25 294 GLN B CA 1
ATOM 5837 C C . GLN B 1 294 ? 9.719 4.992 -15.453 1 98.25 294 GLN B C 1
ATOM 5839 O O . GLN B 1 294 ? 9.492 3.867 -15 1 98.25 294 GLN B O 1
ATOM 5844 N N . LYS B 1 295 ? 10.727 5.703 -15.031 1 98.06 295 LYS B N 1
ATOM 5845 C CA . LYS B 1 295 ? 11.617 5.215 -13.984 1 98.06 295 LYS B CA 1
ATOM 5846 C C . LYS B 1 295 ? 10.875 5.078 -12.656 1 98.06 295 LYS B C 1
ATOM 5848 O O . LYS B 1 295 ? 11.117 4.137 -11.898 1 98.06 295 LYS B O 1
ATOM 5853 N N . MET B 1 296 ? 10.031 6.059 -12.367 1 98.56 296 MET B N 1
ATOM 5854 C CA . MET B 1 296 ? 9.234 5.938 -11.148 1 98.56 296 MET B CA 1
ATOM 5855 C C . MET B 1 296 ? 8.312 4.727 -11.219 1 98.56 296 MET B C 1
ATOM 5857 O O . MET B 1 296 ? 8.125 4.023 -10.227 1 98.56 296 MET B O 1
ATOM 5861 N N . MET B 1 297 ? 7.762 4.48 -12.391 1 98.19 297 MET B N 1
ATOM 5862 C CA . MET B 1 297 ? 6.898 3.314 -12.578 1 98.19 297 MET B CA 1
ATOM 5863 C C . MET B 1 297 ? 7.668 2.021 -12.328 1 98.19 297 MET B C 1
ATOM 5865 O O . MET B 1 297 ? 7.129 1.075 -11.75 1 98.19 297 MET B O 1
ATOM 5869 N N . ILE B 1 298 ? 8.898 1.964 -12.758 1 97.75 298 ILE B N 1
ATOM 5870 C CA . ILE B 1 298 ? 9.734 0.79 -12.531 1 97.75 298 ILE B CA 1
ATOM 5871 C C . ILE B 1 298 ? 9.961 0.601 -11.031 1 97.75 298 ILE B C 1
ATOM 5873 O O . ILE B 1 298 ? 9.828 -0.51 -10.516 1 97.75 298 ILE B O 1
ATOM 5877 N N . TYR B 1 299 ? 10.281 1.681 -10.305 1 97.88 299 TYR B N 1
ATOM 5878 C CA . TYR B 1 299 ? 10.453 1.618 -8.859 1 97.88 299 TYR B CA 1
ATOM 5879 C C . TYR B 1 299 ? 9.203 1.064 -8.18 1 97.88 299 TYR B C 1
ATOM 5881 O O . TYR B 1 299 ? 9.297 0.183 -7.324 1 97.88 299 TYR B O 1
ATOM 5889 N N . LEU B 1 300 ? 8.086 1.605 -8.578 1 97.94 300 LEU B N 1
ATOM 5890 C CA . LEU B 1 300 ? 6.832 1.235 -7.93 1 97.94 300 LEU B CA 1
ATOM 5891 C C . LEU B 1 300 ? 6.48 -0.22 -8.219 1 97.94 300 LEU B C 1
ATOM 5893 O O . LEU B 1 300 ? 5.953 -0.921 -7.352 1 97.94 300 LEU B O 1
ATOM 5897 N N . ARG B 1 301 ? 6.727 -0.635 -9.344 1 97 301 ARG B N 1
ATOM 5898 C CA . ARG B 1 301 ? 6.496 -2.031 -9.703 1 97 301 ARG B CA 1
ATOM 5899 C C . ARG B 1 301 ? 7.395 -2.959 -8.898 1 97 301 ARG B C 1
ATOM 5901 O O . ARG B 1 301 ? 6.922 -3.928 -8.297 1 97 301 ARG B O 1
ATOM 5908 N N . LEU B 1 302 ? 8.648 -2.654 -8.797 1 97.56 302 LEU B N 1
ATOM 5909 C CA . LEU B 1 302 ? 9.625 -3.549 -8.188 1 97.56 302 LEU B CA 1
ATOM 5910 C C . LEU B 1 302 ? 9.547 -3.479 -6.664 1 97.56 302 LEU B C 1
ATOM 5912 O O . LEU B 1 302 ? 9.867 -4.449 -5.977 1 97.56 302 LEU B O 1
ATOM 5916 N N . SER B 1 303 ? 9.039 -2.35 -6.172 1 97.38 303 SER B N 1
ATOM 5917 C CA . SER B 1 303 ? 9.008 -2.197 -4.719 1 97.38 303 SER B CA 1
ATOM 5918 C C . SER B 1 303 ? 7.75 -2.824 -4.125 1 97.38 303 SER B C 1
ATOM 5920 O O . SER B 1 303 ? 7.773 -3.328 -3.002 1 97.38 303 SER B O 1
ATOM 5922 N N . ALA B 1 304 ? 6.652 -2.768 -4.926 1 96.44 304 ALA B N 1
ATOM 5923 C CA . ALA B 1 304 ? 5.418 -3.225 -4.289 1 96.44 304 ALA B CA 1
ATOM 5924 C C . ALA B 1 304 ? 4.395 -3.664 -5.332 1 96.44 304 ALA B C 1
ATOM 5926 O O . ALA B 1 304 ? 3.295 -4.098 -4.984 1 96.44 304 ALA B O 1
ATOM 5927 N N . MET B 1 305 ? 4.699 -3.588 -6.566 1 96.06 305 MET B N 1
ATOM 5928 C CA . MET B 1 305 ? 3.803 -3.934 -7.668 1 96.06 305 MET B CA 1
ATOM 5929 C C . MET B 1 305 ? 2.586 -3.016 -7.691 1 96.06 305 MET B C 1
ATOM 5931 O O . MET B 1 305 ? 1.459 -3.475 -7.879 1 96.06 305 MET B O 1
ATOM 5935 N N . GLY B 1 306 ? 2.805 -1.787 -7.32 1 96.06 306 GLY B N 1
ATOM 5936 C CA . GLY B 1 306 ? 1.753 -0.784 -7.379 1 96.06 306 GLY B CA 1
ATOM 5937 C C . GLY B 1 306 ? 0.937 -0.7 -6.102 1 96.06 306 GLY B C 1
ATOM 5938 O O . GLY B 1 306 ? 1.163 -1.467 -5.164 1 96.06 306 GLY B O 1
ATOM 5939 N N . VAL B 1 307 ? -0.043 0.275 -6.152 1 98 307 VAL B N 1
ATOM 5940 C CA . VAL B 1 307 ? -0.916 0.499 -5.004 1 98 307 VAL B CA 1
ATOM 5941 C C . VAL B 1 307 ? -2.121 -0.435 -5.082 1 98 307 VAL B C 1
ATOM 5943 O O . VAL B 1 307 ? -2.611 -0.736 -6.172 1 98 307 VAL B O 1
ATOM 5946 N N . SER B 1 308 ? -2.611 -0.854 -3.953 1 98.12 308 SER B N 1
ATOM 5947 C CA . SER B 1 308 ? -3.77 -1.735 -3.842 1 98.12 308 SER B CA 1
ATOM 5948 C C . SER B 1 308 ? -4.961 -1.186 -4.617 1 98.12 308 SER B C 1
ATOM 5950 O O . SER B 1 308 ? -5.227 0.018 -4.586 1 98.12 308 SER B O 1
ATOM 5952 N N . ARG B 1 309 ? -5.711 -2.072 -5.285 1 97.06 309 ARG B N 1
ATOM 5953 C CA . ARG B 1 309 ? -6.93 -1.682 -5.988 1 97.06 309 ARG B CA 1
ATOM 5954 C C . ARG B 1 309 ? -8.023 -1.285 -5.004 1 97.06 309 ARG B C 1
ATOM 5956 O O . ARG B 1 309 ? -8.844 -0.409 -5.297 1 97.06 309 ARG B O 1
ATOM 5963 N N . ASP B 1 310 ? -7.98 -1.878 -3.799 1 97.38 310 ASP B N 1
ATOM 5964 C CA . ASP B 1 310 ? -8.922 -1.52 -2.74 1 97.38 310 ASP B CA 1
ATOM 5965 C C . ASP B 1 310 ? -8.766 -0.054 -2.34 1 97.38 310 ASP B C 1
ATOM 5967 O O . ASP B 1 310 ? -9.758 0.667 -2.201 1 97.38 310 ASP B O 1
ATOM 5971 N N . VAL B 1 311 ? -7.57 0.312 -2.199 1 98.5 311 VAL B N 1
ATOM 5972 C CA . VAL B 1 311 ? -7.262 1.676 -1.78 1 98.5 311 VAL B CA 1
ATOM 5973 C C . VAL B 1 311 ? -7.652 2.656 -2.885 1 98.5 311 VAL B C 1
ATOM 5975 O O . VAL B 1 311 ? -8.195 3.727 -2.607 1 98.5 311 VAL B O 1
ATOM 5978 N N . GLN B 1 312 ? -7.352 2.291 -4.102 1 98.25 312 GLN B N 1
ATOM 5979 C CA . GLN B 1 312 ? -7.672 3.18 -5.215 1 98.25 312 GLN B CA 1
ATOM 5980 C C . GLN B 1 312 ? -9.18 3.406 -5.32 1 98.25 312 GLN B C 1
ATOM 5982 O O . GLN B 1 312 ? -9.625 4.512 -5.637 1 98.25 312 GLN B O 1
ATOM 5987 N N . LEU B 1 313 ? -9.984 2.379 -5.039 1 97.44 313 LEU B N 1
ATOM 5988 C CA . LEU B 1 313 ? -11.43 2.541 -5.02 1 97.44 313 LEU B CA 1
ATOM 5989 C C . LEU B 1 313 ? -11.859 3.473 -3.893 1 97.44 313 LEU B C 1
ATOM 5991 O O . LEU B 1 313 ? -12.727 4.328 -4.082 1 97.44 313 LEU B O 1
ATOM 5995 N N . ARG B 1 314 ? -11.266 3.27 -2.738 1 97.75 314 ARG B N 1
ATOM 5996 C CA . ARG B 1 314 ? -11.578 4.133 -1.604 1 97.75 314 ARG B CA 1
ATOM 5997 C C . ARG B 1 314 ? -11.281 5.594 -1.929 1 97.75 314 ARG B C 1
ATOM 5999 O O . ARG B 1 314 ? -12.109 6.469 -1.674 1 97.75 314 ARG B O 1
ATOM 6006 N N . VAL B 1 315 ? -10.164 5.832 -2.482 1 98.56 315 VAL B N 1
ATOM 6007 C CA . VAL B 1 315 ? -9.734 7.191 -2.785 1 98.56 315 VAL B CA 1
ATOM 6008 C C . VAL B 1 315 ? -10.633 7.793 -3.863 1 98.56 315 VAL B C 1
ATOM 6010 O O . VAL B 1 315 ? -10.969 8.977 -3.809 1 98.56 315 VAL B O 1
ATOM 6013 N N . LEU B 1 316 ? -11 6.945 -4.824 1 97.69 316 LEU B N 1
ATOM 6014 C CA . LEU B 1 316 ? -11.93 7.402 -5.848 1 97.69 316 LEU B CA 1
ATOM 6015 C C . LEU B 1 316 ? -13.211 7.934 -5.219 1 97.69 316 LEU B C 1
ATOM 6017 O O . LEU B 1 316 ? -13.688 9.008 -5.578 1 97.69 316 LEU B O 1
ATOM 6021 N N . LYS B 1 317 ? -13.742 7.207 -4.285 1 97.38 317 LYS B N 1
ATOM 6022 C CA . LYS B 1 317 ? -14.977 7.605 -3.615 1 97.38 317 LYS B CA 1
ATOM 6023 C C . LYS B 1 317 ? -14.773 8.883 -2.799 1 97.38 317 LYS B C 1
ATOM 6025 O O . LYS B 1 317 ? -15.633 9.766 -2.791 1 97.38 317 LYS B O 1
ATOM 6030 N N . LEU B 1 318 ? -13.688 8.977 -2.127 1 98.56 318 LEU B N 1
ATOM 6031 C CA . LEU B 1 318 ? -13.375 10.156 -1.332 1 98.56 318 LEU B CA 1
ATOM 6032 C C . LEU B 1 318 ? -13.273 11.391 -2.217 1 98.56 318 LEU B C 1
ATOM 6034 O O . LEU B 1 318 ? -13.797 12.453 -1.866 1 98.56 318 LEU B O 1
ATOM 6038 N N . LEU B 1 319 ? -12.633 11.242 -3.355 1 98.5 319 LEU B N 1
ATOM 6039 C CA . LEU B 1 319 ? -12.477 12.375 -4.262 1 98.5 319 LEU B CA 1
ATOM 6040 C C . LEU B 1 319 ? -13.812 12.742 -4.902 1 98.5 319 LEU B C 1
ATOM 6042 O O . LEU B 1 319 ? -14.07 13.914 -5.184 1 98.5 319 LEU B O 1
ATOM 6046 N N . ASP B 1 320 ? -14.602 11.727 -5.098 1 96.75 320 ASP B N 1
ATOM 6047 C CA . ASP B 1 320 ? -15.945 12.008 -5.594 1 96.75 320 ASP B CA 1
ATOM 6048 C C . ASP B 1 320 ? -16.688 12.945 -4.652 1 96.75 320 ASP B C 1
ATOM 6050 O O . ASP B 1 320 ? -17.312 13.922 -5.098 1 96.75 320 ASP B O 1
ATOM 6054 N N . VAL B 1 321 ? -16.609 12.672 -3.406 1 98.12 321 VAL B N 1
ATOM 6055 C CA . VAL B 1 321 ? -17.25 13.516 -2.406 1 98.12 321 VAL B CA 1
ATOM 6056 C C . VAL B 1 321 ? -16.562 14.875 -2.361 1 98.12 321 VAL B C 1
ATOM 6058 O O . VAL B 1 321 ? -17.219 15.914 -2.318 1 98.12 321 VAL B O 1
ATOM 6061 N N . ALA B 1 322 ? -15.258 14.859 -2.406 1 98.44 322 ALA B N 1
ATOM 6062 C CA . ALA B 1 322 ? -14.469 16.078 -2.268 1 98.44 322 ALA B CA 1
ATOM 6063 C C . ALA B 1 322 ? -14.719 17.031 -3.438 1 98.44 322 ALA B C 1
ATOM 6065 O O . ALA B 1 322 ? -14.586 18.25 -3.295 1 98.44 322 ALA B O 1
ATOM 6066 N N . THR B 1 323 ? -15.109 16.5 -4.582 1 97.94 323 THR B N 1
ATOM 6067 C CA . THR B 1 323 ? -15.266 17.344 -5.77 1 97.94 323 THR B CA 1
ATOM 6068 C C . THR B 1 323 ? -16.719 17.734 -5.973 1 97.94 323 THR B C 1
ATOM 6070 O O . THR B 1 323 ? -17.047 18.5 -6.887 1 97.94 323 THR B O 1
ATOM 6073 N N . GLU B 1 324 ? -17.547 17.203 -5.141 1 96.94 324 GLU B N 1
ATOM 6074 C CA . GLU B 1 324 ? -18.953 17.594 -5.219 1 96.94 324 GLU B CA 1
ATOM 6075 C C . GLU B 1 324 ? -19.125 19.109 -4.996 1 96.94 324 GLU B C 1
ATOM 6077 O O . GLU B 1 324 ? -18.484 19.672 -4.113 1 96.94 324 GLU B O 1
ATOM 6082 N N . GLY B 1 325 ? -19.953 19.734 -5.816 1 97.69 325 GLY B N 1
ATOM 6083 C CA . GLY B 1 325 ? -20.172 21.172 -5.684 1 97.69 325 GLY B CA 1
ATOM 6084 C C . GLY B 1 325 ? -18.906 21.984 -5.852 1 97.69 325 GLY B C 1
ATOM 6085 O O . GLY B 1 325 ? -18.719 23 -5.168 1 97.69 325 GLY B O 1
ATOM 6086 N N . ASP B 1 326 ? -18.016 21.484 -6.617 1 97.94 326 ASP B N 1
ATOM 6087 C CA . ASP B 1 326 ? -16.734 22.141 -6.895 1 97.94 326 ASP B CA 1
ATOM 6088 C C . ASP B 1 326 ? -15.898 22.281 -5.621 1 97.94 326 ASP B C 1
ATOM 6090 O O . ASP B 1 326 ? -15.203 23.266 -5.43 1 97.94 326 ASP B O 1
ATOM 6094 N N . GLY B 1 327 ? -16.109 21.312 -4.773 1 98.12 327 GLY B N 1
ATOM 6095 C CA . GLY B 1 327 ? -15.258 21.203 -3.594 1 98.12 327 GLY B CA 1
ATOM 6096 C C . GLY B 1 327 ? -15.57 22.266 -2.543 1 98.12 327 GLY B C 1
ATOM 6097 O O . GLY B 1 327 ? -14.867 22.359 -1.536 1 98.12 327 GLY B O 1
ATOM 6098 N N . LYS B 1 328 ? -16.609 23.031 -2.666 1 98 328 LYS B N 1
ATOM 6099 C CA . LYS B 1 328 ? -16.906 24.172 -1.789 1 98 328 LYS B CA 1
ATOM 6100 C C . LYS B 1 328 ? -17.141 23.703 -0.354 1 98 328 LYS B C 1
ATOM 6102 O O . LYS B 1 328 ? -16.625 24.297 0.59 1 98 328 LYS B O 1
ATOM 6107 N N . GLU B 1 329 ? -17.844 22.656 -0.223 1 98.12 329 GLU B N 1
ATOM 6108 C CA . GLU B 1 329 ? -18.234 22.234 1.116 1 98.12 329 GLU B CA 1
ATOM 6109 C C . GLU B 1 329 ? -17.031 21.766 1.926 1 98.12 329 GLU B C 1
ATOM 6111 O O . GLU B 1 329 ? -16.828 22.203 3.064 1 98.12 329 GLU B O 1
ATOM 6116 N N . ILE B 1 330 ? -16.203 20.922 1.322 1 98.69 330 ILE B N 1
ATOM 6117 C CA . ILE B 1 330 ? -15.109 20.359 2.098 1 98.69 330 ILE B CA 1
ATOM 6118 C C . ILE B 1 330 ? -14.062 21.438 2.371 1 98.69 330 ILE B C 1
ATOM 6120 O O . ILE B 1 330 ? -13.547 21.547 3.484 1 98.69 330 ILE B O 1
ATOM 6124 N N . PHE B 1 331 ? -13.75 22.312 1.448 1 98.75 331 PHE B N 1
ATOM 6125 C CA . PHE B 1 331 ? -12.68 23.281 1.641 1 98.75 331 PHE B CA 1
ATOM 6126 C C . PHE B 1 331 ? -13.141 24.422 2.537 1 98.75 331 PHE B C 1
ATOM 6128 O O . PHE B 1 331 ? -12.344 25.016 3.268 1 98.75 331 PHE B O 1
ATOM 6135 N N . GLN B 1 332 ? -14.438 24.703 2.514 1 98.25 332 GLN B N 1
ATOM 6136 C CA . GLN B 1 332 ? -14.953 25.672 3.477 1 98.25 332 GLN B CA 1
ATOM 6137 C C . GLN B 1 332 ? -14.883 25.125 4.898 1 98.25 332 GLN B C 1
ATOM 6139 O O . GLN B 1 332 ? -14.469 25.828 5.82 1 98.25 332 GLN B O 1
ATOM 6144 N N . PHE B 1 333 ? -15.312 23.938 5.078 1 98.62 333 PHE B N 1
ATOM 6145 C CA . PHE B 1 333 ? -15.273 23.297 6.387 1 98.62 333 PHE B CA 1
ATOM 6146 C C . PHE B 1 333 ? -13.844 23.266 6.926 1 98.62 333 PHE B C 1
ATOM 6148 O O . PHE B 1 333 ? -13.594 23.672 8.062 1 98.62 333 PHE B O 1
ATOM 6155 N N . THR B 1 334 ? -12.922 22.766 6.082 1 98.69 334 THR B N 1
ATOM 6156 C CA . THR B 1 334 ? -11.547 22.547 6.52 1 98.69 334 THR B CA 1
ATOM 6157 C C . THR B 1 334 ? -10.836 23.875 6.754 1 98.69 334 THR B C 1
ATOM 6159 O O . THR B 1 334 ? -10.117 24.031 7.746 1 98.69 334 THR B O 1
ATOM 6162 N N . TYR B 1 335 ? -11.062 24.828 5.891 1 98.69 335 TYR B N 1
ATOM 6163 C CA . TYR B 1 335 ? -10.445 26.125 6.074 1 98.69 335 TYR B CA 1
ATOM 6164 C C . TYR B 1 335 ? -10.961 26.812 7.34 1 98.69 335 TYR B C 1
ATOM 6166 O O . TYR B 1 335 ? -10.18 27.359 8.125 1 98.69 335 TYR B O 1
ATOM 6174 N N . SER B 1 336 ? -12.227 26.766 7.512 1 98.62 336 SER B N 1
ATOM 6175 C CA . SER B 1 336 ? -12.812 27.406 8.695 1 98.62 336 SER B CA 1
ATOM 6176 C C . SER B 1 336 ? -12.258 26.781 9.977 1 98.62 336 SER B C 1
ATOM 6178 O O . SER B 1 336 ? -11.953 27.5 10.93 1 98.62 336 SER B O 1
ATOM 6180 N N . THR B 1 337 ? -12.141 25.5 9.961 1 98.81 337 THR B N 1
ATOM 6181 C CA . THR B 1 337 ? -11.625 24.797 11.133 1 98.81 337 THR B CA 1
ATOM 6182 C C . THR B 1 337 ? -10.172 25.188 11.406 1 98.81 337 THR B C 1
ATOM 6184 O O . THR B 1 337 ? -9.828 25.547 12.531 1 98.81 337 THR B O 1
ATOM 6187 N N . MET B 1 338 ? -9.383 25.203 10.406 1 98.75 338 MET B N 1
ATOM 6188 C CA . MET B 1 338 ? -7.957 25.484 10.57 1 98.75 338 MET B CA 1
ATOM 6189 C C . MET B 1 338 ? -7.719 26.953 10.906 1 98.75 338 MET B C 1
ATOM 6191 O O . MET B 1 338 ? -6.828 27.266 11.695 1 98.75 338 MET B O 1
ATOM 6195 N N . ARG B 1 339 ? -8.477 27.781 10.297 1 98.56 339 ARG B N 1
ATOM 6196 C CA . ARG B 1 339 ? -8.383 29.203 10.594 1 98.56 339 ARG B CA 1
ATOM 6197 C C . ARG B 1 339 ? -8.719 29.469 12.055 1 98.56 339 ARG B C 1
ATOM 6199 O O . ARG B 1 339 ? -8 30.203 12.742 1 98.56 339 ARG B O 1
ATOM 6206 N N . ASP B 1 340 ? -9.781 28.906 12.477 1 98.69 340 ASP B N 1
ATOM 6207 C CA . ASP B 1 340 ? -10.195 29.078 13.867 1 98.69 340 ASP B CA 1
ATOM 6208 C C . ASP B 1 340 ? -9.109 28.594 14.82 1 98.69 340 ASP B C 1
ATOM 6210 O O . ASP B 1 340 ? -8.781 29.266 15.797 1 98.69 340 ASP B O 1
ATOM 6214 N N . ARG B 1 341 ? -8.562 27.484 14.562 1 98.81 341 ARG B N 1
ATOM 6215 C CA . ARG B 1 341 ? -7.52 26.922 15.414 1 98.81 341 ARG B CA 1
ATOM 6216 C C . ARG B 1 341 ? -6.293 27.812 15.445 1 98.81 341 ARG B C 1
ATOM 6218 O O . ARG B 1 341 ? -5.703 28.047 16.5 1 98.81 341 ARG B O 1
ATOM 6225 N N . TRP B 1 342 ? -5.922 28.328 14.312 1 98.81 342 TRP B N 1
ATOM 6226 C CA . TRP B 1 342 ? -4.762 29.219 14.234 1 98.81 342 TRP B CA 1
ATOM 6227 C C . TRP B 1 342 ? -4.996 30.5 15.008 1 98.81 342 TRP B C 1
ATOM 6229 O O . TRP B 1 342 ? -4.125 30.953 15.766 1 98.81 342 TRP B O 1
ATOM 6239 N N . ILE B 1 343 ? -6.156 31.078 14.867 1 98.31 343 ILE B N 1
ATOM 6240 C CA . ILE B 1 343 ? -6.504 32.312 15.555 1 98.31 343 ILE B CA 1
ATOM 6241 C C . ILE B 1 343 ? -6.461 32.094 17.062 1 98.31 343 ILE B C 1
ATOM 6243 O O . ILE B 1 343 ? -5.867 32.875 17.797 1 98.31 343 ILE B O 1
ATOM 6247 N N . ARG B 1 344 ? -7.023 31.016 17.516 1 98.62 344 ARG B N 1
ATOM 6248 C CA . ARG B 1 344 ? -7.066 30.719 18.938 1 98.62 344 ARG B CA 1
ATOM 6249 C C . ARG B 1 344 ? -5.664 30.5 19.5 1 98.62 344 ARG B C 1
ATOM 6251 O O . ARG B 1 344 ? -5.336 30.984 20.578 1 98.62 344 ARG B O 1
ATOM 6258 N N . LEU B 1 345 ? -4.879 29.781 18.781 1 98.69 345 LEU B N 1
ATOM 6259 C CA . LEU B 1 345 ? -3.512 29.531 19.219 1 98.69 345 LEU B CA 1
ATOM 6260 C C . LEU B 1 345 ? -2.725 30.844 19.297 1 98.69 345 LEU B C 1
ATOM 6262 O O . LEU B 1 345 ? -1.998 31.062 20.266 1 98.69 345 LEU B O 1
ATOM 6266 N N . LYS B 1 346 ? -2.848 31.672 18.328 1 98.06 346 LYS B N 1
ATOM 6267 C CA . LYS B 1 346 ? -2.154 32.969 18.297 1 98.06 346 LYS B CA 1
ATOM 6268 C C . LYS B 1 346 ? -2.541 33.812 19.5 1 98.06 346 LYS B C 1
ATOM 6270 O O . LYS B 1 346 ? -1.686 34.469 20.094 1 98.06 346 LYS B O 1
ATOM 6275 N N . GLN B 1 347 ? -3.77 33.812 19.766 1 98 347 GLN B N 1
ATOM 6276 C CA . GLN B 1 347 ? -4.262 34.594 20.891 1 98 347 GLN B CA 1
ATOM 6277 C C . GLN B 1 347 ? -3.613 34.188 22.203 1 98 347 GLN B C 1
ATOM 6279 O O . GLN B 1 347 ? -3.305 35 23.047 1 98 347 GLN B O 1
ATOM 6284 N N . ILE B 1 348 ? -3.438 32.906 22.297 1 98.06 348 ILE B N 1
ATOM 6285 C CA . ILE B 1 348 ? -2.814 32.375 23.516 1 98.06 348 ILE B CA 1
ATOM 6286 C C . ILE B 1 348 ? -1.337 32.75 23.547 1 98.06 348 ILE B C 1
ATOM 6288 O O . ILE B 1 348 ? -0.845 33.281 24.531 1 98.06 348 ILE B O 1
ATOM 6292 N N . ILE B 1 349 ? -0.624 32.562 22.5 1 97.62 349 ILE B N 1
ATOM 6293 C CA . ILE B 1 349 ? 0.826 32.719 22.453 1 97.62 349 ILE B CA 1
ATOM 6294 C C . ILE B 1 349 ? 1.192 34.188 22.5 1 97.62 349 ILE B C 1
ATOM 6296 O O . ILE B 1 349 ? 2.217 34.562 23.078 1 97.62 349 ILE B O 1
ATOM 6300 N N . TYR B 1 350 ? 0.365 35.031 21.984 1 94.69 350 TYR B N 1
ATOM 6301 C CA . TYR B 1 350 ? 0.649 36.469 21.938 1 94.69 350 TYR B CA 1
ATOM 6302 C C . TYR B 1 350 ? 0.606 37.062 23.328 1 94.69 350 TYR B C 1
ATOM 6304 O O . TYR B 1 350 ? 1.101 38.188 23.531 1 94.69 350 TYR B O 1
ATOM 6312 N N . LYS B 1 351 ? 0.06 36.406 24.219 1 94.69 351 LYS B N 1
ATOM 6313 C CA . LYS B 1 351 ? 0.033 36.875 25.594 1 94.69 351 LYS B CA 1
ATOM 6314 C C . LYS B 1 351 ? 1.338 36.531 26.312 1 94.69 351 LYS B C 1
ATOM 6316 O O . LYS B 1 351 ? 1.548 36.969 27.453 1 94.69 351 LYS B O 1
ATOM 6321 N N . SER B 1 352 ? 2.162 35.875 25.578 1 93.94 352 SER B N 1
ATOM 6322 C CA . SER B 1 352 ? 3.422 35.438 26.172 1 93.94 352 SER B CA 1
ATOM 6323 C C . SER B 1 352 ? 4.605 36.188 25.562 1 93.94 352 SER B C 1
ATOM 6325 O O . SER B 1 352 ? 4.613 36.469 24.359 1 93.94 352 SER B O 1
ATOM 6327 N N . LYS B 1 353 ? 5.609 36.5 26.375 1 92.31 353 LYS B N 1
ATOM 6328 C CA . LYS B 1 353 ? 6.887 37 25.875 1 92.31 353 LYS B CA 1
ATOM 6329 C C . LYS B 1 353 ? 7.898 35.875 25.75 1 92.31 353 LYS B C 1
ATOM 6331 O O . LYS B 1 353 ? 8.984 36.062 25.203 1 92.31 353 LYS B O 1
ATOM 6336 N N . ARG B 1 354 ? 7.496 34.75 26.188 1 95.19 354 ARG B N 1
ATOM 6337 C CA . ARG B 1 354 ? 8.375 33.594 26.25 1 95.19 354 ARG B CA 1
ATOM 6338 C C . ARG B 1 354 ? 8.312 32.781 24.969 1 95.19 354 ARG B C 1
ATOM 6340 O O . ARG B 1 354 ? 9.273 32.094 24.609 1 95.19 354 ARG B O 1
ATOM 6347 N N . PHE B 1 355 ? 7.234 32.906 24.297 1 97.38 355 PHE B N 1
ATOM 6348 C CA . PHE B 1 355 ? 7 32.062 23.125 1 97.38 355 PHE B CA 1
ATOM 6349 C C . PHE B 1 355 ? 6.621 32.938 21.922 1 97.38 355 PHE B C 1
ATOM 6351 O O . PHE B 1 355 ? 5.992 34 22.094 1 97.38 355 PHE B O 1
ATOM 6358 N N . SER B 1 356 ? 7.035 32.531 20.781 1 97.81 356 SER B N 1
ATOM 6359 C CA . SER B 1 356 ? 6.645 33.188 19.531 1 97.81 356 SER B CA 1
ATOM 6360 C C . SER B 1 356 ? 6.293 32.156 18.469 1 97.81 356 SER B C 1
ATOM 6362 O O . SER B 1 356 ? 6.586 30.953 18.609 1 97.81 356 SER B O 1
ATOM 6364 N N . LEU B 1 357 ? 5.594 32.594 17.484 1 98.31 357 LEU B N 1
ATOM 6365 C CA . LEU B 1 357 ? 5.18 31.766 16.359 1 98.31 357 LEU B CA 1
ATOM 6366 C C . LEU B 1 357 ? 5.762 32.281 15.055 1 98.31 357 LEU B C 1
ATOM 6368 O O . LEU B 1 357 ? 6.207 33.406 14.977 1 98.31 357 LEU B O 1
ATOM 6372 N N . GLN B 1 358 ? 5.773 31.359 14.039 1 97.75 358 GLN B N 1
ATOM 6373 C CA . GLN B 1 358 ? 6.168 31.766 12.695 1 97.75 358 GLN B CA 1
ATOM 6374 C C . GLN B 1 358 ? 5.273 32.875 12.18 1 97.75 358 GLN B C 1
ATOM 6376 O O . GLN B 1 358 ? 4.078 32.938 12.484 1 97.75 358 GLN B O 1
ATOM 6381 N N . LYS B 1 359 ? 5.879 33.719 11.383 1 95.5 359 LYS B N 1
ATOM 6382 C CA . LYS B 1 359 ? 5.133 34.812 10.773 1 95.5 359 LYS B CA 1
ATOM 6383 C C . LYS B 1 359 ? 4.555 34.406 9.422 1 95.5 359 LYS B C 1
ATOM 6385 O O . LYS B 1 359 ? 5.297 34.031 8.516 1 95.5 359 LYS B O 1
ATOM 6390 N N . LEU B 1 360 ? 3.244 34.438 9.312 1 96.5 360 LEU B N 1
ATOM 6391 C CA . LEU B 1 360 ? 2.512 34.188 8.078 1 96.5 360 LEU B CA 1
ATOM 6392 C C . LEU B 1 360 ? 1.552 35.312 7.762 1 96.5 360 LEU B C 1
ATOM 6394 O O . LEU B 1 360 ? 0.922 35.875 8.664 1 96.5 360 LEU B O 1
ATOM 6398 N N . SER B 1 361 ? 1.507 35.688 6.527 1 95.12 361 SER B N 1
ATOM 6399 C CA . SER B 1 361 ? 0.664 36.812 6.129 1 95.12 361 SER B CA 1
ATOM 6400 C C . SER B 1 361 ? -0.519 36.344 5.289 1 95.12 361 SER B C 1
ATOM 6402 O O . SER B 1 361 ? -0.425 35.344 4.578 1 95.12 361 SER B O 1
ATOM 6404 N N . PRO B 1 362 ? -1.651 37.062 5.434 1 96.5 362 PRO B N 1
ATOM 6405 C CA . PRO B 1 362 ? -2.764 36.781 4.523 1 96.5 362 PRO B CA 1
ATOM 6406 C C . PRO B 1 362 ? -2.373 36.906 3.053 1 96.5 362 PRO B C 1
ATOM 6408 O O . PRO B 1 362 ? -1.523 37.75 2.705 1 96.5 362 PRO B O 1
ATOM 6411 N N . GLN B 1 363 ? -2.934 36.094 2.252 1 96.5 363 GLN B N 1
ATOM 6412 C CA . GLN B 1 363 ? -2.656 36.094 0.82 1 96.5 363 GLN B CA 1
ATOM 6413 C C . GLN B 1 363 ? -3.91 35.781 0.016 1 96.5 363 GLN B C 1
ATOM 6415 O O . GLN B 1 363 ? -4.82 35.125 0.518 1 96.5 363 GLN B O 1
ATOM 6420 N N . TYR B 1 364 ? -3.92 36.25 -1.173 1 97.31 364 TYR B N 1
ATOM 6421 C CA . TYR B 1 364 ? -5.035 35.969 -2.064 1 97.31 364 TYR B CA 1
ATOM 6422 C C . TYR B 1 364 ? -5.059 34.469 -2.439 1 97.31 364 TYR B C 1
ATOM 6424 O O . TYR B 1 364 ? -4.008 33.875 -2.709 1 97.31 364 TYR B O 1
ATOM 6432 N N . CYS B 1 365 ? -6.242 33.938 -2.338 1 97.88 365 CYS B N 1
ATOM 6433 C CA . CYS B 1 365 ? -6.469 32.531 -2.711 1 97.88 365 CYS B CA 1
ATOM 6434 C C . CYS B 1 365 ? -7.395 32.438 -3.916 1 97.88 365 CYS B C 1
ATOM 6436 O O . CYS B 1 365 ? -8.562 32.844 -3.842 1 97.88 365 CYS B O 1
ATOM 6438 N N . THR B 1 366 ? -6.91 31.875 -4.961 1 97.31 366 THR B N 1
ATOM 6439 C CA . THR B 1 366 ? -7.672 31.797 -6.203 1 97.31 366 THR B CA 1
ATOM 6440 C C . THR B 1 366 ? -8.898 30.906 -6.031 1 97.31 366 THR B C 1
ATOM 6442 O O . THR B 1 366 ? -9.938 31.141 -6.66 1 97.31 366 THR B O 1
ATOM 6445 N N . PHE B 1 367 ? -8.852 29.953 -5.176 1 98.12 367 PHE B N 1
ATOM 6446 C CA . PHE B 1 367 ? -9.992 29.078 -4.953 1 98.12 367 PHE B CA 1
ATOM 6447 C C . PHE B 1 367 ? -11.133 29.828 -4.281 1 98.12 367 PHE B C 1
ATOM 6449 O O . PHE B 1 367 ? -12.281 29.75 -4.723 1 98.12 367 PHE B O 1
ATOM 6456 N N . PHE B 1 368 ? -10.727 30.547 -3.264 1 97.75 368 PHE B N 1
ATOM 6457 C CA . PHE B 1 368 ? -11.742 31.266 -2.492 1 97.75 368 PHE B CA 1
ATOM 6458 C C . PHE B 1 368 ? -12.055 32.625 -3.129 1 97.75 368 PHE B C 1
ATOM 6460 O O . PHE B 1 368 ? -13.031 33.25 -2.756 1 97.75 368 PHE B O 1
ATOM 6467 N N . LYS B 1 369 ? -11.25 33.125 -4.035 1 97.44 369 LYS B N 1
ATOM 6468 C CA . LYS B 1 369 ? -11.414 34.375 -4.75 1 97.44 369 LYS B CA 1
ATOM 6469 C C . LYS B 1 369 ? -11.445 35.562 -3.779 1 97.44 369 LYS B C 1
ATOM 6471 O O . LYS B 1 369 ? -12.297 36.438 -3.9 1 97.44 369 LYS B O 1
ATOM 6476 N N . ARG B 1 370 ? -10.555 35.469 -2.781 1 97.44 370 ARG B N 1
ATOM 6477 C CA . ARG B 1 370 ? -10.375 36.531 -1.783 1 97.44 370 ARG B CA 1
ATOM 6478 C C . ARG B 1 370 ? -9.062 36.344 -1.024 1 97.44 370 ARG B C 1
ATOM 6480 O O . ARG B 1 370 ? -8.438 35.281 -1.104 1 97.44 370 ARG B O 1
ATOM 6487 N N . VAL B 1 371 ? -8.719 37.375 -0.372 1 97.38 371 VAL B N 1
ATOM 6488 C CA . VAL B 1 371 ? -7.613 37.281 0.576 1 97.38 371 VAL B CA 1
ATOM 6489 C C . VAL B 1 371 ? -8.047 36.438 1.785 1 97.38 371 VAL B C 1
ATOM 6491 O O . VAL B 1 371 ? -9.133 36.656 2.334 1 97.38 371 VAL B O 1
ATOM 6494 N N . ARG B 1 372 ? -7.34 35.531 2.113 1 95.56 372 ARG B N 1
ATOM 6495 C CA . ARG B 1 372 ? -7.691 34.719 3.266 1 95.56 372 ARG B CA 1
ATOM 6496 C C . ARG B 1 372 ? -6.586 34.719 4.316 1 95.56 372 ARG B C 1
ATOM 6498 O O . ARG B 1 372 ? -5.426 35 3.998 1 95.56 372 ARG B O 1
ATOM 6505 N N . ASP B 1 373 ? -6.902 34.406 5.523 1 96.38 373 ASP B N 1
ATOM 6506 C CA . ASP B 1 373 ? -5.996 34.344 6.664 1 96.38 373 ASP B CA 1
ATOM 6507 C C . ASP B 1 373 ? -5.141 33.094 6.641 1 96.38 373 ASP B C 1
ATOM 6509 O O . ASP B 1 373 ? -5.516 32.094 6.023 1 96.38 373 ASP B O 1
ATOM 6513 N N . PRO B 1 374 ? -3.977 33.188 7.328 1 97.19 374 PRO B N 1
ATOM 6514 C CA . PRO B 1 374 ? -3.166 31.969 7.465 1 97.19 374 PRO B CA 1
ATOM 6515 C C . PRO B 1 374 ? -3.873 30.875 8.258 1 97.19 374 PRO B C 1
ATOM 6517 O O . PRO B 1 374 ? -4.59 31.156 9.219 1 97.19 374 PRO B O 1
ATOM 6520 N N . SER B 1 375 ? -3.725 29.656 7.867 1 98.56 375 SER B N 1
ATOM 6521 C CA . SER B 1 375 ? -4.277 28.469 8.516 1 98.56 375 SER B CA 1
ATOM 6522 C C . SER B 1 375 ? -3.332 27.281 8.383 1 98.56 375 SER B C 1
ATOM 6524 O O . SER B 1 375 ? -3.725 26.234 7.887 1 98.56 375 SER B O 1
ATOM 6526 N N . PRO B 1 376 ? -2.082 27.453 8.906 1 98.5 376 PRO B N 1
ATOM 6527 C CA . PRO B 1 376 ? -1.081 26.406 8.719 1 98.5 376 PRO B CA 1
ATOM 6528 C C . PRO B 1 376 ? -1.442 25.109 9.445 1 98.5 376 PRO B C 1
ATOM 6530 O O . PRO B 1 376 ? -2.15 25.141 10.453 1 98.5 376 PRO B O 1
ATOM 6533 N N . ALA B 1 377 ? -0.957 24.016 8.945 1 98.75 377 ALA B N 1
ATOM 6534 C CA . ALA B 1 377 ? -1.183 22.703 9.562 1 98.75 377 ALA B CA 1
ATOM 6535 C C . ALA B 1 377 ? -0.463 22.609 10.906 1 98.75 377 ALA B C 1
ATOM 6537 O O . ALA B 1 377 ? -0.891 21.859 11.789 1 98.75 377 ALA B O 1
ATOM 6538 N N . TYR B 1 378 ? 0.65 23.406 11.039 1 98.88 378 TYR B N 1
ATOM 6539 C CA . TYR B 1 378 ? 1.496 23.297 12.219 1 98.88 378 TYR B CA 1
ATOM 6540 C C . TYR B 1 378 ? 1.907 24.672 12.734 1 98.88 378 TYR B C 1
ATOM 6542 O O . TYR B 1 378 ? 2.066 25.609 11.953 1 98.88 378 TYR B O 1
ATOM 6550 N N . ALA B 1 379 ? 2.041 24.75 14.039 1 98.81 379 ALA B N 1
ATOM 6551 C CA . ALA B 1 379 ? 2.715 25.891 14.656 1 98.81 379 ALA B CA 1
ATOM 6552 C C . ALA B 1 379 ? 4.207 25.609 14.836 1 98.81 379 ALA B C 1
ATOM 6554 O O . ALA B 1 379 ? 4.594 24.547 15.305 1 98.81 379 ALA B O 1
ATOM 6555 N N . TRP B 1 380 ? 4.961 26.531 14.359 1 98.81 380 TRP B N 1
ATOM 6556 C CA . TRP B 1 380 ? 6.406 26.5 14.57 1 98.81 380 TRP B CA 1
ATOM 6557 C C . TRP B 1 380 ? 6.805 27.422 15.719 1 98.81 380 TRP B C 1
ATOM 6559 O O . TRP B 1 380 ? 7.195 28.562 15.5 1 98.81 380 TRP B O 1
ATOM 6569 N N . LEU B 1 381 ? 6.762 26.828 16.922 1 98.75 381 LEU B N 1
ATOM 6570 C CA . LEU B 1 381 ? 6.891 27.594 18.156 1 98.75 381 LEU B CA 1
ATOM 6571 C C . LEU B 1 381 ? 8.359 27.734 18.547 1 98.75 381 LEU B C 1
ATOM 6573 O O . LEU B 1 381 ? 9.117 26.766 18.5 1 98.75 381 LEU B O 1
ATOM 6577 N N . LYS B 1 382 ? 8.75 28.922 18.906 1 98.38 382 LYS B N 1
ATOM 6578 C CA . LYS B 1 382 ? 10.109 29.203 19.391 1 98.38 382 LYS B CA 1
ATOM 6579 C C . LYS B 1 382 ? 10.102 29.656 20.844 1 98.38 382 LYS B C 1
ATOM 6581 O O . LYS B 1 382 ? 9.258 30.453 21.25 1 98.38 382 LYS B O 1
ATOM 6586 N N . CYS B 1 383 ? 10.945 29.078 21.609 1 97.56 383 CYS B N 1
ATOM 6587 C CA . CYS B 1 383 ? 11.211 29.594 22.953 1 97.56 383 CYS B CA 1
ATOM 6588 C C . CYS B 1 383 ? 12.203 30.75 22.906 1 97.56 383 CYS B C 1
ATOM 6590 O O . CYS B 1 383 ? 13.352 30.562 22.516 1 97.56 383 CYS B O 1
ATOM 6592 N N . GLU B 1 384 ? 11.797 31.859 23.438 1 95.75 384 GLU B N 1
ATOM 6593 C CA . GLU B 1 384 ? 12.578 33.094 23.281 1 95.75 384 GLU B CA 1
ATOM 6594 C C . GLU B 1 384 ? 13.438 33.344 24.516 1 95.75 384 GLU B C 1
ATOM 6596 O O . GLU B 1 384 ? 14.438 34.062 24.453 1 95.75 384 GLU B O 1
ATOM 6601 N N . ARG B 1 385 ? 13.047 32.75 25.594 1 93 385 ARG B N 1
ATOM 6602 C CA . ARG B 1 385 ? 13.828 32.969 26.812 1 93 385 ARG B CA 1
ATOM 6603 C C . ARG B 1 385 ? 15.195 32.281 26.719 1 93 385 ARG B C 1
ATOM 6605 O O . ARG B 1 385 ? 15.297 31.141 26.281 1 93 385 ARG B O 1
ATOM 6612 N N . GLN B 1 386 ? 16.219 32.969 27.156 1 90.38 386 GLN B N 1
ATOM 6613 C CA . GLN B 1 386 ? 17.594 32.5 27.031 1 90.38 386 GLN B CA 1
ATOM 6614 C C . GLN B 1 386 ? 17.812 31.188 27.75 1 90.38 386 GLN B C 1
ATOM 6616 O O . GLN B 1 386 ? 18.609 30.359 27.328 1 90.38 386 GLN B O 1
ATOM 6621 N N . GLN B 1 387 ? 17.062 31.016 28.781 1 88.31 387 GLN B N 1
ATOM 6622 C CA . GLN B 1 387 ? 17.219 29.812 29.594 1 88.31 387 GLN B CA 1
ATOM 6623 C C . GLN B 1 387 ? 16.547 28.609 28.938 1 88.31 387 GLN B C 1
ATOM 6625 O O . GLN B 1 387 ? 16.844 27.469 29.281 1 88.31 387 GLN B O 1
ATOM 6630 N N . ASP B 1 388 ? 15.664 28.875 28 1 91.88 388 ASP B N 1
ATOM 6631 C CA . ASP B 1 388 ? 14.93 27.797 27.344 1 91.88 388 ASP B CA 1
ATOM 6632 C C . ASP B 1 388 ? 15.672 27.312 26.094 1 91.88 388 ASP B C 1
ATOM 6634 O O . ASP B 1 388 ? 15.164 27.438 24.984 1 91.88 388 ASP B O 1
ATOM 6638 N N . MET B 1 389 ? 16.766 26.641 26.312 1 92.31 389 MET B N 1
ATOM 6639 C CA . MET B 1 389 ? 17.609 26.203 25.203 1 92.31 389 MET B CA 1
ATOM 6640 C C . MET B 1 389 ? 17.016 24.984 24.5 1 92.31 389 MET B C 1
ATOM 6642 O O . MET B 1 389 ? 17.281 24.734 23.328 1 92.31 389 MET B O 1
ATOM 6646 N N . ASN B 1 390 ? 16.234 24.266 25.266 1 97.25 390 ASN B N 1
ATOM 6647 C CA . ASN B 1 390 ? 15.5 23.125 24.75 1 97.25 390 ASN B CA 1
ATOM 6648 C C . ASN B 1 390 ? 13.992 23.297 24.922 1 97.25 390 ASN B C 1
ATOM 6650 O O . ASN B 1 390 ? 13.43 22.906 25.953 1 97.25 390 ASN B O 1
ATOM 6654 N N . CYS B 1 391 ? 13.398 23.797 23.875 1 98 391 CYS B N 1
ATOM 6655 C CA . CYS B 1 391 ? 11.984 24.172 23.938 1 98 391 CYS B CA 1
ATOM 6656 C C . CYS B 1 391 ? 11.109 22.938 24.125 1 98 391 CYS B C 1
ATOM 6658 O O . CYS B 1 391 ? 10.078 23 24.797 1 98 391 CYS B O 1
ATOM 6660 N N . TYR B 1 392 ? 11.5 21.781 23.547 1 98.31 392 TYR B N 1
ATOM 6661 C CA . TYR B 1 392 ? 10.758 20.531 23.703 1 98.31 392 TYR B CA 1
ATOM 6662 C C . TYR B 1 392 ? 10.641 20.156 25.172 1 98.31 392 TYR B C 1
ATOM 6664 O O . TYR B 1 392 ? 9.555 19.828 25.656 1 98.31 392 TYR B O 1
ATOM 6672 N N . GLU B 1 393 ? 11.727 20.25 25.906 1 97.69 393 GLU B N 1
ATOM 6673 C CA . GLU B 1 393 ? 11.727 19.906 27.328 1 97.69 393 GLU B CA 1
ATOM 6674 C C . GLU B 1 393 ? 10.891 20.891 28.141 1 97.69 393 GLU B C 1
ATOM 6676 O O . GLU B 1 393 ? 10.234 20.5 29.109 1 97.69 393 GLU B O 1
ATOM 6681 N N . THR B 1 394 ? 10.992 22.094 27.719 1 96.31 394 THR B N 1
ATOM 6682 C CA . THR B 1 394 ? 10.195 23.125 28.375 1 96.31 394 THR B CA 1
ATOM 6683 C C . THR B 1 394 ? 8.703 22.812 28.266 1 96.31 394 THR B C 1
ATOM 6685 O O . THR B 1 394 ? 7.977 22.859 29.25 1 96.31 394 THR B O 1
ATOM 6688 N N . LEU B 1 395 ? 8.266 22.516 27.094 1 98.06 395 LEU B N 1
ATOM 6689 C CA . LEU B 1 395 ? 6.855 22.203 26.875 1 98.06 395 LEU B CA 1
ATOM 6690 C C . LEU B 1 395 ? 6.473 20.891 27.531 1 98.06 395 LEU B C 1
ATOM 6692 O O . LEU B 1 395 ? 5.387 20.766 28.094 1 98.06 395 LEU B O 1
ATOM 6696 N N . LYS B 1 396 ? 7.363 19.938 27.422 1 97.94 396 LYS B N 1
ATOM 6697 C CA . LYS B 1 396 ? 7.105 18.641 28.031 1 97.94 396 LYS B CA 1
ATOM 6698 C C . LYS B 1 396 ? 6.871 18.781 29.531 1 97.94 396 LYS B C 1
ATOM 6700 O O . LYS B 1 396 ? 6 18.109 30.094 1 97.94 396 LYS B O 1
ATOM 6705 N N . ALA B 1 397 ? 7.637 19.594 30.172 1 96.31 397 ALA B N 1
ATOM 6706 C CA . ALA B 1 397 ? 7.484 19.844 31.609 1 96.31 397 ALA B CA 1
ATOM 6707 C C . ALA B 1 397 ? 6.105 20.422 31.922 1 96.31 397 ALA B C 1
ATOM 6709 O O . ALA B 1 397 ? 5.586 20.234 33.031 1 96.31 397 ALA B O 1
ATOM 6710 N N . ALA B 1 398 ? 5.551 21.078 30.969 1 96.31 398 ALA B N 1
ATOM 6711 C CA . ALA B 1 398 ? 4.219 21.672 31.125 1 96.31 398 ALA B CA 1
ATOM 6712 C C . ALA B 1 398 ? 3.137 20.703 30.641 1 96.31 398 ALA B C 1
ATOM 6714 O O . ALA B 1 398 ? 1.965 21.078 30.547 1 96.31 398 ALA B O 1
ATOM 6715 N N . GLY B 1 399 ? 3.514 19.484 30.219 1 97.81 399 GLY B N 1
ATOM 6716 C CA . GLY B 1 399 ? 2.555 18.484 29.781 1 97.81 399 GLY B CA 1
ATOM 6717 C C . GLY B 1 399 ? 2.191 18.594 28.312 1 97.81 399 GLY B C 1
ATOM 6718 O O . GLY B 1 399 ? 1.091 18.219 27.922 1 97.81 399 GLY B O 1
ATOM 6719 N N . ILE B 1 400 ? 3.004 19.141 27.547 1 98.5 400 ILE B N 1
ATOM 6720 C CA . ILE B 1 400 ? 2.766 19.281 26.125 1 98.5 400 ILE B CA 1
ATOM 6721 C C . ILE B 1 400 ? 3.85 18.547 25.344 1 98.5 400 ILE B C 1
ATOM 6723 O O . ILE B 1 400 ? 5.039 18.828 25.516 1 98.5 400 ILE B O 1
ATOM 6727 N N . ILE B 1 401 ? 3.428 17.625 24.5 1 98.44 401 ILE B N 1
ATOM 6728 C CA . ILE B 1 401 ? 4.359 16.875 23.672 1 98.44 401 ILE B CA 1
ATOM 6729 C C . ILE B 1 401 ? 4.297 17.375 22.219 1 98.44 401 ILE B C 1
ATOM 6731 O O . ILE B 1 401 ? 3.279 17.203 21.547 1 98.44 401 ILE B O 1
ATOM 6735 N N . GLY B 1 402 ? 5.25 18.078 21.797 1 98.56 402 GLY B N 1
ATOM 6736 C CA . GLY B 1 402 ? 5.422 18.469 20.406 1 98.56 402 GLY B CA 1
ATOM 6737 C C . GLY B 1 402 ? 6.535 17.703 19.719 1 98.56 402 GLY B C 1
ATOM 6738 O O . GLY B 1 402 ? 6.895 16.609 20.125 1 98.56 402 GLY B O 1
ATOM 6739 N N . ARG B 1 403 ? 6.945 18.203 18.562 1 98.44 403 ARG B N 1
ATOM 6740 C CA . ARG B 1 403 ? 8.078 17.609 17.859 1 98.44 403 ARG B CA 1
ATOM 6741 C C . ARG B 1 403 ? 9.281 18.547 17.859 1 98.44 403 ARG B C 1
ATOM 6743 O O . ARG B 1 403 ? 9.195 19.688 17.391 1 98.44 403 ARG B O 1
ATOM 6750 N N . LYS B 1 404 ? 10.391 18.031 18.297 1 98.31 404 LYS B N 1
ATOM 6751 C CA . LYS B 1 404 ? 11.578 18.844 18.531 1 98.31 404 LYS B CA 1
ATOM 6752 C C . LYS B 1 404 ? 12.102 19.438 17.219 1 98.31 404 LYS B C 1
ATOM 6754 O O . LYS B 1 404 ? 12.078 18.766 16.188 1 98.31 404 LYS B O 1
ATOM 6759 N N . GLY B 1 405 ? 12.633 20.609 17.359 1 98.19 405 GLY B N 1
ATOM 6760 C CA . GLY B 1 405 ? 13.188 21.297 16.203 1 98.19 405 GLY B CA 1
ATOM 6761 C C . GLY B 1 405 ? 14.312 20.531 15.539 1 98.19 405 GLY B C 1
ATOM 6762 O O . GLY B 1 405 ? 14.445 20.562 14.312 1 98.19 405 GLY B O 1
ATOM 6763 N N . SER B 1 406 ? 15.07 19.781 16.281 1 97.5 406 SER B N 1
ATOM 6764 C CA . SER B 1 406 ? 16.219 19.047 15.766 1 97.5 406 SER B CA 1
ATOM 6765 C C . SER B 1 406 ? 15.781 17.969 14.781 1 97.5 406 SER B C 1
ATOM 6767 O O . SER B 1 406 ? 16.531 17.594 13.875 1 97.5 406 SER B O 1
ATOM 6769 N N . ASN B 1 407 ? 14.547 17.469 14.922 1 97.56 407 ASN B N 1
ATOM 6770 C CA . ASN B 1 407 ? 14.031 16.5 13.953 1 97.56 407 ASN B CA 1
ATOM 6771 C C . ASN B 1 407 ? 13.945 17.109 12.555 1 97.56 407 ASN B C 1
ATOM 6773 O O . ASN B 1 407 ? 14.055 16.391 11.555 1 97.56 407 ASN B O 1
ATOM 6777 N N . PHE B 1 408 ? 13.805 18.391 12.484 1 98.12 408 PHE B N 1
ATOM 6778 C CA . PHE B 1 408 ? 13.664 19.094 11.219 1 98.12 408 PHE B CA 1
ATOM 6779 C C . PHE B 1 408 ? 14.977 19.781 10.836 1 98.12 408 PHE B C 1
ATOM 6781 O O . PHE B 1 408 ? 14.984 20.703 10.023 1 98.12 408 PHE B O 1
ATOM 6788 N N . SER B 1 409 ? 16.047 19.422 11.555 1 96.94 409 SER B N 1
ATOM 6789 C CA . SER B 1 409 ? 17.359 19.984 11.352 1 96.94 409 SER B CA 1
ATOM 6790 C C . SER B 1 409 ? 17.391 21.469 11.695 1 96.94 409 SER B C 1
ATOM 6792 O O . SER B 1 409 ? 18.078 22.266 11.047 1 96.94 409 SER B O 1
ATOM 6794 N N . ALA B 1 410 ? 16.594 21.891 12.648 1 97.12 410 ALA B N 1
ATOM 6795 C CA . ALA B 1 410 ? 16.531 23.266 13.133 1 97.12 410 ALA B CA 1
ATOM 6796 C C . ALA B 1 410 ? 17.016 23.359 14.57 1 97.12 410 ALA B C 1
ATOM 6798 O O . ALA B 1 410 ? 17.391 22.344 15.18 1 97.12 410 ALA B O 1
ATOM 6799 N N . ASP B 1 411 ? 17.078 24.531 15.016 1 96.75 411 ASP B N 1
ATOM 6800 C CA . ASP B 1 411 ? 17.547 24.828 16.375 1 96.75 411 ASP B CA 1
ATOM 6801 C C . ASP B 1 411 ? 16.609 24.203 17.406 1 96.75 411 ASP B C 1
ATOM 6803 O O . ASP B 1 411 ? 15.398 24.125 17.203 1 96.75 411 ASP B O 1
ATOM 6807 N N . GLU B 1 412 ? 17.156 23.812 18.516 1 97.69 412 GLU B N 1
ATOM 6808 C CA . GLU B 1 412 ? 16.406 23.141 19.594 1 97.69 412 GLU B CA 1
ATOM 6809 C C . GLU B 1 412 ? 15.43 24.078 20.266 1 97.69 412 GLU B C 1
ATOM 6811 O O . GLU B 1 412 ? 14.531 23.641 20.984 1 97.69 412 GLU B O 1
ATOM 6816 N N . ARG B 1 413 ? 15.57 25.297 19.969 1 98 413 ARG B N 1
ATOM 6817 C CA . ARG B 1 413 ? 14.656 26.281 20.547 1 98 413 ARG B CA 1
ATOM 6818 C C . ARG B 1 413 ? 13.297 26.234 19.859 1 98 413 ARG B C 1
ATOM 6820 O O . ARG B 1 413 ? 12.344 26.875 20.312 1 98 413 ARG B O 1
ATOM 6827 N N . TYR B 1 414 ? 13.219 25.438 18.844 1 98.5 414 TYR B N 1
ATOM 6828 C CA . TYR B 1 414 ? 11.969 25.328 18.094 1 98.5 414 TYR B CA 1
ATOM 6829 C C . TYR B 1 414 ? 11.266 24.016 18.422 1 98.5 414 TYR B C 1
ATOM 6831 O O . TYR B 1 414 ? 11.914 23 18.703 1 98.5 414 TYR B O 1
ATOM 6839 N N . VAL B 1 415 ? 9.922 24.047 18.391 1 98.75 415 VAL B N 1
ATOM 6840 C CA . VAL B 1 415 ? 9.07 22.859 18.5 1 98.75 415 VAL B CA 1
ATOM 6841 C C . VAL B 1 415 ? 7.883 22.984 17.547 1 98.75 415 VAL B C 1
ATOM 6843 O O . VAL B 1 415 ? 7.301 24.062 17.406 1 98.75 415 VAL B O 1
ATOM 6846 N N . ARG B 1 416 ? 7.617 21.953 16.812 1 98.88 416 ARG B N 1
ATOM 6847 C CA . ARG B 1 416 ? 6.402 21.922 16 1 98.88 416 ARG B CA 1
ATOM 6848 C C . ARG B 1 416 ? 5.211 21.438 16.828 1 98.88 416 ARG B C 1
ATOM 6850 O O . ARG B 1 416 ? 5.289 20.406 17.516 1 98.88 416 ARG B O 1
ATOM 6857 N N . LEU B 1 417 ? 4.121 22.109 16.797 1 98.88 417 LEU B N 1
ATOM 6858 C CA . LEU B 1 417 ? 2.855 21.703 17.391 1 98.88 417 LEU B CA 1
ATOM 6859 C C . LEU B 1 417 ? 1.81 21.438 16.312 1 98.88 417 LEU B C 1
ATOM 6861 O O . LEU B 1 417 ? 1.533 22.312 15.484 1 98.88 417 LEU B O 1
ATOM 6865 N N . SER B 1 418 ? 1.234 20.297 16.344 1 98.75 418 SER B N 1
ATOM 6866 C CA . SER B 1 418 ? 0.255 19.906 15.336 1 98.75 418 SER B CA 1
ATOM 6867 C C . SER B 1 418 ? -1.096 20.578 15.586 1 98.75 418 SER B C 1
ATOM 6869 O O . SER B 1 418 ? -1.591 20.578 16.719 1 98.75 418 SER B O 1
ATOM 6871 N N . LEU B 1 419 ? -1.667 21.109 14.531 1 98.75 419 LEU B N 1
ATOM 6872 C CA . LEU B 1 419 ? -2.99 21.719 14.641 1 98.75 419 LEU B CA 1
ATOM 6873 C C . LEU B 1 419 ? -4.035 20.875 13.914 1 98.75 419 LEU B C 1
ATOM 6875 O O . LEU B 1 419 ? -5.219 21.203 13.914 1 98.75 419 LEU B O 1
ATOM 6879 N N . ILE B 1 420 ? -3.607 19.719 13.359 1 98.62 420 ILE B N 1
ATOM 6880 C CA . ILE B 1 420 ? -4.508 19.016 12.453 1 98.62 420 ILE B CA 1
ATOM 6881 C C . ILE B 1 420 ? -5.023 17.75 13.117 1 98.62 420 ILE B C 1
ATOM 6883 O O . ILE B 1 420 ? -5.668 16.922 12.469 1 98.62 420 ILE B O 1
ATOM 6887 N N . LYS B 1 421 ? -4.758 17.562 14.398 1 98 421 LYS B N 1
ATOM 6888 C CA . LYS B 1 421 ? -5.285 16.406 15.109 1 98 421 LYS B CA 1
ATOM 6889 C C . LYS B 1 421 ? -6.754 16.609 15.477 1 98 421 LYS B C 1
ATOM 6891 O O . LYS B 1 421 ? -7.422 17.484 14.93 1 98 421 LYS B O 1
ATOM 6896 N N . SER B 1 422 ? -7.344 15.789 16.375 1 97.06 422 SER B N 1
ATOM 6897 C CA . SER B 1 422 ? -8.758 15.836 16.703 1 97.06 422 SER B CA 1
ATOM 6898 C C . SER B 1 422 ? -9.094 17.109 17.5 1 97.06 422 SER B C 1
ATOM 6900 O O . SER B 1 422 ? -8.195 17.797 17.984 1 97.06 422 SER B O 1
ATOM 69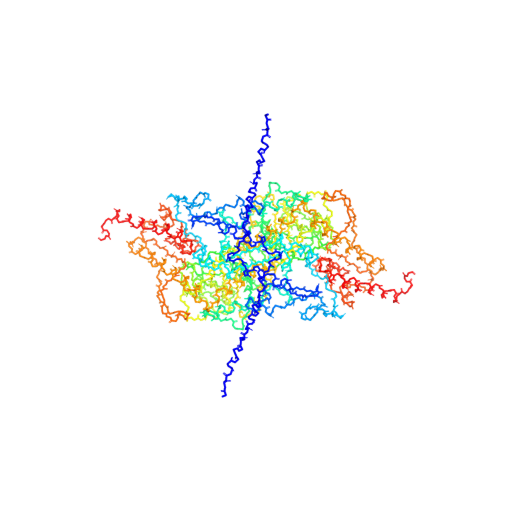02 N N . GLN B 1 423 ? -10.383 17.375 17.516 1 97.31 423 GLN B N 1
ATOM 6903 C CA . GLN B 1 423 ? -10.836 18.5 18.328 1 97.31 423 GLN B CA 1
ATOM 6904 C C . GLN B 1 423 ? -10.43 18.312 19.797 1 97.31 423 GLN B C 1
ATOM 6906 O O . GLN B 1 423 ? -10.047 19.281 20.469 1 97.31 423 GLN B O 1
ATOM 6911 N N . ASP B 1 424 ? -10.516 17.078 20.266 1 97.5 424 ASP B N 1
ATOM 6912 C CA . ASP B 1 424 ? -10.086 16.766 21.625 1 97.5 424 ASP B CA 1
ATOM 6913 C C . ASP B 1 424 ? -8.617 17.141 21.844 1 97.5 424 ASP B C 1
ATOM 6915 O O . ASP B 1 424 ? -8.273 17.797 22.828 1 97.5 424 ASP B O 1
ATOM 6919 N N . ASP B 1 425 ? -7.816 16.734 20.938 1 97.69 425 ASP B N 1
ATOM 6920 C CA . ASP B 1 425 ? -6.391 17.031 21.031 1 97.69 425 ASP B CA 1
ATOM 6921 C C . ASP B 1 425 ? -6.137 18.531 21.047 1 97.69 425 ASP B C 1
ATOM 6923 O O . ASP B 1 425 ? -5.305 19.016 21.828 1 97.69 425 ASP B O 1
ATOM 6927 N N . PHE B 1 426 ? -6.867 19.25 20.25 1 98.38 426 PHE B N 1
ATOM 6928 C CA . PHE B 1 426 ? -6.652 20.688 20.156 1 98.38 426 PHE B CA 1
ATOM 6929 C C . PHE B 1 426 ? -7.074 21.391 21.438 1 98.38 426 PHE B C 1
ATOM 6931 O O . PHE B 1 426 ? -6.391 22.297 21.906 1 98.38 426 PHE B O 1
ATOM 6938 N N . GLU B 1 427 ? -8.172 20.969 21.969 1 97.88 427 GLU B N 1
ATOM 6939 C CA . GLU B 1 427 ? -8.641 21.562 23.203 1 97.88 427 GLU B CA 1
ATOM 6940 C C . GLU B 1 427 ? -7.664 21.312 24.344 1 97.88 427 GLU B C 1
ATOM 6942 O O . GLU B 1 427 ? -7.383 22.219 25.141 1 97.88 427 GLU B O 1
ATOM 6947 N N . ILE B 1 428 ? -7.172 20.141 24.422 1 97.94 428 ILE B N 1
ATOM 6948 C CA . ILE B 1 428 ? -6.223 19.812 25.469 1 97.94 428 ILE B CA 1
ATOM 6949 C C . ILE B 1 428 ? -4.949 20.641 25.297 1 97.94 428 ILE B C 1
ATOM 6951 O O . ILE B 1 428 ? -4.402 21.156 26.281 1 97.94 428 ILE B O 1
ATOM 6955 N N . LEU B 1 429 ? -4.523 20.766 24.094 1 98.56 429 LEU B N 1
ATOM 6956 C CA . LEU B 1 429 ? -3.332 21.547 23.781 1 98.56 429 LEU B CA 1
ATOM 6957 C C . LEU B 1 429 ? -3.512 23 24.219 1 98.56 429 LEU B C 1
ATOM 6959 O O . LEU B 1 429 ? -2.656 23.562 24.906 1 98.56 429 LEU B O 1
ATOM 6963 N N . THR B 1 430 ? -4.617 23.641 23.875 1 98.25 430 THR B N 1
ATOM 6964 C CA . THR B 1 430 ? -4.832 25.047 24.156 1 98.25 430 THR B CA 1
ATOM 6965 C C . THR B 1 430 ? -5.008 25.297 25.656 1 98.25 430 THR B C 1
ATOM 6967 O O . THR B 1 430 ? -4.57 26.312 26.172 1 98.25 430 THR B O 1
ATOM 6970 N N . ASN B 1 431 ? -5.617 24.328 26.297 1 97.31 431 ASN B N 1
ATOM 6971 C CA . ASN B 1 431 ? -5.742 24.453 27.75 1 97.31 431 ASN B CA 1
ATOM 6972 C C . ASN B 1 431 ? -4.383 24.438 28.438 1 97.31 431 ASN B C 1
ATOM 6974 O O . ASN B 1 431 ? -4.125 25.234 29.328 1 97.31 431 ASN B O 1
ATOM 6978 N N . LYS B 1 432 ? -3.562 23.531 28.047 1 97.69 432 LYS B N 1
ATOM 6979 C CA . LYS B 1 432 ? -2.23 23.438 28.641 1 97.69 432 LYS B CA 1
ATOM 6980 C C . LYS B 1 432 ? -1.396 24.672 28.312 1 97.69 432 LYS B C 1
ATOM 6982 O O . LYS B 1 432 ? -0.64 25.156 29.156 1 97.69 432 LYS B O 1
ATOM 6987 N N . LEU B 1 433 ? -1.521 25.188 27.156 1 97.94 433 LEU B N 1
ATOM 6988 C CA . LEU B 1 433 ? -0.782 26.375 26.75 1 97.94 433 LEU B CA 1
ATOM 6989 C C . LEU B 1 433 ? -1.247 27.594 27.531 1 97.94 433 LEU B C 1
ATOM 6991 O O . LEU B 1 433 ? -0.43 28.422 27.938 1 97.94 433 LEU B O 1
ATOM 6995 N N . ARG B 1 434 ? -2.52 27.734 27.719 1 97.31 434 ARG B N 1
ATOM 6996 C CA . ARG B 1 434 ? -3.051 28.828 28.516 1 97.31 434 ARG B CA 1
ATOM 6997 C C . ARG B 1 434 ? -2.48 28.812 29.938 1 97.31 434 ARG B C 1
ATOM 6999 O O . ARG B 1 434 ? -2.092 29.844 30.469 1 97.31 434 ARG B O 1
ATOM 7006 N N . SER B 1 435 ? -2.482 27.609 30.453 1 95.88 435 SER B N 1
ATOM 7007 C CA . SER B 1 435 ? -1.935 27.453 31.797 1 95.88 435 SER B CA 1
ATOM 7008 C C . SER B 1 435 ? -0.454 27.828 31.844 1 95.88 435 SER B C 1
ATOM 7010 O O . SER B 1 435 ? 0.012 28.453 32.781 1 95.88 435 SER B O 1
ATOM 7012 N N . LEU B 1 436 ? 0.24 27.391 30.859 1 95.62 436 LEU B N 1
ATOM 7013 C CA . LEU B 1 436 ? 1.672 27.656 30.781 1 95.62 436 LEU B CA 1
ATOM 7014 C C . LEU B 1 436 ? 1.941 29.156 30.656 1 95.62 436 LEU B C 1
ATOM 7016 O O . LEU B 1 436 ? 2.834 29.688 31.328 1 95.62 436 LEU B O 1
ATOM 7020 N N . VAL B 1 437 ? 1.206 29.812 29.875 1 94.94 437 VAL B N 1
ATOM 7021 C CA . VAL B 1 437 ? 1.372 31.25 29.641 1 94.94 437 VAL B CA 1
ATOM 7022 C C . VAL B 1 437 ? 0.956 32.031 30.891 1 94.94 437 VAL B C 1
ATOM 7024 O O . VAL B 1 437 ? 1.587 33.031 31.25 1 94.94 437 VAL B O 1
ATOM 7027 N N . ALA B 1 438 ? -0.024 31.547 31.531 1 92.56 438 ALA B N 1
ATOM 7028 C CA . ALA B 1 438 ? -0.487 32.188 32.75 1 92.56 438 ALA B CA 1
ATOM 7029 C C . ALA B 1 438 ? 0.575 32.125 33.844 1 92.56 438 ALA B C 1
ATOM 7031 O O . ALA B 1 438 ? 0.729 33.062 34.625 1 92.56 438 ALA B O 1
ATOM 7032 N N . LYS B 1 439 ? 1.233 31.078 33.938 1 88.88 439 LYS B N 1
ATOM 7033 C CA . LYS B 1 439 ? 2.266 30.891 34.938 1 88.88 439 LYS B CA 1
ATOM 7034 C C . LYS B 1 439 ? 3.455 31.812 34.719 1 88.88 439 LYS B C 1
ATOM 7036 O O . LYS B 1 439 ? 4.199 32.156 35.625 1 88.88 439 LYS B O 1
ATOM 7041 N N . GLU B 1 440 ? 3.729 32.094 33.562 1 82.5 440 GLU B N 1
ATOM 7042 C CA . GLU B 1 440 ? 4.777 33.062 33.219 1 82.5 440 GLU B CA 1
ATOM 7043 C C . GLU B 1 440 ? 4.531 34.406 33.906 1 82.5 440 GLU B C 1
ATOM 7045 O O . GLU B 1 440 ? 5.477 35.031 34.375 1 82.5 440 GLU B O 1
ATOM 7050 N N . TRP B 1 441 ? 3.371 34.75 34 1 72.81 441 TRP B N 1
ATOM 7051 C CA . TRP B 1 441 ? 2.996 36.062 34.594 1 72.81 441 TRP B CA 1
ATOM 7052 C C . TRP B 1 441 ? 3.072 36 36.094 1 72.81 441 TRP B C 1
ATOM 7054 O O . TRP B 1 441 ? 3.395 37 36.75 1 72.81 441 TRP B O 1
ATOM 7064 N N . GLU B 1 442 ? 2.881 34.875 36.562 1 69.31 442 GLU B N 1
ATOM 7065 C CA . GLU B 1 442 ? 2.965 34.75 38.031 1 69.31 442 GLU B CA 1
ATOM 7066 C C . GLU B 1 442 ? 4.414 34.75 38.5 1 69.31 442 GLU B C 1
ATOM 7068 O O . GLU B 1 442 ? 4.715 35.281 39.562 1 69.31 442 GLU B O 1
ATOM 7073 N N . SER B 1 443 ? 5.258 34.219 37.781 1 63.62 443 SER B N 1
ATOM 7074 C CA . SER B 1 443 ? 6.652 34.094 38.188 1 63.62 443 SER B CA 1
ATOM 7075 C C . SER B 1 443 ? 7.418 35.406 37.938 1 63.62 443 SER B C 1
ATOM 7077 O O . SER B 1 443 ? 8.43 35.656 38.562 1 63.62 443 SER B O 1
ATOM 7079 N N . ASN B 1 444 ? 7.156 36.188 36.906 1 56.81 444 ASN B N 1
ATOM 7080 C CA . ASN B 1 444 ? 7.809 37.469 36.656 1 56.81 444 ASN B CA 1
ATOM 7081 C C . ASN B 1 444 ? 6.789 38.562 36.438 1 56.81 444 ASN B C 1
ATOM 7083 O O . ASN B 1 444 ? 6.551 38.969 35.281 1 56.81 444 ASN B O 1
ATOM 7087 N N . PRO B 1 445 ? 6.176 39.094 37.531 1 48.25 445 PRO B N 1
ATOM 7088 C CA . PRO B 1 445 ? 5.148 40.125 37.406 1 48.25 445 PRO B CA 1
ATOM 7089 C C . PRO B 1 445 ? 5.668 41.375 36.688 1 48.25 445 PRO B C 1
ATOM 7091 O O . PRO B 1 445 ? 4.883 42.156 36.125 1 48.25 445 PRO B O 1
ATOM 7094 N N . ALA B 1 446 ? 6.91 41.688 36.781 1 52.38 446 ALA B N 1
ATOM 7095 C CA . ALA B 1 446 ? 7.441 42.969 36.281 1 52.38 446 ALA B CA 1
ATOM 7096 C C . ALA B 1 446 ? 7.477 43 34.781 1 52.38 446 ALA B C 1
ATOM 7098 O O . ALA B 1 446 ? 7.738 44.031 34.188 1 52.38 446 ALA B O 1
ATOM 7099 N N . SER B 1 447 ? 7.457 41.938 34.156 1 40.94 447 SER B N 1
ATOM 7100 C CA . SER B 1 447 ? 7.652 41.938 32.719 1 40.94 447 SER B CA 1
ATOM 7101 C C . SER B 1 447 ? 6.395 42.375 31.984 1 40.94 447 SER B C 1
ATOM 7103 O O . SER B 1 447 ? 6.328 42.312 30.766 1 40.94 447 SER B O 1
ATOM 7105 N N . ILE B 1 448 ? 5.32 42.812 32.656 1 38.06 448 ILE B N 1
ATOM 7106 C CA . ILE B 1 448 ? 4.305 43.625 31.969 1 38.06 448 ILE B CA 1
ATOM 7107 C C . ILE B 1 448 ? 4.516 45.094 32.312 1 38.06 448 ILE B C 1
ATOM 7109 O O . ILE B 1 448 ? 4.703 45.469 33.469 1 38.06 448 ILE B O 1
#

Secondary structure (DSSP, 8-state):
------------------------SS-HHHHHHHHHHHTS--TTSEE--TTTSBTTBGGG---EEPTTEESTTS-EE-TTPPEE------GGGHHHHHHTTTTT-EEE-TTTT-SSS-TTS-SS-HHHHHHHHHHHHHHT-B--TT-EEEEESHHHHHHHHHHHHHSPPTTSPPEEEEEPSS--THHHHHHHHH-BSSEEEEEEGGGGTT---TT--EEEEEESS-TTT---------STTEEEEEE-TT-STTTS---S-B--SEEEEEHHHHTS-GGG--EEEEES-HHHHHHHHHHHHHHHSS--HHHHHHHHHHHHHHTGGGGHHHHHHHHHHHHHHHHHHHHHHTT-SSEE------EEETTTTEEE----SEEEEEE-STT-S-HHHHHHHTTEE-EEGGGGTS-TTEEEEESSS-HHHHHHHHHHHHHHHHHHHHH-GGG-/------------------------SSSHHHHHHHHHHHHS--TTSEE--GGGSBTTBGGG---EEPTTEESTTS-EE-TTPPEE------GGGHHHHHHTTTTT-EEE-TTTT-SSS-TTS-SS-HHHHHHHHHHHHHHT-B--TT-EEEEESHHHHHHHHHHHHHSPPTTSPPEEEEEPSS--THHHHHHHHH-BSSEEEEEEGGGGTT---TT--EEEEEESS-TTT---------STTEEEEEE-TT-STTTS---S-B--SEEEEEHHHHTS-GGG--EEEEES-HHHHHHHHHHHHHHHSS--HHHHHHHHHHHHHHTGGGGHHHHHHHHHHHHHHHHHHHHHHTT-SSEE------EEETTTTEEE----SEEEEEE-STT-S-HHHHHHHTTEE-EEGGGGTS-TTEEEEESSS-HHHHHHHHHHHHHHHHHHHHH-GGG-

pLDDT: mean 91.26, std 16.31, range [24.08, 98.94]

Solvent-accessible surface area (backbone atoms only — not comparable to full-atom values): 46421 Å² total; per-residue (Å²): 135,84,79,76,79,76,77,75,76,76,77,72,73,73,72,68,69,65,75,70,74,86,73,78,85,49,44,54,65,20,39,48,51,38,51,54,34,65,62,51,72,10,72,84,32,34,42,39,47,75,74,57,21,47,82,86,42,68,89,52,50,47,42,46,46,38,90,50,30,34,67,76,32,13,72,41,73,44,86,88,48,57,21,71,22,48,61,87,41,29,44,57,42,41,65,61,23,59,75,33,32,38,76,28,31,47,39,49,35,55,47,61,67,30,40,60,44,50,95,85,68,38,58,66,62,65,60,43,50,51,48,53,47,46,46,28,60,58,51,37,41,41,67,55,83,89,42,45,75,48,74,22,38,14,40,53,28,41,53,53,28,48,52,62,35,72,30,52,61,78,91,46,73,43,18,38,35,26,35,54,65,58,31,62,47,60,64,54,53,40,42,55,67,61,37,29,60,34,37,41,62,65,50,48,40,77,81,39,60,89,57,62,53,95,81,53,40,34,38,37,50,30,42,32,34,22,50,47,63,47,44,78,58,71,81,80,73,66,61,91,49,49,45,61,42,35,39,30,48,44,57,40,73,32,34,33,62,33,73,56,52,44,76,64,62,30,35,33,31,28,40,29,66,72,70,19,36,39,9,44,28,39,15,37,34,44,27,57,50,64,69,47,46,53,40,30,50,51,44,37,43,58,46,30,59,42,49,29,50,60,45,49,45,53,50,38,37,49,44,53,54,46,44,42,82,66,22,47,64,57,46,50,53,45,23,52,51,28,31,52,52,43,53,55,49,46,60,52,41,68,73,31,86,45,41,48,67,64,89,73,68,64,36,53,13,62,62,78,69,41,70,40,74,58,11,46,56,36,44,37,33,33,38,63,42,85,86,37,59,45,26,44,59,55,36,41,76,61,37,33,40,51,33,48,17,54,62,24,65,37,60,42,25,22,25,35,34,39,64,34,35,36,68,66,44,50,52,45,39,52,52,42,48,46,53,54,45,52,49,52,48,69,75,44,64,75,81,110,135,82,80,77,78,76,77,77,77,76,75,73,73,71,71,68,68,67,73,69,75,86,73,79,84,46,45,56,65,18,39,49,51,38,51,53,34,64,62,49,72,11,74,83,32,34,45,39,46,74,71,55,24,48,84,88,39,69,90,53,52,47,44,43,45,38,90,49,31,33,66,79,32,12,70,42,73,45,86,88,48,57,21,70,22,49,62,87,42,29,43,59,41,40,66,60,24,59,75,33,32,38,77,29,31,46,38,50,35,55,47,61,68,29,41,61,45,49,93,85,68,39,59,67,61,65,60,44,51,50,50,53,47,46,47,29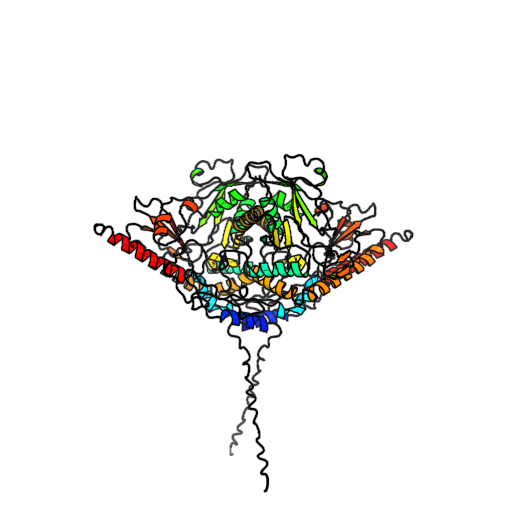,59,58,51,38,40,41,67,55,83,88,43,45,76,47,72,23,36,14,40,52,29,42,55,55,28,49,52,61,35,71,30,51,62,79,89,45,74,43,17,37,33,26,36,53,66,59,30,61,45,60,63,56,53,40,41,56,68,59,37,30,58,34,38,41,63,65,50,49,39,76,83,40,60,89,58,63,52,94,81,53,40,34,38,37,51,31,41,32,33,23,51,48,63,47,44,79,56,71,80,80,73,68,60,91,48,48,43,59,43,35,38,30,49,42,56,41,74,31,34,33,62,33,74,57,53,44,75,64,61,29,36,34,30,28,41,28,66,72,72,19,36,39,10,44,29,37,15,38,33,43,26,58,49,63,69,46,48,53,40,28,51,52,44,37,43,57,47,28,58,42,52,29,48,58,46,52,46,52,49,39,38,49,46,53,54,46,42,44,83,67,23,47,64,56,47,48,53,45,24,52,52,29,31,52,52,43,53,55,50,47,60,53,42,67,73,32,87,46,41,49,66,63,90,74,69,65,36,52,14,63,62,75,70,41,73,41,74,57,11,47,56,37,43,37,33,33,39,64,43,84,86,36,59,45,24,44,60,56,37,40,76,61,36,32,40,52,34,48,17,54,62,24,66,38,59,43,26,23,25,34,35,40,64,33,34,36,67,65,44,49,52,47,39,53,53,41,47,48,52,54,46,52,48,52,48,70,75,46,63,76,81,108

InterPro domains:
  IPR006947 Alliinase, EGF-like domain [PF04863] (25-81)
  IPR006948 Alliinase, C-terminal [PF04864] (83-436)
  IPR015421 Pyridoxal phosphate-dependent transferase, major domain [G3DSA:3.40.640.10] (125-327)
  IPR015422 Pyridoxal phosphate-dependent transferase, small domain [G3DSA:3.90.1150.10] (328-438)
  IPR015424 Pyridoxal phosphate-dependent transferase [SSF53383] (25-437)
  IPR037029 Alliinase, N-terminal domain superfamily [G3DSA:2.10.25.30] (24-124)
  IPR050478 Ethylene and sulfur compound biosynthesis-related protein [PTHR43795] (101-435)

Nearest PDB structures (foldseek):
  2hox-assembly1_B  TM=9.664E-01  e=7.968E-56  Allium sativum
  3bwn-assembly1_B  TM=9.334E-01  e=1.467E-40  Arabidopsis thaliana
  3bwn-assembly2_D  TM=9.202E-01  e=2.483E-40  Arabidopsis thaliana
  3bwn-assembly1_A  TM=9.234E-01  e=3.326E-40  Arabidopsis thaliana
  3bwn-assembly3_E  TM=9.324E-01  e=3.304E-37  Arabidopsis thaliana

Sequence (896 aa):
MKLKFIIVLCASISTFVCMGEWEPTWSTRAAEEAEAVAAIPCSGHGRAYLDGLILKDMNKSRCECNSCYAGSDCSQFLSDCPANADGGDPYFMEPFWMQHAASSAILVSGWHRMSYSYSDGSVISQLLVEYIKKVHGIVGNAITEGKYIVFGSGSTQLLNAAVYALSPDPSMSPAKVVATAPYYPLYREQTQFFNSRDFSYEGDTSLWKNNTNSSFRFIEFVTSPNNPDGKLNKGILKGSDVKTIYDRAYYWPHFTAIPSPADDDLMLFSISKLTGHAGSRFGWAIIKDEAVYQKMMIYLRLSAMGVSRDVQLRVLKLLDVATEGDGKEIFQFTYSTMRDRWIRLKQIIYKSKRFSLQKLSPQYCTFFKRVRDPSPAYAWLKCERQQDMNCYETLKAAGIIGRKGSNFSADERYVRLSLIKSQDDFEILTNKLRSLVAKEWESNPASIMKLKFIIVLCASISTFVCMGEWEPTWSTRAAEEAEAVAAIPCSGHGRAYLDGLILKDMNKSRCECNSCYAGSDCSQFLSDCPANADGGDPYFMEPFWMQHAASSAILVSGWHRMSYSYSDGSVISQLLVEYIKKVHGIVGNAITEGKYIVFGSGSTQLLNAAVYALSPDPSMSPAKVVATAPYYPLYREQTQFFNSRDFSYEGDTSLWKNNTNSSFRFIEFVTSPNNPDGKLNKGILKGSDVKTIYDRAYYWPHFTAIPSPADDDLMLFSISKLTGHAGSRFGWAIIKDEAVYQKMMIYLRLSAMGVSRDVQLRVLKLLDVATEGDGKEIFQFTYSTMRDRWIRLKQIIYKSKRFSLQKLSPQYCTFFKRVRDPSPAYAWLKCERQQDMNCYETLKAAGIIGRKGSNFSADERYVRLSLIKSQDDFEILTNKLRSLVAKEWESNPASI

Organism: Glycine max (NCBI:txid3847)

=== Feature glossary ===
Feature key, reading from the visual/contextual features back to the raw sequence:

Rendered structure images. Structure images are PyMOL renders from six orthogonal camera directions. Cartoon representation draws helices as coils and strands as arrows; sticks shows the backbone as bonds; surface shows the solvent-excluded envelope. Rainbow coloring maps sequence position to hue (blue→red, N→C); chain coloring assigns a distinct color per polypeptide.

Contact-map, Ramachandran, and PAE plots. Three diagnostic plots accompany the record. The Cα contact map visualizes the tertiary structure as a 2D adjacency matrix (8 Å cutoff, sequence-local contacts suppressed). The Ramachandran plot shows the distribution of backbone (φ, ψ) torsions, with points in the α and β basins reflecting secondary structure content. The PAE plot shows AlphaFold's inter-residue confidence as a color matrix.

InterPro / GO / CATH / organism. The annotation block draws on four external resources. InterPro: which protein families and domains the sequence belongs to. GO: standardized terms for what the protein does, what process it participates in, and where in the cell it acts. CATH: which structural fold it has in the CATH hierarchy. Organism: the species of origin.

Nearest PDB structures. Structural nearest neighbors (via Foldseek easy-search vs the PDB). Reported per hit: target PDB id, E-value, and alignment TM-score. A TM-score above ~0.5 is the conventional threshold for 'same fold'.

Predicted aligned error. Predicted aligned error is AlphaFold's pairwise confidence. Unlike pLDDT (per-residue), PAE is per-residue-pair and captures whether two parts of the structure are correctly placed relative to each other. Units are ångströms of expected positional error.

Solvent-accessible surface area. SASA measures how much of the protein is reachable by solvent. It is computed by rolling a water-sized probe over the atomic surface and summing the exposed area (Å²). Per-residue SASA distinguishes core (buried, low SASA) from surface (exposed, high SASA) residues; total SASA is a whole-molecule size measure.

B-factor. Crystallographic B-factors measure how much each atom's electron density is smeared out, in Å². They rise in mobile loops and surface residues and fall in the buried interior. In AlphaFold models this column is repurposed to hold pLDDT instead.

pLDDT. For AlphaFold models, the B-factor field carries pLDDT — the model's own estimate of local accuracy on a 0–100 scale. Regions with pLDDT<50 should be treated as essentially unmodeled; they often correspond to intrinsically disordered segments.

Backbone torsions (φ/ψ). φ (phi) and ψ (psi) are the two rotatable backbone dihedrals per residue: φ is the C(i-1)–N–Cα–C torsion, ψ is the N–Cα–C–N(i+1) torsion, both in degrees on (−180°, 180°]. α-helical residues cluster near (−60°, −45°); β-strand residues near (−120°, +130°). A Ramachandran plot is simply a scatter of (φ, ψ) for every residue.

Radius of gyration, Cα contacts, bounding box. Radius of gyration (Rg) is the root-mean-square distance of Cα atoms from their centroid — a single number for overall size and compactness. A globular domain of N residues has Rg ≈ 2.2·N^0.38 Å; an extended or disordered chain has a much larger Rg. The Cα contact count is the number of residue pairs whose Cα atoms are within 8 Å and are more than four positions apart in sequence — a standard proxy for tertiary packing density. The bounding box is the smallest axis-aligned box enclosing all Cα atoms.

Secondary structure (3-state, P-SEA). Three-state secondary structure (P-SEA) collapses the eight DSSP classes into helix (a), strand (b), and coil (c). P-SEA assigns these from Cα geometry alone — distances and angles — without requiring backbone oxygens, so it works on any Cα trace.

Secondary structure (8-state, DSSP). Secondary structure is the local, repeating backbone conformation. DSSP classifies it into eight states by reading the hydrogen-bond network: three helix types (H, G, I), two β types (E, B), two non-regular types (T, S), and unstructured coil (-).

Foldseek 3Di. The Foldseek 3Di string encodes local tertiary geometry as a 20-letter alphabet — one character per residue — derived from the relative positions of nearby Cα atoms. Unlike the amino-acid sequence, 3Di is a direct function of the 3D structure, so two proteins with the same fold have similar 3Di strings even at low sequence identity.

mmCIF coordinates. Structure coordinates are given as an mmCIF _atom_site loop: one row per atom with element, residue name, chain id, sequence number, and x/y/z position in Å. Only the four main-chain atoms per residue are included here; side chains are omitted to keep the record compact.

Sequence. This is the polypeptide sequence — one letter per residue, N-terminus first. Length ranges from a few dozen residues for small domains to over a thousand for large multi-domain proteins.